Protein AF-0000000081353147 (afdb_homodimer)

Foldseek 3Di:
DDLQVVQWDQDPQGWIAGNVVRPDIGHHPPQPPPVNSLVCCVVPPVPVSDVSVDPPPPDPPDDPDDPDPPPVVVVVVLVLCCQPPPHPVLLVVLLVVLLVCLQVLHQLQVLVDPVNVVVVCVVPVSHDRDHSCCCLPPNLVVNLVVVLVVLLVVCVPAQAWEKEWEKDADPVSPWIWIWIKIWADDPLAIDIATQFTHTPSPDDLALVVVLVVVVVSCVSSVCLNRHQEYEYAPDPSPVSNCVVSVHHYAYQLLNLLQVLLVQLVVVVVLLVVLLVLLQQVLVVCVVDPVLVVVLVVLCVVVVHDRDGAQHQDVVGCVSSLVRLVSCLVCVPSVQVSCVVPVVGDDADPVSNVVSVVVNVLCVLSNVLSVQLLDSLAFLLCSLLSLVLLLVVLCPDPPSVVSSVSSSVSSVVSSVVQLVGLLNQLLVLLFLQHNCNRHDPVSLVVVLVVLCVVPVPQQDQDDQPPDDADDAPADDDDSNSVVCVVRVPLPPDDDDDRAGPSRSLSNVSSSHHGYNPDRSSVQLPDPVNCVSRVSSSVVNSHRGRHGSRPSVVVVLVVSLCSSCDPVNVPDDPVSSTSSSSSNRCDVVSDSDD/DPLQVVQWDQDPQGWIAGNVVRPDIGHHDPCPPPVNSLVCCVVPPVPVSDVSVDPPPPDPDDDDDDPDPPPVVVVVVLVLCCQPPPHPVLLVVLLVVLLVCLQVLHQLQVLVDPVNVVVVCVVPVSHDRDHSCCCLPPNLVVNLVVVLVVLLVVCVPAQAWEKEWEKDADPVSPWIWIWIKIWADDPLAIDIATQFTHTPSPDDLALVVVLVVVVVSCVSSVCLNRHQEYEYAPDPSPVSNCVVSVHHYAYQLLNLLQVLLVQLVVVVVLLVVLLVLLQQVLVVCVVDPVLVVVLVVLCVVVVHDRDGAQHQDVVGCVSSLVRLVSCVVCVPSVQVSCVVPVVGDDADPVSNVVSVVVNVLCVLSNQLSVQLLDSLAFLLCSLLSLVLLLVVLCPDPPSVVSSVSSSVSSVVSSVVQLVGLLNQLLVLLFLQHNCNRHDPVSLVVVLVVLCVVPVPQQDQDDQPPPDADDAPAPDDDSNSVVCVVRVPVPPDDDDDRAGPSRSLSNVSSSHHGYNPDRSSVQLPDPVNCVSRVSSSVVNSHRGRHGSRPSVVVVLVVSLCSSCDPVNVPDDPVSSTSSSSSNRCDVVSDSDD

InterPro domains:
  IPR008906 HAT, C-terminal dimerisation domain [PF05699] (512-585)
  IPR012337 Ribonuclease H-like superfamily [SSF53098] (156-586)
  IPR052035 Zinc finger BED domain-containing [PTHR46481] (16-585)

Nearest PDB structures (foldseek):
  4d1q-assembly1_A-2  TM=7.106E-01  e=1.825E-17  Musca domestica
  4d1q-assembly1_H-2  TM=6.945E-01  e=7.860E-18  Musca domestica
  8sjd-assembly1_D  TM=7.254E-01  e=1.607E-15  Musca domestica
  8edg-assembly1_C  TM=6.621E-01  e=1.407E-15  Musca domestica
  8sjd-assembly1_A  TM=7.201E-01  e=2.402E-14  Musca domestica

pLDDT: mean 83.35, std 17.46, range [24.81, 97.94]

Structure (mmCIF, N/CA/C/O backbone):
data_AF-0000000081353147-model_v1
#
loop_
_entity.id
_entity.type
_entity.pdbx_description
1 polymer 'HAT C-terminal dimerisation domain-containing protein'
#
loop_
_atom_site.group_PDB
_atom_site.id
_atom_site.type_symbol
_atom_site.label_atom_id
_atom_site.label_alt_id
_atom_site.label_comp_id
_atom_site.label_asym_id
_atom_site.label_entity_id
_atom_site.label_seq_id
_atom_site.pdbx_PDB_ins_code
_atom_site.Cartn_x
_atom_site.Cartn_y
_atom_site.Cartn_z
_atom_site.occupancy
_atom_site.B_iso_or_equiv
_atom_site.auth_seq_id
_atom_site.auth_comp_id
_atom_site.auth_asym_id
_atom_site.auth_atom_id
_atom_site.pdbx_PDB_model_num
ATOM 1 N N . MET A 1 1 ? 16.906 28.953 -43.969 1 53.72 1 MET A N 1
ATOM 2 C CA . MET A 1 1 ? 16.891 27.516 -44.188 1 53.72 1 MET A CA 1
ATOM 3 C C . MET A 1 1 ? 17.953 26.828 -43.344 1 53.72 1 MET A C 1
ATOM 5 O O . MET A 1 1 ? 19.125 27.188 -43.406 1 53.72 1 MET A O 1
ATOM 9 N N . GLY A 1 2 ? 17.547 26.312 -42.219 1 64.62 2 GLY A N 1
ATOM 10 C CA . GLY A 1 2 ? 18.516 25.797 -41.25 1 64.62 2 GLY A CA 1
ATOM 11 C C . GLY A 1 2 ? 19.359 24.656 -41.812 1 64.62 2 GLY A C 1
ATOM 12 O O . GLY A 1 2 ? 19.031 24.094 -42.844 1 64.62 2 GLY A O 1
ATOM 13 N N . LYS A 1 3 ? 20.625 24.453 -41.375 1 72.06 3 LYS A N 1
ATOM 14 C CA . LYS A 1 3 ? 21.609 23.5 -41.875 1 72.06 3 LYS A CA 1
ATOM 15 C C . LYS A 1 3 ? 21.016 22.109 -42 1 72.06 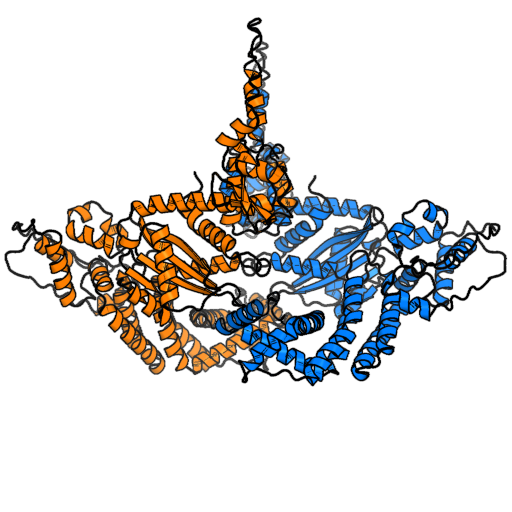3 LYS A C 1
ATOM 17 O O . LYS A 1 3 ? 21.5 21.297 -42.781 1 72.06 3 LYS A O 1
ATOM 22 N N . TYR A 1 4 ? 19.812 21.859 -41.344 1 73.56 4 TYR A N 1
ATOM 23 C CA . TYR A 1 4 ? 19.188 20.531 -41.375 1 73.56 4 TYR A CA 1
ATOM 24 C C . TYR A 1 4 ? 18.078 20.469 -42.406 1 73.56 4 TYR A C 1
ATOM 26 O O . TYR A 1 4 ? 17.594 19.391 -42.719 1 73.56 4 TYR A O 1
ATOM 34 N N . ASP A 1 5 ? 17.703 21.578 -42.969 1 73.44 5 ASP A N 1
ATOM 35 C CA . ASP A 1 5 ? 16.562 21.672 -43.875 1 73.44 5 ASP A CA 1
ATOM 36 C C . ASP A 1 5 ? 16.781 20.828 -45.125 1 73.44 5 ASP A C 1
ATOM 38 O O . ASP A 1 5 ? 15.828 20.359 -45.75 1 73.44 5 ASP A O 1
ATOM 42 N N . ILE A 1 6 ? 18.094 20.609 -45.438 1 78 6 ILE A N 1
ATOM 43 C CA . ILE A 1 6 ? 18.438 19.828 -46.625 1 78 6 ILE A CA 1
ATOM 44 C C . ILE A 1 6 ? 18.016 18.375 -46.438 1 78 6 ILE A C 1
ATOM 46 O O . ILE A 1 6 ? 17.719 17.672 -47.406 1 78 6 ILE A O 1
ATOM 50 N N . TYR A 1 7 ? 17.828 17.875 -45.25 1 77.38 7 TYR A N 1
ATOM 51 C CA . TYR A 1 7 ? 17.5 16.484 -44.938 1 77.38 7 TYR A CA 1
ATOM 52 C C . TYR A 1 7 ? 16.062 16.375 -44.438 1 77.38 7 TYR A C 1
ATOM 54 O O . TYR A 1 7 ? 15.625 15.297 -44 1 77.38 7 TYR A O 1
ATOM 62 N N . LEU A 1 8 ? 15.312 17.453 -44.531 1 78.06 8 LEU A N 1
ATOM 63 C CA . LEU A 1 8 ? 13.93 17.469 -44.062 1 78.06 8 LEU A CA 1
ATOM 64 C C . LEU A 1 8 ? 12.969 17.766 -45.219 1 78.06 8 LEU A C 1
ATOM 66 O O . LEU A 1 8 ? 13.297 18.531 -46.125 1 78.06 8 LEU A O 1
ATOM 70 N N . ILE A 1 9 ? 11.875 16.984 -45.281 1 79.19 9 ILE A N 1
ATOM 71 C CA . ILE A 1 9 ? 10.812 17.219 -46.25 1 79.19 9 ILE A CA 1
ATOM 72 C C . ILE A 1 9 ? 9.656 17.969 -45.562 1 79.19 9 ILE A C 1
ATOM 74 O O . ILE A 1 9 ? 9.219 17.609 -44.469 1 79.19 9 ILE A O 1
ATOM 78 N N . GLU A 1 10 ? 9.297 19.031 -46.062 1 75.88 10 GLU A N 1
ATOM 79 C CA . GLU A 1 10 ? 8.141 19.781 -45.594 1 75.88 10 GLU A CA 1
ATOM 80 C C . GLU A 1 10 ? 6.84 19.062 -45.906 1 75.88 10 GLU A C 1
ATOM 82 O O . GLU A 1 10 ? 6.645 18.594 -47.062 1 75.88 10 GLU A O 1
ATOM 87 N N . LEU A 1 11 ? 6.078 18.828 -44.844 1 75.62 11 LEU A N 1
ATOM 88 C CA . LEU A 1 11 ? 4.77 18.203 -45.031 1 75.62 11 LEU A CA 1
ATOM 89 C C . LEU A 1 11 ? 3.68 19.266 -45.188 1 75.62 11 LEU A C 1
ATOM 91 O O . LEU A 1 11 ? 3.838 20.391 -44.719 1 75.62 11 LEU A O 1
ATOM 95 N N . PRO A 1 12 ? 2.553 18.922 -45.844 1 75.31 12 PRO A N 1
ATOM 96 C CA . PRO A 1 12 ? 1.476 19.891 -46.062 1 75.31 12 PRO A CA 1
ATOM 97 C C . PRO A 1 12 ? 0.898 20.438 -44.75 1 75.31 12 PRO A C 1
ATOM 99 O O . PRO A 1 12 ? 0.381 21.562 -44.719 1 75.31 12 PRO A O 1
ATOM 102 N N . ASN A 1 13 ? 0.976 19.766 -43.656 1 67.75 13 ASN A N 1
ATOM 103 C CA . ASN A 1 13 ? 0.38 20.203 -42.406 1 67.75 13 ASN A CA 1
ATOM 104 C C . ASN A 1 13 ? 1.337 21.094 -41.594 1 67.75 13 ASN A C 1
ATOM 106 O O . ASN A 1 13 ? 1.078 21.406 -40.438 1 67.75 13 ASN A O 1
ATOM 110 N N . GLY A 1 14 ? 2.477 21.484 -42.125 1 70.31 14 GLY A N 1
ATOM 111 C CA . GLY A 1 14 ? 3.426 22.406 -41.531 1 70.31 14 GLY A CA 1
ATOM 112 C C . GLY A 1 14 ? 4.551 21.719 -40.781 1 70.31 14 GLY A C 1
ATOM 113 O O . GLY A 1 14 ? 5.457 22.359 -40.25 1 70.31 14 GLY A O 1
ATOM 114 N N . GLY A 1 15 ? 4.469 20.469 -40.531 1 71.25 15 GLY A N 1
ATOM 115 C CA . GLY A 1 15 ? 5.547 19.719 -39.906 1 71.25 15 GLY A CA 1
ATOM 116 C C . GLY A 1 15 ? 6.648 19.344 -40.906 1 71.25 15 GLY A C 1
ATOM 117 O O . GLY A 1 15 ? 6.57 19.656 -42.094 1 71.25 15 GLY A O 1
ATOM 118 N N . LYS A 1 16 ? 7.859 18.938 -40.375 1 77.62 16 LYS A N 1
ATOM 119 C CA . LYS A 1 16 ? 8.969 18.484 -41.188 1 77.62 16 LYS A CA 1
ATOM 120 C C . LYS A 1 16 ? 9.281 17.016 -40.938 1 77.62 16 LYS A C 1
ATOM 122 O O . LYS A 1 16 ? 9.047 16.516 -39.844 1 77.62 16 LYS A O 1
ATOM 127 N N . LYS A 1 17 ? 9.539 16.297 -41.969 1 78.88 17 LYS A N 1
ATOM 128 C CA . LYS A 1 17 ? 9.891 14.875 -41.906 1 78.88 17 LYS A CA 1
ATOM 129 C C . LYS A 1 17 ? 11.344 14.648 -42.312 1 78.88 17 LYS A C 1
ATOM 131 O O . LYS A 1 17 ? 11.844 15.297 -43.219 1 78.88 17 LYS A O 1
ATOM 136 N N . CYS A 1 18 ? 12.07 13.82 -41.531 1 73.38 18 CYS A N 1
ATOM 137 C CA . CYS A 1 18 ? 13.453 13.5 -41.844 1 73.38 18 CYS A CA 1
ATOM 138 C C . CYS A 1 18 ? 13.539 12.656 -43.125 1 73.38 18 CYS A C 1
ATOM 140 O O . CYS A 1 18 ? 12.867 11.625 -43.25 1 73.38 18 CYS A O 1
ATOM 142 N N . LYS A 1 19 ? 14.25 12.969 -44.062 1 78.62 19 LYS A N 1
ATOM 143 C CA . LYS A 1 19 ? 14.43 12.281 -45.344 1 78.62 19 LYS A CA 1
ATOM 144 C C . LYS A 1 19 ? 15.18 10.961 -45.156 1 78.62 19 LYS A C 1
ATOM 146 O O . LYS A 1 19 ? 15.039 10.039 -45.938 1 78.62 19 LYS A O 1
ATOM 151 N N . ILE A 1 20 ? 15.922 10.852 -44.031 1 76.38 20 ILE A N 1
ATOM 152 C CA . ILE A 1 20 ? 16.812 9.711 -43.844 1 76.38 20 ILE A CA 1
ATOM 153 C C . ILE A 1 20 ? 16.062 8.555 -43.219 1 76.38 20 ILE A C 1
ATOM 155 O O . ILE A 1 20 ? 16.062 7.434 -43.719 1 76.38 20 ILE A O 1
ATOM 159 N N . CYS A 1 21 ? 15.484 8.688 -42.062 1 71 21 CYS A N 1
ATOM 160 C CA . CYS A 1 21 ? 14.805 7.594 -41.375 1 71 21 CYS A CA 1
ATOM 161 C C . CYS A 1 21 ? 13.344 7.5 -41.812 1 71 21 CYS A C 1
ATOM 163 O O . CYS A 1 21 ? 12.672 6.508 -41.531 1 71 21 CYS A O 1
ATOM 165 N N . ARG A 1 22 ? 12.766 8.359 -42.688 1 71.38 22 ARG A N 1
ATOM 166 C CA . ARG A 1 22 ? 11.43 8.492 -43.25 1 71.38 22 ARG A CA 1
ATOM 167 C C . ARG A 1 22 ? 10.359 8.227 -42.188 1 71.38 22 ARG A C 1
ATOM 169 O O . ARG A 1 22 ? 9.164 8.219 -42.5 1 71.38 22 ARG A O 1
ATOM 176 N N . ASP A 1 23 ? 10.594 7.973 -40.969 1 65.25 23 ASP A N 1
ATOM 177 C CA . ASP A 1 23 ? 9.625 7.629 -39.938 1 65.25 23 ASP A CA 1
ATOM 178 C C . ASP A 1 23 ? 9.391 8.805 -39 1 65.25 23 ASP A C 1
ATOM 180 O O . ASP A 1 23 ? 8.289 8.977 -38.469 1 65.25 23 ASP A O 1
ATOM 184 N N . GLN A 1 24 ? 10.281 9.609 -38.719 1 62.31 24 GLN A N 1
ATOM 185 C CA . GLN A 1 24 ? 10.117 10.672 -37.75 1 62.31 24 GLN A CA 1
ATOM 186 C C . GLN A 1 24 ? 9.555 11.938 -38.375 1 62.31 24 GLN A C 1
ATOM 188 O O . GLN A 1 24 ? 10.125 12.453 -39.344 1 62.31 24 GLN A O 1
ATOM 193 N N . THR A 1 25 ? 8.312 12.359 -37.938 1 71.56 25 THR A N 1
ATOM 194 C CA . THR A 1 25 ? 7.684 13.609 -38.375 1 71.56 25 THR A CA 1
ATOM 195 C C . THR A 1 25 ? 7.797 14.664 -37.281 1 71.56 25 THR A C 1
ATOM 197 O O . THR A 1 25 ? 7.613 14.367 -36.094 1 71.56 25 THR A O 1
ATOM 200 N N . PHE A 1 26 ? 8.328 15.875 -37.625 1 70.31 26 PHE A N 1
ATOM 201 C CA . PHE A 1 26 ? 8.422 17.016 -36.719 1 70.31 26 PHE A CA 1
ATOM 202 C C . PHE A 1 26 ? 7.25 17.969 -36.906 1 70.31 26 PHE A C 1
ATOM 204 O O . PHE A 1 26 ? 7 18.406 -38.031 1 70.31 26 PHE A O 1
ATOM 211 N N . LYS A 1 27 ? 6.336 18.156 -35.938 1 62.38 27 LYS A N 1
ATOM 212 C CA . LYS A 1 27 ? 5.203 19.062 -36.031 1 62.38 27 LYS A CA 1
ATOM 213 C C . LYS A 1 27 ? 5.652 20.516 -35.938 1 62.38 27 LYS A C 1
ATOM 215 O O . LYS A 1 27 ? 6.656 20.812 -35.281 1 62.38 27 LYS A O 1
ATOM 220 N N . GLN A 1 28 ? 5.164 21.484 -36.469 1 55.72 28 GLN A N 1
ATOM 221 C CA . GLN A 1 28 ? 5.473 22.906 -36.594 1 55.72 28 GLN A CA 1
ATOM 222 C C . GLN A 1 28 ? 5.59 23.594 -35.25 1 55.72 28 GLN A C 1
ATOM 224 O O . GLN A 1 28 ? 6.469 24.422 -35.031 1 55.72 28 GLN A O 1
ATOM 229 N N . GLN A 1 29 ? 4.613 23.578 -34.344 1 49.69 29 GLN A N 1
ATOM 230 C CA . GLN A 1 29 ? 4.609 24.531 -33.219 1 49.69 29 GLN A CA 1
ATOM 231 C C . GLN A 1 29 ? 5.711 24.203 -32.219 1 49.69 29 GLN A C 1
ATOM 233 O O . GLN A 1 29 ? 6.34 25.094 -31.656 1 49.69 29 GLN A O 1
ATOM 238 N N . LYS A 1 30 ? 5.801 22.984 -31.688 1 48.56 30 LYS A N 1
ATOM 239 C CA . LYS A 1 30 ? 6.637 22.688 -30.531 1 48.56 30 LYS A CA 1
ATOM 240 C C . LYS A 1 30 ? 8.055 22.312 -30.953 1 48.56 30 LYS A C 1
ATOM 242 O O . LYS A 1 30 ? 9.023 22.609 -30.25 1 48.56 30 LYS A O 1
ATOM 247 N N . ASP A 1 31 ? 8.234 21.641 -32.094 1 49.66 31 ASP A N 1
ATOM 248 C CA . ASP A 1 31 ? 9.516 21.062 -32.469 1 49.66 31 ASP A CA 1
ATOM 249 C C . ASP A 1 31 ? 10.289 21.969 -33.406 1 49.66 31 ASP A C 1
ATOM 251 O O . ASP A 1 31 ? 11.227 21.531 -34.094 1 49.66 31 ASP A O 1
ATOM 255 N N . SER A 1 32 ? 9.906 23.109 -33.594 1 49.38 32 SER A N 1
ATOM 256 C CA . SER A 1 32 ? 10.5 23.969 -34.625 1 49.38 32 SER A CA 1
ATOM 257 C C . SER A 1 32 ? 11.891 24.438 -34.188 1 49.38 32 SER A C 1
ATOM 259 O O . SER A 1 32 ? 12.547 25.188 -34.906 1 49.38 32 SER A O 1
ATOM 261 N N . SER A 1 33 ? 12.219 24.281 -33.031 1 54.59 33 SER A N 1
ATOM 262 C CA . SER A 1 33 ? 13.531 24.812 -32.688 1 54.59 33 SER A CA 1
ATOM 263 C C . SER A 1 33 ? 14.641 24 -33.344 1 54.59 33 SER A C 1
ATOM 265 O O . SER A 1 33 ? 14.516 22.781 -33.5 1 54.59 33 SER A O 1
ATOM 267 N N . THR A 1 34 ? 15.609 24.547 -33.938 1 64 34 THR A N 1
ATOM 268 C CA . THR A 1 34 ? 16.797 23.969 -34.531 1 64 34 THR A CA 1
ATOM 269 C C . THR A 1 34 ? 17.422 22.922 -33.625 1 64 34 THR A C 1
ATOM 271 O O . THR A 1 34 ? 18.078 21.984 -34.094 1 64 34 THR A O 1
ATOM 274 N N . ASN A 1 35 ? 17 23.109 -32.375 1 64.25 35 ASN A N 1
ATOM 275 C CA . ASN A 1 35 ? 17.562 22.203 -31.375 1 64.25 35 ASN A CA 1
ATOM 276 C C . ASN A 1 35 ? 16.938 20.812 -31.453 1 64.25 35 ASN A C 1
ATOM 278 O O . ASN A 1 35 ? 17.625 19.812 -31.219 1 64.25 35 ASN A O 1
ATOM 282 N N . VAL A 1 36 ? 15.758 20.734 -31.938 1 69.75 36 VAL A N 1
ATOM 283 C CA . VAL A 1 36 ? 15.062 19.469 -32.062 1 69.75 36 VAL A CA 1
ATOM 284 C C . VAL A 1 36 ? 15.648 18.672 -33.25 1 69.75 36 VAL A C 1
ATOM 286 O O . VAL A 1 36 ? 15.852 17.469 -33.156 1 69.75 36 VAL A O 1
ATOM 289 N N . TYR A 1 37 ? 15.961 19.391 -34.25 1 71.25 37 TYR A N 1
ATOM 290 C CA . TYR A 1 37 ? 16.594 18.766 -35.406 1 71.25 37 TYR A CA 1
ATOM 291 C C . TYR A 1 37 ? 18 18.281 -35.062 1 71.25 37 TYR A C 1
ATOM 293 O O . TYR A 1 37 ? 18.375 17.172 -35.438 1 71.25 37 TYR A O 1
ATOM 301 N N . ARG A 1 38 ? 18.656 19.078 -34.25 1 70.75 38 ARG A N 1
ATOM 302 C CA . ARG A 1 38 ? 20.016 18.766 -33.812 1 70.75 38 ARG A CA 1
ATOM 303 C C . ARG A 1 38 ? 20.047 17.484 -33 1 70.75 38 ARG A C 1
ATOM 305 O O . ARG A 1 38 ? 20.891 16.609 -33.25 1 70.75 38 ARG A O 1
ATOM 312 N N . TYR A 1 39 ? 19.141 17.344 -32.125 1 71.19 39 TYR A N 1
ATOM 313 C CA . TYR A 1 39 ? 19.062 16.188 -31.25 1 71.19 39 TYR A CA 1
ATOM 314 C C . TYR A 1 39 ? 18.672 14.938 -32.031 1 71.19 39 TYR A C 1
ATOM 316 O O . TYR A 1 39 ? 19.266 13.867 -31.844 1 71.19 39 TYR A O 1
ATOM 324 N N . HIS A 1 40 ? 17.797 14.961 -33.031 1 73.62 40 HIS A N 1
ATOM 325 C CA . HIS A 1 40 ? 17.406 13.859 -33.906 1 73.62 40 HIS A CA 1
ATOM 326 C C . HIS A 1 40 ? 18.594 13.391 -34.75 1 73.62 40 HIS A C 1
ATOM 328 O O . HIS A 1 40 ? 18.875 12.195 -34.812 1 73.62 40 HIS A O 1
ATOM 334 N N . PHE A 1 41 ? 19.281 14.289 -35.312 1 73.75 41 PHE A N 1
ATOM 335 C CA . PHE A 1 41 ? 20.375 13.906 -36.188 1 73.75 41 PHE A CA 1
ATOM 336 C C . PHE A 1 41 ? 21.562 13.398 -35.406 1 73.75 41 PHE A C 1
ATOM 338 O O . PHE A 1 41 ? 22.25 12.461 -35.812 1 73.75 41 PHE A O 1
ATOM 345 N N . LEU A 1 42 ? 21.719 13.914 -34.125 1 72.19 42 LEU A N 1
ATOM 346 C CA . LEU A 1 42 ? 22.781 13.469 -33.219 1 72.19 42 LEU A CA 1
ATOM 347 C C . LEU A 1 42 ? 22.516 12.047 -32.75 1 72.19 42 LEU A C 1
ATOM 349 O O . LEU A 1 42 ? 23.453 11.242 -32.656 1 72.19 42 LEU A O 1
ATOM 353 N N . THR A 1 43 ? 21.234 11.695 -32.594 1 71.88 43 THR A N 1
ATOM 354 C CA . THR A 1 43 ? 20.875 10.43 -31.969 1 71.88 43 THR A CA 1
ATOM 355 C C . THR A 1 43 ? 20.562 9.367 -33 1 71.88 43 THR A C 1
ATOM 357 O O . THR A 1 43 ? 20.906 8.195 -32.844 1 71.88 43 THR A O 1
ATOM 360 N N . HIS A 1 44 ? 20 9.727 -34.219 1 74.31 44 HIS A N 1
ATOM 361 C CA . HIS A 1 44 ? 19.5 8.734 -35.156 1 74.31 44 HIS A CA 1
ATOM 362 C C . HIS A 1 44 ? 20.312 8.75 -36.438 1 74.31 44 HIS A C 1
ATOM 364 O O . HIS A 1 44 ? 20.312 7.766 -37.188 1 74.31 44 HIS A O 1
ATOM 370 N N . HIS A 1 45 ? 21.016 9.836 -36.719 1 74.12 45 HIS A N 1
ATOM 371 C CA . HIS A 1 45 ? 21.797 9.93 -37.938 1 74.12 45 HIS A CA 1
ATOM 372 C C . HIS A 1 45 ? 23.141 10.602 -37.719 1 74.12 45 HIS A C 1
ATOM 374 O O . HIS A 1 45 ? 23.406 11.664 -38.281 1 74.12 45 HIS A O 1
ATOM 380 N N . PRO A 1 46 ? 23.984 9.945 -36.844 1 73.56 46 PRO A N 1
ATOM 381 C CA . PRO A 1 46 ? 25.234 10.594 -36.438 1 73.56 46 PRO A CA 1
ATOM 382 C C . PRO A 1 46 ? 26.141 10.883 -37.625 1 73.56 46 PRO A C 1
ATOM 384 O O . PRO A 1 46 ? 26.828 11.906 -37.656 1 73.56 46 PRO A O 1
ATOM 387 N N . ASP A 1 47 ? 26.125 9.93 -38.562 1 74.12 47 ASP A N 1
ATOM 388 C CA . ASP A 1 47 ? 26.984 10.117 -39.719 1 74.12 47 ASP A CA 1
ATOM 389 C C . ASP A 1 47 ? 26.625 11.391 -40.5 1 74.12 47 ASP A C 1
ATOM 391 O O . ASP A 1 47 ? 27.516 12.148 -40.875 1 74.12 47 ASP A O 1
ATOM 395 N N . GLU A 1 48 ? 25.422 11.656 -40.719 1 75.31 48 GLU A N 1
ATOM 396 C CA . GLU A 1 48 ? 24.953 12.82 -41.469 1 75.31 48 GLU A CA 1
ATOM 397 C C . GLU A 1 48 ? 25.125 14.102 -40.625 1 75.31 48 GLU A C 1
ATOM 399 O O . GLU A 1 48 ? 25.406 15.164 -41.188 1 75.31 48 GLU A O 1
ATOM 404 N N . TYR A 1 49 ? 25.047 13.992 -39.344 1 73.19 49 TYR A N 1
ATOM 405 C CA . TYR A 1 49 ? 25.281 15.102 -38.438 1 73.19 49 TYR A CA 1
ATOM 406 C C . TYR A 1 49 ? 26.703 15.625 -38.562 1 73.19 49 TYR A C 1
ATOM 408 O O . TYR A 1 49 ? 26.938 16.844 -38.594 1 73.19 49 TYR A O 1
ATOM 416 N N . GLU A 1 50 ? 27.609 14.703 -38.625 1 71.81 50 GLU A N 1
ATOM 417 C CA . GLU A 1 50 ? 29.016 15.078 -38.781 1 71.81 50 GLU A CA 1
ATOM 418 C C . GLU A 1 50 ? 29.234 15.766 -40.125 1 71.81 50 GLU A C 1
ATOM 420 O O . GLU A 1 50 ? 30.031 16.719 -40.219 1 71.81 50 GLU A O 1
ATOM 425 N N . LYS A 1 51 ? 28.672 15.305 -41.125 1 71.31 51 LYS A N 1
ATOM 426 C CA . LYS A 1 51 ? 28.812 15.898 -42.469 1 71.31 51 LYS A CA 1
ATOM 427 C C . LYS A 1 51 ? 28.281 17.328 -42.469 1 71.31 51 LYS A C 1
ATOM 429 O O . LYS A 1 51 ? 28.844 18.188 -43.156 1 71.31 51 LYS A O 1
ATOM 434 N N . ILE A 1 52 ? 27.156 17.516 -41.844 1 67.44 52 ILE A N 1
ATOM 435 C CA . ILE A 1 52 ? 26.5 18.812 -41.844 1 67.44 52 ILE A CA 1
ATOM 436 C C . ILE A 1 52 ? 27.328 19.797 -41 1 67.44 52 ILE A C 1
ATOM 438 O O . ILE A 1 52 ? 27.5 20.953 -41.406 1 67.44 52 ILE A O 1
ATOM 442 N N . ASN A 1 53 ? 27.766 19.438 -39.844 1 60.59 53 ASN A N 1
ATOM 443 C CA . ASN A 1 53 ? 28.469 20.344 -38.938 1 60.59 53 ASN A CA 1
ATOM 444 C C . ASN A 1 53 ? 29.953 20.375 -39.25 1 60.59 53 ASN A C 1
ATOM 446 O O . ASN A 1 53 ? 30.688 21.188 -38.656 1 60.59 53 ASN A O 1
ATOM 450 N N . GLY A 1 54 ? 30.406 20.281 -40.406 1 48.81 54 GLY A N 1
ATOM 451 C CA . GLY A 1 54 ? 31.766 20.375 -40.938 1 48.81 54 GLY A CA 1
ATOM 452 C C . GLY A 1 54 ? 32.781 19.719 -40 1 48.81 54 GLY A C 1
ATOM 453 O O . GLY A 1 54 ? 32.625 19.703 -38.781 1 48.81 54 GLY A O 1
ATOM 454 N N . LYS A 1 55 ? 33.531 18.672 -40.5 1 41.25 55 LYS A N 1
ATOM 455 C CA . LYS A 1 55 ? 34.719 18.141 -39.875 1 41.25 55 LYS A CA 1
ATOM 456 C C . LYS A 1 55 ? 35.719 19.25 -39.531 1 41.25 55 LYS A C 1
ATOM 458 O O . LYS A 1 55 ? 36.281 19.875 -40.438 1 41.25 55 LYS A O 1
ATOM 463 N N . GLN A 1 56 ? 35.531 20.188 -38.688 1 33 56 GLN A N 1
ATOM 464 C CA . GLN A 1 56 ? 36.719 21 -38.5 1 33 56 GLN A CA 1
ATOM 465 C C . GLN A 1 56 ? 37.969 20.141 -38.406 1 33 56 GLN A C 1
ATOM 467 O O . GLN A 1 56 ? 38.125 19.359 -37.469 1 33 56 GLN A O 1
ATOM 472 N N . THR A 1 57 ? 38.5 19.703 -39.469 1 31.17 57 THR A N 1
ATOM 473 C CA . THR A 1 57 ? 39.812 19.094 -39.625 1 31.17 57 THR A CA 1
ATOM 474 C C . THR A 1 57 ? 40.906 20 -39.062 1 31.17 57 THR A C 1
ATOM 476 O O . THR A 1 57 ? 41.219 21.031 -39.656 1 31.17 57 THR A O 1
ATOM 479 N N . SER A 1 58 ? 40.938 20.375 -37.75 1 29.97 58 SER A N 1
ATOM 480 C CA . SER A 1 58 ? 42.156 21.047 -37.281 1 29.97 58 SER A CA 1
ATOM 481 C C . SER A 1 58 ? 43.406 20.328 -37.781 1 29.97 58 SER A C 1
ATOM 483 O O . SER A 1 58 ? 43.469 19.109 -37.719 1 29.97 58 SER A O 1
ATOM 485 N N . GLU A 1 59 ? 44.125 20.859 -38.625 1 29.06 59 GLU A N 1
ATOM 486 C CA . GLU A 1 59 ? 45.438 20.562 -39.188 1 29.06 59 GLU A CA 1
ATOM 487 C C . GLU A 1 59 ? 46.406 20.141 -38.094 1 29.06 59 GLU A C 1
ATOM 489 O O . GLU A 1 59 ? 46.438 20.734 -37 1 29.06 59 GLU A O 1
ATOM 494 N N . PRO A 1 60 ? 47.062 18.891 -38.312 1 27.38 60 PRO A N 1
ATOM 495 C CA . PRO A 1 60 ? 48.031 18.297 -37.406 1 27.38 60 PRO A CA 1
ATOM 496 C C . PRO A 1 60 ? 49.25 19.219 -37.188 1 27.38 60 PRO A C 1
ATOM 498 O O . PRO A 1 60 ? 49.938 19.562 -38.125 1 27.38 60 PRO A O 1
ATOM 501 N N . ALA A 1 61 ? 49.156 20.391 -36.5 1 26.27 61 ALA A N 1
ATOM 502 C CA . ALA A 1 61 ? 50.375 21.141 -36.25 1 26.27 61 ALA A CA 1
ATOM 503 C C . ALA A 1 61 ? 51.562 20.203 -35.969 1 26.27 61 ALA A C 1
ATOM 505 O O . ALA A 1 61 ? 51.344 19.062 -35.531 1 26.27 61 ALA A O 1
ATOM 506 N N . ASP A 1 62 ? 52.812 20.594 -36.219 1 25.53 62 ASP A N 1
ATOM 507 C CA . ASP A 1 62 ? 54.188 20.141 -36.281 1 25.53 62 ASP A CA 1
ATOM 508 C C . ASP A 1 62 ? 54.594 19.406 -35 1 25.53 62 ASP A C 1
ATOM 510 O O . ASP A 1 62 ? 54.062 19.688 -33.938 1 25.53 62 ASP A O 1
ATOM 514 N N . GLN A 1 63 ? 55.406 18.266 -35.156 1 25.97 63 GLN A N 1
ATOM 515 C CA . GLN A 1 63 ? 55.969 17.141 -34.406 1 25.97 63 GLN A CA 1
ATOM 516 C C . GLN A 1 63 ? 56.875 17.641 -33.281 1 25.97 63 GLN A C 1
ATOM 518 O O . GLN A 1 63 ? 58.125 17.531 -33.375 1 25.97 63 GLN A O 1
ATOM 523 N N . ASN A 1 64 ? 56.875 18.844 -32.75 1 25.22 64 ASN A N 1
ATOM 524 C CA . ASN A 1 64 ? 58.031 19.094 -31.906 1 25.22 64 ASN A CA 1
ATOM 525 C C . ASN A 1 64 ? 58.219 17.984 -30.875 1 25.22 64 ASN A C 1
ATOM 527 O O . ASN A 1 64 ? 57.281 17.266 -30.547 1 25.22 64 ASN A O 1
ATOM 531 N N . PRO A 1 65 ? 59.469 17.984 -29.984 1 27.19 65 PRO A N 1
ATOM 532 C CA . PRO A 1 65 ? 60.156 16.953 -29.219 1 27.19 65 PRO A CA 1
ATOM 533 C C . PRO A 1 65 ? 59.219 16.203 -28.266 1 27.19 65 PRO A C 1
ATOM 535 O O . PRO A 1 65 ? 58.156 16.688 -27.938 1 27.19 65 PRO A O 1
ATOM 538 N N . ALA A 1 66 ? 59.688 14.875 -27.859 1 26.11 66 ALA A N 1
ATOM 539 C CA . ALA A 1 66 ? 59.312 13.711 -27.062 1 26.11 66 ALA A CA 1
ATOM 540 C C . ALA A 1 66 ? 58.875 14.125 -25.656 1 26.11 66 ALA A C 1
ATOM 542 O O . ALA A 1 66 ? 59.719 14.234 -24.75 1 26.11 66 ALA A O 1
ATOM 543 N N . LYS A 1 67 ? 58.375 15.242 -25.359 1 24.81 67 LYS A N 1
ATOM 544 C CA . LYS A 1 67 ? 58.156 15.469 -23.922 1 24.81 67 LYS A CA 1
ATOM 545 C C . LYS A 1 67 ? 57.406 14.297 -23.281 1 24.81 67 LYS A C 1
ATOM 547 O O . LYS A 1 67 ? 56.469 13.758 -23.875 1 24.81 67 LYS A O 1
ATOM 552 N N . LYS A 1 68 ? 57.938 13.773 -22.016 1 27.88 68 LYS A N 1
ATOM 553 C CA . LYS A 1 68 ? 57.594 12.75 -21.031 1 27.88 68 LYS A CA 1
ATOM 554 C C . LYS A 1 68 ? 56.094 12.664 -20.828 1 27.88 68 LYS A C 1
ATOM 556 O O . LYS A 1 68 ? 55.469 13.617 -20.344 1 27.88 68 LYS A O 1
ATOM 561 N N . ALA A 1 69 ? 55.406 12.023 -21.578 1 28.31 69 ALA A N 1
ATOM 562 C CA . ALA A 1 69 ? 54 11.742 -21.359 1 28.31 69 ALA A CA 1
ATOM 563 C C . ALA A 1 69 ? 53.75 11.141 -19.984 1 28.31 69 ALA A C 1
ATOM 565 O O . ALA A 1 69 ? 54.156 10.008 -19.719 1 28.31 69 ALA A O 1
ATOM 566 N N . LYS A 1 70 ? 53.969 11.945 -18.891 1 30.59 70 LYS A N 1
ATOM 567 C CA . LYS A 1 70 ? 53.844 11.523 -17.5 1 30.59 70 LYS A CA 1
ATOM 568 C C . LYS A 1 70 ? 52.656 10.594 -17.312 1 30.59 70 LYS A C 1
ATOM 570 O O . LYS A 1 70 ? 51.531 10.969 -17.625 1 30.59 70 LYS A O 1
ATOM 575 N N . ILE A 1 71 ? 52.656 9.289 -17.266 1 31.59 71 ILE A N 1
ATOM 576 C CA . ILE A 1 71 ? 51.906 8.078 -17.016 1 31.59 71 ILE A CA 1
ATOM 577 C C . ILE A 1 71 ? 50.844 8.352 -15.93 1 31.59 71 ILE A C 1
ATOM 579 O O . ILE A 1 71 ? 49.844 7.652 -15.844 1 31.59 71 ILE A O 1
ATOM 583 N N . GLY A 1 72 ? 51.219 9.094 -14.875 1 34.81 72 GLY A N 1
ATOM 584 C CA . GLY A 1 72 ? 50.406 9.305 -13.703 1 34.81 72 GLY A CA 1
ATOM 585 C C . GLY A 1 72 ? 49.125 10.062 -14.016 1 34.81 72 GLY A C 1
ATOM 586 O O . GLY A 1 72 ? 48.188 10.07 -13.203 1 34.81 72 GLY A O 1
ATOM 587 N N . ASP A 1 73 ? 49.062 10.938 -14.977 1 39.25 73 ASP A N 1
ATOM 588 C CA . ASP A 1 73 ? 47.969 11.859 -15.32 1 39.25 73 ASP A CA 1
ATOM 589 C C . ASP A 1 73 ? 46.875 11.133 -16.078 1 39.25 73 ASP A C 1
ATOM 591 O O . ASP A 1 73 ? 45.719 11.617 -16.125 1 39.25 73 ASP A O 1
ATOM 595 N N . GLU A 1 74 ? 47.219 10.203 -16.812 1 41.81 74 GLU A N 1
ATOM 596 C CA . GLU A 1 74 ? 46.188 9.484 -17.578 1 41.81 74 GLU A CA 1
ATOM 597 C C . GLU A 1 74 ? 45.219 8.781 -16.656 1 41.81 74 GLU A C 1
ATOM 599 O O . GLU A 1 74 ? 44.031 8.68 -16.969 1 41.81 74 GLU A O 1
ATOM 604 N N . THR A 1 75 ? 45.75 8.195 -15.617 1 41.12 75 THR A N 1
ATOM 605 C CA . THR A 1 75 ? 44.875 7.539 -14.648 1 41.12 75 THR A CA 1
ATOM 606 C C . THR A 1 75 ? 43.938 8.555 -13.984 1 41.12 75 THR A C 1
ATOM 608 O O . THR A 1 75 ? 42.781 8.25 -13.719 1 41.12 75 THR A O 1
ATOM 611 N N . ILE A 1 76 ? 44.5 9.703 -13.742 1 42.91 76 ILE A N 1
ATOM 612 C CA . ILE A 1 76 ? 43.656 10.734 -13.133 1 42.91 76 ILE A CA 1
ATOM 613 C C . ILE A 1 76 ? 42.656 11.234 -14.156 1 42.91 76 ILE A C 1
ATOM 615 O O . ILE A 1 76 ? 41.469 11.43 -13.828 1 42.91 76 ILE A O 1
ATOM 619 N N . ILE A 1 77 ? 43.062 11.484 -15.352 1 45.84 77 ILE A N 1
ATOM 620 C CA . ILE A 1 77 ? 42.156 11.945 -16.406 1 45.84 77 ILE A CA 1
ATOM 621 C C . ILE A 1 77 ? 41.094 10.867 -16.703 1 45.84 77 ILE A C 1
ATOM 623 O O . ILE A 1 77 ? 39.938 11.18 -16.891 1 45.84 77 ILE A O 1
ATOM 627 N N . GLN A 1 78 ? 41.531 9.719 -16.875 1 47.94 78 GLN A N 1
ATOM 628 C CA . GLN A 1 78 ? 40.594 8.609 -17.062 1 47.94 78 GLN A CA 1
ATOM 629 C C . GLN A 1 78 ? 39.625 8.516 -15.898 1 47.94 78 GLN A C 1
ATOM 631 O O . GLN A 1 78 ? 38.438 8.219 -16.094 1 47.94 78 GLN A O 1
ATOM 636 N N . CYS A 1 79 ? 40.156 8.703 -14.727 1 48.62 79 CYS A N 1
ATOM 637 C CA . CYS A 1 79 ? 39.281 8.742 -13.539 1 48.62 79 CYS A CA 1
ATOM 638 C C . CYS A 1 79 ? 38.312 9.891 -13.625 1 48.62 79 CYS A C 1
ATOM 640 O O . CYS A 1 79 ? 37.125 9.742 -13.234 1 48.62 79 CYS A O 1
ATOM 642 N N . TRP A 1 80 ? 38.75 11.031 -14.141 1 52.41 80 TRP A N 1
ATOM 643 C CA . TRP A 1 80 ? 37.875 12.188 -14.234 1 52.41 80 TRP A CA 1
ATOM 644 C C . TRP A 1 80 ? 36.781 11.953 -15.273 1 52.41 80 TRP A C 1
ATOM 646 O O . TRP A 1 80 ? 35.656 12.406 -15.102 1 52.41 80 TRP A O 1
ATOM 656 N N . ASN A 1 81 ? 37.094 11.156 -16.25 1 61.62 81 ASN A N 1
ATOM 657 C CA . ASN A 1 81 ? 36.156 10.984 -17.344 1 61.62 81 ASN A CA 1
ATOM 658 C C . ASN A 1 81 ? 35.156 9.867 -17.062 1 61.62 81 ASN A C 1
ATOM 660 O O . ASN A 1 81 ? 34.156 9.734 -17.766 1 61.62 81 ASN A O 1
ATOM 664 N N . GLU A 1 82 ? 35.469 9.133 -16.094 1 70.38 82 GLU A N 1
ATOM 665 C CA . GLU A 1 82 ? 34.625 7.965 -15.836 1 70.38 82 GLU A CA 1
ATOM 666 C C . GLU A 1 82 ? 33.25 8.375 -15.336 1 70.38 82 GLU A C 1
ATOM 668 O O . GLU A 1 82 ? 32.281 7.676 -15.578 1 70.38 82 GLU A O 1
ATOM 673 N N . PHE A 1 83 ? 33.188 9.57 -14.852 1 76.31 83 PHE A N 1
ATOM 674 C CA . PHE A 1 83 ? 31.891 9.992 -14.289 1 76.31 83 PHE A CA 1
ATOM 675 C C . PHE A 1 83 ? 31.266 11.094 -15.133 1 76.31 83 PHE A C 1
ATOM 677 O O . PHE A 1 83 ? 30.344 11.773 -14.688 1 76.31 83 PHE A O 1
ATOM 684 N N . SER A 1 84 ? 31.859 11.164 -16.344 1 75.31 84 SER A N 1
ATOM 685 C CA . SER A 1 84 ? 31.188 12.062 -17.297 1 75.31 84 SER A CA 1
ATOM 686 C C . SER A 1 84 ? 29.828 11.516 -17.703 1 75.31 84 SER A C 1
ATOM 688 O O . SER A 1 84 ? 29.484 10.391 -17.375 1 75.31 84 SER A O 1
ATOM 690 N N . GLU A 1 85 ? 29.016 12.281 -18.359 1 76.75 85 GLU A N 1
ATOM 691 C CA . GLU A 1 85 ? 27.641 11.953 -18.703 1 76.75 85 GLU A CA 1
ATOM 692 C C . GLU A 1 85 ? 27.562 10.633 -19.469 1 76.75 85 GLU A C 1
ATOM 694 O O . GLU A 1 85 ? 26.625 9.852 -19.281 1 76.75 85 GLU A O 1
ATOM 699 N N . ASN A 1 86 ? 28.578 10.383 -20.281 1 78.5 86 ASN A N 1
ATOM 700 C CA . ASN A 1 86 ? 28.562 9.148 -21.062 1 78.5 86 ASN A CA 1
ATOM 701 C C . ASN A 1 86 ? 29.734 8.234 -20.703 1 78.5 86 ASN A C 1
ATOM 703 O O . ASN A 1 86 ? 30.125 7.375 -21.484 1 78.5 86 ASN A O 1
ATOM 707 N N . GLY A 1 87 ? 30.203 8.516 -19.516 1 83.44 87 GLY A N 1
ATOM 708 C CA . GLY A 1 87 ? 31.297 7.668 -19.062 1 83.44 87 GLY A CA 1
ATOM 709 C C . GLY A 1 87 ? 30.844 6.27 -18.672 1 83.44 87 GLY A C 1
ATOM 710 O O . GLY A 1 87 ? 29.656 6.051 -18.391 1 83.44 87 GLY A O 1
ATOM 711 N N . LEU A 1 88 ? 31.75 5.355 -18.797 1 84.75 88 LEU A N 1
ATOM 712 C CA . LEU A 1 88 ? 31.453 3.947 -18.547 1 84.75 88 LEU A CA 1
ATOM 713 C C . LEU A 1 88 ? 30.891 3.744 -17.141 1 84.75 88 LEU A C 1
ATOM 715 O O . LEU A 1 88 ? 29.922 3.012 -16.953 1 84.75 88 LEU A O 1
ATOM 719 N N . LYS A 1 89 ? 31.531 4.371 -16.203 1 87.31 89 LYS A N 1
ATOM 720 C CA . LYS A 1 89 ? 31.062 4.203 -14.828 1 87.31 89 LYS A CA 1
ATOM 721 C C . LYS A 1 89 ? 29.688 4.82 -14.625 1 87.31 89 LYS A C 1
ATOM 723 O O . LYS A 1 89 ? 28.859 4.277 -13.898 1 87.31 89 LYS A O 1
ATOM 728 N N . THR A 1 90 ? 29.484 5.914 -15.266 1 90.62 90 THR A N 1
ATOM 729 C CA . THR A 1 90 ? 28.172 6.562 -15.195 1 90.62 90 THR A CA 1
ATOM 730 C C . THR A 1 90 ? 27.094 5.656 -15.758 1 90.62 90 THR A C 1
ATOM 732 O O . THR A 1 90 ? 26.016 5.512 -15.164 1 90.62 90 THR A O 1
ATOM 735 N N . ILE A 1 91 ? 27.391 5.059 -16.844 1 91.62 91 ILE A N 1
ATOM 736 C CA . ILE A 1 91 ? 26.438 4.172 -17.5 1 91.62 91 ILE A CA 1
ATOM 737 C C . ILE A 1 91 ? 26.156 2.969 -16.609 1 91.62 91 ILE A C 1
ATOM 739 O O . ILE A 1 91 ? 25 2.555 -16.453 1 91.62 91 ILE A O 1
ATOM 743 N N . GLN A 1 92 ? 27.188 2.467 -16.016 1 93 92 GLN A N 1
ATOM 744 C CA . GLN A 1 92 ? 27.031 1.313 -15.141 1 93 92 GLN A CA 1
ATOM 745 C C . GLN A 1 92 ? 26.203 1.665 -13.914 1 93 92 GLN A C 1
ATOM 747 O O . GLN A 1 92 ? 25.375 0.862 -13.461 1 93 92 GLN A O 1
ATOM 752 N N . ILE A 1 93 ? 26.438 2.832 -13.414 1 93.56 93 ILE A N 1
ATOM 753 C CA . ILE A 1 93 ? 25.719 3.26 -12.211 1 93.56 93 ILE A CA 1
ATOM 754 C C . ILE A 1 93 ? 24.266 3.527 -12.555 1 93.56 93 ILE A C 1
ATOM 756 O O . ILE A 1 93 ? 23.359 3.119 -11.82 1 93.56 93 ILE A O 1
ATOM 760 N N . ASP A 1 94 ? 23.984 4.172 -13.68 1 95.31 94 ASP A N 1
ATOM 761 C CA . ASP A 1 94 ? 22.625 4.414 -14.109 1 95.31 94 ASP A CA 1
ATOM 762 C C . ASP A 1 94 ? 21.859 3.102 -14.281 1 95.31 94 ASP A C 1
ATOM 764 O O . ASP A 1 94 ? 20.703 2.986 -13.852 1 95.31 94 ASP A O 1
ATOM 768 N N . ARG A 1 95 ? 22.547 2.191 -14.891 1 96.12 95 ARG A N 1
ATOM 769 C CA . ARG A 1 95 ? 21.969 0.866 -15.094 1 96.12 95 ARG A CA 1
ATOM 770 C C . ARG A 1 95 ? 21.656 0.201 -13.758 1 96.12 95 ARG A C 1
ATOM 772 O O . ARG A 1 95 ? 20.578 -0.367 -13.57 1 96.12 95 ARG A O 1
ATOM 779 N N . ALA A 1 96 ? 22.578 0.267 -12.844 1 96.19 96 ALA A N 1
ATOM 780 C CA . ALA A 1 96 ? 22.422 -0.355 -11.531 1 96.19 96 ALA A CA 1
ATOM 781 C C . ALA A 1 96 ? 21.281 0.305 -10.742 1 96.19 96 ALA A C 1
ATOM 783 O O . ALA A 1 96 ? 20.547 -0.368 -10.016 1 96.19 96 ALA A O 1
ATOM 784 N N . ILE A 1 97 ? 21.141 1.613 -10.875 1 97 97 ILE A N 1
ATOM 785 C CA . ILE A 1 97 ? 20.078 2.344 -10.211 1 97 97 ILE A CA 1
ATOM 786 C C . ILE A 1 97 ? 18.719 1.883 -10.75 1 97 97 ILE A C 1
ATOM 788 O O . ILE A 1 97 ? 17.781 1.636 -9.984 1 97 97 ILE A O 1
ATOM 792 N N . MET A 1 98 ? 18.625 1.749 -12.039 1 97.56 98 MET A N 1
ATOM 793 C CA . MET A 1 98 ? 17.375 1.31 -12.641 1 97.56 98 MET A CA 1
ATOM 794 C C . MET A 1 98 ? 17.062 -0.134 -12.258 1 97.56 98 MET A C 1
ATOM 796 O O . MET A 1 98 ? 15.898 -0.49 -12.055 1 97.56 98 MET A O 1
ATOM 800 N N . GLN A 1 99 ? 18.094 -0.981 -12.156 1 97.94 99 GLN A N 1
ATOM 801 C CA . GLN A 1 99 ? 17.922 -2.35 -11.68 1 97.94 99 GLN A CA 1
ATOM 802 C C . GLN A 1 99 ? 17.391 -2.373 -10.258 1 97.94 99 GLN A C 1
ATOM 804 O O . GLN A 1 99 ? 16.531 -3.201 -9.914 1 97.94 99 GLN A O 1
ATOM 809 N N . PHE A 1 100 ? 17.938 -1.414 -9.508 1 97.19 100 PHE A N 1
ATOM 810 C CA . PHE A 1 100 ? 17.5 -1.293 -8.125 1 97.19 100 PHE A CA 1
ATOM 811 C C . PHE A 1 100 ? 16.031 -0.88 -8.055 1 97.19 100 PHE A C 1
ATOM 813 O O . PHE A 1 100 ? 15.234 -1.506 -7.355 1 97.19 100 PHE A O 1
ATOM 820 N N . ILE A 1 101 ? 15.617 0.12 -8.812 1 97.25 101 ILE A N 1
ATOM 821 C CA . ILE A 1 101 ? 14.258 0.663 -8.82 1 97.25 101 ILE A CA 1
ATOM 822 C C . ILE A 1 101 ? 13.273 -0.406 -9.281 1 97.25 101 ILE A C 1
ATOM 824 O O . ILE A 1 101 ? 12.25 -0.644 -8.641 1 97.25 101 ILE A O 1
ATOM 828 N N . SER A 1 102 ? 13.578 -1.106 -10.305 1 96.12 102 SER A N 1
ATOM 829 C CA . SER A 1 102 ? 12.703 -2.129 -10.867 1 96.12 102 SER A CA 1
ATOM 830 C C . SER A 1 102 ? 12.68 -3.373 -9.984 1 96.12 102 SER A C 1
ATOM 832 O O . SER A 1 102 ? 11.609 -3.947 -9.742 1 96.12 102 SER A O 1
ATOM 834 N N . GLY A 1 103 ? 13.844 -3.766 -9.539 1 95.62 103 GLY A N 1
ATOM 835 C CA . GLY A 1 103 ? 13.953 -4.98 -8.75 1 95.62 103 GLY A CA 1
ATOM 836 C C . GLY A 1 103 ? 13.266 -4.883 -7.406 1 95.62 103 GLY A C 1
ATOM 837 O O . GLY A 1 103 ? 12.773 -5.887 -6.879 1 95.62 103 GLY A O 1
ATOM 838 N N . CYS A 1 104 ? 13.219 -3.705 -6.832 1 94.88 104 CYS A N 1
ATOM 839 C CA . CYS A 1 104 ? 12.586 -3.502 -5.531 1 94.88 104 CYS A CA 1
ATOM 840 C C . CYS A 1 104 ? 11.188 -2.924 -5.688 1 94.88 104 CYS A C 1
ATOM 842 O O . CYS A 1 104 ? 10.547 -2.561 -4.699 1 94.88 104 CYS A O 1
ATOM 844 N N . ASN A 1 105 ? 10.75 -2.809 -6.898 1 93.31 105 ASN A N 1
ATOM 845 C CA . ASN A 1 105 ? 9.414 -2.316 -7.207 1 93.31 105 ASN A CA 1
ATOM 846 C C . ASN A 1 105 ? 9.188 -0.912 -6.652 1 93.31 105 ASN A C 1
ATOM 848 O O . ASN A 1 105 ? 8.141 -0.631 -6.066 1 93.31 105 ASN A O 1
ATOM 852 N N . LEU A 1 106 ? 10.156 -0.045 -6.762 1 94.75 106 LEU A N 1
ATOM 853 C CA . LEU A 1 106 ? 10.078 1.32 -6.258 1 94.75 106 LEU A CA 1
ATOM 854 C C . LEU A 1 106 ? 9.609 2.277 -7.348 1 94.75 106 LEU A C 1
ATOM 856 O O . LEU A 1 106 ? 9.773 2 -8.539 1 94.75 106 LEU A O 1
ATOM 860 N N . PRO A 1 107 ? 8.938 3.381 -6.922 1 93.5 107 PRO A N 1
ATOM 861 C CA . PRO A 1 107 ? 8.648 4.418 -7.914 1 93.5 107 PRO A CA 1
ATOM 862 C C . PRO A 1 107 ? 9.914 5.07 -8.469 1 93.5 107 PRO A C 1
ATOM 864 O O . PRO A 1 107 ? 10.883 5.273 -7.734 1 93.5 107 PRO A O 1
ATOM 867 N N . ILE A 1 108 ? 9.898 5.453 -9.719 1 94.06 108 ILE A N 1
ATOM 868 C CA . ILE A 1 108 ? 11.086 6.008 -10.367 1 94.06 108 ILE A CA 1
ATOM 869 C C . ILE A 1 108 ? 11.398 7.379 -9.773 1 94.06 108 ILE A C 1
ATOM 871 O O . ILE A 1 108 ? 12.555 7.812 -9.773 1 94.06 108 ILE A O 1
ATOM 875 N N . ASN A 1 109 ? 10.43 8.016 -9.203 1 93.81 109 ASN A N 1
ATOM 876 C CA . ASN A 1 109 ? 10.625 9.352 -8.648 1 93.81 109 ASN A CA 1
ATOM 877 C C . ASN A 1 109 ? 11.477 9.305 -7.387 1 93.81 109 ASN A C 1
ATOM 879 O O . ASN A 1 109 ? 11.805 10.352 -6.816 1 93.81 109 ASN A O 1
ATOM 883 N N . ILE A 1 110 ? 11.867 8.133 -6.949 1 95.06 110 ILE A N 1
ATOM 884 C CA . ILE A 1 110 ? 12.727 7.973 -5.785 1 95.06 110 ILE A CA 1
ATOM 885 C C . ILE A 1 110 ? 14.055 8.695 -6.016 1 95.06 110 ILE A C 1
ATOM 887 O O . ILE A 1 110 ? 14.695 9.148 -5.066 1 95.06 110 ILE A O 1
ATOM 891 N N . VAL A 1 111 ? 14.461 8.867 -7.293 1 96.06 111 VAL A N 1
ATOM 892 C CA . VAL A 1 111 ? 15.734 9.492 -7.637 1 96.06 111 VAL A CA 1
ATOM 893 C C . VAL A 1 111 ? 15.695 10.977 -7.285 1 96.06 111 VAL A C 1
ATOM 895 O O . VAL A 1 111 ? 16.734 11.625 -7.195 1 96.06 111 VAL A O 1
ATOM 898 N N . GLU A 1 112 ? 14.5 11.492 -7.102 1 95.38 112 GLU A N 1
ATOM 899 C CA . GLU A 1 112 ? 14.352 12.906 -6.758 1 95.38 112 GLU A CA 1
ATOM 900 C C . GLU A 1 112 ? 14.312 13.109 -5.246 1 95.38 112 GLU A C 1
ATOM 902 O O . GLU A 1 112 ? 14.398 14.234 -4.762 1 95.38 112 GLU A O 1
ATOM 907 N N . ASN A 1 113 ? 14.156 12.062 -4.516 1 95.19 113 ASN A N 1
ATOM 908 C CA . ASN A 1 113 ? 14.086 12.164 -3.064 1 95.19 113 ASN A CA 1
ATOM 909 C C . ASN A 1 113 ? 15.406 12.648 -2.473 1 95.19 113 ASN A C 1
ATOM 911 O O . ASN A 1 113 ? 16.484 12.164 -2.844 1 95.19 113 ASN A O 1
ATOM 915 N N . PRO A 1 114 ? 15.398 13.594 -1.541 1 94.56 114 PRO A N 1
ATOM 916 C CA . PRO A 1 114 ? 16.625 14.164 -0.97 1 94.56 114 PRO A CA 1
ATOM 917 C C . PRO A 1 114 ? 17.484 13.133 -0.249 1 94.56 114 PRO A C 1
ATOM 919 O O . PRO A 1 114 ? 18.703 13.219 -0.27 1 94.56 114 PRO A O 1
ATOM 922 N N . SER A 1 115 ? 16.812 12.164 0.398 1 95.62 115 SER A N 1
ATOM 923 C CA . SER A 1 115 ? 17.578 11.148 1.126 1 95.62 115 SER A CA 1
ATOM 924 C C . SER A 1 115 ? 18.328 10.227 0.17 1 95.62 115 SER A C 1
ATOM 926 O O . SER A 1 115 ? 19.422 9.773 0.478 1 95.62 115 SER A O 1
ATOM 928 N N . PHE A 1 116 ? 17.703 9.922 -0.978 1 96.5 116 PHE A N 1
ATOM 929 C CA . PHE A 1 116 ? 18.391 9.125 -1.989 1 96.5 116 PHE A CA 1
ATOM 930 C C . PHE A 1 116 ? 19.562 9.891 -2.588 1 96.5 116 PHE A C 1
ATOM 932 O O . PHE A 1 116 ? 20.656 9.344 -2.754 1 96.5 116 PHE A O 1
ATOM 939 N N . LYS A 1 117 ? 19.312 11.133 -2.898 1 95 117 LYS A N 1
ATOM 940 C CA . LYS A 1 117 ? 20.359 12 -3.436 1 95 117 LYS A CA 1
ATOM 941 C C . LYS A 1 117 ? 21.547 12.086 -2.477 1 95 117 LYS A C 1
ATOM 943 O O . LYS A 1 117 ? 22.703 12.031 -2.902 1 95 117 LYS A O 1
ATOM 948 N N . ASN A 1 118 ? 21.219 12.234 -1.193 1 94.81 118 ASN A N 1
ATOM 949 C CA . ASN A 1 118 ? 22.266 12.281 -0.178 1 94.81 118 ASN A CA 1
ATOM 950 C C . ASN A 1 118 ? 23.078 10.992 -0.154 1 94.81 118 ASN A C 1
ATOM 952 O O . ASN A 1 118 ? 24.297 11.031 -0.067 1 94.81 118 ASN A O 1
ATOM 956 N N . MET A 1 119 ? 22.422 9.852 -0.255 1 94.81 119 MET A N 1
ATOM 957 C CA . MET A 1 119 ? 23.109 8.57 -0.239 1 94.81 119 MET A CA 1
ATOM 958 C C . MET A 1 119 ? 24.047 8.445 -1.432 1 94.81 119 MET A C 1
ATOM 960 O O . MET A 1 119 ? 25.203 8.039 -1.276 1 94.81 119 MET A O 1
ATOM 964 N N . ILE A 1 120 ? 23.531 8.828 -2.58 1 93.81 120 ILE A N 1
ATOM 965 C CA . ILE A 1 120 ? 24.328 8.742 -3.801 1 93.81 120 ILE A CA 1
ATOM 966 C C . ILE A 1 120 ? 25.547 9.656 -3.684 1 93.81 120 ILE A C 1
ATOM 968 O O . ILE A 1 120 ? 26.656 9.273 -4.082 1 93.81 120 ILE A O 1
ATOM 972 N N . SER A 1 121 ? 25.375 10.828 -3.113 1 91.75 121 SER A N 1
ATOM 973 C CA . SER A 1 121 ? 26.469 11.773 -2.965 1 91.75 121 SER A CA 1
ATOM 974 C C . SER A 1 121 ? 27.531 11.242 -2.016 1 91.75 121 SER A C 1
ATOM 976 O O . SER A 1 121 ? 28.719 11.523 -2.189 1 91.75 121 SER A O 1
ATOM 978 N N . VAL A 1 122 ? 27.141 10.508 -1.04 1 90.69 122 VAL A N 1
ATOM 979 C CA . VAL A 1 122 ? 28.078 9.93 -0.082 1 90.69 122 VAL A CA 1
ATOM 980 C C . VAL A 1 122 ? 28.859 8.805 -0.747 1 90.69 122 VAL A C 1
ATOM 982 O O . VAL A 1 122 ? 30.062 8.641 -0.49 1 90.69 122 VAL A O 1
ATOM 985 N N . PHE A 1 123 ? 28.172 8.047 -1.626 1 88.75 123 PHE A N 1
ATOM 986 C CA . PHE A 1 123 ? 28.844 6.977 -2.346 1 88.75 123 PHE A CA 1
ATOM 987 C C . PHE A 1 123 ? 29.828 7.543 -3.365 1 88.75 123 PHE A C 1
ATOM 989 O O . PHE A 1 123 ? 30.953 7.051 -3.49 1 88.75 123 PHE A O 1
ATOM 996 N N . SER A 1 124 ? 29.359 8.492 -4.109 1 86.19 124 SER A N 1
ATOM 997 C CA . SER A 1 124 ? 30.188 9.07 -5.16 1 86.19 124 SER A CA 1
ATOM 998 C C . SER A 1 124 ? 29.859 10.547 -5.375 1 86.19 124 SER A C 1
ATOM 1000 O O . SER A 1 124 ? 28.891 10.875 -6.066 1 86.19 124 SER A O 1
ATOM 1002 N N . ARG A 1 125 ? 30.719 11.352 -4.984 1 83.19 125 ARG A N 1
ATOM 1003 C CA . ARG A 1 125 ? 30.531 12.797 -5.102 1 83.19 125 ARG A CA 1
ATOM 1004 C C . ARG A 1 125 ? 30.609 13.242 -6.555 1 83.19 125 ARG A C 1
ATOM 1006 O O . ARG A 1 125 ? 30 14.242 -6.941 1 83.19 125 ARG A O 1
ATOM 1013 N N . ARG A 1 126 ? 31.281 12.406 -7.305 1 84.69 126 ARG A N 1
ATOM 1014 C CA . ARG A 1 126 ? 31.531 12.797 -8.688 1 84.69 126 ARG A CA 1
ATOM 1015 C C . ARG A 1 126 ? 30.375 12.398 -9.586 1 84.69 126 ARG A C 1
ATOM 1017 O O . ARG A 1 126 ? 30.25 12.891 -10.711 1 84.69 126 ARG A O 1
ATOM 1024 N N . PHE A 1 127 ? 29.656 11.516 -9.055 1 89.62 127 PHE A N 1
ATOM 1025 C CA . PHE A 1 127 ? 28.531 11.039 -9.859 1 89.62 127 PHE A CA 1
ATOM 1026 C C . PHE A 1 127 ? 27.375 12.023 -9.805 1 89.62 127 PHE A C 1
ATOM 1028 O O . PHE A 1 127 ? 26.953 12.438 -8.719 1 89.62 127 PHE A O 1
ATOM 1035 N N . ASN A 1 128 ? 26.906 12.406 -10.969 1 89.69 128 ASN A N 1
ATOM 1036 C CA . ASN A 1 128 ? 25.734 13.281 -11.055 1 89.69 128 ASN A CA 1
ATOM 1037 C C . ASN A 1 128 ? 24.469 12.492 -11.352 1 89.69 128 ASN A C 1
ATOM 1039 O O . ASN A 1 128 ? 24.25 12.055 -12.484 1 89.69 128 ASN A O 1
ATOM 1043 N N . LEU A 1 129 ? 23.641 12.422 -10.406 1 93.06 129 LEU A N 1
ATOM 1044 C CA . LEU A 1 129 ? 22.391 11.688 -10.523 1 93.06 129 LEU A CA 1
ATOM 1045 C C . LEU A 1 129 ? 21.453 12.367 -11.516 1 93.06 129 LEU A C 1
ATOM 1047 O O . LEU A 1 129 ? 21.203 13.57 -11.422 1 93.06 129 LEU A O 1
ATOM 1051 N N . LYS A 1 130 ? 20.984 11.648 -12.453 1 93.75 130 LYS A N 1
ATOM 1052 C CA . LYS A 1 130 ? 20.109 12.18 -13.492 1 93.75 130 LYS A CA 1
ATOM 1053 C C . LYS A 1 130 ? 18.672 12.289 -13 1 93.75 130 LYS A C 1
ATOM 1055 O O . LYS A 1 130 ? 18.344 11.812 -11.914 1 93.75 130 LYS A O 1
ATOM 1060 N N . SER A 1 131 ? 17.828 12.789 -13.82 1 94.31 131 SER A N 1
ATOM 1061 C CA . SER A 1 131 ? 16.453 13.125 -13.43 1 94.31 131 SER A CA 1
ATOM 1062 C C . SER A 1 131 ? 15.539 11.922 -13.57 1 94.31 131 SER A C 1
ATOM 1064 O O . SER A 1 131 ? 15.898 10.93 -14.203 1 94.31 131 SER A O 1
ATOM 1066 N N . ARG A 1 132 ? 14.367 12.094 -13.008 1 94.69 132 ARG A N 1
ATOM 1067 C CA . ARG A 1 132 ? 13.32 11.078 -13.125 1 94.69 132 ARG A CA 1
ATOM 1068 C C . ARG A 1 132 ? 12.93 10.859 -14.578 1 94.69 132 ARG A C 1
ATOM 1070 O O . ARG A 1 132 ? 12.703 9.719 -15 1 94.69 132 ARG A O 1
ATOM 1077 N N . THR A 1 133 ? 12.891 11.883 -15.305 1 94.81 133 THR A N 1
ATOM 1078 C CA . THR A 1 133 ? 12.508 11.805 -16.719 1 94.81 133 THR A CA 1
ATOM 1079 C C . THR A 1 133 ? 13.516 10.969 -17.5 1 94.81 133 THR A C 1
ATOM 1081 O O . THR A 1 133 ? 13.133 10.164 -18.344 1 94.81 133 THR A O 1
ATOM 1084 N N . HIS A 1 134 ? 14.758 11.148 -17.219 1 95 134 HIS A N 1
ATOM 1085 C CA . HIS A 1 134 ? 15.797 10.375 -17.875 1 95 134 HIS A CA 1
ATOM 1086 C C . HIS A 1 134 ? 15.648 8.883 -17.578 1 95 134 HIS A C 1
ATOM 1088 O O . HIS A 1 134 ? 15.742 8.055 -18.5 1 95 134 HIS A O 1
ATOM 1094 N N . PHE A 1 135 ? 15.453 8.57 -16.391 1 97 135 PHE A N 1
ATOM 1095 C CA . PHE A 1 135 ? 15.32 7.164 -16 1 97 135 PHE A CA 1
ATOM 1096 C C . PHE A 1 135 ? 14.07 6.551 -16.625 1 97 135 PHE A C 1
ATOM 1098 O O . PHE A 1 135 ? 14.07 5.387 -17.016 1 97 135 PHE A O 1
ATOM 1105 N N . THR A 1 136 ? 12.969 7.312 -16.703 1 95.69 136 THR A N 1
ATOM 1106 C CA . THR A 1 136 ? 11.703 6.828 -17.234 1 95.69 136 THR A CA 1
ATOM 1107 C C . THR A 1 136 ? 11.789 6.66 -18.75 1 95.69 136 THR A C 1
ATOM 1109 O O . THR A 1 136 ? 11.352 5.641 -19.297 1 95.69 136 THR A O 1
ATOM 1112 N N . ARG A 1 137 ? 12.406 7.531 -19.406 1 95.56 137 ARG A N 1
ATOM 1113 C CA . ARG A 1 137 ? 12.336 7.578 -20.859 1 95.56 137 ARG A CA 1
ATOM 1114 C C . ARG A 1 137 ? 13.523 6.848 -21.5 1 95.56 137 ARG A C 1
ATOM 1116 O O . ARG A 1 137 ? 13.422 6.336 -22.609 1 95.56 137 ARG A O 1
ATOM 1123 N N . ASN A 1 138 ? 14.625 6.77 -20.75 1 95.5 138 ASN A N 1
ATOM 1124 C CA . ASN A 1 138 ? 15.82 6.211 -21.375 1 95.5 138 ASN A CA 1
ATOM 1125 C C . ASN A 1 138 ? 16.266 4.934 -20.672 1 95.5 138 ASN A C 1
ATOM 1127 O O . ASN A 1 138 ? 16.359 3.877 -21.297 1 95.5 138 ASN A O 1
ATOM 1131 N N . GLU A 1 139 ? 16.484 5.012 -19.422 1 96.81 139 GLU A N 1
ATOM 1132 C CA . GLU A 1 139 ? 17.109 3.893 -18.703 1 96.81 139 GLU A CA 1
ATOM 1133 C C . GLU A 1 139 ? 16.141 2.707 -18.609 1 96.81 139 GLU A C 1
ATOM 1135 O O . GLU A 1 139 ? 16.562 1.556 -18.766 1 96.81 139 GLU A O 1
ATOM 1140 N N . LEU A 1 140 ? 14.867 2.928 -18.328 1 97.25 140 LEU A N 1
ATOM 1141 C CA . LEU A 1 140 ? 13.891 1.853 -18.172 1 97.25 140 LEU A CA 1
ATOM 1142 C C . LEU A 1 140 ? 13.719 1.091 -19.484 1 97.25 140 LEU A C 1
ATOM 1144 O O . LEU A 1 140 ? 13.867 -0.133 -19.516 1 97.25 140 LEU A O 1
ATOM 1148 N N . PRO A 1 141 ? 13.445 1.809 -20.594 1 97.38 141 PRO A N 1
ATOM 1149 C CA . PRO A 1 141 ? 13.312 1.08 -21.859 1 97.38 141 PRO A CA 1
ATOM 1150 C C . PRO A 1 141 ? 14.609 0.377 -22.266 1 97.38 141 PRO A C 1
ATOM 1152 O O . PRO A 1 141 ? 14.57 -0.728 -22.812 1 97.38 141 PRO A O 1
ATOM 1155 N N . LYS A 1 142 ? 15.734 1.018 -22.031 1 97.06 142 LYS A N 1
ATOM 1156 C CA . LYS A 1 142 ? 17.031 0.427 -22.375 1 97.06 142 LYS A CA 1
ATOM 1157 C C . LYS A 1 142 ? 17.25 -0.87 -21.609 1 97.06 142 LYS A C 1
ATOM 1159 O O . LYS A 1 142 ? 17.672 -1.875 -22.172 1 97.06 142 LYS A O 1
ATOM 1164 N N . LEU A 1 143 ? 17.016 -0.811 -20.312 1 97.81 143 LEU A N 1
ATOM 1165 C CA . LEU A 1 143 ? 17.203 -1.99 -19.484 1 97.81 143 LEU A CA 1
ATOM 1166 C C . LEU A 1 143 ? 16.234 -3.098 -19.875 1 97.81 143 LEU A C 1
ATOM 1168 O O . LEU A 1 143 ? 16.594 -4.273 -19.891 1 97.81 143 LEU A O 1
ATOM 1172 N N . TYR A 1 144 ? 15.008 -2.73 -20.172 1 97.25 144 TYR A N 1
ATOM 1173 C CA . TYR A 1 144 ? 14 -3.686 -20.625 1 97.25 144 TYR A CA 1
ATOM 1174 C C . TYR A 1 144 ? 14.469 -4.402 -21.891 1 97.25 144 TYR A C 1
ATOM 1176 O O . TYR A 1 144 ? 14.391 -5.629 -21.984 1 97.25 144 TYR A O 1
ATOM 1184 N N . GLU A 1 145 ? 14.93 -3.627 -22.844 1 97.19 145 GLU A N 1
ATOM 1185 C CA . GLU A 1 145 ? 15.383 -4.199 -24.109 1 97.19 145 GLU A CA 1
ATOM 1186 C C . GLU A 1 145 ? 16.562 -5.141 -23.906 1 97.19 145 GLU A C 1
ATOM 1188 O O . GLU A 1 145 ? 16.672 -6.164 -24.578 1 97.19 145 GLU A O 1
ATOM 1193 N N . GLU A 1 146 ? 17.406 -4.758 -23.031 1 97.44 146 GLU A N 1
ATOM 1194 C CA . GLU A 1 146 ? 18.547 -5.605 -22.719 1 97.44 146 GLU A CA 1
ATOM 1195 C C . GLU A 1 146 ? 18.094 -6.973 -22.203 1 97.44 146 GLU A C 1
ATOM 1197 O O . GLU A 1 146 ? 18.547 -8.008 -22.703 1 97.44 146 GLU A O 1
ATOM 1202 N N . TYR A 1 147 ? 17.266 -6.996 -21.219 1 97.56 147 TYR A N 1
ATOM 1203 C CA . TYR A 1 147 ? 16.828 -8.25 -20.625 1 97.56 147 TYR A CA 1
ATOM 1204 C C . TYR A 1 147 ? 15.898 -9.008 -21.562 1 97.56 147 TYR A C 1
ATOM 1206 O O . TYR A 1 147 ? 15.852 -10.242 -21.531 1 97.56 147 TYR A O 1
ATOM 1214 N N . LYS A 1 148 ? 15.117 -8.266 -22.359 1 97.12 148 LYS A N 1
ATOM 1215 C CA . LYS A 1 148 ? 14.312 -8.906 -23.391 1 97.12 148 LYS A CA 1
ATOM 1216 C C . LYS A 1 148 ? 15.188 -9.703 -24.359 1 97.12 148 LYS A C 1
ATOM 1218 O O . LYS A 1 148 ? 14.898 -10.859 -24.672 1 97.12 148 LYS A O 1
ATOM 1223 N N . CYS A 1 149 ? 16.281 -9.117 -24.812 1 97.12 149 CYS A N 1
ATOM 1224 C CA . CYS A 1 149 ? 17.203 -9.789 -25.719 1 97.12 149 CYS A CA 1
ATOM 1225 C C . CYS A 1 149 ? 17.859 -10.984 -25.031 1 97.12 149 CYS A C 1
ATOM 1227 O O . CYS A 1 149 ? 18.016 -12.047 -25.656 1 97.12 149 CYS A O 1
ATOM 1229 N N . LYS A 1 150 ? 18.234 -10.781 -23.828 1 96.75 150 LYS A N 1
ATOM 1230 C CA . LYS A 1 150 ? 18.781 -11.883 -23.047 1 96.75 150 LYS A CA 1
ATOM 1231 C C . LYS A 1 150 ? 17.797 -13.039 -22.953 1 96.75 150 LYS A C 1
ATOM 1233 O O . LYS A 1 150 ? 18.188 -14.203 -23.062 1 96.75 150 LYS A O 1
ATOM 1238 N N . LEU A 1 151 ? 16.578 -12.727 -22.75 1 97.44 151 LEU A N 1
ATOM 1239 C CA . LEU A 1 151 ? 15.547 -13.75 -22.609 1 97.44 151 LEU A CA 1
ATOM 1240 C C . LEU A 1 151 ? 15.305 -14.469 -23.938 1 97.44 151 LEU A C 1
ATOM 1242 O O . LEU A 1 151 ? 15.141 -15.688 -23.969 1 97.44 151 LEU A O 1
ATOM 1246 N N . ILE A 1 152 ? 15.297 -13.719 -25.031 1 97.69 152 ILE A N 1
ATOM 1247 C CA . ILE A 1 152 ? 15.125 -14.312 -26.359 1 97.69 152 ILE A CA 1
ATOM 1248 C C . ILE A 1 152 ? 16.234 -15.328 -26.625 1 97.69 152 ILE A C 1
ATOM 1250 O O . ILE A 1 152 ? 15.977 -16.422 -27.109 1 97.69 152 ILE A O 1
ATOM 1254 N N . ARG A 1 153 ? 17.406 -14.977 -26.219 1 96.25 153 ARG A N 1
ATOM 1255 C CA . ARG A 1 153 ? 18.531 -15.875 -26.391 1 96.25 153 ARG A CA 1
ATOM 1256 C C . ARG A 1 153 ? 18.391 -17.125 -25.516 1 96.25 153 ARG A C 1
ATOM 1258 O O . ARG A 1 153 ? 18.672 -18.234 -25.953 1 96.25 153 ARG A O 1
ATOM 1265 N N . GLU A 1 154 ? 17.984 -16.906 -24.328 1 96.19 154 GLU A N 1
ATOM 1266 C CA . GLU A 1 154 ? 17.797 -18.031 -23.422 1 96.19 154 GLU A CA 1
ATOM 1267 C C . GLU A 1 154 ? 16.719 -18.984 -23.938 1 96.19 154 GLU A C 1
ATOM 1269 O O . GLU A 1 154 ? 16.906 -20.203 -23.906 1 96.19 154 GLU A O 1
ATOM 1274 N N . LEU A 1 155 ? 15.633 -18.484 -24.422 1 96.81 155 LEU A N 1
ATOM 1275 C CA . LEU A 1 155 ? 14.5 -19.297 -24.859 1 96.81 155 LEU A CA 1
ATOM 1276 C C . LEU A 1 155 ? 14.805 -19.969 -26.188 1 96.81 155 LEU A C 1
ATOM 1278 O O . LEU A 1 155 ? 14.18 -20.984 -26.531 1 96.81 155 LEU A O 1
ATOM 1282 N N . SER A 1 156 ? 15.742 -19.391 -26.922 1 95.88 156 SER A N 1
ATOM 1283 C CA . SER A 1 156 ? 16.125 -20 -28.188 1 95.88 156 SER A CA 1
ATOM 1284 C C . SER A 1 156 ? 16.766 -21.375 -27.969 1 95.88 156 SER A C 1
ATOM 1286 O O . SER A 1 156 ? 16.703 -22.234 -28.844 1 95.88 156 SER A O 1
ATOM 1288 N N . ASN A 1 157 ? 17.266 -21.594 -26.797 1 93.62 157 ASN A N 1
ATOM 1289 C CA . ASN A 1 157 ? 17.938 -22.844 -26.5 1 93.62 157 ASN A CA 1
ATOM 1290 C C . ASN A 1 157 ? 16.984 -23.859 -25.875 1 93.62 157 ASN A C 1
ATOM 1292 O O . ASN A 1 157 ? 17.391 -24.969 -25.5 1 93.62 157 ASN A O 1
ATOM 1296 N N . VAL A 1 158 ? 15.773 -23.562 -25.812 1 94.75 158 VAL A N 1
ATOM 1297 C CA . VAL A 1 158 ? 14.773 -24.453 -25.234 1 94.75 158 VAL A CA 1
ATOM 1298 C C . VAL A 1 158 ? 13.875 -25 -26.344 1 94.75 158 VAL A C 1
ATOM 1300 O O . VAL A 1 158 ? 13.312 -24.234 -27.141 1 94.75 158 VAL A O 1
ATOM 1303 N N . ASP A 1 159 ? 13.672 -26.219 -26.359 1 93.56 159 ASP A N 1
ATOM 1304 C CA . ASP A 1 159 ? 12.93 -26.844 -27.453 1 93.56 159 ASP A CA 1
ATOM 1305 C C . ASP A 1 159 ? 11.453 -26.969 -27.109 1 93.56 159 ASP A C 1
ATOM 1307 O O . ASP A 1 159 ? 10.594 -26.875 -27.984 1 93.56 159 ASP A O 1
ATOM 1311 N N . ASN A 1 160 ? 11.195 -27.281 -25.891 1 95.31 160 ASN A N 1
ATOM 1312 C CA . ASN A 1 160 ? 9.82 -27.484 -25.438 1 95.31 160 ASN A CA 1
ATOM 1313 C C . ASN A 1 160 ? 9.477 -26.594 -24.234 1 95.31 160 ASN A C 1
ATOM 1315 O O . ASN A 1 160 ? 10.258 -26.5 -23.297 1 95.31 160 ASN A O 1
ATOM 1319 N N . MET A 1 161 ? 8.359 -25.906 -24.344 1 96.69 161 MET A N 1
ATOM 1320 C CA . MET A 1 161 ? 7.969 -25.062 -23.219 1 96.69 161 MET A CA 1
ATOM 1321 C C . MET A 1 161 ? 6.453 -25.016 -23.062 1 96.69 161 MET A C 1
ATOM 1323 O O . MET A 1 161 ? 5.719 -25.281 -24.031 1 96.69 161 MET A O 1
ATOM 1327 N N . CYS A 1 162 ? 6.035 -24.797 -21.922 1 97.81 162 CYS A N 1
ATOM 1328 C CA . CYS A 1 162 ? 4.633 -24.578 -21.578 1 97.81 162 CYS A CA 1
ATOM 1329 C C . CYS A 1 162 ? 4.348 -23.109 -21.328 1 97.81 162 CYS A C 1
ATOM 1331 O O . CYS A 1 162 ? 5.176 -22.391 -20.75 1 97.81 162 CYS A O 1
ATOM 1333 N N . ILE A 1 163 ? 3.189 -22.656 -21.781 1 97.69 163 ILE A N 1
ATOM 1334 C CA . ILE A 1 163 ? 2.803 -21.266 -21.547 1 97.69 163 ILE A CA 1
ATOM 1335 C C . ILE A 1 163 ? 1.554 -21.219 -20.672 1 97.69 163 ILE A C 1
ATOM 1337 O O . ILE A 1 163 ? 0.568 -21.906 -20.938 1 97.69 163 ILE A O 1
ATOM 1341 N N . SER A 1 164 ? 1.659 -20.547 -19.656 1 96.62 164 SER A N 1
ATOM 1342 C CA . SER A 1 164 ? 0.478 -20.266 -18.844 1 96.62 164 SER A CA 1
ATOM 1343 C C . SER A 1 164 ? 0.042 -18.812 -18.984 1 96.62 164 SER A C 1
ATOM 1345 O O . SER A 1 164 ? 0.878 -17.922 -19.141 1 96.62 164 SER A O 1
ATOM 1347 N N . PHE A 1 165 ? -1.208 -18.516 -19 1 94.88 165 PHE A N 1
ATOM 1348 C CA . PHE A 1 165 ? -1.691 -17.141 -19.047 1 94.88 165 PHE A CA 1
ATOM 1349 C C . PHE A 1 165 ? -2.932 -16.969 -18.188 1 94.88 165 PHE A C 1
ATOM 1351 O O . PHE A 1 165 ? -3.711 -17.906 -18.016 1 94.88 165 PHE A O 1
ATOM 1358 N N . ASP A 1 166 ? -2.998 -15.906 -17.562 1 92.19 166 ASP A N 1
ATOM 1359 C CA . ASP A 1 166 ? -4.086 -15.555 -16.656 1 92.19 166 ASP A CA 1
ATOM 1360 C C . ASP A 1 166 ? -4.316 -14.039 -16.641 1 92.19 166 ASP A C 1
ATOM 1362 O O . ASP A 1 166 ? -3.381 -13.266 -16.844 1 92.19 166 ASP A O 1
ATOM 1366 N N . GLY A 1 167 ? -5.57 -13.672 -16.453 1 88.19 167 GLY A N 1
ATOM 1367 C CA . GLY A 1 167 ? -5.91 -12.258 -16.406 1 88.19 167 GLY A CA 1
ATOM 1368 C C . GLY A 1 167 ? -5.906 -11.695 -15 1 88.19 167 GLY A C 1
ATOM 1369 O O . GLY A 1 167 ? -6.172 -12.414 -14.031 1 88.19 167 GLY A O 1
ATOM 1370 N N . TRP A 1 168 ? -5.59 -10.383 -14.938 1 85.81 168 TRP A N 1
ATOM 1371 C CA . TRP A 1 168 ? -5.609 -9.664 -13.664 1 85.81 168 TRP A CA 1
ATOM 1372 C C . TRP A 1 168 ? -6.188 -8.266 -13.836 1 85.81 168 TRP A C 1
ATOM 1374 O O . TRP A 1 168 ? -5.926 -7.598 -14.836 1 85.81 168 TRP A O 1
ATOM 1384 N N . SER A 1 169 ? -6.977 -7.906 -12.898 1 83.19 169 SER A N 1
ATOM 1385 C CA . SER A 1 169 ? -7.508 -6.547 -12.867 1 83.19 169 SER A CA 1
ATOM 1386 C C . SER A 1 169 ? -7.312 -5.914 -11.492 1 83.19 169 SER A C 1
ATOM 1388 O O . SER A 1 169 ? -7.398 -6.598 -10.469 1 83.19 169 SER A O 1
ATOM 1390 N N . ASP A 1 170 ? -7.031 -4.645 -11.5 1 79.44 170 ASP A N 1
ATOM 1391 C CA . ASP A 1 170 ? -6.922 -3.943 -10.219 1 79.44 170 ASP A CA 1
ATOM 1392 C C . ASP A 1 170 ? -8.305 -3.631 -9.648 1 79.44 170 ASP A C 1
ATOM 1394 O O . ASP A 1 170 ? -9.32 -3.812 -10.328 1 79.44 170 ASP A O 1
ATOM 1398 N N . THR A 1 171 ? -8.438 -3.285 -8.367 1 71.44 171 THR A N 1
ATOM 1399 C CA . THR A 1 171 ? -9.695 -3.053 -7.66 1 71.44 171 THR A CA 1
ATOM 1400 C C . THR A 1 171 ? -10.539 -2.016 -8.391 1 71.44 171 THR A C 1
ATOM 1402 O O . THR A 1 171 ? -11.766 -2.133 -8.445 1 71.44 171 THR A O 1
ATOM 1405 N N . GLY A 1 172 ? -10.031 -1.032 -9.141 1 69.44 172 GLY A N 1
ATOM 1406 C CA . GLY A 1 172 ? -10.781 -0.018 -9.859 1 69.44 172 GLY A CA 1
ATOM 1407 C C . GLY A 1 172 ? -10.836 -0.268 -11.359 1 69.44 172 GLY A C 1
ATOM 1408 O O . GLY A 1 172 ? -11.352 0.557 -12.109 1 69.44 172 GLY A O 1
ATOM 1409 N N . ASN A 1 173 ? -10.445 -1.482 -11.758 1 70.56 173 ASN A N 1
ATOM 1410 C CA . ASN A 1 173 ? -10.438 -1.938 -13.141 1 70.56 173 ASN A CA 1
ATOM 1411 C C . ASN A 1 173 ? -9.797 -0.906 -14.062 1 70.56 173 ASN A C 1
ATOM 1413 O O . ASN A 1 173 ? -10.156 -0.807 -15.242 1 70.56 173 ASN A O 1
ATOM 1417 N N . LYS A 1 174 ? -9.047 -0.096 -13.445 1 76.75 174 LYS A N 1
ATOM 1418 C CA . LYS A 1 174 ? -8.305 0.848 -14.273 1 76.75 174 LYS A CA 1
ATOM 1419 C C . LYS A 1 174 ? -7.188 0.145 -15.039 1 76.75 174 LYS A C 1
ATOM 1421 O O . LYS A 1 174 ? -6.891 0.5 -16.188 1 76.75 174 LYS A O 1
ATOM 1426 N N . HIS A 1 175 ? -6.648 -0.8 -14.336 1 83.38 175 HIS A N 1
ATOM 1427 C CA . HIS A 1 175 ? -5.559 -1.579 -14.914 1 83.38 175 HIS A CA 1
ATOM 1428 C C . HIS A 1 175 ? -5.953 -3.043 -15.078 1 83.38 175 HIS A C 1
ATOM 1430 O O . HIS A 1 175 ? -6.406 -3.676 -14.125 1 83.38 175 HIS A O 1
ATOM 1436 N N . GLU A 1 176 ? -5.941 -3.518 -16.234 1 88 176 GLU A N 1
ATOM 1437 C CA . GLU A 1 176 ? -6.172 -4.926 -16.547 1 88 176 GLU A CA 1
ATOM 1438 C C . GLU A 1 176 ? -5.023 -5.5 -17.359 1 88 176 GLU A C 1
ATOM 1440 O O . GLU A 1 176 ? -4.66 -4.945 -18.406 1 88 176 GLU A O 1
ATOM 1445 N N . TYR A 1 177 ? -4.535 -6.598 -16.922 1 91.38 177 TYR A N 1
ATOM 1446 C CA . TYR A 1 177 ? -3.377 -7.164 -17.594 1 91.38 177 TYR A CA 1
ATOM 1447 C C . TYR A 1 177 ? -3.537 -8.672 -17.781 1 91.38 177 TYR A C 1
ATOM 1449 O O . TYR A 1 177 ? -4.238 -9.328 -17.016 1 91.38 177 TYR A O 1
ATOM 1457 N N . LEU A 1 178 ? -2.996 -9.117 -18.859 1 93.19 178 LEU A N 1
ATOM 1458 C CA . LEU A 1 178 ? -2.846 -10.539 -19.125 1 93.19 178 LEU A CA 1
ATOM 1459 C C . LEU A 1 178 ? -1.41 -10.992 -18.875 1 93.19 178 LEU A C 1
ATOM 1461 O O . LEU A 1 178 ? -0.485 -10.516 -19.531 1 93.19 178 LEU A O 1
ATOM 1465 N N . ALA A 1 179 ? -1.271 -11.828 -17.891 1 95.25 179 ALA A N 1
ATOM 1466 C CA . ALA A 1 179 ? 0.052 -12.375 -17.594 1 95.25 179 ALA A CA 1
ATOM 1467 C C . ALA A 1 179 ? 0.351 -13.586 -18.484 1 95.25 179 ALA A C 1
ATOM 1469 O O . ALA A 1 179 ? -0.485 -14.484 -18.625 1 95.25 179 ALA A O 1
ATOM 1470 N N . VAL A 1 180 ? 1.426 -13.562 -19.109 1 96.88 180 VAL A N 1
ATOM 1471 C CA . VAL A 1 180 ? 1.896 -14.688 -19.922 1 96.88 180 VAL A CA 1
ATOM 1472 C C . VAL A 1 180 ? 3.238 -15.18 -19.391 1 96.88 180 VAL A C 1
ATOM 1474 O O . VAL A 1 180 ? 4.215 -14.43 -19.359 1 96.88 180 VAL A O 1
ATOM 1477 N N . VAL A 1 181 ? 3.312 -16.453 -19 1 97.62 181 VAL A N 1
ATOM 1478 C CA . VAL A 1 181 ? 4.496 -17.016 -18.359 1 97.62 181 VAL A CA 1
ATOM 1479 C C . VAL A 1 181 ? 4.977 -18.234 -19.156 1 97.62 181 VAL A C 1
ATOM 1481 O O . VAL A 1 181 ? 4.18 -19.109 -19.5 1 97.62 181 VAL A O 1
ATOM 1484 N N . ALA A 1 182 ? 6.199 -18.234 -19.438 1 97.94 182 ALA A N 1
ATOM 1485 C CA . ALA A 1 182 ? 6.812 -19.391 -20.078 1 97.94 182 ALA A CA 1
ATOM 1486 C C . ALA A 1 182 ? 7.457 -20.328 -19.047 1 97.94 182 ALA A C 1
ATOM 1488 O O . ALA A 1 182 ? 8.227 -19.875 -18.203 1 97.94 182 ALA A O 1
ATOM 1489 N N . HIS A 1 183 ? 7.094 -21.562 -19.078 1 97.06 183 HIS A N 1
ATOM 1490 C CA . HIS A 1 183 ? 7.656 -22.594 -18.203 1 97.06 183 HIS A CA 1
ATOM 1491 C C . HIS A 1 183 ? 8.5 -23.578 -18.984 1 97.06 183 HIS A C 1
ATOM 1493 O O . HIS A 1 183 ? 8.078 -24.062 -20.031 1 97.06 183 HIS A O 1
ATOM 1499 N N . PHE A 1 184 ? 9.68 -23.859 -18.516 1 96 184 PHE A N 1
ATOM 1500 C CA . PHE A 1 184 ? 10.578 -24.781 -19.188 1 96 184 PHE A CA 1
ATOM 1501 C C . PHE A 1 184 ? 11.586 -25.359 -18.203 1 96 184 PHE A C 1
ATOM 1503 O O . PHE A 1 184 ? 11.594 -25 -17.031 1 96 184 PHE A O 1
ATOM 1510 N N . THR A 1 185 ? 12.289 -26.359 -18.656 1 91.88 185 THR A N 1
ATOM 1511 C CA . THR A 1 185 ? 13.312 -26.984 -17.828 1 91.88 185 THR A CA 1
ATOM 1512 C C . THR A 1 185 ? 14.695 -26.422 -18.156 1 91.88 185 THR A C 1
ATOM 1514 O O . THR A 1 185 ? 15.055 -26.297 -19.328 1 91.88 185 THR A O 1
ATOM 1517 N N . LYS A 1 186 ? 15.289 -25.906 -17.141 1 88.5 186 LYS A N 1
ATOM 1518 C CA . LYS A 1 186 ? 16.656 -25.406 -17.25 1 88.5 186 LYS A CA 1
ATOM 1519 C C . LYS A 1 186 ? 17.531 -25.984 -16.141 1 88.5 186 LYS A C 1
ATOM 1521 O O . LYS A 1 186 ? 17.156 -25.953 -14.969 1 88.5 186 LYS A O 1
ATOM 1526 N N . ASN A 1 187 ? 18.688 -26.469 -16.516 1 82.81 187 ASN A N 1
ATOM 1527 C CA . ASN A 1 187 ? 19.625 -27.047 -15.547 1 82.81 187 ASN A CA 1
ATOM 1528 C C . ASN A 1 187 ? 18.953 -28.094 -14.664 1 82.81 187 ASN A C 1
ATOM 1530 O O . ASN A 1 187 ? 19.078 -28.062 -13.438 1 82.81 187 ASN A O 1
ATOM 1534 N N . ASP A 1 188 ? 18.047 -28.875 -15.273 1 80.25 188 ASP A N 1
ATOM 1535 C CA . ASP A 1 188 ? 17.406 -30.031 -14.648 1 80.25 188 ASP A CA 1
ATOM 1536 C C . ASP A 1 188 ? 16.391 -29.578 -13.594 1 80.25 188 ASP A C 1
ATOM 1538 O O . ASP A 1 188 ? 16.141 -30.297 -12.625 1 80.25 188 ASP A O 1
ATOM 1542 N N . GLU A 1 189 ? 16 -28.406 -13.711 1 87.44 189 GLU A N 1
ATOM 1543 C CA . GLU A 1 189 ? 14.953 -27.891 -12.836 1 87.44 189 GLU A CA 1
ATOM 1544 C C . GLU A 1 189 ? 13.891 -27.125 -13.625 1 87.44 189 GLU A C 1
ATOM 1546 O O . GLU A 1 189 ? 14.195 -26.531 -14.656 1 87.44 189 GLU A O 1
ATOM 1551 N N . ASN A 1 190 ? 12.766 -27.297 -13.133 1 91.31 190 ASN A N 1
ATOM 1552 C CA . ASN A 1 190 ? 11.703 -26.5 -13.734 1 91.31 190 ASN A CA 1
ATOM 1553 C C . ASN A 1 190 ? 11.82 -25.031 -13.352 1 91.31 190 ASN A C 1
ATOM 1555 O O . ASN A 1 190 ? 12.055 -24.703 -12.188 1 91.31 190 ASN A O 1
ATOM 1559 N N . THR A 1 191 ? 11.781 -24.188 -14.328 1 94.5 191 THR A N 1
ATOM 1560 C CA . THR A 1 191 ? 11.883 -22.75 -14.109 1 94.5 191 THR A CA 1
ATOM 1561 C C . THR A 1 191 ? 10.867 -22 -14.969 1 94.5 191 THR A C 1
ATOM 1563 O O . THR A 1 191 ? 10.047 -22.625 -15.648 1 94.5 191 THR A O 1
ATOM 1566 N N . TYR A 1 192 ? 10.836 -20.734 -14.797 1 96.75 192 TYR A N 1
ATOM 1567 C CA . TYR A 1 192 ? 9.867 -19.922 -15.531 1 96.75 192 TYR A CA 1
ATOM 1568 C C . TYR A 1 192 ? 10.445 -18.547 -15.867 1 96.75 192 TYR A C 1
ATOM 1570 O O . TYR A 1 192 ? 11.492 -18.172 -15.336 1 96.75 192 TYR A O 1
ATOM 1578 N N . ARG A 1 193 ? 9.891 -17.906 -16.859 1 97.88 193 ARG A N 1
ATOM 1579 C CA . ARG A 1 193 ? 10.141 -16.516 -17.203 1 97.88 193 ARG A CA 1
ATOM 1580 C C . ARG A 1 193 ? 8.844 -15.789 -17.547 1 97.88 193 ARG A C 1
ATOM 1582 O O . ARG A 1 193 ? 7.926 -16.391 -18.125 1 97.88 193 ARG A O 1
ATOM 1589 N N . ILE A 1 194 ? 8.789 -14.57 -17.203 1 97.19 194 ILE A N 1
ATOM 1590 C CA . ILE A 1 194 ? 7.668 -13.734 -17.609 1 97.19 194 ILE A CA 1
ATOM 1591 C C . ILE A 1 194 ? 7.922 -13.195 -19.016 1 97.19 194 ILE A C 1
ATOM 1593 O O . ILE A 1 194 ? 8.891 -12.469 -19.25 1 97.19 194 ILE A O 1
ATOM 1597 N N . ILE A 1 195 ? 7.078 -13.508 -19.922 1 96.12 195 ILE A N 1
ATOM 1598 C CA . ILE A 1 195 ? 7.32 -13.055 -21.297 1 96.12 195 ILE A CA 1
ATOM 1599 C C . ILE A 1 195 ? 6.332 -11.945 -21.656 1 96.12 195 ILE A C 1
ATOM 1601 O O . ILE A 1 195 ? 6.496 -11.266 -22.672 1 96.12 195 ILE A O 1
ATOM 1605 N N . GLY A 1 196 ? 5.359 -11.797 -20.719 1 91.75 196 GLY A N 1
ATOM 1606 C CA . GLY A 1 196 ? 4.473 -10.695 -21.062 1 91.75 196 GLY A CA 1
ATOM 1607 C C . GLY A 1 196 ? 3.543 -10.305 -19.938 1 91.75 196 GLY A C 1
ATOM 1608 O O . GLY A 1 196 ? 3.023 -11.172 -19.219 1 91.75 196 GLY A O 1
ATOM 1609 N N . ALA A 1 197 ? 3.383 -9.125 -19.688 1 91.31 197 ALA A N 1
ATOM 1610 C CA . ALA A 1 197 ? 2.283 -8.477 -18.984 1 91.31 197 ALA A CA 1
ATOM 1611 C C . ALA A 1 197 ? 1.544 -7.508 -19.906 1 91.31 197 ALA A C 1
ATOM 1613 O O . ALA A 1 197 ? 1.833 -6.309 -19.922 1 91.31 197 ALA A O 1
ATOM 1614 N N . ILE A 1 198 ? 0.587 -8.031 -20.547 1 91.44 198 ILE A N 1
ATOM 1615 C CA . ILE A 1 198 ? -0.04 -7.332 -21.672 1 91.44 198 ILE A CA 1
ATOM 1616 C C . ILE A 1 198 ? -1.223 -6.508 -21.156 1 91.44 198 ILE A C 1
ATOM 1618 O O . ILE A 1 198 ? -2.086 -7.023 -20.453 1 91.44 198 ILE A O 1
ATOM 1622 N N . ASP A 1 199 ? -1.232 -5.297 -21.516 1 89.88 199 ASP A N 1
ATOM 1623 C CA . ASP A 1 199 ? -2.355 -4.426 -21.188 1 89.88 199 ASP A CA 1
ATOM 1624 C C . ASP A 1 199 ? -3.588 -4.781 -22.016 1 89.88 199 ASP A C 1
ATOM 1626 O O . ASP A 1 199 ? -3.578 -4.645 -23.234 1 89.88 199 ASP A O 1
ATOM 1630 N N . VAL A 1 200 ? -4.602 -5.223 -21.359 1 85.88 200 VAL A N 1
ATOM 1631 C CA . VAL A 1 200 ? -5.816 -5.617 -22.062 1 85.88 200 VAL A CA 1
ATOM 1632 C C . VAL A 1 200 ? -6.977 -4.719 -21.641 1 85.88 200 VAL A C 1
ATOM 1634 O O . VAL A 1 200 ? -8.141 -5.102 -21.766 1 85.88 200 VAL A O 1
ATOM 1637 N N . SER A 1 201 ? -6.707 -3.625 -21.109 1 79.94 201 SER A N 1
ATOM 1638 C CA . SER A 1 201 ? -7.723 -2.744 -20.547 1 79.94 201 SER A CA 1
ATOM 1639 C C . SER A 1 201 ? -8.539 -2.066 -21.641 1 79.94 201 SER A C 1
ATOM 1641 O O . SER A 1 201 ? -9.672 -1.638 -21.406 1 79.94 201 SER A O 1
ATOM 1643 N N . LYS A 1 202 ? -8.047 -2.008 -22.812 1 75.75 202 LYS A N 1
ATOM 1644 C CA . LYS A 1 202 ? -8.648 -1.179 -23.859 1 75.75 202 LYS A CA 1
ATOM 1645 C C . LYS A 1 202 ? -9.773 -1.925 -24.562 1 75.75 202 LYS A C 1
ATOM 1647 O O . LYS A 1 202 ? -10.711 -1.307 -25.078 1 75.75 202 LYS A O 1
ATOM 1652 N N . LYS A 1 203 ? -9.648 -3.197 -24.594 1 75.88 203 LYS A N 1
ATOM 1653 C CA . LYS A 1 203 ? -10.633 -3.969 -25.344 1 75.88 203 LYS A CA 1
ATOM 1654 C C . LYS A 1 203 ? -11.281 -5.035 -24.469 1 75.88 203 LYS A C 1
ATOM 1656 O O . LYS A 1 203 ? -10.758 -5.379 -23.406 1 75.88 203 LYS A O 1
ATOM 1661 N N . ARG A 1 204 ? -12.43 -5.414 -25 1 77.88 204 ARG A N 1
ATOM 1662 C CA . ARG A 1 204 ? -13.086 -6.539 -24.344 1 77.88 204 ARG A CA 1
ATOM 1663 C C . ARG A 1 204 ? -12.25 -7.805 -24.453 1 77.88 204 ARG A C 1
ATOM 1665 O O . ARG A 1 204 ? -11.625 -8.055 -25.484 1 77.88 204 ARG A O 1
ATOM 1672 N N . HIS A 1 205 ? -12.312 -8.516 -23.406 1 79.38 205 HIS A N 1
ATOM 1673 C CA . HIS A 1 205 ? -11.508 -9.727 -23.344 1 79.38 205 HIS A CA 1
ATOM 1674 C C . HIS A 1 205 ? -12.148 -10.859 -24.141 1 79.38 205 HIS A C 1
ATOM 1676 O O . HIS A 1 205 ? -12.445 -11.922 -23.594 1 79.38 205 HIS A O 1
ATOM 1682 N N . THR A 1 206 ? -12.211 -10.641 -25.422 1 83.25 206 THR A N 1
ATOM 1683 C CA . THR A 1 206 ? -12.75 -11.695 -26.281 1 83.25 206 THR A CA 1
ATOM 1684 C C . THR A 1 206 ? -11.703 -12.773 -26.531 1 83.25 206 THR A C 1
ATOM 1686 O O . THR A 1 206 ? -10.508 -12.539 -26.344 1 83.25 206 THR A O 1
ATOM 1689 N N . SER A 1 207 ? -12.211 -13.938 -26.891 1 91 207 SER A N 1
ATOM 1690 C CA . SER A 1 207 ? -11.32 -15.055 -27.188 1 91 207 SER A CA 1
ATOM 1691 C C . SER A 1 207 ? -10.352 -14.703 -28.312 1 91 207 SER A C 1
ATOM 1693 O O . SER A 1 207 ? -9.164 -15.055 -28.25 1 91 207 SER A O 1
ATOM 1695 N N . ASN A 1 208 ? -10.836 -14.016 -29.312 1 91.62 208 ASN A N 1
ATOM 1696 C CA . ASN A 1 208 ? -9.992 -13.633 -30.438 1 91.62 208 ASN A CA 1
ATOM 1697 C C . ASN A 1 208 ? -8.922 -12.633 -30.016 1 91.62 208 ASN A C 1
ATOM 1699 O O . ASN A 1 208 ? -7.781 -12.711 -30.484 1 91.62 208 ASN A O 1
ATOM 1703 N N . TYR A 1 209 ? -9.352 -11.766 -29.234 1 89.75 209 TYR A N 1
ATOM 1704 C CA . TYR A 1 209 ? -8.398 -10.773 -28.75 1 89.75 209 TYR A CA 1
ATOM 1705 C C . TYR A 1 209 ? -7.305 -11.422 -27.922 1 89.75 209 TYR A C 1
ATOM 1707 O O . TYR A 1 209 ? -6.125 -11.102 -28.062 1 89.75 209 TYR A O 1
ATOM 1715 N N . LEU A 1 210 ? -7.672 -12.297 -27.047 1 91.25 210 LEU A N 1
ATOM 1716 C CA . LEU A 1 210 ? -6.707 -13.023 -26.219 1 91.25 210 LEU A CA 1
ATOM 1717 C C . LEU A 1 210 ? -5.75 -13.836 -27.094 1 91.25 210 LEU A C 1
ATOM 1719 O O . LEU A 1 210 ? -4.543 -13.844 -26.844 1 91.25 210 LEU A O 1
ATOM 1723 N N . LYS A 1 211 ? -6.344 -14.484 -28.062 1 94.12 211 LYS A N 1
ATOM 1724 C CA . LYS A 1 211 ? -5.535 -15.273 -29 1 94.12 211 LYS A CA 1
ATOM 1725 C C . LYS A 1 211 ? -4.492 -14.406 -29.688 1 94.12 211 LYS A C 1
ATOM 1727 O O . LYS A 1 211 ? -3.309 -14.75 -29.719 1 94.12 211 LYS A O 1
ATOM 1732 N N . THR A 1 212 ? -4.93 -13.297 -30.188 1 94 212 THR A N 1
ATOM 1733 C CA . THR A 1 212 ? -4.035 -12.414 -30.922 1 94 212 THR A CA 1
ATOM 1734 C C . THR A 1 212 ? -2.939 -11.875 -30 1 94 212 THR A C 1
ATOM 1736 O O . THR A 1 212 ? -1.774 -11.789 -30.406 1 94 212 THR A O 1
ATOM 1739 N N . SER A 1 213 ? -3.348 -11.523 -28.828 1 92.31 213 SER A N 1
ATOM 1740 C CA . SER A 1 213 ? -2.389 -11.016 -27.859 1 92.31 213 SER A CA 1
ATOM 1741 C C . SER A 1 213 ? -1.334 -12.062 -27.516 1 92.31 213 SER A C 1
ATOM 1743 O O . SER A 1 213 ? -0.146 -11.75 -27.422 1 92.31 213 SER A O 1
ATOM 1745 N N . MET A 1 214 ? -1.735 -13.273 -27.375 1 93.56 214 MET A N 1
ATOM 1746 C CA . MET A 1 214 ? -0.828 -14.375 -27.062 1 93.56 214 MET A CA 1
ATOM 1747 C C . MET A 1 214 ? 0.112 -14.648 -28.234 1 93.56 214 MET A C 1
ATOM 1749 O O . MET A 1 214 ? 1.319 -14.812 -28.047 1 93.56 214 MET A O 1
ATOM 1753 N N . GLU A 1 215 ? -0.43 -14.664 -29.375 1 95.19 215 GLU A N 1
ATOM 1754 C CA . GLU A 1 215 ? 0.375 -14.93 -30.578 1 95.19 215 GLU A CA 1
ATOM 1755 C C . GLU A 1 215 ? 1.425 -13.844 -30.781 1 95.19 215 GLU A C 1
ATOM 1757 O O . GLU A 1 215 ? 2.559 -14.133 -31.172 1 95.19 215 GLU A O 1
ATOM 1762 N N . ASP A 1 216 ? 1.012 -12.633 -30.516 1 95.38 216 ASP A N 1
ATOM 1763 C CA . ASP A 1 216 ? 1.929 -11.508 -30.672 1 95.38 216 ASP A CA 1
ATOM 1764 C C . ASP A 1 216 ? 3.131 -11.648 -29.75 1 95.38 216 ASP A C 1
ATOM 1766 O O . ASP A 1 216 ? 4.27 -11.406 -30.156 1 95.38 216 ASP A O 1
ATOM 1770 N N . VAL A 1 217 ? 2.883 -12.016 -28.562 1 95.81 217 VAL A N 1
ATOM 1771 C CA . VAL A 1 217 ? 3.953 -12.141 -27.578 1 95.81 217 VAL A CA 1
ATOM 1772 C C . VAL A 1 217 ? 4.848 -13.328 -27.938 1 95.81 217 VAL A C 1
ATOM 1774 O O . VAL A 1 217 ? 6.074 -13.242 -27.828 1 95.81 217 VAL A O 1
ATOM 1777 N N . LEU A 1 218 ? 4.266 -14.453 -28.344 1 97.06 218 LEU A N 1
ATOM 1778 C CA . LEU A 1 218 ? 5.039 -15.633 -28.734 1 97.06 218 LEU A CA 1
ATOM 1779 C C . LEU A 1 218 ? 5.938 -15.328 -29.922 1 97.06 218 LEU A C 1
ATOM 1781 O O . LEU A 1 218 ? 7.082 -15.781 -29.969 1 97.06 218 LEU A O 1
ATOM 1785 N N . LYS A 1 219 ? 5.387 -14.539 -30.828 1 96.88 219 LYS A N 1
ATOM 1786 C CA . LYS A 1 219 ? 6.172 -14.133 -31.984 1 96.88 219 LYS A CA 1
ATOM 1787 C C . LYS A 1 219 ? 7.312 -13.203 -31.578 1 96.88 219 LYS A C 1
ATOM 1789 O O . LYS A 1 219 ? 8.43 -13.32 -32.094 1 96.88 219 LYS A O 1
ATOM 1794 N N . GLU A 1 220 ? 6.969 -12.312 -30.719 1 96.12 220 GLU A N 1
ATOM 1795 C CA . GLU A 1 220 ? 7.957 -11.352 -30.234 1 96.12 220 GLU A CA 1
ATOM 1796 C C . GLU A 1 220 ? 9.164 -12.055 -29.625 1 96.12 220 GLU A C 1
ATOM 1798 O O . GLU A 1 220 ? 10.305 -11.633 -29.828 1 96.12 220 GLU A O 1
ATOM 1803 N N . PHE A 1 221 ? 8.945 -13.109 -28.922 1 97.38 221 PHE A N 1
ATOM 1804 C CA . PHE A 1 221 ? 10.023 -13.82 -28.25 1 97.38 221 PHE A CA 1
ATOM 1805 C C . PHE A 1 221 ? 10.484 -15.016 -29.078 1 97.38 221 PHE A C 1
ATOM 1807 O O . PHE A 1 221 ? 11.32 -15.805 -28.641 1 97.38 221 PHE A O 1
ATOM 1814 N N . GLN A 1 222 ? 9.883 -15.242 -30.219 1 96.5 222 GLN A N 1
ATOM 1815 C CA . GLN A 1 222 ? 10.273 -16.25 -31.203 1 96.5 222 GLN A CA 1
ATOM 1816 C C . GLN A 1 222 ? 10.164 -17.656 -30.625 1 96.5 222 GLN A C 1
ATOM 1818 O O . GLN A 1 222 ? 11.094 -18.453 -30.734 1 96.5 222 GLN A O 1
ATOM 1823 N N . ILE A 1 223 ? 8.984 -17.922 -30.047 1 96.94 223 ILE A N 1
ATOM 1824 C CA . ILE A 1 223 ? 8.836 -19.234 -29.422 1 96.94 223 ILE A CA 1
ATOM 1825 C C . ILE A 1 223 ? 7.52 -19.875 -29.875 1 96.94 223 ILE A C 1
ATOM 1827 O O . ILE A 1 223 ? 7.012 -20.797 -29.219 1 96.94 223 ILE A O 1
ATOM 1831 N N . THR A 1 224 ? 6.945 -19.484 -30.922 1 95.19 224 THR A N 1
ATOM 1832 C CA . THR A 1 224 ? 5.637 -19.922 -31.391 1 95.19 224 THR A CA 1
ATOM 1833 C C . THR A 1 224 ? 5.633 -21.438 -31.641 1 95.19 224 THR A C 1
ATOM 1835 O O . THR A 1 224 ? 4.668 -22.125 -31.297 1 95.19 224 THR A O 1
ATOM 1838 N N . ASP A 1 225 ? 6.664 -21.922 -32.125 1 94.38 225 ASP A N 1
ATOM 1839 C CA . ASP A 1 225 ? 6.703 -23.328 -32.531 1 94.38 225 ASP A CA 1
ATOM 1840 C C . ASP A 1 225 ? 7.207 -24.203 -31.391 1 94.38 225 ASP A C 1
ATOM 1842 O O . ASP A 1 225 ? 7.305 -25.438 -31.531 1 94.38 225 ASP A O 1
ATOM 1846 N N . LYS A 1 226 ? 7.445 -23.641 -30.297 1 96.5 226 LYS A N 1
ATOM 1847 C CA . LYS A 1 226 ? 8.055 -24.391 -29.203 1 96.5 226 LYS A CA 1
ATOM 1848 C C . LYS A 1 226 ? 7.035 -24.656 -28.094 1 96.5 226 LYS A C 1
ATOM 1850 O O . LYS A 1 226 ? 7.348 -25.328 -27.109 1 96.5 226 LYS A O 1
ATOM 1855 N N . VAL A 1 227 ? 5.84 -24.203 -28.25 1 97.31 227 VAL A N 1
ATOM 1856 C CA . VAL A 1 227 ? 4.801 -24.328 -27.234 1 97.31 227 VAL A CA 1
ATOM 1857 C C . VAL A 1 227 ? 4.145 -25.703 -27.344 1 97.31 227 VAL A C 1
ATOM 1859 O O . VAL A 1 227 ? 3.555 -26.031 -28.375 1 97.31 227 VAL A O 1
ATOM 1862 N N . VAL A 1 228 ? 4.219 -26.484 -26.266 1 96.94 228 VAL A N 1
ATOM 1863 C CA . VAL A 1 228 ? 3.715 -27.859 -26.312 1 96.94 228 VAL A CA 1
ATOM 1864 C C . VAL A 1 228 ? 2.346 -27.922 -25.656 1 96.94 228 VAL A C 1
ATOM 1866 O O . VAL A 1 228 ? 1.549 -28.828 -25.953 1 96.94 228 VAL A O 1
ATOM 1869 N N . VAL A 1 229 ? 2.131 -27.031 -24.719 1 97.62 229 VAL A N 1
ATOM 1870 C CA . VAL A 1 229 ? 0.856 -27.062 -24 1 97.62 229 VAL A CA 1
ATOM 1871 C C . VAL A 1 229 ? 0.582 -25.688 -23.391 1 97.62 229 VAL A C 1
ATOM 1873 O O . VAL A 1 229 ? 1.513 -24.922 -23.109 1 97.62 229 VAL A O 1
ATOM 1876 N N . LEU A 1 230 ? -0.714 -25.344 -23.203 1 97.5 230 LEU A N 1
ATOM 1877 C CA . LEU A 1 230 ? -1.149 -24.109 -22.547 1 97.5 230 LEU A CA 1
ATOM 1878 C C . LEU A 1 230 ? -1.9 -24.422 -21.25 1 97.5 230 LEU A C 1
ATOM 1880 O O . LEU A 1 230 ? -2.666 -25.391 -21.188 1 97.5 230 LEU A O 1
ATOM 1884 N N . ILE A 1 231 ? -1.625 -23.641 -20.266 1 96.94 231 ILE A N 1
ATOM 1885 C CA . ILE A 1 231 ? -2.387 -23.719 -19.031 1 96.94 231 ILE A CA 1
ATOM 1886 C C . ILE A 1 231 ? -3.156 -22.422 -18.812 1 96.94 231 ILE A C 1
ATOM 1888 O O . ILE A 1 231 ? -2.602 -21.328 -18.969 1 96.94 231 ILE A O 1
ATOM 1892 N N . ARG A 1 232 ? -4.344 -22.5 -18.438 1 93.62 232 ARG A N 1
ATOM 1893 C CA . ARG A 1 232 ? -5.188 -21.312 -18.312 1 93.62 232 ARG A CA 1
ATOM 1894 C C . ARG A 1 232 ? -6.227 -21.5 -17.219 1 93.62 232 ARG A C 1
ATOM 1896 O O . ARG A 1 232 ? -6.352 -22.578 -16.641 1 93.62 232 ARG A O 1
ATOM 1903 N N . ASP A 1 233 ? -6.918 -20.422 -16.969 1 88.12 233 ASP A N 1
ATOM 1904 C CA . ASP A 1 233 ? -8.055 -20.531 -16.062 1 88.12 233 ASP A CA 1
ATOM 1905 C C . ASP A 1 233 ? -9.266 -21.125 -16.781 1 88.12 233 ASP A C 1
ATOM 1907 O O . ASP A 1 233 ? -9.219 -21.375 -17.984 1 88.12 233 ASP A O 1
ATOM 1911 N N . GLY A 1 234 ? -10.305 -21.438 -16.109 1 86.12 234 GLY A N 1
ATOM 1912 C CA . GLY A 1 234 ? -11.453 -22.141 -16.641 1 86.12 234 GLY A CA 1
ATOM 1913 C C . GLY A 1 234 ? -12.492 -21.219 -17.25 1 86.12 234 GLY A C 1
ATOM 1914 O O . GLY A 1 234 ? -13.633 -21.625 -17.484 1 86.12 234 GLY A O 1
ATOM 1915 N N . ALA A 1 235 ? -12.125 -19.984 -17.516 1 88.19 235 ALA A N 1
ATOM 1916 C CA . ALA A 1 235 ? -13.07 -19.047 -18.109 1 88.19 235 ALA A CA 1
ATOM 1917 C C . ALA A 1 235 ? -13.336 -19.406 -19.578 1 88.19 235 ALA A C 1
ATOM 1919 O O . ALA A 1 235 ? -12.422 -19.828 -20.297 1 88.19 235 ALA A O 1
ATOM 1920 N N . ALA A 1 236 ? -14.5 -19.156 -20.047 1 91.19 236 ALA A N 1
ATOM 1921 C CA . ALA A 1 236 ? -14.93 -19.531 -21.391 1 91.19 236 ALA A CA 1
ATOM 1922 C C . ALA A 1 236 ? -14.078 -18.844 -22.453 1 91.19 236 ALA A C 1
ATOM 1924 O O . ALA A 1 236 ? -13.703 -19.453 -23.453 1 91.19 236 ALA A O 1
ATOM 1925 N N . ASN A 1 237 ? -13.773 -17.609 -22.219 1 90.12 237 ASN A N 1
ATOM 1926 C CA . ASN A 1 237 ? -12.977 -16.859 -23.203 1 90.12 237 ASN A CA 1
ATOM 1927 C C . ASN A 1 237 ? -11.555 -17.406 -23.281 1 90.12 237 ASN A C 1
ATOM 1929 O O . ASN A 1 237 ? -10.977 -17.484 -24.375 1 90.12 237 ASN A O 1
ATOM 1933 N N . ALA A 1 238 ? -10.992 -17.812 -22.203 1 92.44 238 ALA A N 1
ATOM 1934 C CA . ALA A 1 238 ? -9.641 -18.375 -22.172 1 92.44 238 ALA A CA 1
ATOM 1935 C C . ALA A 1 238 ? -9.594 -19.734 -22.859 1 92.44 238 ALA A C 1
ATOM 1937 O O . ALA A 1 238 ? -8.656 -20.016 -23.609 1 92.44 238 ALA A O 1
ATOM 1938 N N . ILE A 1 239 ? -10.625 -20.578 -22.625 1 94.31 239 ILE A N 1
ATOM 1939 C CA . ILE A 1 239 ? -10.711 -21.891 -23.25 1 94.31 239 ILE A CA 1
ATOM 1940 C C . ILE A 1 239 ? -10.797 -21.75 -24.766 1 94.31 239 ILE A C 1
ATOM 1942 O O . ILE A 1 239 ? -10.047 -22.391 -25.5 1 94.31 239 ILE A O 1
ATOM 1946 N N . LYS A 1 240 ? -11.703 -20.859 -25.156 1 95.62 240 LYS A N 1
ATOM 1947 C CA . LYS A 1 240 ? -11.891 -20.672 -26.594 1 95.62 240 LYS A CA 1
ATOM 1948 C C . LYS A 1 240 ? -10.641 -20.078 -27.234 1 95.62 240 LYS A C 1
ATOM 1950 O O . LYS A 1 240 ? -10.312 -20.406 -28.375 1 95.62 240 LYS A O 1
ATOM 1955 N N . ALA A 1 241 ? -9.992 -19.188 -26.547 1 94.56 241 ALA A N 1
ATOM 1956 C CA . ALA A 1 241 ? -8.742 -18.625 -27.062 1 94.56 241 ALA A CA 1
ATOM 1957 C C . ALA A 1 241 ? -7.699 -19.719 -27.281 1 94.56 241 ALA A C 1
ATOM 1959 O O . ALA A 1 241 ? -7.031 -19.734 -28.328 1 94.56 241 ALA A O 1
ATOM 1960 N N . ALA A 1 242 ? -7.516 -20.641 -26.375 1 95.38 242 ALA A N 1
ATOM 1961 C CA . ALA A 1 242 ? -6.562 -21.75 -26.484 1 95.38 242 ALA A CA 1
ATOM 1962 C C . ALA A 1 242 ? -6.938 -22.688 -27.625 1 95.38 242 ALA A C 1
ATOM 1964 O O . ALA A 1 242 ? -6.066 -23.188 -28.344 1 95.38 242 ALA A O 1
ATOM 1965 N N . GLU A 1 243 ? -8.227 -22.891 -27.781 1 95.75 243 GLU A N 1
ATOM 1966 C CA . GLU A 1 243 ? -8.719 -23.734 -28.875 1 95.75 243 GLU A CA 1
ATOM 1967 C C . GLU A 1 243 ? -8.383 -23.109 -30.234 1 95.75 243 GLU A C 1
ATOM 1969 O O . GLU A 1 243 ? -7.98 -23.828 -31.156 1 95.75 243 GLU A O 1
ATOM 1974 N N . LEU A 1 244 ? -8.586 -21.859 -30.25 1 95.5 244 LEU A N 1
ATOM 1975 C CA . LEU A 1 244 ? -8.312 -21.141 -31.5 1 95.5 244 LEU A CA 1
ATOM 1976 C C . LEU A 1 244 ? -6.824 -21.188 -31.828 1 95.5 244 LEU A C 1
ATOM 1978 O O . LEU A 1 244 ? -6.449 -21.156 -33 1 95.5 244 LEU A O 1
ATOM 1982 N N . MET A 1 245 ? -6.012 -21.25 -30.875 1 94.94 245 MET A N 1
ATOM 1983 C CA . MET A 1 245 ? -4.566 -21.312 -31.094 1 94.94 245 MET A CA 1
ATOM 1984 C C . MET A 1 245 ? -4.148 -22.703 -31.547 1 94.94 245 MET A C 1
ATOM 1986 O O . MET A 1 245 ? -3.033 -22.891 -32.031 1 94.94 245 MET A O 1
ATOM 1990 N N . ASP A 1 246 ? -5.004 -23.641 -31.422 1 94 246 ASP A N 1
ATOM 1991 C CA . ASP A 1 246 ? -4.793 -25.016 -31.859 1 94 246 ASP A CA 1
ATOM 1992 C C . ASP A 1 246 ? -3.607 -25.656 -31.141 1 94 246 ASP A C 1
ATOM 1994 O O . ASP A 1 246 ? -2.727 -26.234 -31.766 1 94 246 ASP A O 1
ATOM 1998 N N . VAL A 1 247 ? -3.424 -25.406 -29.891 1 94.62 247 VAL A N 1
ATOM 1999 C CA . VAL A 1 247 ? -2.436 -25.984 -28.984 1 94.62 247 VAL A CA 1
ATOM 2000 C C . VAL A 1 247 ? -3.145 -26.734 -27.859 1 94.62 247 VAL A C 1
ATOM 2002 O O . VAL A 1 247 ? -4.176 -26.266 -27.359 1 94.62 247 VAL A O 1
ATOM 2005 N N . PRO A 1 248 ? -2.596 -27.969 -27.531 1 96.25 248 PRO A N 1
ATOM 2006 C CA . PRO A 1 248 ? -3.184 -28.625 -26.375 1 96.25 248 PRO A CA 1
ATOM 2007 C C . PRO A 1 248 ? -3.209 -27.734 -25.125 1 96.25 248 PRO A C 1
ATOM 2009 O O . PRO A 1 248 ? -2.277 -26.969 -24.906 1 96.25 248 PRO A O 1
ATOM 2012 N N . HIS A 1 249 ? -4.285 -27.766 -24.422 1 96.88 249 HIS A N 1
ATOM 2013 C CA . HIS A 1 249 ? -4.43 -26.906 -23.25 1 96.88 249 HIS A CA 1
ATOM 2014 C C . HIS A 1 249 ? -5.266 -27.594 -22.172 1 96.88 249 HIS A C 1
ATOM 2016 O O . HIS A 1 249 ? -6.012 -28.531 -22.453 1 96.88 249 HIS A O 1
ATOM 2022 N N . TYR A 1 250 ? -5.094 -27.234 -20.969 1 96.56 250 TYR A N 1
ATOM 2023 C CA . TYR A 1 250 ? -5.902 -27.734 -19.875 1 96.56 250 TYR A CA 1
ATOM 2024 C C . TYR A 1 250 ? -6.125 -26.656 -18.812 1 96.56 250 TYR A C 1
ATOM 2026 O O . TYR A 1 250 ? -5.473 -25.609 -18.844 1 96.56 250 TYR A O 1
ATOM 2034 N N . ASP A 1 251 ? -7.027 -26.891 -17.891 1 95.25 251 ASP A N 1
ATOM 2035 C CA . ASP A 1 251 ? -7.383 -25.938 -16.828 1 95.25 251 ASP A CA 1
ATOM 2036 C C . ASP A 1 251 ? -6.43 -26.062 -15.641 1 95.25 251 ASP A C 1
ATOM 2038 O O . ASP A 1 251 ? -5.984 -27.172 -15.305 1 95.25 251 ASP A O 1
ATOM 2042 N N . CYS A 1 252 ? -6.168 -24.922 -15.07 1 94.88 252 CYS A N 1
ATOM 2043 C CA . CYS A 1 252 ? -5.395 -24.906 -13.836 1 94.88 252 CYS A CA 1
ATOM 2044 C C . CYS A 1 252 ? -6.086 -25.703 -12.742 1 94.88 252 CYS A C 1
ATOM 2046 O O . CYS A 1 252 ? -7.242 -25.438 -12.406 1 94.88 252 CYS A O 1
ATOM 2048 N N . LEU A 1 253 ? -5.41 -26.641 -12.164 1 94.88 253 LEU A N 1
ATOM 2049 C CA . LEU A 1 253 ? -6 -27.516 -11.156 1 94.88 253 LEU A CA 1
ATOM 2050 C C . LEU A 1 253 ? -6.332 -26.734 -9.883 1 94.88 253 LEU A C 1
ATOM 2052 O O . LEU A 1 253 ? -7.328 -27.031 -9.219 1 94.88 253 LEU A O 1
ATOM 2056 N N . ALA A 1 254 ? -5.48 -25.797 -9.523 1 92.25 254 ALA A N 1
ATOM 2057 C CA . ALA A 1 254 ? -5.73 -25 -8.328 1 92.25 254 ALA A CA 1
ATOM 2058 C C . ALA A 1 254 ? -7.098 -24.312 -8.391 1 92.25 254 ALA A C 1
ATOM 2060 O O . ALA A 1 254 ? -7.84 -24.312 -7.41 1 92.25 254 ALA A O 1
ATOM 2061 N N . HIS A 1 255 ? -7.449 -23.781 -9.516 1 91 255 HIS A N 1
ATOM 2062 C CA . HIS A 1 255 ? -8.742 -23.141 -9.711 1 91 255 HIS A CA 1
ATOM 2063 C C . HIS A 1 255 ? -9.883 -24.141 -9.602 1 91 255 HIS A C 1
ATOM 2065 O O . HIS A 1 255 ? -10.961 -23.812 -9.094 1 91 255 HIS A O 1
ATOM 2071 N N . LYS A 1 256 ? -9.641 -25.281 -10.086 1 93.5 256 LYS A N 1
ATOM 2072 C CA . LYS A 1 256 ? -10.688 -26.297 -10.062 1 93.5 256 LYS A CA 1
ATOM 2073 C C . LYS A 1 256 ? -10.93 -26.812 -8.648 1 93.5 256 LYS A C 1
ATOM 2075 O O . LYS A 1 256 ? -12.07 -27.094 -8.266 1 93.5 256 LYS A O 1
ATOM 2080 N N . ILE A 1 257 ? -9.844 -26.984 -7.918 1 92.5 257 ILE A N 1
ATOM 2081 C CA . ILE A 1 257 ? -10 -27.344 -6.516 1 92.5 257 ILE A CA 1
ATOM 2082 C C . ILE A 1 257 ? -10.797 -26.266 -5.789 1 92.5 257 ILE A C 1
ATOM 2084 O O . ILE A 1 257 ? -11.688 -26.578 -4.992 1 92.5 257 ILE A O 1
ATOM 2088 N N . ASN A 1 258 ? -10.5 -25.016 -6.098 1 89.44 258 ASN A N 1
ATOM 2089 C CA . ASN A 1 258 ? -11.211 -23.906 -5.496 1 89.44 258 ASN A CA 1
ATOM 2090 C C . ASN A 1 258 ? -12.711 -23.969 -5.789 1 89.44 258 ASN A C 1
ATOM 2092 O O . ASN A 1 258 ? -13.531 -23.719 -4.91 1 89.44 258 ASN A O 1
ATOM 2096 N N . LEU A 1 259 ? -13.047 -24.266 -6.969 1 90.56 259 LEU A N 1
ATOM 2097 C CA . LEU A 1 259 ? -14.445 -24.375 -7.359 1 90.56 259 LEU A CA 1
ATOM 2098 C C . LEU A 1 259 ? -15.125 -25.531 -6.637 1 90.56 259 LEU A C 1
ATOM 2100 O O . LEU A 1 259 ? -16.281 -25.422 -6.234 1 90.56 259 LEU A O 1
ATOM 2104 N N . ALA A 1 260 ? -14.43 -26.625 -6.516 1 92.88 260 ALA A N 1
ATOM 2105 C CA . ALA A 1 260 ? -14.977 -27.781 -5.805 1 92.88 260 ALA A CA 1
ATOM 2106 C C . ALA A 1 260 ? -15.266 -27.438 -4.348 1 92.88 260 ALA A C 1
ATOM 2108 O O . ALA A 1 260 ? -16.328 -27.797 -3.82 1 92.88 260 ALA A O 1
ATOM 2109 N N . VAL A 1 261 ? -14.336 -26.766 -3.742 1 91.81 261 VAL A N 1
ATOM 2110 C CA . VAL A 1 261 ? -14.508 -26.375 -2.348 1 91.81 261 VAL A CA 1
ATOM 2111 C C . VAL A 1 261 ? -15.688 -25.422 -2.217 1 91.81 261 VAL A C 1
ATOM 2113 O O . VAL A 1 261 ? -16.484 -25.531 -1.28 1 91.81 261 VAL A O 1
ATOM 2116 N N . LYS A 1 262 ? -15.797 -24.484 -3.111 1 89.88 262 LYS A N 1
ATOM 2117 C CA . LYS A 1 262 ? -16.906 -23.547 -3.102 1 89.88 262 LYS A CA 1
ATOM 2118 C C . LYS A 1 262 ? -18.25 -24.266 -3.184 1 89.88 262 LYS A C 1
ATOM 2120 O O . LYS A 1 262 ? -19.188 -23.938 -2.465 1 89.88 262 LYS A O 1
ATOM 2125 N N . ASP A 1 263 ? -18.328 -25.25 -4.051 1 91.25 263 ASP A N 1
ATOM 2126 C CA . ASP A 1 263 ? -19.531 -26.062 -4.184 1 91.25 263 ASP A CA 1
ATOM 2127 C C . ASP A 1 263 ? -19.875 -26.766 -2.871 1 91.25 263 ASP A C 1
ATOM 2129 O O . ASP A 1 263 ? -21.047 -26.844 -2.486 1 91.25 263 ASP A O 1
ATOM 2133 N N . GLY A 1 264 ? -18.828 -27.312 -2.268 1 90.94 264 GLY A N 1
ATOM 2134 C CA . GLY A 1 264 ? -19.047 -27.969 -0.992 1 90.94 264 GLY A CA 1
ATOM 2135 C C . GLY A 1 264 ? -19.484 -27.031 0.107 1 90.94 264 GLY A C 1
ATOM 2136 O O . GLY A 1 264 ? -20.391 -27.359 0.889 1 90.94 264 GLY A O 1
ATOM 2137 N N . LEU A 1 265 ? -18.938 -25.844 0.137 1 88.81 265 LEU A N 1
ATOM 2138 C CA . LEU A 1 265 ? -19.25 -24.859 1.18 1 88.81 265 LEU A CA 1
ATOM 2139 C C . LEU A 1 265 ? -20.641 -24.281 0.984 1 88.81 265 LEU A C 1
ATOM 2141 O O . LEU A 1 265 ? -21.312 -23.938 1.957 1 88.81 265 LEU A O 1
ATOM 2145 N N . ASP A 1 266 ? -21.047 -24.156 -0.248 1 88.88 266 ASP A N 1
ATOM 2146 C CA . ASP A 1 266 ? -22.375 -23.625 -0.547 1 88.88 266 ASP A CA 1
ATOM 2147 C C . ASP A 1 266 ? -23.469 -24.516 0.055 1 88.88 266 ASP A C 1
ATOM 2149 O O . ASP A 1 266 ? -24.531 -24.016 0.441 1 88.88 266 ASP A O 1
ATOM 2153 N N . VAL A 1 267 ? -23.219 -25.781 0.13 1 90.44 267 VAL A N 1
ATOM 2154 C CA . VAL A 1 267 ? -24.219 -26.719 0.658 1 90.44 267 VAL A CA 1
ATOM 2155 C C . VAL A 1 267 ? -23.969 -26.922 2.152 1 90.44 267 VAL A C 1
ATOM 2157 O O . VAL A 1 267 ? -24.828 -27.469 2.852 1 90.44 267 VAL A O 1
ATOM 2160 N N . PHE A 1 268 ? -22.844 -26.516 2.615 1 89.12 268 PHE A N 1
ATOM 2161 C CA . PHE A 1 268 ? -22.516 -26.562 4.035 1 89.12 268 PHE A CA 1
ATOM 2162 C C . PHE A 1 268 ? -22.891 -25.266 4.734 1 89.12 268 PHE A C 1
ATOM 2164 O O . PHE A 1 268 ? -22.031 -24.562 5.254 1 89.12 268 PHE A O 1
ATOM 2171 N N . SER A 1 269 ? -24.078 -24.984 4.945 1 88.75 269 SER A N 1
ATOM 2172 C CA . SER A 1 269 ? -24.625 -23.719 5.434 1 88.75 269 SER A CA 1
ATOM 2173 C C . SER A 1 269 ? -24.203 -23.453 6.875 1 88.75 269 SER A C 1
ATOM 2175 O O . SER A 1 269 ? -23.953 -22.312 7.254 1 88.75 269 SER A O 1
ATOM 2177 N N . GLU A 1 270 ? -24.094 -24.5 7.602 1 89.69 270 GLU A N 1
ATOM 2178 C CA . GLU A 1 270 ? -23.734 -24.344 9 1 89.69 270 GLU A CA 1
ATOM 2179 C C . GLU A 1 270 ? -22.344 -23.719 9.141 1 89.69 270 GLU A C 1
ATOM 2181 O O . GLU A 1 270 ? -22.156 -22.781 9.938 1 89.69 270 GLU A O 1
ATOM 2186 N N . LEU A 1 271 ? -21.484 -24.234 8.375 1 90 271 LEU A N 1
ATOM 2187 C CA . LEU A 1 271 ? -20.125 -23.703 8.445 1 90 271 LEU A CA 1
ATOM 2188 C C . LEU A 1 271 ? -20.078 -22.266 7.938 1 90 271 LEU A C 1
ATOM 2190 O O . LEU A 1 271 ? -19.359 -21.438 8.5 1 90 271 LEU A O 1
ATOM 2194 N N . SER A 1 272 ? -20.797 -22 6.914 1 87.62 272 SER A N 1
ATOM 2195 C CA . SER A 1 272 ? -20.844 -20.656 6.355 1 87.62 272 SER A CA 1
ATOM 2196 C C . SER A 1 272 ? -21.375 -19.656 7.371 1 87.62 272 SER A C 1
ATOM 2198 O O . SER A 1 272 ? -20.891 -18.516 7.449 1 87.62 272 SER A O 1
ATOM 2200 N N . ASN A 1 273 ? -22.328 -20.062 8.047 1 91.38 273 ASN A N 1
ATOM 2201 C CA . ASN A 1 273 ? -22.891 -19.203 9.078 1 91.38 273 ASN A CA 1
ATOM 2202 C C . ASN A 1 273 ? -21.891 -18.922 10.195 1 91.38 273 ASN A C 1
ATOM 2204 O O . ASN A 1 273 ? -21.812 -17.797 10.703 1 91.38 273 ASN A O 1
ATOM 2208 N N . ILE A 1 274 ? -21.203 -19.953 10.531 1 93.19 274 ILE A N 1
ATOM 2209 C CA . ILE A 1 274 ? -20.219 -19.812 11.594 1 93.19 274 ILE A CA 1
ATOM 2210 C C . ILE A 1 274 ? -19.109 -18.875 11.148 1 93.19 274 ILE A C 1
ATOM 2212 O O . ILE A 1 274 ? -18.625 -18.047 11.93 1 93.19 274 ILE A O 1
ATOM 2216 N N . VAL A 1 275 ? -18.672 -19.031 9.922 1 90.88 275 VAL A N 1
ATOM 2217 C CA . VAL A 1 275 ? -17.625 -18.172 9.375 1 90.88 275 VAL A CA 1
ATOM 2218 C C . VAL A 1 275 ? -18.125 -16.719 9.359 1 90.88 275 VAL A C 1
ATOM 2220 O O . VAL A 1 275 ? -17.344 -15.797 9.617 1 90.88 275 VAL A O 1
ATOM 2223 N N . GLY A 1 276 ? -19.375 -16.547 9.078 1 90.5 276 GLY A N 1
ATOM 2224 C CA . GLY A 1 276 ? -19.984 -15.219 9.156 1 90.5 276 GLY A CA 1
ATOM 2225 C C . GLY A 1 276 ? -19.953 -14.633 10.555 1 90.5 276 GLY A C 1
ATOM 2226 O O . GLY A 1 276 ? -19.672 -13.445 10.734 1 90.5 276 GLY A O 1
ATOM 2227 N N . LYS A 1 277 ? -20.234 -15.484 11.523 1 93.19 277 LYS A N 1
ATOM 2228 C CA . LYS A 1 277 ? -20.156 -15.062 12.922 1 93.19 277 LYS A CA 1
ATOM 2229 C C . LYS A 1 277 ? -18.75 -14.641 13.305 1 93.19 277 LYS A C 1
ATOM 2231 O O . LYS A 1 277 ? -18.547 -13.602 13.938 1 93.19 277 LYS A O 1
ATOM 2236 N N . LEU A 1 278 ? -17.828 -15.469 12.883 1 93.12 278 LEU A N 1
ATOM 2237 C CA . LEU A 1 278 ? -16.422 -15.195 13.203 1 93.12 278 LEU A CA 1
ATOM 2238 C C . LEU A 1 278 ? -15.953 -13.914 12.531 1 93.12 278 LEU A C 1
ATOM 2240 O O . LEU A 1 278 ? -15.164 -13.164 13.109 1 93.12 278 LEU A O 1
ATOM 2244 N N . ARG A 1 279 ? -16.391 -13.711 11.32 1 91.25 279 ARG A N 1
ATOM 2245 C CA . ARG A 1 279 ? -16.062 -12.484 10.609 1 91.25 279 ARG A CA 1
ATOM 2246 C C . ARG A 1 279 ? -16.578 -11.258 11.359 1 91.25 279 ARG A C 1
ATOM 2248 O O . ARG A 1 279 ? -15.883 -10.25 11.469 1 91.25 279 ARG A O 1
ATOM 2255 N N . THR A 1 280 ? -17.812 -11.32 11.836 1 93.38 280 THR A N 1
ATOM 2256 C CA . THR A 1 280 ? -18.406 -10.227 12.594 1 93.38 280 THR A CA 1
ATOM 2257 C C . THR A 1 280 ? -17.625 -9.961 13.883 1 93.38 280 THR A C 1
ATOM 2259 O O . THR A 1 280 ? -17.375 -8.812 14.242 1 93.38 280 THR A O 1
ATOM 2262 N N . ILE A 1 281 ? -17.281 -11.016 14.516 1 92.94 281 ILE A N 1
ATOM 2263 C CA . ILE A 1 281 ? -16.5 -10.891 15.742 1 92.94 281 ILE A CA 1
ATOM 2264 C C . ILE A 1 281 ? -15.164 -10.219 15.445 1 92.94 281 ILE A C 1
ATOM 2266 O O . ILE A 1 281 ? -14.719 -9.344 16.188 1 92.94 281 ILE A O 1
ATOM 2270 N N . CYS A 1 282 ? -14.562 -10.719 14.383 1 90.31 282 CYS A N 1
ATOM 2271 C CA . CYS A 1 282 ? -13.289 -10.148 13.969 1 90.31 282 CYS A CA 1
ATOM 2272 C C . CYS A 1 282 ? -13.422 -8.656 13.703 1 90.31 282 CYS A C 1
ATOM 2274 O O . CYS A 1 282 ? -12.57 -7.867 14.125 1 90.31 282 CYS A O 1
ATOM 2276 N N . THR A 1 283 ? -14.461 -8.242 13.031 1 90 283 THR A N 1
ATOM 2277 C CA . THR A 1 283 ? -14.695 -6.844 12.703 1 90 283 THR A CA 1
ATOM 2278 C C . THR A 1 283 ? -14.906 -6.016 13.969 1 90 283 THR A C 1
ATOM 2280 O O . THR A 1 283 ? -14.383 -4.91 14.086 1 90 283 THR A O 1
ATOM 2283 N N . LEU A 1 284 ? -15.672 -6.516 14.914 1 90.75 284 LEU A N 1
ATOM 2284 C CA . LEU A 1 284 ? -15.953 -5.828 16.172 1 90.75 284 LEU A CA 1
ATOM 2285 C C . LEU A 1 284 ? -14.68 -5.66 17 1 90.75 284 LEU A C 1
ATOM 2287 O O . LEU A 1 284 ? -14.453 -4.609 17.594 1 90.75 284 LEU A O 1
ATOM 2291 N N . LEU A 1 285 ? -13.875 -6.68 17.016 1 88.94 285 LEU A N 1
ATOM 2292 C CA . LEU A 1 285 ? -12.609 -6.637 17.734 1 88.94 285 LEU A CA 1
ATOM 2293 C C . LEU A 1 285 ? -11.656 -5.625 17.109 1 88.94 285 LEU A C 1
ATOM 2295 O O . LEU A 1 285 ? -10.906 -4.953 17.828 1 88.94 285 LEU A O 1
ATOM 2299 N N . ASN A 1 286 ? -11.711 -5.594 15.812 1 85.94 286 ASN A N 1
ATOM 2300 C CA . ASN A 1 286 ? -10.789 -4.715 15.102 1 85.94 286 ASN A CA 1
ATOM 2301 C C . ASN A 1 286 ? -11.242 -3.258 15.172 1 85.94 286 ASN A C 1
ATOM 2303 O O . ASN A 1 286 ? -10.414 -2.346 15.156 1 85.94 286 ASN A O 1
ATOM 2307 N N . LYS A 1 287 ? -12.492 -3.008 15.25 1 84.38 287 LYS A N 1
ATOM 2308 C CA . LYS A 1 287 ? -13.039 -1.655 15.227 1 84.38 287 LYS A CA 1
ATOM 2309 C C . LYS A 1 287 ? -12.914 -0.992 16.594 1 84.38 287 LYS A C 1
ATOM 2311 O O . LYS A 1 287 ? -12.797 0.231 16.688 1 84.38 287 LYS A O 1
ATOM 2316 N N . SER A 1 288 ? -12.93 -1.777 17.625 1 83.38 288 SER A N 1
ATOM 2317 C CA . SER A 1 288 ? -12.898 -1.244 18.984 1 83.38 288 SER A CA 1
ATOM 2318 C C . SER A 1 288 ? -11.508 -1.38 19.594 1 83.38 288 SER A C 1
ATOM 2320 O O . SER A 1 288 ? -11.07 -2.488 19.906 1 83.38 288 SER A O 1
ATOM 2322 N N . SER A 1 289 ? -10.891 -0.273 19.844 1 82.25 289 SER A N 1
ATOM 2323 C CA . SER A 1 289 ? -9.586 -0.291 20.5 1 82.25 289 SER A CA 1
ATOM 2324 C C . SER A 1 289 ? -9.68 -0.885 21.906 1 82.25 289 SER A C 1
ATOM 2326 O O . SER A 1 289 ? -8.773 -1.587 22.359 1 82.25 289 SER A O 1
ATOM 2328 N N . VAL A 1 290 ? -10.766 -0.618 22.562 1 81.69 290 VAL A N 1
ATOM 2329 C CA . VAL A 1 290 ? -10.977 -1.101 23.922 1 81.69 290 VAL A CA 1
ATOM 2330 C C . VAL A 1 290 ? -11.109 -2.621 23.922 1 81.69 290 VAL A C 1
ATOM 2332 O O . VAL A 1 290 ? -10.484 -3.307 24.734 1 81.69 290 VAL A O 1
ATOM 2335 N N . ALA A 1 291 ? -11.914 -3.137 23 1 87.12 291 ALA A N 1
ATOM 2336 C CA . ALA A 1 291 ? -12.109 -4.582 22.891 1 87.12 291 ALA A CA 1
ATOM 2337 C C . ALA A 1 291 ? -10.805 -5.289 22.547 1 87.12 291 ALA A C 1
ATOM 2339 O O . ALA A 1 291 ? -10.523 -6.375 23.062 1 87.12 291 ALA A O 1
ATOM 2340 N N . ARG A 1 292 ? -10.07 -4.707 21.703 1 87.06 292 ARG A N 1
ATOM 2341 C CA . ARG A 1 292 ? -8.789 -5.285 21.312 1 87.06 292 ARG A CA 1
ATOM 2342 C C . ARG A 1 292 ? -7.832 -5.367 22.5 1 87.06 292 ARG A C 1
ATOM 2344 O O . ARG A 1 292 ? -7.148 -6.375 22.672 1 87.06 292 ARG A O 1
ATOM 2351 N N . LYS A 1 293 ? -7.758 -4.309 23.266 1 85.44 293 LYS A N 1
ATOM 2352 C CA . LYS A 1 293 ? -6.906 -4.293 24.453 1 85.44 293 LYS A CA 1
ATOM 2353 C C . LYS A 1 293 ? -7.355 -5.344 25.469 1 85.44 293 LYS A C 1
ATOM 2355 O O . LYS A 1 293 ? -6.527 -5.996 26.109 1 85.44 293 LYS A O 1
ATOM 2360 N N . GLU A 1 294 ? -8.641 -5.402 25.625 1 88.25 294 GLU A N 1
ATOM 2361 C CA . GLU A 1 294 ? -9.188 -6.438 26.5 1 88.25 294 GLU A CA 1
ATOM 2362 C C . GLU A 1 294 ? -8.758 -7.828 26.047 1 88.25 294 GLU A C 1
ATOM 2364 O O . GLU A 1 294 ? -8.383 -8.672 26.859 1 88.25 294 GLU A O 1
ATOM 2369 N N . TYR A 1 295 ? -8.859 -8.039 24.781 1 90.06 295 TYR A N 1
ATOM 2370 C CA . TYR A 1 295 ? -8.469 -9.312 24.188 1 90.06 295 TYR A CA 1
ATOM 2371 C C . TYR A 1 295 ? -7 -9.617 24.469 1 90.06 295 TYR A C 1
ATOM 2373 O O . TYR A 1 295 ? -6.652 -10.742 24.828 1 90.06 295 TYR A O 1
ATOM 2381 N N . VAL A 1 296 ? -6.152 -8.633 24.297 1 87.19 296 VAL A N 1
ATOM 2382 C CA . VAL A 1 296 ? -4.719 -8.773 24.547 1 87.19 296 VAL A CA 1
ATOM 2383 C C . VAL A 1 296 ? -4.469 -9.062 26.016 1 87.19 296 VAL A C 1
ATOM 2385 O O . VAL A 1 296 ? -3.664 -9.938 26.359 1 87.19 296 VAL A O 1
ATOM 2388 N N . ASN A 1 297 ? -5.125 -8.336 26.875 1 86.81 297 ASN A N 1
ATOM 2389 C CA . ASN A 1 297 ? -4.98 -8.523 28.312 1 86.81 297 ASN A CA 1
ATOM 2390 C C . ASN A 1 297 ? -5.375 -9.938 28.734 1 86.81 297 ASN A C 1
ATOM 2392 O O . ASN A 1 297 ? -4.742 -10.531 29.609 1 86.81 297 ASN A O 1
ATOM 2396 N N . LEU A 1 298 ? -6.41 -10.445 28.172 1 88.44 298 LEU A N 1
ATOM 2397 C CA . LEU A 1 298 ? -6.852 -11.805 28.469 1 88.44 298 LEU A CA 1
ATOM 2398 C C . LEU A 1 298 ? -5.781 -12.82 28.078 1 88.44 298 LEU A C 1
ATOM 2400 O O . LEU A 1 298 ? -5.539 -13.781 28.812 1 88.44 298 LEU A O 1
ATOM 2404 N N . SER A 1 299 ? -5.191 -12.633 26.953 1 87.06 299 SER A N 1
ATOM 2405 C CA . SER A 1 299 ? -4.141 -13.523 26.484 1 87.06 299 SER A CA 1
ATOM 2406 C C . SER A 1 299 ? -2.928 -13.484 27.406 1 87.06 299 SER A C 1
ATOM 2408 O O . SER A 1 299 ? -2.312 -14.516 27.688 1 87.06 299 SER A O 1
ATOM 2410 N N . GLU A 1 300 ? -2.645 -12.32 27.828 1 85.62 300 GLU A N 1
ATOM 2411 C CA . GLU A 1 300 ? -1.507 -12.148 28.719 1 85.62 300 GLU A CA 1
ATOM 2412 C C . GLU A 1 300 ? -1.774 -12.797 30.078 1 85.62 300 GLU A C 1
ATOM 2414 O O . GLU A 1 300 ? -0.886 -13.422 30.656 1 85.62 300 GLU A O 1
ATOM 2419 N N . LEU A 1 301 ? -2.971 -12.648 30.578 1 87.06 301 LEU A N 1
ATOM 2420 C CA . LEU A 1 301 ? -3.361 -13.25 31.844 1 87.06 301 LEU A CA 1
ATOM 2421 C C . LEU A 1 301 ? -3.268 -14.766 31.797 1 87.06 301 LEU A C 1
ATOM 2423 O O . LEU A 1 301 ? -2.891 -15.406 32.781 1 87.06 301 LEU A O 1
ATOM 2427 N N . MET A 1 302 ? -3.584 -15.328 30.672 1 89 302 MET A N 1
ATOM 2428 C CA . MET A 1 302 ? -3.58 -16.781 30.5 1 89 302 MET A CA 1
ATOM 2429 C C . MET A 1 302 ? -2.209 -17.266 30.047 1 89 302 MET A C 1
ATOM 2431 O O . MET A 1 302 ? -1.978 -18.469 29.938 1 89 302 MET A O 1
ATOM 2435 N N . ASP A 1 303 ? -1.349 -16.391 29.734 1 86.88 303 ASP A N 1
ATOM 2436 C CA . ASP A 1 303 ? 0.013 -16.688 29.297 1 86.88 303 ASP A CA 1
ATOM 2437 C C . ASP A 1 303 ? 0.015 -17.422 27.953 1 86.88 303 ASP A C 1
ATOM 2439 O O . ASP A 1 303 ? 0.647 -18.469 27.812 1 86.88 303 ASP A O 1
ATOM 2443 N N . ILE A 1 304 ? -0.854 -17.031 27.125 1 85 304 ILE A N 1
ATOM 2444 C CA . ILE A 1 304 ? -0.908 -17.562 25.766 1 85 304 ILE A CA 1
ATOM 2445 C C . ILE A 1 304 ? -0.521 -16.469 24.766 1 85 304 ILE A C 1
ATOM 2447 O O . ILE A 1 304 ? -0.699 -15.289 25.031 1 85 304 ILE A O 1
ATOM 2451 N N . PRO A 1 305 ? 0.076 -16.906 23.672 1 83.81 305 PRO A N 1
ATOM 2452 C CA . PRO A 1 305 ? 0.421 -15.906 22.656 1 83.81 305 PRO A CA 1
ATOM 2453 C C . PRO A 1 305 ? -0.797 -15.141 22.141 1 83.81 305 PRO A C 1
ATOM 2455 O O . PRO A 1 305 ? -1.881 -15.719 22.016 1 83.81 305 PRO A O 1
ATOM 2458 N N . VAL A 1 306 ? -0.545 -13.891 21.969 1 83.19 306 VAL A N 1
ATOM 2459 C CA . VAL A 1 306 ? -1.624 -13.055 21.469 1 83.19 306 VAL A CA 1
ATOM 2460 C C . VAL A 1 306 ? -1.806 -13.289 19.969 1 83.19 306 VAL A C 1
ATOM 2462 O O . VAL A 1 306 ? -0.945 -12.922 19.172 1 83.19 306 VAL A O 1
ATOM 2465 N N . LEU A 1 307 ? -2.805 -13.992 19.594 1 87.19 307 LEU A N 1
ATOM 2466 C CA . LEU A 1 307 ? -3.172 -14.242 18.203 1 87.19 307 LEU A CA 1
ATOM 2467 C C . LEU A 1 307 ? -4.582 -13.734 17.922 1 87.19 307 LEU A C 1
ATOM 2469 O O . LEU A 1 307 ? -5.5 -13.953 18.703 1 87.19 307 LEU A O 1
ATOM 2473 N N . PHE A 1 308 ? -4.707 -13.047 16.891 1 86.06 308 PHE A N 1
ATOM 2474 C CA . PHE A 1 308 ? -6.02 -12.516 16.531 1 86.06 308 PHE A CA 1
ATOM 2475 C C . PHE A 1 308 ? -6.688 -13.383 15.469 1 86.06 308 PHE A C 1
ATOM 2477 O O . PHE A 1 308 ? -6.012 -14.109 14.742 1 86.06 308 PHE A O 1
ATOM 2484 N N . LEU A 1 309 ? -7.988 -13.242 15.406 1 86.06 309 LEU A N 1
ATOM 2485 C CA . LEU A 1 309 ? -8.766 -13.938 14.383 1 86.06 309 LEU A CA 1
ATOM 2486 C C . LEU A 1 309 ? -8.414 -13.43 12.992 1 86.06 309 LEU A C 1
ATOM 2488 O O . LEU A 1 309 ? -8.109 -12.242 12.812 1 86.06 309 LEU A O 1
ATOM 2492 N N . LYS A 1 310 ? -8.398 -14.305 12.062 1 82.25 310 LYS A N 1
ATOM 2493 C CA . LYS A 1 310 ? -8.188 -13.938 10.664 1 82.25 310 LYS A CA 1
ATOM 2494 C C . LYS A 1 310 ? -9.516 -13.617 9.977 1 82.25 310 LYS A C 1
ATOM 2496 O O . LYS A 1 310 ? -10.555 -14.18 10.328 1 82.25 310 LYS A O 1
ATOM 2501 N N . LYS A 1 311 ? -9.375 -12.617 9.102 1 76.12 311 LYS A N 1
ATOM 2502 C CA . LYS A 1 311 ? -10.586 -12.234 8.375 1 76.12 311 LYS A CA 1
ATOM 2503 C C . LYS A 1 311 ? -10.734 -13.062 7.098 1 76.12 311 LYS A C 1
ATOM 2505 O O . LYS A 1 311 ? -9.75 -13.344 6.41 1 76.12 311 LYS A O 1
ATOM 2510 N N . HIS A 1 312 ? -11.961 -13.555 6.934 1 70.94 312 HIS A N 1
ATOM 2511 C CA . HIS A 1 312 ? -12.273 -14.305 5.723 1 70.94 312 HIS A CA 1
ATOM 2512 C C . HIS A 1 312 ? -12.25 -13.398 4.492 1 70.94 312 HIS A C 1
ATOM 2514 O O . HIS A 1 312 ? -12.781 -12.289 4.523 1 70.94 312 HIS A O 1
ATOM 2520 N N . ILE A 1 313 ? -11.383 -13.703 3.58 1 63.06 313 ILE A N 1
ATOM 2521 C CA . ILE A 1 313 ? -11.359 -13.023 2.289 1 63.06 313 ILE A CA 1
ATOM 2522 C C . ILE A 1 313 ? -12.133 -13.844 1.261 1 63.06 313 ILE A C 1
ATOM 2524 O O . ILE A 1 313 ? -11.797 -15 0.997 1 63.06 313 ILE A O 1
ATOM 2528 N N . GLU A 1 314 ? -13.148 -13.359 0.747 1 58.78 314 GLU A N 1
ATOM 2529 C CA . GLU A 1 314 ? -14.102 -14.078 -0.088 1 58.78 314 GLU A CA 1
ATOM 2530 C C . GLU A 1 314 ? -13.43 -14.656 -1.33 1 58.78 314 GLU A C 1
ATOM 2532 O O . GLU A 1 314 ? -13.82 -15.719 -1.819 1 58.78 314 GLU A O 1
ATOM 2537 N N . VAL A 1 315 ? -12.406 -14.008 -1.793 1 54.09 315 VAL A N 1
ATOM 2538 C CA . VAL A 1 315 ? -11.898 -14.398 -3.104 1 54.09 315 VAL A CA 1
ATOM 2539 C C . VAL A 1 315 ? -11.125 -15.711 -2.988 1 54.09 315 VAL A C 1
ATOM 2541 O O . VAL A 1 315 ? -10.945 -16.422 -3.98 1 54.09 315 VAL A O 1
ATOM 2544 N N . ARG A 1 316 ? -10.781 -16.047 -1.788 1 60.28 316 ARG A N 1
ATOM 2545 C CA . ARG A 1 316 ? -9.969 -17.25 -1.665 1 60.28 316 ARG A CA 1
ATOM 2546 C C . ARG A 1 316 ? -10.484 -18.156 -0.549 1 60.28 316 ARG A C 1
ATOM 2548 O O . ARG A 1 316 ? -10.469 -17.781 0.623 1 60.28 316 ARG A O 1
ATOM 2555 N N . TRP A 1 317 ? -10.945 -19.328 -0.954 1 67.31 317 TRP A N 1
ATOM 2556 C CA . TRP A 1 317 ? -11.5 -20.297 -0.014 1 67.31 317 TRP A CA 1
ATOM 2557 C C . TRP A 1 317 ? -10.484 -20.641 1.071 1 67.31 317 TRP A C 1
ATOM 2559 O O . TRP A 1 317 ? -10.859 -21.047 2.176 1 67.31 317 TRP A O 1
ATOM 2569 N N . ASN A 1 318 ? -9.211 -20.484 0.755 1 72.94 318 ASN A N 1
ATOM 2570 C CA . ASN A 1 318 ? -8.164 -20.828 1.718 1 72.94 318 ASN A CA 1
ATOM 2571 C C . ASN A 1 318 ? -8.273 -19.984 2.984 1 72.94 318 ASN A C 1
ATOM 2573 O O . ASN A 1 318 ? -7.809 -20.391 4.051 1 72.94 318 ASN A O 1
ATOM 2577 N N . SER A 1 319 ? -9.016 -18.984 2.793 1 80.94 319 SER A N 1
ATOM 2578 C CA . SER A 1 319 ? -9.195 -18.125 3.957 1 80.94 319 SER A CA 1
ATOM 2579 C C . SER A 1 319 ? -10.172 -18.75 4.957 1 80.94 319 SER A C 1
ATOM 2581 O O . SER A 1 319 ? -10.07 -18.516 6.16 1 80.94 319 SER A O 1
ATOM 2583 N N . VAL A 1 320 ? -11.07 -19.578 4.465 1 85.19 320 VAL A N 1
ATOM 2584 C CA . VAL A 1 320 ? -12.031 -20.219 5.359 1 85.19 320 VAL A CA 1
ATOM 2585 C C . VAL A 1 320 ? -11.305 -21.188 6.289 1 85.19 320 VAL A C 1
ATOM 2587 O O . VAL A 1 320 ? -11.539 -21.188 7.5 1 85.19 320 VAL A O 1
ATOM 2590 N N . TYR A 1 321 ? -10.469 -21.984 5.691 1 89.19 321 TYR A N 1
ATOM 2591 C CA . TYR A 1 321 ? -9.672 -22.906 6.492 1 89.19 321 TYR A CA 1
ATOM 2592 C C . TYR A 1 321 ? -8.82 -22.156 7.512 1 89.19 321 TYR A C 1
ATOM 2594 O O . TYR A 1 321 ? -8.766 -22.547 8.68 1 89.19 321 TYR A O 1
ATOM 2602 N N . ALA A 1 322 ? -8.18 -21.125 7.066 1 89.56 322 ALA A N 1
ATOM 2603 C CA . ALA A 1 322 ? -7.309 -20.359 7.941 1 89.56 322 ALA A CA 1
ATOM 2604 C C . ALA A 1 322 ? -8.094 -19.734 9.102 1 89.56 322 ALA A C 1
ATOM 2606 O O . ALA A 1 322 ? -7.605 -19.688 10.227 1 89.56 322 ALA A O 1
ATOM 2607 N N . VAL A 1 323 ? -9.25 -19.25 8.797 1 91.31 323 VAL A N 1
ATOM 2608 C CA . VAL A 1 323 ? -10.109 -18.656 9.812 1 91.31 323 VAL A CA 1
ATOM 2609 C C . VAL A 1 323 ? -10.508 -19.703 10.844 1 91.31 323 VAL A C 1
ATOM 2611 O O . VAL A 1 323 ? -10.438 -19.453 12.055 1 91.31 323 VAL A O 1
ATOM 2614 N N . CYS A 1 324 ? -10.859 -20.906 10.391 1 92.25 324 CYS A N 1
ATOM 2615 C CA . CYS A 1 324 ? -11.289 -21.969 11.281 1 92.25 324 CYS A CA 1
ATOM 2616 C C . CYS A 1 324 ? -10.125 -22.484 12.125 1 92.25 324 CYS A C 1
ATOM 2618 O O . CYS A 1 324 ? -10.266 -22.656 13.336 1 92.25 324 CYS A O 1
ATOM 2620 N N . GLU A 1 325 ? -9.062 -22.656 11.461 1 92.81 325 GLU A N 1
ATOM 2621 C CA . GLU A 1 325 ? -7.879 -23.125 12.18 1 92.81 325 GLU A CA 1
ATOM 2622 C C . GLU A 1 325 ? -7.461 -22.125 13.258 1 92.81 325 GLU A C 1
ATOM 2624 O O . GLU A 1 325 ? -7.141 -22.531 14.383 1 92.81 325 GLU A O 1
ATOM 2629 N N . ARG A 1 326 ? -7.449 -20.859 12.898 1 92.56 326 ARG A N 1
ATOM 2630 C CA . ARG A 1 326 ? -7.09 -19.812 13.859 1 92.56 326 ARG A CA 1
ATOM 2631 C C . ARG A 1 326 ? -8.109 -19.734 14.984 1 92.56 326 ARG A C 1
ATOM 2633 O O . ARG A 1 326 ? -7.75 -19.531 16.141 1 92.56 326 ARG A O 1
ATOM 2640 N N . ALA A 1 327 ? -9.352 -19.875 14.672 1 93.94 327 ALA A N 1
ATOM 2641 C CA . ALA A 1 327 ? -10.406 -19.828 15.68 1 93.94 327 ALA A CA 1
ATOM 2642 C C . ALA A 1 327 ? -10.211 -20.938 16.719 1 93.94 327 ALA A C 1
ATOM 2644 O O . ALA A 1 327 ? -10.422 -20.719 17.906 1 93.94 327 ALA A O 1
ATOM 2645 N N . LEU A 1 328 ? -9.836 -22.094 16.266 1 94.38 328 LEU A N 1
ATOM 2646 C CA . LEU A 1 328 ? -9.617 -23.219 17.172 1 94.38 328 LEU A CA 1
ATOM 2647 C C . LEU A 1 328 ? -8.398 -22.969 18.062 1 94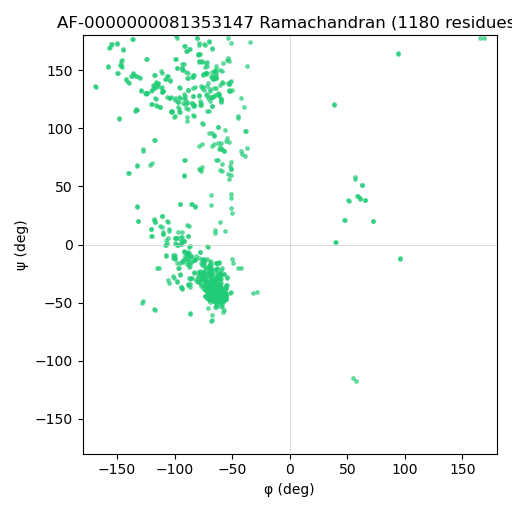.38 328 LEU A C 1
ATOM 2649 O O . LEU A 1 328 ? -8.391 -23.359 19.234 1 94.38 328 LEU A O 1
ATOM 2653 N N . LYS A 1 329 ? -7.41 -22.312 17.531 1 92.62 329 LYS A N 1
ATOM 2654 C CA . LYS A 1 329 ? -6.199 -22 18.281 1 92.62 329 LYS A CA 1
ATOM 2655 C C . LYS A 1 329 ? -6.484 -20.984 19.391 1 92.62 329 LYS A C 1
ATOM 2657 O O . LYS A 1 329 ? -5.859 -21.016 20.453 1 92.62 329 LYS A O 1
ATOM 2662 N N . VAL A 1 330 ? -7.43 -20.125 19.078 1 92.69 330 VAL A N 1
ATOM 2663 C CA . VAL A 1 330 ? -7.707 -19.078 20.047 1 92.69 330 VAL A CA 1
ATOM 2664 C C . VAL A 1 330 ? -9.078 -19.297 20.672 1 92.69 330 VAL A C 1
ATOM 2666 O O . VAL A 1 330 ? -9.75 -18.344 21.078 1 92.69 330 VAL A O 1
ATOM 2669 N N . LYS A 1 331 ? -9.57 -20.469 20.688 1 92.56 331 LYS A N 1
ATOM 2670 C CA . LYS A 1 331 ? -10.906 -20.828 21.156 1 92.56 331 LYS A CA 1
ATOM 2671 C C . LYS A 1 331 ? -11.133 -20.344 22.578 1 92.56 331 LYS A C 1
ATOM 2673 O O . LYS A 1 331 ? -12.18 -19.766 22.891 1 92.56 331 LYS A O 1
ATOM 2678 N N . THR A 1 332 ? -10.188 -20.547 23.438 1 89.81 332 THR A N 1
ATOM 2679 C CA . THR A 1 332 ? -10.328 -20.203 24.844 1 89.81 332 THR A CA 1
ATOM 2680 C C . THR A 1 332 ? -10.422 -18.688 25.016 1 89.81 332 THR A C 1
ATOM 2682 O O . THR A 1 332 ? -11.281 -18.203 25.766 1 89.81 332 THR A O 1
ATOM 2685 N N . GLN A 1 333 ? -9.57 -18 24.375 1 89.94 333 GLN A N 1
ATOM 2686 C CA . GLN A 1 333 ? -9.57 -16.547 24.453 1 89.94 333 GLN A CA 1
ATOM 2687 C C . GLN A 1 333 ? -10.875 -15.969 23.906 1 89.94 333 GLN A C 1
ATOM 2689 O O . GLN A 1 333 ? -11.43 -15.031 24.484 1 89.94 333 GLN A O 1
ATOM 2694 N N . LEU A 1 334 ? -11.289 -16.516 22.844 1 91.94 334 LEU A N 1
ATOM 2695 C CA . LEU A 1 334 ? -12.523 -16.062 22.219 1 91.94 334 LEU A CA 1
ATOM 2696 C C . LEU A 1 334 ? -13.727 -16.328 23.125 1 91.94 334 LEU A C 1
ATOM 2698 O O . LEU A 1 334 ? -14.633 -15.492 23.219 1 91.94 334 LEU A O 1
ATOM 2702 N N . ALA A 1 335 ? -13.727 -17.469 23.75 1 90.62 335 ALA A N 1
ATOM 2703 C CA . ALA A 1 335 ? -14.82 -17.812 24.656 1 90.62 335 ALA A CA 1
ATOM 2704 C C . ALA A 1 335 ? -14.906 -16.812 25.812 1 90.62 335 ALA A C 1
ATOM 2706 O O . ALA A 1 335 ? -15.992 -16.422 26.234 1 90.62 335 ALA A O 1
ATOM 2707 N N . LEU A 1 336 ? -13.797 -16.391 26.297 1 90.31 336 LEU A N 1
ATOM 2708 C CA . LEU A 1 336 ? -13.742 -15.477 27.438 1 90.31 336 LEU A CA 1
ATOM 2709 C C . LEU A 1 336 ? -14.211 -14.078 27.047 1 90.31 336 LEU A C 1
ATOM 2711 O O . LEU A 1 336 ? -14.953 -13.438 27.797 1 90.31 336 LEU A O 1
ATOM 2715 N N . ILE A 1 337 ? -13.766 -13.602 25.922 1 92.56 337 ILE A N 1
ATOM 2716 C CA . ILE A 1 337 ? -14.133 -12.25 25.531 1 92.56 337 ILE A CA 1
ATOM 2717 C C . ILE A 1 337 ? -15.625 -12.195 25.203 1 92.56 337 ILE A C 1
ATOM 2719 O O . ILE A 1 337 ? -16.281 -11.18 25.438 1 92.56 337 ILE A O 1
ATOM 2723 N N . LEU A 1 338 ? -16.172 -13.273 24.656 1 93.19 338 LEU A N 1
ATOM 2724 C CA . LEU A 1 338 ? -17.578 -13.312 24.281 1 93.19 338 LEU A CA 1
ATOM 2725 C C . LEU A 1 338 ? -18.484 -13.289 25.516 1 93.19 338 LEU A C 1
ATOM 2727 O O . LEU A 1 338 ? -19.609 -12.812 25.469 1 93.19 338 LEU A O 1
ATOM 2731 N N . VAL A 1 339 ? -17.938 -13.758 26.609 1 91.38 339 VAL A N 1
ATOM 2732 C CA . VAL A 1 339 ? -18.672 -13.688 27.875 1 91.38 339 VAL A CA 1
ATOM 2733 C C . VAL A 1 339 ? -18.828 -12.234 28.297 1 91.38 339 VAL A C 1
ATOM 2735 O O . VAL A 1 339 ? -19.891 -11.836 28.812 1 91.38 339 VAL A O 1
ATOM 2738 N N . ASN A 1 340 ? -17.797 -11.477 28.062 1 91.19 340 ASN A N 1
ATOM 2739 C CA . ASN A 1 340 ? -17.781 -10.07 28.453 1 91.19 340 ASN A CA 1
ATOM 2740 C C . ASN A 1 340 ? -18.625 -9.219 27.516 1 91.19 340 ASN A C 1
ATOM 2742 O O . ASN A 1 340 ? -18.969 -8.078 27.844 1 91.19 340 ASN A O 1
ATOM 2746 N N . HIS A 1 341 ? -18.922 -9.781 26.344 1 93.94 341 HIS A N 1
ATOM 2747 C CA . HIS A 1 341 ? -19.703 -9.047 25.359 1 93.94 341 HIS A CA 1
ATOM 2748 C C . HIS A 1 341 ? -20.906 -9.852 24.891 1 93.94 341 HIS A C 1
ATOM 2750 O O . HIS A 1 341 ? -20.922 -10.359 23.766 1 93.94 341 HIS A O 1
ATOM 2756 N N . PRO A 1 342 ? -21.953 -9.852 25.609 1 91.62 342 PRO A N 1
ATOM 2757 C CA . PRO A 1 342 ? -23.109 -10.703 25.328 1 91.62 342 PRO A CA 1
ATOM 2758 C C . PRO A 1 342 ? -23.859 -10.266 24.062 1 91.62 342 PRO A C 1
ATOM 2760 O O . PRO A 1 342 ? -24.594 -11.07 23.469 1 91.62 342 PRO A O 1
ATOM 2763 N N . LYS A 1 343 ? -23.609 -9.039 23.641 1 92.81 343 LYS A N 1
ATOM 2764 C CA . LYS A 1 343 ? -24.328 -8.539 22.469 1 92.81 343 LYS A CA 1
ATOM 2765 C C . LYS A 1 343 ? -23.656 -9 21.172 1 92.81 343 LYS A C 1
ATOM 2767 O O . LYS A 1 343 ? -24.25 -8.914 20.094 1 92.81 343 LYS A O 1
ATOM 2772 N N . TRP A 1 344 ? -22.422 -9.508 21.312 1 94.5 344 TRP A N 1
ATOM 2773 C CA . TRP A 1 344 ? -21.719 -10.031 20.156 1 94.5 344 TRP A CA 1
ATOM 2774 C C . TRP A 1 344 ? -22.25 -11.398 19.75 1 94.5 344 TRP A C 1
ATOM 2776 O O . TRP A 1 344 ? -22.922 -12.062 20.547 1 94.5 344 TRP A O 1
ATOM 2786 N N . PRO A 1 345 ? -22.047 -11.789 18.484 1 94.62 345 PRO A N 1
ATOM 2787 C CA . PRO A 1 345 ? -22.406 -13.164 18.125 1 94.62 345 PRO A CA 1
ATOM 2788 C C . PRO A 1 345 ? -21.766 -14.203 19.047 1 94.62 345 PRO A C 1
ATOM 2790 O O . PRO A 1 345 ? -20.578 -14.094 19.375 1 94.62 345 PRO A O 1
ATOM 2793 N N . GLN A 1 346 ? -22.531 -15.156 19.531 1 94.44 346 GLN A N 1
ATOM 2794 C CA . GLN A 1 346 ? -22.047 -16.156 20.469 1 94.44 346 GLN A CA 1
ATOM 2795 C C . GLN A 1 346 ? -21.688 -17.453 19.75 1 94.44 346 GLN A C 1
ATOM 2797 O O . GLN A 1 346 ? -22.234 -17.75 18.688 1 94.44 346 GLN A O 1
ATOM 2802 N N . MET A 1 347 ? -20.75 -18.172 20.328 1 94.56 347 MET A N 1
ATOM 2803 C CA . MET A 1 347 ? -20.312 -19.453 19.797 1 94.56 347 MET A CA 1
ATOM 2804 C C . MET A 1 347 ? -20.703 -20.594 20.734 1 94.56 347 MET A C 1
ATOM 2806 O O . MET A 1 347 ? -20.234 -20.641 21.891 1 94.56 347 MET A O 1
ATOM 2810 N N . THR A 1 348 ? -21.516 -21.5 20.25 1 93.5 348 THR A N 1
ATOM 2811 C CA . THR A 1 348 ? -21.969 -22.641 21.062 1 93.5 348 THR A CA 1
ATOM 2812 C C . THR A 1 348 ? -21.031 -23.828 20.875 1 93.5 348 THR A C 1
ATOM 2814 O O . THR A 1 348 ? -20.156 -23.812 20.016 1 93.5 348 THR A O 1
ATOM 2817 N N . ASP A 1 349 ? -21.188 -24.828 21.656 1 93.25 349 ASP A N 1
ATOM 2818 C CA . ASP A 1 349 ? -20.406 -26.047 21.531 1 93.25 349 ASP A CA 1
ATOM 2819 C C . ASP A 1 349 ? -20.656 -26.734 20.188 1 93.25 349 ASP A C 1
ATOM 2821 O O . ASP A 1 349 ? -19.75 -27.328 19.609 1 93.25 349 ASP A O 1
ATOM 2825 N N . GLY A 1 350 ? -21.859 -26.641 19.828 1 92.81 350 GLY A N 1
ATOM 2826 C CA . GLY A 1 350 ? -22.172 -27.141 18.5 1 92.81 350 GLY A CA 1
ATOM 2827 C C . GLY A 1 350 ? -21.438 -26.422 17.391 1 92.81 350 GLY A C 1
ATOM 2828 O O . GLY A 1 350 ? -21 -27.031 16.422 1 92.81 350 GLY A O 1
ATOM 2829 N N . ASP A 1 351 ? -21.312 -25.141 17.594 1 94.94 351 ASP A N 1
ATOM 2830 C CA . ASP A 1 351 ? -20.578 -24.344 16.625 1 94.94 351 ASP A CA 1
ATOM 2831 C C . ASP A 1 351 ? -19.109 -24.781 16.562 1 94.94 351 ASP A C 1
ATOM 2833 O O . ASP A 1 351 ? -18.562 -24.938 15.477 1 94.94 351 ASP A O 1
ATOM 2837 N N . TRP A 1 352 ? -18.547 -25 17.703 1 95.19 352 TRP A N 1
ATOM 2838 C CA . TRP A 1 352 ? -17.141 -25.375 17.766 1 95.19 352 TRP A CA 1
ATOM 2839 C C . TRP A 1 352 ? -16.938 -26.766 17.156 1 95.19 352 TRP A C 1
ATOM 2841 O O . TRP A 1 352 ? -15.906 -27.016 16.516 1 95.19 352 TRP A O 1
ATOM 2851 N N . GLU A 1 353 ? -17.828 -27.594 17.328 1 93.25 353 GLU A N 1
ATOM 2852 C CA . GLU A 1 353 ? -17.75 -28.922 16.719 1 93.25 353 GLU A CA 1
ATOM 2853 C C . GLU A 1 353 ? -17.781 -28.812 15.188 1 93.25 353 GLU A C 1
ATOM 2855 O O . GLU A 1 353 ? -17.062 -29.547 14.5 1 93.25 353 GLU A O 1
ATOM 2860 N N . THR A 1 354 ? -18.625 -27.969 14.797 1 92.81 354 THR A N 1
ATOM 2861 C CA . THR A 1 354 ? -18.703 -27.75 13.359 1 92.81 354 THR A CA 1
ATOM 2862 C C . THR A 1 354 ? -17.406 -27.188 12.82 1 92.81 354 THR A C 1
ATOM 2864 O O . THR A 1 354 ? -16.984 -27.516 11.711 1 92.81 354 THR A O 1
ATOM 2867 N N . VAL A 1 355 ? -16.781 -26.297 13.555 1 94.38 355 VAL A N 1
ATOM 2868 C CA . VAL A 1 355 ? -15.508 -25.719 13.148 1 94.38 355 VAL A CA 1
ATOM 2869 C C . VAL A 1 355 ? -14.438 -26.812 13.055 1 94.38 355 VAL A C 1
ATOM 2871 O O . VAL A 1 355 ? -13.648 -26.828 12.117 1 94.38 355 VAL A O 1
ATOM 2874 N N . VAL A 1 356 ? -14.43 -27.688 13.984 1 93.75 356 VAL A N 1
ATOM 2875 C CA . VAL A 1 356 ? -13.469 -28.781 13.984 1 93.75 356 VAL A CA 1
ATOM 2876 C C . VAL A 1 356 ? -13.695 -29.672 12.766 1 93.75 356 VAL A C 1
ATOM 2878 O O . VAL A 1 356 ? -12.75 -30.016 12.055 1 93.75 356 VAL A O 1
ATOM 2881 N N . CYS A 1 357 ? -14.914 -29.969 12.531 1 89.56 357 CYS A N 1
ATOM 2882 C CA . CYS A 1 357 ? -15.266 -30.828 11.398 1 89.56 357 CYS A CA 1
ATOM 2883 C C . CYS A 1 357 ? -14.914 -30.141 10.078 1 89.56 357 CYS A C 1
ATOM 2885 O O . CYS A 1 357 ? -14.414 -30.781 9.156 1 89.56 357 CYS A O 1
ATOM 2887 N N . GLY A 1 358 ? -15.258 -28.891 10.062 1 89.75 358 GLY A N 1
ATOM 2888 C CA . GLY A 1 358 ? -14.914 -28.125 8.867 1 89.75 358 GLY A CA 1
ATOM 2889 C C . GLY A 1 358 ? -13.422 -28.094 8.594 1 89.75 358 GLY A C 1
ATOM 2890 O O . GLY A 1 358 ? -12.992 -28.203 7.445 1 89.75 358 GLY A O 1
ATOM 2891 N N . THR A 1 359 ? -12.617 -27.938 9.594 1 91.94 359 THR A N 1
ATOM 2892 C CA . THR A 1 359 ? -11.164 -27.891 9.461 1 91.94 359 THR A CA 1
ATOM 2893 C C . THR A 1 359 ? -10.625 -29.234 8.984 1 91.94 359 THR A C 1
ATOM 2895 O O . THR A 1 359 ? -9.734 -29.297 8.133 1 91.94 359 THR A O 1
ATOM 2898 N N . GLU A 1 360 ? -11.125 -30.266 9.469 1 89 360 GLU A N 1
ATOM 2899 C CA . GLU A 1 360 ? -10.695 -31.609 9.086 1 89 360 GLU A CA 1
ATOM 2900 C C . GLU A 1 360 ? -11.07 -31.922 7.637 1 89 360 GLU A C 1
ATOM 2902 O O . GLU A 1 360 ? -10.305 -32.562 6.914 1 89 360 GLU A O 1
ATOM 2907 N N . LEU A 1 361 ? -12.188 -31.484 7.344 1 88.44 361 LEU A N 1
ATOM 2908 C CA . LEU A 1 361 ? -12.688 -31.703 5.992 1 88.44 361 LEU A CA 1
ATOM 2909 C C . LEU A 1 361 ? -11.859 -30.938 4.969 1 88.44 361 LEU A C 1
ATOM 2911 O O . LEU A 1 361 ? -11.578 -31.438 3.881 1 88.44 361 LEU A O 1
ATOM 2915 N N . LEU A 1 362 ? -11.445 -29.719 5.32 1 90.31 362 LEU A N 1
ATOM 2916 C CA . LEU A 1 362 ? -10.805 -28.828 4.359 1 90.31 362 LEU A CA 1
ATOM 2917 C C . LEU A 1 362 ? -9.297 -29.062 4.332 1 90.31 362 LEU A C 1
ATOM 2919 O O . LEU A 1 362 ? -8.625 -28.672 3.371 1 90.31 362 LEU A O 1
ATOM 2923 N N . LYS A 1 363 ? -8.711 -29.688 5.289 1 88.88 363 LYS A N 1
ATOM 2924 C CA . LYS A 1 363 ? -7.266 -29.828 5.438 1 88.88 363 LYS A CA 1
ATOM 2925 C C . LYS A 1 363 ? -6.652 -30.531 4.23 1 88.88 363 LYS A C 1
ATOM 2927 O O . LYS A 1 363 ? -5.688 -30.031 3.643 1 88.88 363 LYS A O 1
ATOM 2932 N N . PRO A 1 364 ? -7.195 -31.672 3.803 1 85.62 364 PRO A N 1
ATOM 2933 C CA . PRO A 1 364 ? -6.609 -32.344 2.641 1 85.62 364 PRO A CA 1
ATOM 2934 C C . PRO A 1 364 ? -6.648 -31.469 1.38 1 85.62 364 PRO A C 1
ATOM 2936 O O . PRO A 1 364 ? -5.746 -31.562 0.542 1 85.62 364 PRO A O 1
ATOM 2939 N N . LEU A 1 365 ? -7.695 -30.734 1.269 1 90.38 365 LEU A N 1
ATOM 2940 C CA . LEU A 1 365 ? -7.828 -29.859 0.104 1 90.38 365 LEU A CA 1
ATOM 2941 C C . LEU A 1 365 ? -6.824 -28.719 0.166 1 90.38 365 LEU A C 1
ATOM 2943 O O . LEU A 1 365 ? -6.285 -28.297 -0.863 1 90.38 365 LEU A O 1
ATOM 2947 N N . VAL A 1 366 ? -6.586 -28.172 1.326 1 90.44 366 VAL A N 1
ATOM 2948 C CA . VAL A 1 366 ? -5.59 -27.125 1.51 1 90.44 366 VAL A CA 1
ATOM 2949 C C . VAL A 1 366 ? -4.199 -27.672 1.192 1 90.44 366 VAL A C 1
ATOM 2951 O O . VAL A 1 366 ? -3.408 -27.016 0.513 1 90.44 366 VAL A O 1
ATOM 2954 N N . ASP A 1 367 ? -3.945 -28.828 1.661 1 89.5 367 ASP A N 1
ATOM 2955 C CA . ASP A 1 367 ? -2.658 -29.469 1.395 1 89.5 367 ASP A CA 1
ATOM 2956 C C . ASP A 1 367 ? -2.465 -29.703 -0.101 1 89.5 367 ASP A C 1
ATOM 2958 O O . ASP A 1 367 ? -1.371 -29.5 -0.632 1 89.5 367 ASP A O 1
ATOM 2962 N N . ALA A 1 368 ? -3.484 -30.172 -0.695 1 90.81 368 ALA A N 1
ATOM 2963 C CA . ALA A 1 368 ? -3.436 -30.406 -2.137 1 90.81 368 ALA A CA 1
ATOM 2964 C C . ALA A 1 368 ? -3.184 -29.094 -2.895 1 90.81 368 ALA A C 1
ATOM 2966 O O . ALA A 1 368 ? -2.395 -29.062 -3.842 1 90.81 368 ALA A O 1
ATOM 2967 N N . THR A 1 369 ? -3.891 -28.094 -2.5 1 90.31 369 THR A N 1
ATOM 2968 C CA . THR A 1 369 ? -3.727 -26.797 -3.141 1 90.31 369 THR A CA 1
ATOM 2969 C C . THR A 1 369 ? -2.299 -26.281 -2.973 1 90.31 369 THR A C 1
ATOM 2971 O O . THR A 1 369 ? -1.708 -25.75 -3.914 1 90.31 369 THR A O 1
ATOM 2974 N N . MET A 1 370 ? -1.742 -26.438 -1.829 1 90.25 370 MET A N 1
ATOM 2975 C CA . MET A 1 370 ? -0.371 -26 -1.568 1 90.25 370 MET A CA 1
ATOM 2976 C C . MET A 1 370 ? 0.616 -26.797 -2.426 1 90.25 370 MET A C 1
ATOM 2978 O O . MET A 1 370 ? 1.581 -26.219 -2.943 1 90.25 370 MET A O 1
ATOM 2982 N N . LEU A 1 371 ? 0.341 -28.031 -2.592 1 90.69 371 LEU A N 1
ATOM 2983 C CA . LEU A 1 371 ? 1.209 -28.875 -3.402 1 90.69 371 LEU A CA 1
ATOM 2984 C C . LEU A 1 371 ? 1.169 -28.453 -4.867 1 90.69 371 LEU A C 1
ATOM 2986 O O . LEU A 1 371 ? 2.213 -28.344 -5.512 1 90.69 371 LEU A O 1
ATOM 2990 N N . VAL A 1 372 ? 0.001 -28.25 -5.344 1 92.38 372 VAL A N 1
ATOM 2991 C CA . VAL A 1 372 ? -0.19 -27.922 -6.75 1 92.38 372 VAL A CA 1
ATOM 2992 C C . VAL A 1 372 ? 0.454 -26.562 -7.051 1 92.38 372 VAL A C 1
ATOM 2994 O O . VAL A 1 372 ? 0.95 -26.344 -8.156 1 92.38 372 VAL A O 1
ATOM 2997 N N . GLN A 1 373 ? 0.498 -25.734 -6.129 1 91.25 373 GLN A N 1
ATOM 2998 C CA . GLN A 1 373 ? 1.004 -24.391 -6.34 1 91.25 373 GLN A CA 1
ATOM 2999 C C . GLN A 1 373 ? 2.521 -24.344 -6.191 1 91.25 373 GLN A C 1
ATOM 3001 O O . GLN A 1 373 ? 3.152 -23.328 -6.535 1 91.25 373 GLN A O 1
ATOM 3006 N N . HIS A 1 374 ? 3.049 -25.391 -5.723 1 91.12 374 HIS A N 1
ATOM 3007 C CA . HIS A 1 374 ? 4.5 -25.438 -5.594 1 91.12 374 HIS A CA 1
ATOM 3008 C C . HIS A 1 374 ? 5.176 -25.422 -6.961 1 91.12 374 HIS A C 1
ATOM 3010 O O . HIS A 1 374 ? 4.711 -26.094 -7.891 1 91.12 374 HIS A O 1
ATOM 3016 N N . ARG A 1 375 ? 6.258 -24.781 -7.129 1 88.88 375 ARG A N 1
ATOM 3017 C CA . ARG A 1 375 ? 6.926 -24.547 -8.406 1 88.88 375 ARG A CA 1
ATOM 3018 C C . ARG A 1 375 ? 7.496 -25.859 -8.969 1 88.88 375 ARG A C 1
ATOM 3020 O O . ARG A 1 375 ? 7.621 -26 -10.188 1 88.88 375 ARG A O 1
ATOM 3027 N N . GLN A 1 376 ? 7.773 -26.75 -8.102 1 87.62 376 GLN A N 1
ATOM 3028 C CA . GLN A 1 376 ? 8.422 -27.984 -8.578 1 87.62 376 GLN A CA 1
ATOM 3029 C C . GLN A 1 376 ? 7.395 -29.062 -8.859 1 87.62 376 GLN A C 1
ATOM 3031 O O . GLN A 1 376 ? 7.75 -30.156 -9.305 1 87.62 376 GLN A O 1
ATOM 3036 N N . THR A 1 377 ? 6.18 -28.734 -8.656 1 91.62 377 THR A N 1
ATOM 3037 C CA . THR A 1 377 ? 5.141 -29.703 -8.984 1 91.62 377 THR A CA 1
ATOM 3038 C C . THR A 1 377 ? 4.77 -29.625 -10.461 1 91.62 377 THR A C 1
ATOM 3040 O O . THR A 1 377 ? 4.297 -28.594 -10.93 1 91.62 377 THR A O 1
ATOM 3043 N N . ASN A 1 378 ? 4.93 -30.781 -11.125 1 92.75 378 ASN A N 1
ATOM 3044 C CA . ASN A 1 378 ? 4.637 -30.859 -12.555 1 92.75 378 ASN A CA 1
ATOM 3045 C C . ASN A 1 378 ? 3.182 -31.25 -12.805 1 92.75 378 ASN A C 1
ATOM 3047 O O . ASN A 1 378 ? 2.504 -31.75 -11.898 1 92.75 378 ASN A O 1
ATOM 3051 N N . ALA A 1 379 ? 2.822 -31.047 -14.055 1 96.06 379 ALA A N 1
ATOM 3052 C CA . ALA A 1 379 ? 1.472 -31.406 -14.477 1 96.06 379 ALA A CA 1
ATOM 3053 C C . ALA A 1 379 ? 1.23 -32.906 -14.344 1 96.06 379 ALA A C 1
ATOM 3055 O O . ALA A 1 379 ? 0.083 -33.344 -14.328 1 96.06 379 ALA A O 1
ATOM 3056 N N . SER A 1 380 ? 2.271 -33.688 -14.203 1 96.38 380 SER A N 1
ATOM 3057 C CA . SER A 1 380 ? 2.17 -35.156 -14.07 1 96.38 380 SER A CA 1
ATOM 3058 C C . SER A 1 380 ? 1.417 -35.531 -12.805 1 96.38 380 SER A C 1
ATOM 3060 O O . SER A 1 380 ? 0.893 -36.656 -12.703 1 96.38 380 SER A O 1
ATOM 3062 N N . ALA A 1 381 ? 1.368 -34.625 -11.891 1 95 381 ALA A N 1
ATOM 3063 C CA . ALA A 1 381 ? 0.754 -34.906 -10.602 1 95 381 ALA A CA 1
ATOM 3064 C C . ALA A 1 381 ? -0.744 -34.625 -10.625 1 95 381 ALA A C 1
ATOM 3066 O O . ALA A 1 381 ? -1.466 -34.969 -9.688 1 95 381 ALA A O 1
ATOM 3067 N N . ILE A 1 382 ? -1.245 -34.062 -11.672 1 96.94 382 ILE A N 1
ATOM 3068 C CA . ILE A 1 382 ? -2.617 -33.594 -11.711 1 96.94 382 ILE A CA 1
ATOM 3069 C C . ILE A 1 382 ? -3.59 -34.75 -11.578 1 96.94 382 ILE A C 1
ATOM 3071 O O . ILE A 1 382 ? -4.438 -34.75 -10.68 1 96.94 382 ILE A O 1
ATOM 3075 N N . ILE A 1 383 ? -3.486 -35.781 -12.398 1 96.81 383 ILE A N 1
ATOM 3076 C CA . ILE A 1 383 ? -4.414 -36.906 -12.406 1 96.81 383 ILE A CA 1
ATOM 3077 C C . ILE A 1 383 ? -4.297 -37.688 -11.102 1 96.81 383 ILE A C 1
ATOM 3079 O O . ILE A 1 383 ? -5.297 -37.906 -10.414 1 96.81 383 ILE A O 1
ATOM 3083 N N . PRO A 1 384 ? -3.076 -38 -10.648 1 95.19 384 PRO A N 1
ATOM 3084 C CA . PRO A 1 384 ? -2.941 -38.719 -9.367 1 95.19 384 PRO A CA 1
ATOM 3085 C C . PRO A 1 384 ? -3.523 -37.906 -8.203 1 95.19 384 PRO A C 1
ATOM 3087 O O . PRO A 1 384 ? -4.211 -38.5 -7.348 1 95.19 384 PRO A O 1
ATOM 3090 N N . LEU A 1 385 ? -3.252 -36.656 -8.18 1 94.56 385 LEU A N 1
ATOM 3091 C CA . LEU A 1 385 ? -3.717 -35.844 -7.074 1 94.56 385 LEU A CA 1
ATOM 3092 C C . LEU A 1 385 ? -5.242 -35.781 -7.043 1 94.56 385 LEU A C 1
ATOM 3094 O O . LEU A 1 385 ? -5.848 -35.812 -5.973 1 94.56 385 LEU A O 1
ATOM 3098 N N . CYS A 1 386 ? -5.844 -35.594 -8.195 1 95.44 386 CYS A N 1
ATOM 3099 C CA . CYS A 1 386 ? -7.301 -35.594 -8.266 1 95.44 386 CYS A CA 1
ATOM 3100 C C . CYS A 1 386 ? -7.867 -36.906 -7.715 1 95.44 386 CYS A C 1
ATOM 3102 O O . CYS A 1 386 ? -8.828 -36.906 -6.945 1 95.44 386 CYS A O 1
ATOM 3104 N N . SER A 1 387 ? -7.277 -38 -8.078 1 93.88 387 SER A N 1
ATOM 3105 C CA . SER A 1 387 ? -7.723 -39.312 -7.617 1 93.88 387 SER A CA 1
ATOM 3106 C C . SER A 1 387 ? -7.605 -39.438 -6.102 1 93.88 387 SER A C 1
ATOM 3108 O O . SER A 1 387 ? -8.5 -39.969 -5.445 1 93.88 387 SER A O 1
ATOM 3110 N N . VAL A 1 388 ? -6.551 -38.938 -5.598 1 92 388 VAL A N 1
ATOM 3111 C CA . VAL A 1 388 ? -6.305 -39.031 -4.16 1 92 388 VAL A CA 1
ATOM 3112 C C . VAL A 1 388 ? -7.332 -38.156 -3.42 1 92 388 VAL A C 1
ATOM 3114 O O . VAL A 1 388 ? -7.887 -38.594 -2.402 1 92 388 VAL A O 1
ATOM 3117 N N . ILE A 1 389 ? -7.562 -36.938 -3.936 1 93.06 389 ILE A N 1
ATOM 3118 C CA . ILE A 1 389 ? -8.508 -36.031 -3.316 1 93.06 389 ILE A CA 1
ATOM 3119 C C . ILE A 1 389 ? -9.898 -36.656 -3.285 1 93.06 389 ILE A C 1
ATOM 3121 O O . ILE A 1 389 ? -10.578 -36.625 -2.256 1 93.06 389 ILE A O 1
ATOM 3125 N N . ILE A 1 390 ? -10.289 -37.25 -4.391 1 93.81 390 ILE A N 1
ATOM 3126 C CA . ILE A 1 390 ? -11.602 -37.875 -4.508 1 93.81 390 ILE A CA 1
ATOM 3127 C C . ILE A 1 390 ? -11.727 -39.031 -3.5 1 93.81 390 ILE A C 1
ATOM 3129 O O . ILE A 1 390 ? -12.719 -39.125 -2.785 1 93.81 390 ILE A O 1
ATOM 3133 N N . SER A 1 391 ? -10.688 -39.781 -3.398 1 91.25 391 SER A N 1
ATOM 3134 C CA . SER A 1 391 ? -10.688 -40.906 -2.477 1 91.25 391 SER A CA 1
ATOM 3135 C C . SER A 1 391 ? -10.789 -40.438 -1.028 1 91.25 391 SER A C 1
ATOM 3137 O O . SER A 1 391 ? -11.531 -41.031 -0.231 1 91.25 391 SER A O 1
ATOM 3139 N N . GLU A 1 392 ? -10.055 -39.438 -0.724 1 88.5 392 GLU A N 1
ATOM 3140 C CA . GLU A 1 392 ? -10.062 -38.906 0.633 1 88.5 392 GLU A CA 1
ATOM 3141 C C . GLU A 1 392 ? -11.422 -38.312 0.984 1 88.5 392 GLU A C 1
ATOM 3143 O O . GLU A 1 392 ? -11.914 -38.5 2.102 1 88.5 392 GLU A O 1
ATOM 3148 N N . LEU A 1 393 ? -11.984 -37.625 0.057 1 90.31 393 LEU A N 1
ATOM 3149 C CA . LEU A 1 393 ? -13.289 -37 0.28 1 90.31 393 LEU A CA 1
ATOM 3150 C C . LEU A 1 393 ? -14.367 -38.062 0.448 1 90.31 393 LEU A C 1
ATOM 3152 O O . LEU A 1 393 ? -15.242 -37.938 1.31 1 90.31 393 LEU A O 1
ATOM 3156 N N . GLU A 1 394 ? -14.273 -39.094 -0.297 1 89.38 394 GLU A N 1
ATOM 3157 C CA . GLU A 1 394 ? -15.281 -40.156 -0.256 1 89.38 394 GLU A CA 1
ATOM 3158 C C . GLU A 1 394 ? -15.125 -41 0.993 1 89.38 394 GLU A C 1
ATOM 3160 O O . GLU A 1 394 ? -16.094 -41.594 1.461 1 89.38 394 GLU A O 1
ATOM 3165 N N . SER A 1 395 ? -13.977 -41.031 1.54 1 86.12 395 SER A N 1
ATOM 3166 C CA . SER A 1 395 ? -13.719 -41.844 2.734 1 86.12 395 SER A CA 1
ATOM 3167 C C . SER A 1 395 ? -14.172 -41.094 3.994 1 86.12 395 SER A C 1
ATOM 3169 O O . SER A 1 395 ? -14.32 -41.719 5.055 1 86.12 395 SER A O 1
ATOM 3171 N N . SER A 1 396 ? -14.438 -39.875 3.809 1 83 396 SER A N 1
ATOM 3172 C CA . SER A 1 396 ? -14.828 -39.094 4.977 1 83 396 SER A CA 1
ATOM 3173 C C . SER A 1 396 ? -16.219 -39.469 5.457 1 83 396 SER A C 1
ATOM 3175 O O . SER A 1 396 ? -17.125 -39.688 4.648 1 83 396 SER A O 1
ATOM 3177 N N . LYS A 1 397 ? -16.453 -39.625 6.777 1 78.81 397 LYS A N 1
ATOM 3178 C CA . LYS A 1 397 ? -17.703 -40.094 7.371 1 78.81 397 LYS A CA 1
ATOM 3179 C C . LYS A 1 397 ? -18.578 -38.906 7.789 1 78.81 397 LYS A C 1
ATOM 3181 O O . LYS A 1 397 ? -19.797 -39.062 7.953 1 78.81 397 LYS A O 1
ATOM 3186 N N . LYS A 1 398 ? -18.047 -37.812 7.863 1 80.12 398 LYS A N 1
ATOM 3187 C CA . LYS A 1 398 ? -18.797 -36.656 8.344 1 80.12 398 LYS A CA 1
ATOM 3188 C C . LYS A 1 398 ? -19.141 -35.719 7.195 1 80.12 398 LYS A C 1
ATOM 3190 O O . LYS A 1 398 ? -18.422 -35.656 6.195 1 80.12 398 LYS A O 1
ATOM 3195 N N . TYR A 1 399 ? -20.391 -35.062 7.289 1 82.75 399 TYR A N 1
ATOM 3196 C CA . TYR A 1 399 ? -20.875 -34.031 6.355 1 82.75 399 TYR A CA 1
ATOM 3197 C C . TYR A 1 399 ? -20.891 -34.562 4.93 1 82.75 399 TYR A C 1
ATOM 3199 O O . TYR A 1 399 ? -20.312 -33.969 4.023 1 82.75 399 TYR A O 1
ATOM 3207 N N . LYS A 1 400 ? -21.531 -35.562 4.719 1 87.44 400 LYS A N 1
ATOM 3208 C CA . LYS A 1 400 ? -21.578 -36.344 3.488 1 87.44 400 LYS A CA 1
ATOM 3209 C C . LYS A 1 400 ? -22.109 -35.5 2.322 1 87.44 400 LYS A C 1
ATOM 3211 O O . LYS A 1 400 ? -21.672 -35.688 1.182 1 87.44 400 LYS A O 1
ATOM 3216 N N . THR A 1 401 ? -22.938 -34.562 2.707 1 90.38 401 THR A N 1
ATOM 3217 C CA . THR A 1 401 ? -23.5 -33.75 1.633 1 90.38 401 THR A CA 1
ATOM 3218 C C . THR A 1 401 ? -22.422 -32.844 1.036 1 90.38 401 THR A C 1
ATOM 3220 O O . THR A 1 401 ? -22.328 -32.719 -0.186 1 90.38 401 THR A O 1
ATOM 3223 N N . ALA A 1 402 ? -21.688 -32.219 1.893 1 91.25 402 ALA A N 1
ATOM 3224 C CA . ALA A 1 402 ? -20.625 -31.344 1.435 1 91.25 402 ALA A CA 1
ATOM 3225 C C . ALA A 1 402 ? -19.531 -32.125 0.724 1 91.25 402 ALA A C 1
ATOM 3227 O O . ALA A 1 402 ? -19.047 -31.719 -0.334 1 91.25 402 ALA A O 1
ATOM 3228 N N . THR A 1 403 ? -19.141 -33.25 1.251 1 92.5 403 THR A N 1
ATOM 3229 C CA . THR A 1 403 ? -18.094 -34.062 0.667 1 92.5 403 THR A CA 1
ATOM 3230 C C . THR A 1 403 ? -18.531 -34.625 -0.682 1 92.5 403 THR A C 1
ATOM 3232 O O . THR A 1 403 ? -17.719 -34.75 -1.604 1 92.5 403 THR A O 1
ATOM 3235 N N . LYS A 1 404 ? -19.75 -34.969 -0.739 1 94.38 404 LYS A N 1
ATOM 3236 C CA . LYS A 1 404 ? -20.281 -35.469 -1.998 1 94.38 404 LYS A CA 1
ATOM 3237 C C . LYS A 1 404 ? -20.266 -34.406 -3.086 1 94.38 404 LYS A C 1
ATOM 3239 O O . LYS A 1 404 ? -19.906 -34.688 -4.234 1 94.38 404 LYS A O 1
ATOM 3244 N N . ALA A 1 405 ? -20.656 -33.281 -2.676 1 94.69 405 ALA A N 1
ATOM 3245 C CA . ALA A 1 405 ? -20.656 -32.156 -3.639 1 94.69 405 ALA A CA 1
ATOM 3246 C C . ALA A 1 405 ? -19.25 -31.891 -4.148 1 94.69 405 ALA A C 1
ATOM 3248 O O . ALA A 1 405 ? -19.047 -31.688 -5.348 1 94.69 405 ALA A O 1
ATOM 3249 N N . MET A 1 406 ? -18.266 -31.906 -3.318 1 94.56 406 MET A N 1
ATOM 3250 C CA . MET A 1 406 ? -16.875 -31.656 -3.693 1 94.56 406 MET A CA 1
ATOM 3251 C C . MET A 1 406 ? -16.344 -32.812 -4.551 1 94.56 406 MET A C 1
ATOM 3253 O O . MET A 1 406 ? -15.688 -32.562 -5.57 1 94.56 406 MET A O 1
ATOM 3257 N N . SER A 1 407 ? -16.625 -34.031 -4.117 1 95.38 407 SER A N 1
ATOM 3258 C CA . SER A 1 407 ? -16.125 -35.188 -4.836 1 95.38 407 SER A CA 1
ATOM 3259 C C . SER A 1 407 ? -16.719 -35.281 -6.238 1 95.38 407 SER A C 1
ATOM 3261 O O . SER A 1 407 ? -16.031 -35.656 -7.188 1 95.38 407 SER A O 1
ATOM 3263 N N . GLU A 1 408 ? -17.969 -34.938 -6.359 1 96.44 408 GLU A N 1
ATOM 3264 C CA . GLU A 1 408 ? -18.609 -34.969 -7.668 1 96.44 408 GLU A CA 1
ATOM 3265 C C . GLU A 1 408 ? -18 -33.938 -8.617 1 96.44 408 GLU A C 1
ATOM 3267 O O . GLU A 1 408 ? -17.766 -34.25 -9.789 1 96.44 408 GLU A O 1
ATOM 3272 N N . ARG A 1 409 ? -17.781 -32.812 -8.094 1 95.75 409 ARG A N 1
ATOM 3273 C CA . ARG A 1 409 ? -17.141 -31.781 -8.906 1 95.75 409 ARG A CA 1
ATOM 3274 C C . ARG A 1 409 ? -15.734 -32.188 -9.312 1 95.75 409 ARG A C 1
ATOM 3276 O O . ARG A 1 409 ? -15.344 -32.031 -10.469 1 95.75 409 ARG A O 1
ATOM 3283 N N . MET A 1 410 ? -14.992 -32.781 -8.43 1 96.06 410 MET A N 1
ATOM 3284 C CA . MET A 1 410 ? -13.633 -33.219 -8.719 1 96.06 410 MET A CA 1
ATOM 3285 C C . MET A 1 410 ? -13.641 -34.375 -9.734 1 96.06 410 MET A C 1
ATOM 3287 O O . MET A 1 410 ? -12.734 -34.469 -10.562 1 96.06 410 MET A O 1
ATOM 3291 N N . LYS A 1 411 ? -14.641 -35.219 -9.609 1 97.31 411 LYS A N 1
ATOM 3292 C CA . LYS A 1 411 ? -14.766 -36.312 -10.555 1 97.31 411 LYS A CA 1
ATOM 3293 C C . LYS A 1 411 ? -15.016 -35.812 -11.977 1 97.31 411 LYS A C 1
ATOM 3295 O O . LYS A 1 411 ? -14.469 -36.344 -12.938 1 97.31 411 LYS A O 1
ATOM 3300 N N . GLU A 1 412 ? -15.82 -34.812 -12.016 1 96.62 412 GLU A N 1
ATOM 3301 C CA . GLU A 1 412 ? -16.078 -34.219 -13.312 1 96.62 412 GLU A CA 1
ATOM 3302 C C . GLU A 1 412 ? -14.805 -33.625 -13.922 1 96.62 412 GLU A C 1
ATOM 3304 O O . GLU A 1 412 ? -14.555 -33.781 -15.117 1 96.62 412 GLU A O 1
ATOM 3309 N N . GLU A 1 413 ? -14.055 -33 -13.125 1 95.38 413 GLU A N 1
ATOM 3310 C CA . GLU A 1 413 ? -12.805 -32.406 -13.602 1 95.38 413 GLU A CA 1
ATOM 3311 C C . GLU A 1 413 ? -11.797 -33.5 -13.977 1 95.38 413 GLU A C 1
ATOM 3313 O O . GLU A 1 413 ? -11.078 -33.375 -14.961 1 95.38 413 GLU A O 1
ATOM 3318 N N . LEU A 1 414 ? -11.695 -34.531 -13.141 1 95.94 414 LEU A N 1
ATOM 3319 C CA . LEU A 1 414 ? -10.789 -35.656 -13.406 1 95.94 414 LEU A CA 1
ATOM 3320 C C . LEU A 1 414 ? -11.094 -36.281 -14.766 1 95.94 414 LEU A C 1
ATOM 3322 O O . LEU A 1 414 ? -10.172 -36.625 -15.508 1 95.94 414 LEU A O 1
ATOM 3326 N N . GLU A 1 415 ? -12.32 -36.406 -15.062 1 96.81 415 GLU A N 1
ATOM 3327 C CA . GLU A 1 415 ? -12.727 -36.969 -16.344 1 96.81 415 GLU A CA 1
ATOM 3328 C C . GLU A 1 415 ? -12.188 -36.156 -17.516 1 96.81 415 GLU A C 1
ATOM 3330 O O . GLU A 1 415 ? -11.781 -36.719 -18.531 1 96.81 415 GLU A O 1
ATOM 3335 N N . LYS A 1 416 ? -12.211 -34.906 -17.359 1 95.62 416 LYS A N 1
ATOM 3336 C CA . LYS A 1 416 ? -11.68 -34.031 -18.391 1 95.62 416 LYS A CA 1
ATOM 3337 C C . LYS A 1 416 ? -10.164 -34.188 -18.531 1 95.62 416 LYS A C 1
ATOM 3339 O O . LYS A 1 416 ? -9.633 -34.25 -19.641 1 95.62 416 LYS A O 1
ATOM 3344 N N . TYR A 1 417 ? -9.477 -34.281 -17.438 1 97.12 417 TYR A N 1
ATOM 3345 C CA . TYR A 1 417 ? -8.023 -34.406 -17.422 1 97.12 417 TYR A CA 1
ATOM 3346 C C . TYR A 1 417 ? -7.59 -35.75 -18.016 1 97.12 417 TYR A C 1
ATOM 3348 O O . TYR A 1 417 ? -6.578 -35.812 -18.719 1 97.12 417 TYR A O 1
ATOM 3356 N N . GLU A 1 418 ? -8.328 -36.781 -17.75 1 96.69 418 GLU A N 1
ATOM 3357 C CA . GLU A 1 418 ? -7.988 -38.125 -18.188 1 96.69 418 GLU A CA 1
ATOM 3358 C C . GLU A 1 418 ? -8.125 -38.281 -19.703 1 96.69 418 GLU A C 1
ATOM 3360 O O . GLU A 1 418 ? -7.598 -39.219 -20.297 1 96.69 418 GLU A O 1
ATOM 3365 N N . LYS A 1 419 ? -8.766 -37.344 -20.281 1 96.25 419 LYS A N 1
ATOM 3366 C CA . LYS A 1 419 ? -8.961 -37.406 -21.734 1 96.25 419 LYS A CA 1
ATOM 3367 C C . LYS A 1 419 ? -7.812 -36.688 -22.453 1 96.25 419 LYS A C 1
ATOM 3369 O O . LYS A 1 419 ? -7.652 -36.875 -23.672 1 96.25 419 LYS A O 1
ATOM 3374 N N . LEU A 1 420 ? -7.031 -36.031 -21.766 1 96.62 420 LEU A N 1
ATOM 3375 C CA . LEU A 1 420 ? -5.98 -35.219 -22.391 1 96.62 420 LEU A CA 1
ATOM 3376 C C . LEU A 1 420 ? -4.695 -36.031 -22.531 1 96.62 420 LEU A C 1
ATOM 3378 O O . LEU A 1 420 ? -4.168 -36.531 -21.531 1 96.62 420 LEU A O 1
ATOM 3382 N N . GLU A 1 421 ? -4.184 -36.094 -23.688 1 96.94 421 GLU A N 1
ATOM 3383 C CA . GLU A 1 421 ? -2.973 -36.844 -24 1 96.94 421 GLU A CA 1
ATOM 3384 C C . GLU A 1 421 ? -1.782 -36.344 -23.188 1 96.94 421 GLU A C 1
ATOM 3386 O O . GLU A 1 421 ? -1.046 -37.125 -22.594 1 96.94 421 GLU A O 1
ATOM 3391 N N . TYR A 1 422 ? -1.634 -35.062 -23.203 1 97.12 422 TYR A N 1
ATOM 3392 C CA . TYR A 1 422 ? -0.478 -34.469 -22.547 1 97.12 422 TYR A CA 1
ATOM 3393 C C . TYR A 1 422 ? -0.398 -34.906 -21.078 1 97.12 422 TYR A C 1
ATOM 3395 O O . TYR A 1 422 ? 0.676 -35.25 -20.594 1 97.12 422 TYR A O 1
ATOM 3403 N N . LEU A 1 423 ? -1.461 -34.844 -20.391 1 97.94 423 LEU A N 1
ATOM 3404 C CA . LEU A 1 423 ? -1.475 -35.156 -18.969 1 97.94 423 LEU A CA 1
ATOM 3405 C C . LEU A 1 423 ? -1.242 -36.625 -18.703 1 97.94 423 LEU A C 1
ATOM 3407 O O . LEU A 1 423 ? -0.56 -37 -17.75 1 97.94 423 LEU A O 1
ATOM 3411 N N . ASN A 1 424 ? -1.804 -37.469 -19.5 1 97.75 424 ASN A N 1
ATOM 3412 C CA . ASN A 1 424 ? -1.586 -38.906 -19.344 1 97.75 424 ASN A CA 1
ATOM 3413 C C . ASN A 1 424 ? -0.134 -39.281 -19.625 1 97.75 424 ASN A C 1
ATOM 3415 O O . ASN A 1 424 ? 0.455 -40.094 -18.891 1 97.75 424 ASN A O 1
ATOM 3419 N N . PHE A 1 425 ? 0.419 -38.75 -20.703 1 97.62 425 PHE A N 1
ATOM 3420 C CA . PHE A 1 425 ? 1.819 -39 -21.016 1 97.62 425 PHE A CA 1
ATOM 3421 C C . PHE A 1 425 ? 2.729 -38.469 -19.922 1 97.62 425 PHE A C 1
ATOM 3423 O O . PHE A 1 425 ? 3.703 -39.125 -19.547 1 97.62 425 PHE A O 1
ATOM 3430 N N . SER A 1 426 ? 2.381 -37.312 -19.359 1 97.38 426 SER A N 1
ATOM 3431 C CA . SER A 1 426 ? 3.148 -36.75 -18.25 1 97.38 426 SER A CA 1
ATOM 3432 C C . SER A 1 426 ? 3.131 -37.688 -17.047 1 97.38 426 SER A C 1
ATOM 3434 O O . SER A 1 426 ? 4.164 -37.906 -16.406 1 97.38 426 SER A O 1
ATOM 3436 N N . THR A 1 427 ? 1.992 -38.188 -16.703 1 97.06 427 THR A N 1
ATOM 3437 C CA . THR A 1 427 ? 1.838 -39.062 -15.555 1 97.06 427 THR A CA 1
ATOM 3438 C C . THR A 1 427 ? 2.615 -40.375 -15.766 1 97.06 427 THR A C 1
ATOM 3440 O O . THR A 1 427 ? 3.285 -40.844 -14.852 1 97.06 427 THR A O 1
ATOM 3443 N N . LEU A 1 428 ? 2.576 -40.875 -16.984 1 96.56 428 LEU A N 1
ATOM 3444 C CA . LEU A 1 428 ? 3.252 -42.125 -17.312 1 96.56 428 LEU A CA 1
ATOM 3445 C C . LEU A 1 428 ? 4.766 -41.969 -17.188 1 96.56 428 LEU A C 1
ATOM 3447 O O . LEU A 1 428 ? 5.465 -42.938 -16.875 1 96.56 428 LEU A O 1
ATOM 3451 N N . LEU A 1 429 ? 5.215 -40.844 -17.469 1 96.44 429 LEU A N 1
ATOM 3452 C CA . LEU A 1 429 ? 6.652 -40.594 -17.5 1 96.44 429 LEU A CA 1
ATOM 3453 C C . LEU A 1 429 ? 7.168 -40.219 -16.125 1 96.44 429 LEU A C 1
ATOM 3455 O O . LEU A 1 429 ? 8.375 -40.062 -15.914 1 96.44 429 LEU A O 1
ATOM 3459 N N . ASP A 1 430 ? 6.262 -39.969 -15.195 1 95.88 430 ASP A N 1
ATOM 3460 C CA . ASP A 1 430 ? 6.621 -39.625 -13.82 1 95.88 430 ASP A CA 1
ATOM 3461 C C . ASP A 1 430 ? 7.02 -40.875 -13.039 1 95.88 430 ASP A C 1
ATOM 3463 O O . ASP A 1 430 ? 6.215 -41.781 -12.867 1 95.88 430 ASP A O 1
ATOM 3467 N N . PRO A 1 431 ? 8.25 -40.906 -12.531 1 94.38 431 PRO A N 1
ATOM 3468 C CA . PRO A 1 431 ? 8.711 -42.094 -11.82 1 94.38 431 PRO A CA 1
ATOM 3469 C C . PRO A 1 431 ? 7.914 -42.375 -10.547 1 94.38 431 PRO A C 1
ATOM 3471 O O . PRO A 1 431 ? 7.973 -43.469 -10.016 1 94.38 431 PRO A O 1
ATOM 3474 N N . ARG A 1 432 ? 7.223 -41.406 -10.133 1 89.69 432 ARG A N 1
ATOM 3475 C CA . ARG A 1 432 ? 6.441 -41.594 -8.914 1 89.69 432 ARG A CA 1
ATOM 3476 C C . ARG A 1 432 ? 5.176 -42.375 -9.188 1 89.69 432 ARG A C 1
ATOM 3478 O O . ARG A 1 432 ? 4.668 -43.062 -8.305 1 89.69 432 ARG A O 1
ATOM 3485 N N . PHE A 1 433 ? 4.723 -42.344 -10.516 1 93.19 433 PHE A N 1
ATOM 3486 C CA . PHE A 1 433 ? 3.375 -42.844 -10.758 1 93.19 433 PHE A CA 1
ATOM 3487 C C . PHE A 1 433 ? 3.375 -43.906 -11.859 1 93.19 433 PHE A C 1
ATOM 3489 O O . PHE A 1 433 ? 2.752 -44.969 -11.711 1 93.19 433 PHE A O 1
ATOM 3496 N N . LYS A 1 434 ? 4.047 -43.562 -12.984 1 93.19 434 LYS A N 1
ATOM 3497 C CA . LYS A 1 434 ? 4.098 -44.438 -14.148 1 93.19 434 LYS A CA 1
ATOM 3498 C C . LYS A 1 434 ? 2.697 -44.812 -14.609 1 93.19 434 LYS A C 1
ATOM 3500 O O . LYS A 1 434 ? 1.878 -43.938 -14.906 1 93.19 434 LYS A O 1
ATOM 3505 N N . ASN A 1 435 ? 2.289 -46.125 -14.539 1 92 435 ASN A N 1
ATOM 3506 C CA . ASN A 1 435 ? 0.998 -46.5 -15.102 1 92 435 ASN A CA 1
ATOM 3507 C C . ASN A 1 435 ? -0.036 -46.75 -14.008 1 92 435 ASN A C 1
ATOM 3509 O O . ASN A 1 435 ? -1.094 -47.312 -14.273 1 92 435 ASN A O 1
ATOM 3513 N N . LEU A 1 436 ? 0.193 -46.25 -12.836 1 89.06 436 LEU A N 1
ATOM 3514 C CA . LEU A 1 436 ? -0.679 -46.531 -11.703 1 89.06 436 LEU A CA 1
ATOM 3515 C C . LEU A 1 436 ? -1.981 -45.75 -11.812 1 89.06 436 LEU A C 1
ATOM 3517 O O . LEU A 1 436 ? -3.006 -46.156 -11.258 1 89.06 436 LEU A O 1
ATOM 3521 N N . PHE A 1 437 ? -1.926 -44.625 -12.508 1 92.31 437 PHE A N 1
ATOM 3522 C CA . PHE A 1 437 ? -3.088 -43.75 -12.531 1 92.31 437 PHE A CA 1
ATOM 3523 C C . PHE A 1 437 ? -3.588 -43.562 -13.961 1 92.31 437 PHE A C 1
ATOM 3525 O O . PHE A 1 437 ? -4.395 -42.656 -14.227 1 92.31 437 PHE A O 1
ATOM 3532 N N . VAL A 1 438 ? -3.029 -44.281 -14.836 1 93.81 438 VAL A N 1
ATOM 3533 C CA . VAL A 1 438 ? -3.363 -44.094 -16.234 1 93.81 438 VAL A CA 1
ATOM 3534 C C . VAL A 1 438 ? -4.004 -45.375 -16.797 1 93.81 438 VAL A C 1
ATOM 3536 O O . VAL A 1 438 ? -3.629 -46.5 -16.406 1 93.81 438 VAL A O 1
ATOM 3539 N N . ASN A 1 439 ? -4.902 -45.156 -17.688 1 92 439 ASN A N 1
ATOM 3540 C CA . ASN A 1 439 ? -5.547 -46.281 -18.344 1 92 439 ASN A CA 1
ATOM 3541 C C . ASN A 1 439 ? -4.602 -46.969 -19.328 1 92 439 ASN A C 1
ATOM 3543 O O . ASN A 1 439 ? -3.715 -46.312 -19.891 1 92 439 ASN A O 1
ATOM 3547 N N . LYS A 1 440 ? -4.844 -48.188 -19.609 1 91.81 440 LYS A N 1
ATOM 3548 C CA . LYS A 1 440 ? -3.994 -49.031 -20.453 1 91.81 440 LYS A CA 1
ATOM 3549 C C . LYS A 1 440 ? -3.945 -48.5 -21.891 1 91.81 440 LYS A C 1
ATOM 3551 O O . LYS A 1 440 ? -2.93 -48.625 -22.578 1 91.81 440 LYS A O 1
ATOM 3556 N N . ASP A 1 441 ? -4.984 -47.875 -22.234 1 94.56 441 ASP A N 1
ATOM 3557 C CA . ASP A 1 441 ? -5.051 -47.312 -23.594 1 94.56 441 ASP A CA 1
ATOM 3558 C C . ASP A 1 441 ? -3.947 -46.281 -23.812 1 94.56 441 ASP A C 1
ATOM 3560 O O . ASP A 1 441 ? -3.383 -46.188 -24.906 1 94.56 441 ASP A O 1
ATOM 3564 N N . TRP A 1 442 ? -3.633 -45.594 -22.844 1 95.62 442 TRP A N 1
ATOM 3565 C CA . TRP A 1 442 ? -2.627 -44.531 -22.969 1 95.62 442 TRP A CA 1
ATOM 3566 C C . TRP A 1 442 ? -1.222 -45.125 -23 1 95.62 442 TRP A C 1
ATOM 3568 O O . TRP A 1 442 ? -0.313 -44.562 -23.594 1 95.62 442 TRP A O 1
ATOM 3578 N N . GLU A 1 443 ? -0.985 -46.25 -22.359 1 94.19 443 GLU A N 1
ATOM 3579 C CA . GLU A 1 443 ? 0.278 -46.969 -22.453 1 94.19 443 GLU A CA 1
ATOM 3580 C C . GLU A 1 443 ? 0.572 -47.375 -23.906 1 94.19 443 GLU A C 1
ATOM 3582 O O . GLU A 1 443 ? 1.693 -47.219 -24.391 1 94.19 443 GLU A O 1
ATOM 3587 N N . GLU A 1 444 ? -0.472 -47.875 -24.469 1 93.88 444 GLU A N 1
ATOM 3588 C CA . GLU A 1 444 ? -0.334 -48.312 -25.859 1 93.88 444 GLU A CA 1
ATOM 3589 C C . GLU A 1 444 ? -0.056 -47.125 -26.781 1 93.88 444 GLU A C 1
ATOM 3591 O O . GLU A 1 444 ? 0.757 -47.25 -27.703 1 93.88 444 GLU A O 1
ATOM 3596 N N . LYS A 1 445 ? -0.715 -46.094 -26.469 1 95.25 445 LYS A N 1
ATOM 3597 C CA . LYS A 1 445 ? -0.52 -44.906 -27.297 1 95.25 445 LYS A CA 1
ATOM 3598 C C . LYS A 1 445 ? 0.896 -44.375 -27.141 1 95.25 445 LYS A C 1
ATOM 3600 O O . LYS A 1 445 ? 1.5 -43.906 -28.109 1 95.25 445 LYS A O 1
ATOM 3605 N N . MET A 1 446 ? 1.4 -44.312 -25.969 1 95 446 MET A N 1
ATOM 3606 C CA . MET A 1 446 ? 2.762 -43.844 -25.734 1 95 446 MET A CA 1
ATOM 3607 C C . MET A 1 446 ? 3.775 -44.75 -26.438 1 95 446 MET A C 1
ATOM 3609 O O . MET A 1 446 ? 4.742 -44.25 -27.031 1 95 446 MET A O 1
ATOM 3613 N N . LEU A 1 447 ? 3.514 -46.062 -26.344 1 92.38 447 LEU A N 1
ATOM 3614 C CA . LEU A 1 447 ? 4.391 -47 -27.031 1 92.38 447 LEU A CA 1
ATOM 3615 C C . LEU A 1 447 ? 4.391 -46.75 -28.531 1 92.38 447 LEU A C 1
ATOM 3617 O O . LEU A 1 447 ? 5.445 -46.781 -29.172 1 92.38 447 LEU A O 1
ATOM 3621 N N . ALA A 1 448 ? 3.215 -46.5 -29 1 91.69 448 ALA A N 1
ATOM 3622 C CA . ALA A 1 448 ? 3.098 -46.219 -30.422 1 91.69 448 ALA A CA 1
ATOM 3623 C C . ALA A 1 448 ? 3.873 -44.938 -30.781 1 91.69 448 ALA A C 1
ATOM 3625 O O . ALA A 1 448 ? 4.504 -44.875 -31.828 1 91.69 448 ALA A O 1
ATOM 3626 N N . GLU A 1 449 ? 3.795 -43.969 -29.891 1 90.88 449 GLU A N 1
ATOM 3627 C CA . GLU A 1 449 ? 4.512 -42.719 -30.109 1 90.88 449 GLU A CA 1
ATOM 3628 C C . GLU A 1 449 ? 6.023 -42.938 -30.031 1 90.88 449 GLU A C 1
ATOM 3630 O O . GLU A 1 449 ? 6.781 -42.281 -30.766 1 90.88 449 GLU A O 1
ATOM 3635 N N . LEU A 1 450 ? 6.52 -43.75 -29.203 1 90.56 450 LEU A N 1
ATOM 3636 C CA . LEU A 1 450 ? 7.938 -44.062 -29.047 1 90.56 450 LEU A CA 1
ATOM 3637 C C . LEU A 1 450 ? 8.477 -44.781 -30.281 1 90.56 450 LEU A C 1
ATOM 3639 O O . LEU A 1 450 ? 9.602 -44.531 -30.703 1 90.56 450 LEU A O 1
ATOM 3643 N N . ILE A 1 451 ? 7.68 -45.625 -30.797 1 86.56 451 ILE A N 1
ATOM 3644 C CA . ILE A 1 451 ? 8.07 -46.406 -31.969 1 86.56 451 ILE A CA 1
ATOM 3645 C C . ILE A 1 451 ? 8.188 -45.469 -33.188 1 86.56 451 ILE A C 1
ATOM 3647 O O . ILE A 1 451 ? 9.086 -45.625 -34 1 86.56 451 ILE A O 1
ATOM 3651 N N . LYS A 1 452 ? 7.363 -44.531 -33.188 1 83.94 452 LYS A N 1
ATOM 3652 C CA . LYS A 1 452 ? 7.379 -43.562 -34.281 1 83.94 452 LYS A CA 1
ATOM 3653 C C . LYS A 1 452 ? 8.641 -42.719 -34.25 1 83.94 452 LYS A C 1
ATOM 3655 O O . LYS A 1 452 ? 9.188 -42.344 -35.281 1 83.94 452 LYS A O 1
ATOM 3660 N N . ILE A 1 453 ? 9.055 -42.375 -33.156 1 78.06 453 ILE A N 1
ATOM 3661 C CA . ILE A 1 453 ? 10.203 -41.5 -32.969 1 78.06 453 ILE A CA 1
ATOM 3662 C C . ILE A 1 453 ? 11.492 -42.25 -33.281 1 78.06 453 ILE A C 1
ATOM 3664 O O . ILE A 1 453 ? 12.469 -41.688 -33.75 1 78.06 453 ILE A O 1
ATOM 3668 N N . SER A 1 454 ? 11.594 -43.562 -32.969 1 74.44 454 SER A N 1
ATOM 3669 C CA . SER A 1 454 ? 12.805 -44.344 -33.188 1 74.44 454 SER A CA 1
ATOM 3670 C C . SER A 1 454 ? 12.531 -45.531 -34.094 1 74.44 454 SER A C 1
ATOM 3672 O O . SER A 1 454 ? 12.531 -46.688 -33.656 1 74.44 454 SER A O 1
ATOM 3674 N N . PRO A 1 455 ? 12.25 -45.312 -35.344 1 59.66 455 PRO A N 1
ATOM 3675 C CA . PRO A 1 455 ? 11.914 -46.469 -36.219 1 59.66 455 PRO A CA 1
ATOM 3676 C C . PRO A 1 455 ? 13.047 -47.469 -36.312 1 59.66 455 PRO A C 1
ATOM 3678 O O . PRO A 1 455 ? 12.797 -48.688 -36.5 1 59.66 455 PRO A O 1
ATOM 3681 N N . GLN A 1 456 ? 14.273 -47.031 -36.344 1 56.06 456 GLN A N 1
ATOM 3682 C CA . GLN A 1 456 ? 15.375 -47.906 -36.719 1 56.06 456 GLN A CA 1
ATOM 3683 C C . GLN A 1 456 ? 15.703 -48.906 -35.625 1 56.06 456 GLN A C 1
ATOM 3685 O O . GLN A 1 456 ? 16.422 -49.906 -35.875 1 56.06 456 GLN A O 1
ATOM 3690 N N . ASP A 1 457 ? 15.438 -48.625 -34.406 1 53.62 457 ASP A N 1
ATOM 3691 C CA . ASP A 1 457 ? 16.031 -49.438 -33.344 1 53.62 457 ASP A CA 1
ATOM 3692 C C . ASP A 1 457 ? 15.211 -50.719 -33.125 1 53.62 457 ASP A C 1
ATOM 3694 O O . ASP A 1 457 ? 15.016 -51.156 -31.984 1 53.62 457 ASP A O 1
ATOM 3698 N N . GLN A 1 458 ? 14.633 -51.219 -34.125 1 48.38 458 GLN A N 1
ATOM 3699 C CA . GLN A 1 458 ? 13.883 -52.469 -34.094 1 48.38 458 GLN A CA 1
ATOM 3700 C C . GLN A 1 458 ? 14.797 -53.656 -33.781 1 48.38 458 GLN A C 1
ATOM 3702 O O . GLN A 1 458 ? 14.508 -54.812 -34.125 1 48.38 458 GLN A O 1
ATOM 3707 N N . GLN A 1 459 ? 16.031 -53.375 -33.344 1 47.59 459 GLN A N 1
ATOM 3708 C CA . GLN A 1 459 ? 16.828 -54.594 -33.156 1 47.59 459 GLN A CA 1
ATOM 3709 C C . GLN A 1 459 ? 16.406 -55.312 -31.875 1 47.59 459 GLN A C 1
ATOM 3711 O O . GLN A 1 459 ? 16.016 -54.688 -30.891 1 47.59 459 GLN A O 1
ATOM 3716 N N . ASN A 1 460 ? 16.203 -56.625 -31.844 1 45.12 460 ASN A N 1
ATOM 3717 C CA . ASN A 1 460 ? 15.789 -57.594 -30.859 1 45.12 460 ASN A CA 1
ATOM 3718 C C . ASN A 1 460 ? 16.734 -57.594 -29.656 1 45.12 460 ASN A C 1
ATOM 3720 O O . ASN A 1 460 ? 17.953 -57.688 -29.812 1 45.12 460 ASN A O 1
ATOM 3724 N N . CYS A 1 461 ? 16.672 -56.75 -28.672 1 43.44 461 CYS A N 1
ATOM 3725 C CA . CYS A 1 461 ? 17.625 -56.875 -27.562 1 43.44 461 CYS A CA 1
ATOM 3726 C C . CYS A 1 461 ? 17.156 -57.938 -26.562 1 43.44 461 CYS A C 1
ATOM 3728 O O . CYS A 1 461 ? 15.961 -58.188 -26.453 1 43.44 461 CYS A O 1
ATOM 3730 N N . GLU A 1 462 ? 18.062 -58.844 -26.062 1 40.06 462 GLU A N 1
ATOM 3731 C CA . GLU A 1 462 ? 17.953 -59.906 -25.062 1 40.06 462 GLU A CA 1
ATOM 3732 C C . GLU A 1 462 ? 17.594 -59.312 -23.688 1 40.06 462 GLU A C 1
ATOM 3734 O O . GLU A 1 462 ? 18.047 -58.219 -23.344 1 40.06 462 GLU A O 1
ATOM 3739 N N . ASP A 1 463 ? 16.625 -59.781 -22.984 1 41.16 463 ASP A N 1
ATOM 3740 C CA . ASP A 1 463 ? 15.906 -59.469 -21.75 1 41.16 463 ASP A CA 1
ATOM 3741 C C . ASP A 1 463 ? 16.828 -59.562 -20.531 1 41.16 463 ASP A C 1
ATOM 3743 O O . ASP A 1 463 ? 17.406 -60.594 -20.266 1 41.16 463 ASP A O 1
ATOM 3747 N N . ASP A 1 464 ? 17.766 -58.688 -20.234 1 36.62 464 ASP A N 1
ATOM 3748 C CA . ASP A 1 464 ? 18.406 -58.906 -18.938 1 36.62 464 ASP A CA 1
ATOM 3749 C C . ASP A 1 464 ? 17.438 -58.594 -17.781 1 36.62 464 ASP A C 1
ATOM 3751 O O . ASP A 1 464 ? 16.875 -57.5 -17.719 1 36.62 464 ASP A O 1
ATOM 3755 N N . ASP A 1 465 ? 16.75 -59.531 -17.203 1 36.25 465 ASP A N 1
ATOM 3756 C CA . ASP A 1 465 ? 15.805 -59.531 -16.094 1 36.25 465 ASP A CA 1
ATOM 3757 C C . ASP A 1 465 ? 16.453 -59 -14.812 1 36.25 465 ASP A C 1
ATOM 3759 O O . ASP A 1 465 ? 17.25 -59.719 -14.195 1 36.25 465 ASP A O 1
ATOM 3763 N N . GLY A 1 466 ? 16.906 -57.844 -14.641 1 35 466 GLY A N 1
ATOM 3764 C CA . GLY A 1 466 ? 17.406 -57.469 -13.328 1 35 466 GLY A CA 1
ATOM 3765 C C . GLY A 1 466 ? 16.328 -57.469 -12.258 1 35 466 GLY A C 1
ATOM 3766 O O . GLY A 1 466 ? 15.133 -57.531 -12.562 1 35 466 GLY A O 1
ATOM 3767 N N . PRO A 1 467 ? 16.641 -57.719 -10.953 1 36.19 467 PRO A N 1
ATOM 3768 C CA . PRO A 1 467 ? 15.742 -57.906 -9.805 1 36.19 467 PRO A CA 1
ATOM 3769 C C . PRO A 1 467 ? 14.852 -56.688 -9.555 1 36.19 467 PRO A C 1
ATOM 3771 O O . PRO A 1 467 ? 15.273 -55.531 -9.781 1 36.19 467 PRO A O 1
ATOM 3774 N N . ILE A 1 468 ? 13.547 -56.844 -9.562 1 38.12 468 ILE A N 1
ATOM 3775 C CA . ILE A 1 468 ? 12.5 -55.875 -9.242 1 38.12 468 ILE A CA 1
ATOM 3776 C C . ILE A 1 468 ? 12.586 -55.5 -7.762 1 38.12 468 ILE A C 1
ATOM 3778 O O . ILE A 1 468 ? 12.539 -56.344 -6.887 1 38.12 468 ILE A O 1
ATOM 3782 N N . GLU A 1 469 ? 13.242 -54.469 -7.336 1 36.06 469 GLU A N 1
ATOM 3783 C CA . GLU A 1 469 ? 13.258 -54.031 -5.945 1 36.06 469 GLU A CA 1
ATOM 3784 C C . GLU A 1 469 ? 11.867 -53.562 -5.492 1 36.06 469 GLU A C 1
ATOM 3786 O O . GLU A 1 469 ? 11.109 -53 -6.281 1 36.06 469 GLU A O 1
ATOM 3791 N N . GLU A 1 470 ? 11.383 -54.094 -4.387 1 39.97 470 GLU A N 1
ATOM 3792 C CA . GLU A 1 470 ? 10.141 -53.844 -3.664 1 39.97 470 GLU A CA 1
ATOM 3793 C C . GLU A 1 470 ? 9.969 -52.344 -3.377 1 39.97 470 GLU A C 1
ATOM 3795 O O . GLU A 1 470 ? 10.953 -51.625 -3.24 1 39.97 470 GLU A O 1
ATOM 3800 N N . ILE A 1 471 ? 8.75 -51.812 -3.506 1 44.47 471 ILE A N 1
ATOM 3801 C CA . ILE A 1 471 ? 8.195 -50.5 -3.283 1 44.47 471 ILE A CA 1
ATOM 3802 C C . ILE A 1 471 ? 8.484 -50.031 -1.853 1 44.47 471 ILE A C 1
ATOM 3804 O O . ILE A 1 471 ? 8.102 -50.719 -0.895 1 44.47 471 ILE A O 1
ATOM 3808 N N . ASN A 1 472 ? 9.523 -49.406 -1.542 1 41.09 472 ASN A N 1
ATOM 3809 C CA . ASN A 1 472 ? 9.719 -48.844 -0.214 1 41.09 472 ASN A CA 1
ATOM 3810 C C . ASN A 1 472 ? 8.906 -47.562 -0.031 1 41.09 472 ASN A C 1
ATOM 3812 O O . ASN A 1 472 ? 9.188 -46.531 -0.669 1 41.09 472 ASN A O 1
ATOM 3816 N N . VAL A 1 473 ? 7.688 -47.594 0.356 1 45.69 473 VAL A N 1
ATOM 3817 C CA . VAL A 1 473 ? 6.863 -46.438 0.66 1 45.69 473 VAL A CA 1
ATOM 3818 C C . VAL A 1 473 ? 7.234 -45.875 2.033 1 45.69 473 VAL A C 1
ATOM 3820 O O . VAL A 1 473 ? 6.871 -46.438 3.061 1 45.69 473 VAL A O 1
ATOM 3823 N N . THR A 1 474 ? 8.344 -45.406 2.287 1 40.78 474 THR A N 1
ATOM 3824 C CA . THR A 1 474 ? 8.719 -44.938 3.615 1 40.78 474 THR A CA 1
ATOM 3825 C C . THR A 1 474 ? 7.926 -43.656 3.98 1 40.78 474 THR A C 1
ATOM 3827 O O . THR A 1 474 ? 7.508 -43.5 5.129 1 40.78 474 THR A O 1
ATOM 3830 N N . ALA A 1 475 ? 8.172 -42.5 3.229 1 46.84 475 ALA A N 1
ATOM 3831 C CA . ALA A 1 475 ? 7.711 -41.25 3.834 1 46.84 475 ALA A CA 1
ATOM 3832 C C . ALA A 1 475 ? 6.285 -40.906 3.391 1 46.84 475 ALA A C 1
ATOM 3834 O O . ALA A 1 475 ? 5.965 -41 2.203 1 46.84 475 ALA A O 1
ATOM 3835 N N . GLU A 1 476 ? 5.344 -40.781 4.402 1 57.34 476 GLU A N 1
ATOM 3836 C CA . GLU A 1 476 ? 3.906 -40.562 4.262 1 57.34 476 GLU A CA 1
ATOM 3837 C C . GLU A 1 476 ? 3.602 -39.281 3.533 1 57.34 476 GLU A C 1
ATOM 3839 O O . GLU A 1 476 ? 4.047 -38.188 3.953 1 57.34 476 GLU A O 1
ATOM 3844 N N . ASN A 1 477 ? 3.531 -39.281 2.141 1 66.88 477 ASN A N 1
ATOM 3845 C CA . ASN A 1 477 ? 3.064 -38.094 1.431 1 66.88 477 ASN A CA 1
ATOM 3846 C C . ASN A 1 477 ? 1.592 -38.219 1.049 1 66.88 477 ASN A C 1
ATOM 3848 O O . ASN A 1 477 ? 0.929 -39.188 1.409 1 66.88 477 ASN A O 1
ATOM 3852 N N . ILE A 1 478 ? 1.09 -37.281 0.494 1 71.12 478 ILE A N 1
ATOM 3853 C CA . ILE A 1 478 ? -0.335 -37.156 0.216 1 71.12 478 ILE A CA 1
ATOM 3854 C C . ILE A 1 478 ? -0.814 -38.312 -0.644 1 71.12 478 ILE A C 1
ATOM 3856 O O . ILE A 1 478 ? -1.965 -38.75 -0.535 1 71.12 478 ILE A O 1
ATOM 3860 N N . PHE A 1 479 ? 0.145 -39 -1.364 1 74.62 479 PHE A N 1
ATOM 3861 C CA . PHE A 1 479 ? -0.232 -40.031 -2.318 1 74.62 479 PHE A CA 1
ATOM 3862 C C . PHE A 1 479 ? -0.145 -41.406 -1.679 1 74.62 479 PHE A C 1
ATOM 3864 O O . PHE A 1 479 ? -0.723 -42.375 -2.188 1 74.62 479 PHE A O 1
ATOM 3871 N N . SER A 1 480 ? 0.649 -41.5 -0.561 1 75.31 480 SER A N 1
ATOM 3872 C CA . SER A 1 480 ? 1.02 -42.781 0.032 1 75.31 480 SER A CA 1
ATOM 3873 C C . SER A 1 480 ? -0.214 -43.594 0.434 1 75.31 480 SER A C 1
ATOM 3875 O O . SER A 1 480 ? -0.303 -44.781 0.151 1 75.31 480 SER A O 1
ATOM 3877 N N . LYS A 1 481 ? -1.077 -42.875 1.051 1 70.25 481 LYS A N 1
ATOM 3878 C CA . LYS A 1 481 ? -2.271 -43.594 1.533 1 70.25 481 LYS A CA 1
ATOM 3879 C C . LYS A 1 481 ? -3.064 -44.188 0.376 1 70.25 481 LYS A C 1
ATOM 3881 O O . LYS A 1 481 ? -3.516 -45.312 0.454 1 70.25 481 LYS A O 1
ATOM 3886 N N . TYR A 1 482 ? -3.148 -43.5 -0.611 1 72.88 482 TYR A N 1
ATOM 3887 C CA . TYR A 1 482 ? -3.912 -43.938 -1.774 1 72.88 482 TYR A CA 1
ATOM 3888 C C . TYR A 1 482 ? -3.232 -45.125 -2.457 1 72.88 482 TYR A C 1
ATOM 3890 O O . TYR A 1 482 ? -3.893 -46.094 -2.834 1 72.88 482 TYR A O 1
ATOM 3898 N N . MET A 1 483 ? -1.985 -45.031 -2.574 1 74.44 483 MET A N 1
ATOM 3899 C CA . MET A 1 483 ? -1.23 -46.062 -3.291 1 74.44 483 MET A CA 1
ATOM 3900 C C . MET A 1 483 ? -1.232 -47.375 -2.521 1 74.44 483 MET A C 1
ATOM 3902 O O . MET A 1 483 ? -1.288 -48.438 -3.121 1 74.44 483 MET A O 1
ATOM 3906 N N . LYS A 1 484 ? -1.183 -47.25 -1.2 1 69.62 484 LYS A N 1
ATOM 3907 C CA . LYS A 1 484 ? -1.243 -48.469 -0.367 1 69.62 484 LYS A CA 1
ATOM 3908 C C . LYS A 1 484 ? -2.584 -49.188 -0.524 1 69.62 484 LYS A C 1
ATOM 3910 O O . LYS A 1 484 ? -2.639 -50.406 -0.543 1 69.62 484 LYS A O 1
ATOM 3915 N N . SER A 1 485 ? -3.518 -48.375 -0.67 1 67.19 485 SER A N 1
ATOM 3916 C CA . SER A 1 485 ? -4.855 -48.969 -0.747 1 67.19 485 SER A CA 1
ATOM 3917 C C . SER A 1 485 ? -5.133 -49.531 -2.133 1 67.19 485 SER A C 1
ATOM 3919 O O . SER A 1 485 ? -5.949 -50.438 -2.279 1 67.19 485 SER A O 1
ATOM 3921 N N . ASN A 1 486 ? -4.402 -48.969 -3.098 1 61.09 486 ASN A N 1
ATOM 3922 C CA . ASN A 1 486 ? -4.719 -49.406 -4.461 1 61.09 486 ASN A CA 1
ATOM 3923 C C . ASN A 1 486 ? -3.602 -50.25 -5.062 1 61.09 486 ASN A C 1
ATOM 3925 O O . ASN A 1 486 ? -3.377 -50.219 -6.273 1 61.09 486 ASN A O 1
ATOM 3929 N N . GLN A 1 487 ? -2.631 -50.688 -4.395 1 56.12 487 GLN A N 1
ATOM 3930 C CA . GLN A 1 487 ? -1.508 -51.5 -4.867 1 56.12 487 GLN A CA 1
ATOM 3931 C C . GLN A 1 487 ? -1.992 -52.719 -5.645 1 56.12 487 GLN A C 1
ATOM 3933 O O . GLN A 1 487 ? -2.227 -53.781 -5.059 1 56.12 487 GLN A O 1
ATOM 3938 N N . LYS A 1 488 ? -2.986 -52.562 -6.434 1 47.94 488 LYS A N 1
ATOM 3939 C CA . LYS A 1 488 ? -3.16 -53.75 -7.285 1 47.94 488 LYS A CA 1
ATOM 3940 C C . LYS A 1 488 ? -2.01 -53.875 -8.281 1 47.94 488 LYS A C 1
ATOM 3942 O O . LYS A 1 488 ? -2.076 -53.344 -9.391 1 47.94 488 LYS A O 1
ATOM 3947 N N . ILE A 1 489 ? -0.82 -53.531 -8.047 1 43.56 489 ILE A N 1
ATOM 3948 C CA . ILE A 1 489 ? 0.092 -53.469 -9.18 1 43.56 489 ILE A CA 1
ATOM 3949 C C . ILE A 1 489 ? 0.126 -54.812 -9.898 1 43.56 489 ILE A C 1
ATOM 3951 O O . ILE A 1 489 ? 0.54 -55.812 -9.328 1 43.56 489 ILE A O 1
ATOM 3955 N N . ALA A 1 490 ? -0.59 -54.906 -10.922 1 42.03 490 ALA A N 1
ATOM 3956 C CA . ALA A 1 490 ? -0.689 -56 -11.891 1 42.03 490 ALA A CA 1
ATOM 3957 C C . ALA A 1 490 ? 0.651 -56.25 -12.578 1 42.03 490 ALA A C 1
ATOM 3959 O O . ALA A 1 490 ? 1.223 -55.344 -13.18 1 42.03 490 ALA A O 1
ATOM 3960 N N . LYS A 1 491 ? 1.545 -56.969 -12.055 1 43.16 491 LYS A N 1
ATOM 3961 C CA . LYS A 1 491 ? 2.717 -57.469 -12.758 1 43.16 491 LYS A CA 1
ATOM 3962 C C . LYS A 1 491 ? 2.309 -58.281 -13.984 1 43.16 491 LYS A C 1
ATOM 3964 O O . LYS A 1 491 ? 1.787 -59.406 -13.852 1 43.16 491 LYS A O 1
ATOM 3969 N N . ARG A 1 492 ? 1.963 -57.531 -15.141 1 42.12 492 ARG A N 1
ATOM 3970 C CA . ARG A 1 492 ? 1.677 -58.375 -16.312 1 42.12 492 ARG A CA 1
ATOM 3971 C C . ARG A 1 492 ? 2.963 -58.781 -17.031 1 42.12 492 ARG A C 1
ATOM 3973 O O . ARG A 1 492 ? 3.807 -57.906 -17.328 1 42.12 492 ARG A O 1
ATOM 3980 N N . LYS A 1 493 ? 3.377 -60 -17.016 1 41.38 493 LYS A N 1
ATOM 3981 C CA . LYS A 1 493 ? 4.438 -60.656 -17.766 1 41.38 493 LYS A CA 1
ATOM 3982 C C . LYS A 1 493 ? 4.105 -60.688 -19.25 1 41.38 493 LYS A C 1
ATOM 3984 O O . LYS A 1 493 ? 3.061 -61.219 -19.641 1 41.38 493 LYS A O 1
ATOM 3989 N N . GLN A 1 494 ? 4.398 -59.688 -20.062 1 42.28 494 GLN A N 1
ATOM 3990 C CA . GLN A 1 494 ? 4.152 -59.906 -21.5 1 42.28 494 GLN A CA 1
ATOM 3991 C C . GLN A 1 494 ? 5.242 -60.781 -22.109 1 42.28 494 GLN A C 1
ATOM 3993 O O . GLN A 1 494 ? 6.434 -60.531 -21.891 1 42.28 494 GLN A O 1
ATOM 3998 N N . GLU A 1 495 ? 4.973 -61.844 -22.672 1 40.5 495 GLU A N 1
ATOM 3999 C CA . GLU A 1 495 ? 5.641 -62.875 -23.453 1 40.5 495 GLU A CA 1
ATOM 4000 C C . GLU A 1 495 ? 5.605 -62.562 -24.938 1 40.5 495 GLU A C 1
ATOM 4002 O O . GLU A 1 495 ? 4.609 -62.062 -25.453 1 40.5 495 GLU A O 1
ATOM 4007 N N . GLY A 1 496 ? 6.836 -62.188 -25.625 1 46 496 GLY A N 1
ATOM 4008 C CA . GLY A 1 496 ? 7.121 -62.25 -27.047 1 46 496 GLY A CA 1
ATOM 4009 C C . GLY A 1 496 ? 8.352 -61.469 -27.453 1 46 496 GLY A C 1
ATOM 4010 O O . GLY A 1 496 ? 9.031 -60.875 -26.609 1 46 496 GLY A O 1
ATOM 4011 N N . SER A 1 497 ? 8.758 -61.5 -28.797 1 49.53 497 SER A N 1
ATOM 4012 C CA . SER A 1 497 ? 9.867 -60.812 -29.438 1 49.53 497 SER A CA 1
ATOM 4013 C C . SER A 1 497 ? 9.695 -59.281 -29.359 1 49.53 497 SER A C 1
ATOM 4015 O O . SER A 1 497 ? 8.664 -58.75 -29.797 1 49.53 497 SER A O 1
ATOM 4017 N N . GLN A 1 498 ? 10.367 -58.562 -28.453 1 64.12 498 GLN A N 1
ATOM 4018 C CA . GLN A 1 498 ? 10.102 -57.125 -28.172 1 64.12 498 GLN A CA 1
ATOM 4019 C C . GLN A 1 498 ? 11.195 -56.25 -28.781 1 64.12 498 GLN A C 1
ATOM 4021 O O . GLN A 1 498 ? 12.359 -56.656 -28.844 1 64.12 498 GLN A O 1
ATOM 4026 N N . THR A 1 499 ? 10.859 -55.188 -29.641 1 76.88 499 THR A N 1
ATOM 4027 C CA . THR A 1 499 ? 11.781 -54.156 -30.109 1 76.88 499 THR A CA 1
ATOM 4028 C C . THR A 1 499 ? 12.477 -53.469 -28.938 1 76.88 499 THR A C 1
ATOM 4030 O O . THR A 1 499 ? 12.102 -53.688 -27.781 1 76.88 499 THR A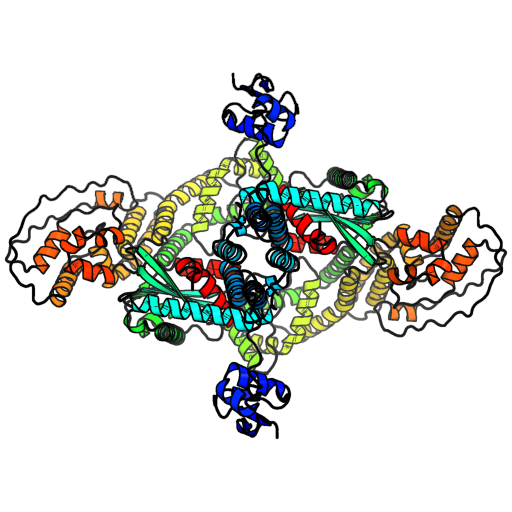 O 1
ATOM 4033 N N . VAL A 1 500 ? 13.57 -52.875 -29.25 1 81 500 VAL A N 1
ATOM 4034 C CA . VAL A 1 500 ? 14.375 -52.188 -28.25 1 81 500 VAL A CA 1
ATOM 4035 C C . VAL A 1 500 ? 13.492 -51.219 -27.453 1 81 500 VAL A C 1
ATOM 4037 O O . VAL A 1 500 ? 13.594 -51.156 -26.234 1 81 500 VAL A O 1
ATOM 4040 N N . VAL A 1 501 ? 12.633 -50.562 -28.172 1 88.12 501 VAL A N 1
ATOM 4041 C CA . VAL A 1 501 ? 11.75 -49.562 -27.562 1 88.12 501 VAL A CA 1
ATOM 4042 C C . VAL A 1 501 ? 10.742 -50.281 -26.656 1 88.12 501 VAL A C 1
ATOM 4044 O O . VAL A 1 501 ? 10.43 -49.781 -25.562 1 88.12 501 VAL A O 1
ATOM 4047 N N . GLN A 1 502 ? 10.258 -51.344 -27.109 1 88.5 502 GLN A N 1
ATOM 4048 C CA . GLN A 1 502 ? 9.305 -52.125 -26.312 1 88.5 502 GLN A CA 1
ATOM 4049 C C . GLN A 1 502 ? 9.953 -52.656 -25.047 1 88.5 502 GLN A C 1
ATOM 4051 O O . GLN A 1 502 ? 9.328 -52.688 -23.984 1 88.5 502 GLN A O 1
ATOM 4056 N N . THR A 1 503 ? 11.172 -53.062 -25.203 1 88.56 503 THR A N 1
ATOM 4057 C CA . THR A 1 503 ? 11.906 -53.562 -24.062 1 88.56 503 THR A CA 1
ATOM 4058 C C . THR A 1 503 ? 12.172 -52.469 -23.047 1 88.56 503 THR A C 1
ATOM 4060 O O . THR A 1 503 ? 12.031 -52.688 -21.828 1 88.56 503 THR A O 1
ATOM 4063 N N . GLU A 1 504 ? 12.523 -51.312 -23.578 1 92.31 504 GLU A N 1
ATOM 4064 C CA . GLU A 1 504 ? 12.742 -50.156 -22.719 1 92.31 504 GLU A CA 1
ATOM 4065 C C . GLU A 1 504 ? 11.477 -49.812 -21.953 1 92.31 504 GLU A C 1
ATOM 4067 O O . GLU A 1 504 ? 11.523 -49.562 -20.734 1 92.31 504 GLU A O 1
ATOM 4072 N N . PHE A 1 505 ? 10.43 -49.719 -22.672 1 93.38 505 PHE A N 1
ATOM 4073 C CA . PHE A 1 505 ? 9.148 -49.344 -22.078 1 93.38 505 PHE A CA 1
ATOM 4074 C C . PHE A 1 505 ? 8.703 -50.375 -21.047 1 93.38 505 PHE A C 1
ATOM 4076 O O . PHE A 1 505 ? 8.203 -50 -19.984 1 93.38 505 PHE A O 1
ATOM 4083 N N . LYS A 1 506 ? 8.859 -51.594 -21.344 1 90.5 506 LYS A N 1
ATOM 4084 C CA . LYS A 1 506 ? 8.516 -52.656 -20.406 1 90.5 506 LYS A CA 1
ATOM 4085 C C . LYS A 1 506 ? 9.383 -52.594 -19.141 1 90.5 506 LYS A C 1
ATOM 4087 O O . LYS A 1 506 ? 8.883 -52.719 -18.031 1 90.5 506 LYS A O 1
ATOM 4092 N N . LYS A 1 507 ? 10.578 -52.375 -19.391 1 91.56 507 LYS A N 1
ATOM 4093 C CA . LYS A 1 507 ? 11.492 -52.219 -18.266 1 91.56 507 LYS A CA 1
ATOM 4094 C C . LYS A 1 507 ? 11.062 -51.062 -17.359 1 91.56 507 LYS A C 1
ATOM 4096 O O . LYS A 1 507 ? 11.102 -51.156 -16.141 1 91.56 507 LYS A O 1
ATOM 4101 N N . TRP A 1 508 ? 10.664 -50 -18 1 94.31 508 TRP A N 1
ATOM 4102 C CA . TRP A 1 508 ? 10.211 -48.781 -17.297 1 94.31 508 TRP A CA 1
ATOM 4103 C C . TRP A 1 508 ? 9 -49.094 -16.422 1 94.31 508 TRP A C 1
ATOM 4105 O O . TRP A 1 508 ? 8.969 -48.719 -15.242 1 94.31 508 TRP A O 1
ATOM 4115 N N . LEU A 1 509 ? 8.07 -49.75 -16.953 1 91.75 509 LEU A N 1
ATOM 4116 C CA . LEU A 1 509 ? 6.828 -50.031 -16.25 1 91.75 509 LEU A CA 1
ATOM 4117 C C . LEU A 1 509 ? 7.051 -51.062 -15.148 1 91.75 509 LEU A C 1
ATOM 4119 O O . LEU A 1 509 ? 6.344 -51.031 -14.141 1 91.75 509 LEU A O 1
ATOM 4123 N N . ASP A 1 510 ? 8.094 -51.875 -15.359 1 88.88 510 ASP A N 1
ATOM 4124 C CA . ASP A 1 510 ? 8.359 -52.938 -14.406 1 88.88 510 ASP A CA 1
ATOM 4125 C C . ASP A 1 510 ? 9.148 -52.438 -13.203 1 88.88 510 ASP A C 1
ATOM 4127 O O . ASP A 1 510 ? 9.086 -53.031 -12.117 1 88.88 510 ASP A O 1
ATOM 4131 N N . GLU A 1 511 ? 9.812 -51.406 -13.461 1 88.81 511 GLU A N 1
ATOM 4132 C CA . GLU A 1 511 ? 10.578 -50.844 -12.359 1 88.81 511 GLU A CA 1
ATOM 4133 C C . GLU A 1 511 ? 9.656 -50.281 -11.281 1 88.81 511 GLU A C 1
ATOM 4135 O O . GLU A 1 511 ? 8.617 -49.688 -11.586 1 88.81 511 GLU A O 1
ATOM 4140 N N . ALA A 1 512 ? 10.047 -50.406 -10.109 1 84.62 512 ALA A N 1
ATOM 4141 C CA . ALA A 1 512 ? 9.242 -50 -8.969 1 84.62 512 ALA A CA 1
ATOM 4142 C C . ALA A 1 512 ? 9.086 -48.469 -8.93 1 84.62 512 ALA A C 1
ATOM 4144 O O . ALA A 1 512 ? 10 -47.75 -9.305 1 84.62 512 ALA A O 1
ATOM 4145 N N . VAL A 1 513 ? 7.992 -48.094 -8.438 1 86.31 513 VAL A N 1
ATOM 4146 C CA . VAL A 1 513 ? 7.703 -46.688 -8.305 1 86.31 513 VAL A CA 1
ATOM 4147 C C . VAL A 1 513 ? 8.227 -46.156 -6.961 1 86.31 513 VAL A C 1
ATOM 4149 O O . VAL A 1 513 ? 8.297 -46.938 -5.988 1 86.31 513 VAL A O 1
ATOM 4152 N N . ASP A 1 514 ? 8.641 -44.906 -6.926 1 84.19 514 ASP A N 1
ATOM 4153 C CA . ASP A 1 514 ? 9.07 -44.219 -5.711 1 84.19 514 ASP A CA 1
ATOM 4154 C C . ASP A 1 514 ? 8.43 -42.812 -5.602 1 84.19 514 ASP A C 1
ATOM 4156 O O . ASP A 1 514 ? 8.797 -41.906 -6.336 1 84.19 514 ASP A O 1
ATOM 4160 N N . ILE A 1 515 ? 7.652 -42.688 -4.598 1 84 515 ILE A N 1
ATOM 4161 C CA . ILE A 1 515 ? 6.812 -41.5 -4.465 1 84 515 ILE A CA 1
ATOM 4162 C C . ILE A 1 515 ? 7.664 -40.312 -4.016 1 84 515 ILE A C 1
ATOM 4164 O O . ILE A 1 515 ? 7.246 -39.156 -4.145 1 84 515 ILE A O 1
ATOM 4168 N N . ASN A 1 516 ? 8.836 -40.469 -3.6 1 82.94 516 ASN A N 1
ATOM 4169 C CA . ASN A 1 516 ? 9.68 -39.406 -3.047 1 82.94 516 ASN A CA 1
ATOM 4170 C C . ASN A 1 516 ? 10.656 -38.875 -4.086 1 82.94 516 ASN A C 1
ATOM 4172 O O . ASN A 1 516 ? 11.398 -37.938 -3.812 1 82.94 516 ASN A O 1
ATOM 4176 N N . LEU A 1 517 ? 10.555 -39.438 -5.262 1 86.62 517 LEU A N 1
ATOM 4177 C CA . LEU A 1 517 ? 11.484 -39 -6.301 1 86.62 517 LEU A CA 1
ATOM 4178 C C . LEU A 1 517 ? 10.977 -37.75 -6.988 1 86.62 517 LEU A C 1
ATOM 4180 O O . LEU A 1 517 ? 9.773 -37.531 -7.125 1 86.62 517 LEU A O 1
ATOM 4184 N N . SER A 1 518 ? 11.914 -36.969 -7.34 1 88.31 518 SER A N 1
ATOM 4185 C CA . SER A 1 518 ? 11.609 -35.812 -8.203 1 88.31 518 SER A CA 1
ATOM 4186 C C . SER A 1 518 ? 11.719 -36.219 -9.68 1 88.31 518 SER A C 1
ATOM 4188 O O . SER A 1 518 ? 12.758 -36.688 -10.125 1 88.31 518 SER A O 1
ATOM 4190 N N . PRO A 1 519 ? 10.594 -36 -10.367 1 92.31 519 PRO A N 1
ATOM 4191 C CA . PRO A 1 519 ? 10.648 -36.406 -11.781 1 92.31 519 PRO A CA 1
ATOM 4192 C C . PRO A 1 519 ? 11.758 -35.688 -12.547 1 92.31 519 PRO A C 1
ATOM 4194 O O . PRO A 1 519 ? 12.469 -36.312 -13.336 1 92.31 519 PRO A O 1
ATOM 4197 N N . THR A 1 520 ? 11.93 -34.406 -12.305 1 89.25 520 THR A N 1
ATOM 4198 C CA . THR A 1 520 ? 12.938 -33.625 -13.016 1 89.25 520 THR A CA 1
ATOM 4199 C C . THR A 1 520 ? 14.344 -34.125 -12.656 1 89.25 520 THR A C 1
ATOM 4201 O O . THR A 1 520 ? 15.203 -34.25 -13.531 1 89.25 520 THR A O 1
ATOM 4204 N N . ASN A 1 521 ? 14.57 -34.438 -11.43 1 88.88 521 ASN A N 1
ATOM 4205 C CA . ASN A 1 521 ? 15.867 -34.938 -11 1 88.88 521 ASN A CA 1
ATOM 4206 C C . ASN A 1 521 ? 16.141 -36.312 -11.555 1 88.88 521 ASN A C 1
ATOM 4208 O O . ASN A 1 521 ? 17.281 -36.656 -11.906 1 88.88 521 ASN A O 1
ATOM 4212 N N . PHE A 1 522 ? 15.125 -37.125 -11.57 1 93.56 522 PHE A N 1
ATOM 4213 C CA . PHE A 1 522 ? 15.258 -38.5 -12.078 1 93.56 522 PHE A CA 1
ATOM 4214 C C . PHE A 1 522 ? 15.75 -38.469 -13.516 1 93.56 522 PHE A C 1
ATOM 4216 O O . PHE A 1 522 ? 16.719 -39.156 -13.852 1 93.56 522 PHE A O 1
ATOM 4223 N N . TRP A 1 523 ? 15.195 -37.719 -14.32 1 94.12 523 TRP A N 1
ATOM 4224 C CA . TRP A 1 523 ? 15.484 -37.719 -15.75 1 94.12 523 TRP A CA 1
ATOM 4225 C C . TRP A 1 523 ? 16.766 -36.969 -16.047 1 94.12 523 TRP A C 1
ATOM 4227 O O . TRP A 1 523 ? 17.266 -37 -17.172 1 94.12 523 TRP A O 1
ATOM 4237 N N . ALA A 1 524 ? 17.281 -36.25 -15.055 1 90.5 524 ALA A N 1
ATOM 4238 C CA . ALA A 1 524 ? 18.531 -35.5 -15.234 1 90.5 524 ALA A CA 1
ATOM 4239 C C . ALA A 1 524 ? 19.734 -36.406 -14.961 1 90.5 524 ALA A C 1
ATOM 4241 O O . ALA A 1 524 ? 20.859 -36.062 -15.359 1 90.5 524 ALA A O 1
ATOM 4242 N N . GLN A 1 525 ? 19.516 -37.469 -14.375 1 92.44 525 GLN A N 1
ATOM 4243 C CA . GLN A 1 525 ? 20.609 -38.375 -14.016 1 92.44 525 GLN A CA 1
ATOM 4244 C C . GLN A 1 525 ? 21.109 -39.125 -15.234 1 92.44 525 GLN A C 1
ATOM 4246 O O . GLN A 1 525 ? 20.312 -39.719 -15.984 1 92.44 525 GLN A O 1
ATOM 4251 N N . GLU A 1 526 ? 22.375 -39.219 -15.383 1 92.12 526 GLU A N 1
ATOM 4252 C CA . GLU A 1 526 ? 23 -39.844 -16.547 1 92.12 526 GLU A CA 1
ATOM 4253 C C . GLU A 1 526 ? 22.656 -41.344 -16.641 1 92.12 526 GLU A C 1
ATOM 4255 O O . GLU A 1 526 ? 22.438 -41.844 -17.734 1 92.12 526 GLU A O 1
ATOM 4260 N N . ASN A 1 527 ? 22.625 -41.938 -15.555 1 92.94 527 ASN A N 1
ATOM 4261 C CA . ASN A 1 527 ? 22.312 -43.344 -15.531 1 92.94 527 ASN A CA 1
ATOM 4262 C C . ASN A 1 527 ? 20.906 -43.625 -16.062 1 92.94 527 ASN A C 1
ATOM 4264 O O . ASN A 1 527 ? 20.688 -44.625 -16.781 1 92.94 527 ASN A O 1
ATOM 4268 N N . ASN A 1 528 ? 20 -42.812 -15.695 1 92.81 528 ASN A N 1
ATOM 4269 C CA . ASN A 1 528 ? 18.625 -43 -16.141 1 92.81 528 ASN A CA 1
ATOM 4270 C C . ASN A 1 528 ? 18.469 -42.625 -17.625 1 92.81 528 ASN A C 1
ATOM 4272 O O . ASN A 1 528 ? 17.688 -43.25 -18.328 1 92.81 528 ASN A O 1
ATOM 4276 N N . ILE A 1 529 ? 19.219 -41.719 -18.047 1 92.44 529 ILE A N 1
ATOM 4277 C CA . ILE A 1 529 ? 19.203 -41.312 -19.453 1 92.44 529 ILE A CA 1
ATOM 4278 C C . ILE A 1 529 ? 19.719 -42.469 -20.312 1 92.44 529 ILE A C 1
ATOM 4280 O O . ILE A 1 529 ? 19.172 -42.75 -21.391 1 92.44 529 ILE A O 1
ATOM 4284 N N . LYS A 1 530 ? 20.719 -43.125 -19.828 1 92.5 530 LYS A N 1
ATOM 4285 C CA . LYS A 1 530 ? 21.297 -44.25 -20.547 1 92.5 530 LYS A CA 1
ATOM 4286 C C . LYS A 1 530 ? 20.359 -45.469 -20.547 1 92.5 530 LYS A C 1
ATOM 4288 O O . LYS A 1 530 ? 20.25 -46.188 -21.531 1 92.5 530 LYS A O 1
ATOM 4293 N N . SER A 1 531 ? 19.672 -45.562 -19.453 1 92.75 531 SER A N 1
ATOM 4294 C CA . SER A 1 531 ? 18.781 -46.719 -19.297 1 92.75 531 SER A CA 1
ATOM 4295 C C . SER A 1 531 ? 17.5 -46.562 -20.094 1 92.75 531 SER A C 1
ATOM 4297 O O . SER A 1 531 ? 16.922 -47.531 -20.578 1 92.75 531 SER A O 1
ATOM 4299 N N . PHE A 1 532 ? 17.062 -45.281 -20.172 1 94.31 532 PHE A N 1
ATOM 4300 C CA . PHE A 1 532 ? 15.789 -45.031 -20.844 1 94.31 532 PHE A CA 1
ATOM 4301 C C . PHE A 1 532 ? 15.93 -43.875 -21.812 1 94.31 532 PHE A C 1
ATOM 4303 O O . PHE A 1 532 ? 15.25 -42.844 -21.672 1 94.31 532 PHE A O 1
ATOM 4310 N N . PRO A 1 533 ? 16.656 -44 -22.859 1 92.06 533 PRO A N 1
ATOM 4311 C CA . PRO A 1 533 ? 16.969 -42.875 -23.75 1 92.06 533 PRO A CA 1
ATOM 4312 C C . PRO A 1 533 ? 15.734 -42.344 -24.484 1 92.06 533 PRO A C 1
ATOM 4314 O O . PRO A 1 533 ? 15.586 -41.156 -24.656 1 92.06 533 PRO A O 1
ATOM 4317 N N . HIS A 1 534 ? 14.875 -43.25 -24.938 1 91.75 534 HIS A N 1
ATOM 4318 C CA . HIS A 1 534 ? 13.703 -42.844 -25.703 1 91.75 534 HIS A CA 1
ATOM 4319 C C . HIS A 1 534 ? 12.664 -42.156 -24.797 1 91.75 534 HIS A C 1
ATOM 4321 O O . HIS A 1 534 ? 12.047 -41.188 -25.172 1 91.75 534 HIS A O 1
ATOM 4327 N N . LEU A 1 535 ? 12.492 -42.688 -23.641 1 94.81 535 LEU A N 1
ATOM 4328 C CA . LEU A 1 535 ? 11.562 -42.125 -22.688 1 94.81 535 LEU A CA 1
ATOM 4329 C C . LEU A 1 535 ? 12.07 -40.75 -22.188 1 94.81 535 LEU A C 1
ATOM 4331 O O . LEU A 1 535 ? 11.281 -39.875 -21.906 1 94.81 535 LEU A O 1
ATOM 4335 N N . HIS A 1 536 ? 13.375 -40.656 -22.109 1 92.69 536 HIS A N 1
ATOM 4336 C CA . HIS A 1 536 ? 13.977 -39.406 -21.703 1 92.69 536 HIS A CA 1
ATOM 4337 C C . HIS A 1 536 ? 13.656 -38.281 -22.703 1 92.69 536 HIS A C 1
ATOM 4339 O O . HIS A 1 536 ? 13.367 -37.156 -22.312 1 92.69 536 HIS A O 1
ATOM 4345 N N . GLN A 1 537 ? 13.711 -38.625 -23.891 1 89.69 537 GLN A N 1
ATOM 4346 C CA . GLN A 1 537 ? 13.391 -37.656 -24.922 1 89.69 537 GLN A CA 1
ATOM 4347 C C . GLN A 1 537 ? 11.953 -37.156 -24.797 1 89.69 537 GLN A C 1
ATOM 4349 O O . GLN A 1 537 ? 11.688 -35.969 -24.922 1 89.69 537 GLN A O 1
ATOM 4354 N N . LEU A 1 538 ? 11.055 -38.062 -24.516 1 92.69 538 LEU A N 1
ATOM 4355 C CA . LEU A 1 538 ? 9.656 -37.688 -24.344 1 92.69 538 LEU A CA 1
ATOM 4356 C C . LEU A 1 538 ? 9.453 -36.875 -23.078 1 92.69 538 LEU A C 1
ATOM 4358 O O . LEU A 1 538 ? 8.586 -36 -23.031 1 92.69 538 LEU A O 1
ATOM 4362 N N . SER A 1 539 ? 10.227 -37.219 -22.047 1 93.44 539 SER A N 1
ATOM 4363 C CA . SER A 1 539 ? 10.07 -36.531 -20.75 1 93.44 539 SER A CA 1
ATOM 4364 C C . SER A 1 539 ? 10.344 -35.062 -20.859 1 93.44 539 SER A C 1
ATOM 4366 O O . SER A 1 539 ? 9.75 -34.25 -20.125 1 93.44 539 SER A O 1
ATOM 4368 N N . GLN A 1 540 ? 11.148 -34.594 -21.75 1 90.94 540 GLN A N 1
ATOM 4369 C CA . GLN A 1 540 ? 11.469 -33.188 -21.938 1 90.94 540 GLN A CA 1
ATOM 4370 C C . GLN A 1 540 ? 10.258 -32.406 -22.422 1 90.94 540 GLN A C 1
ATOM 4372 O O . GLN A 1 540 ? 10.086 -31.25 -22.078 1 90.94 540 GLN A O 1
ATOM 4377 N N . LYS A 1 541 ? 9.461 -33.094 -23.094 1 93.38 541 LYS A N 1
ATOM 4378 C CA . LYS A 1 541 ? 8.273 -32.469 -23.672 1 93.38 541 LYS A CA 1
ATOM 4379 C C . LYS A 1 541 ? 7.109 -32.5 -22.688 1 93.38 541 LYS A C 1
ATOM 4381 O O . LYS A 1 541 ? 6.355 -31.531 -22.578 1 93.38 541 LYS A O 1
ATOM 4386 N N . TYR A 1 542 ? 7.039 -33.531 -21.938 1 96.25 542 TYR A N 1
ATOM 4387 C CA . TYR A 1 542 ? 5.789 -33.75 -21.219 1 96.25 542 TYR A CA 1
ATOM 4388 C C . TYR A 1 542 ? 5.945 -33.469 -19.734 1 96.25 542 TYR A C 1
ATOM 4390 O O . TYR A 1 542 ? 4.988 -33.594 -18.969 1 96.25 542 TYR A O 1
ATOM 4398 N N . LEU A 1 543 ? 7.133 -33 -19.266 1 95.19 543 LEU A N 1
ATOM 4399 C CA . LEU A 1 543 ? 7.312 -32.719 -17.844 1 95.19 543 LEU A CA 1
ATOM 4400 C C . LEU A 1 543 ? 7.684 -31.266 -17.609 1 95.19 543 LEU A C 1
ATOM 4402 O O . LEU A 1 543 ? 8.031 -30.875 -16.5 1 95.19 543 LEU A O 1
ATOM 4406 N N . CYS A 1 544 ? 7.547 -30.406 -18.578 1 94.19 544 CYS A N 1
ATOM 4407 C CA . CYS A 1 544 ? 7.969 -29.016 -18.453 1 94.19 544 CYS A CA 1
ATOM 4408 C C . CYS A 1 544 ? 6.82 -28.141 -17.953 1 94.19 544 CYS A C 1
ATOM 4410 O O . CYS A 1 544 ? 7.016 -26.969 -17.641 1 94.19 544 CYS A O 1
ATOM 4412 N N . SER A 1 545 ? 5.594 -28.641 -17.812 1 95.75 545 SER A N 1
ATOM 4413 C CA . SER A 1 545 ? 4.422 -27.859 -17.438 1 95.75 545 SER A CA 1
ATOM 4414 C C . SER A 1 545 ? 4.16 -27.953 -15.938 1 95.75 545 SER A C 1
ATOM 4416 O O . SER A 1 545 ? 4.25 -29.047 -15.352 1 95.75 545 SER A O 1
ATOM 4418 N N . PRO A 1 546 ? 3.877 -26.797 -15.336 1 95.56 546 PRO A N 1
ATOM 4419 C CA . PRO A 1 546 ? 3.41 -26.844 -13.945 1 95.56 546 PRO A CA 1
ATOM 4420 C C . PRO A 1 546 ? 1.971 -27.344 -13.828 1 95.56 546 PRO A C 1
ATOM 4422 O O . PRO A 1 546 ? 1.299 -27.562 -14.844 1 95.56 546 PRO A O 1
ATOM 4425 N N . ALA A 1 547 ? 1.602 -27.562 -12.609 1 94 547 ALA A N 1
ATOM 4426 C CA . ALA A 1 547 ? 0.264 -28.094 -12.367 1 94 547 ALA A CA 1
ATOM 4427 C C . ALA A 1 547 ? -0.756 -26.969 -12.219 1 94 547 ALA A C 1
ATOM 4429 O O . ALA A 1 547 ? -1.963 -27.219 -12.164 1 94 547 ALA A O 1
ATOM 4430 N N . SER A 1 548 ? -0.25 -25.734 -12.172 1 94.19 548 SER A N 1
ATOM 4431 C CA . SER A 1 548 ? -1.156 -24.609 -11.922 1 94.19 548 SER A CA 1
ATOM 4432 C C . SER A 1 548 ? -0.598 -23.312 -12.492 1 94.19 548 SER A C 1
ATOM 4434 O O . SER A 1 548 ? 0.528 -23.281 -12.992 1 94.19 548 SER A O 1
ATOM 4436 N N . THR A 1 549 ? -1.449 -22.25 -12.453 1 93.88 549 THR A N 1
ATOM 4437 C CA . THR A 1 549 ? -1.052 -20.922 -12.891 1 93.88 549 THR A CA 1
ATOM 4438 C C . THR A 1 549 ? -0.597 -20.078 -11.711 1 93.88 549 THR A C 1
ATOM 4440 O O . THR A 1 549 ? -0.858 -18.875 -11.664 1 93.88 549 THR A O 1
ATOM 4443 N N . ALA A 1 550 ? 0.041 -20.656 -10.711 1 92.69 550 ALA A N 1
ATOM 4444 C CA . ALA A 1 550 ? 0.444 -19.984 -9.477 1 92.69 550 ALA A CA 1
ATOM 4445 C C . ALA A 1 550 ? 1.411 -18.844 -9.758 1 92.69 550 ALA A C 1
ATOM 4447 O O . ALA A 1 550 ? 1.396 -17.828 -9.062 1 92.69 550 ALA A O 1
ATOM 4448 N N . GLU A 1 551 ? 2.264 -19 -10.781 1 93.38 551 GLU A N 1
ATOM 4449 C CA . GLU A 1 551 ? 3.236 -17.953 -11.094 1 93.38 551 GLU A CA 1
ATOM 4450 C C . GLU A 1 551 ? 2.543 -16.672 -11.547 1 93.38 551 GLU A C 1
ATOM 4452 O O . GLU A 1 551 ? 3.025 -15.57 -11.273 1 93.38 551 GLU A O 1
ATOM 4457 N N . SER A 1 552 ? 1.443 -16.812 -12.242 1 92.12 552 SER A N 1
ATOM 4458 C CA . SER A 1 552 ? 0.659 -15.633 -12.617 1 92.12 552 SER A CA 1
ATOM 4459 C C . SER A 1 552 ? 0.095 -14.93 -11.391 1 92.12 552 SER A C 1
ATOM 4461 O O . SER A 1 552 ? 0.08 -13.703 -11.32 1 92.12 552 SER A O 1
ATOM 4463 N N . GLU A 1 553 ? -0.368 -15.695 -10.469 1 86.88 553 GLU A N 1
ATOM 4464 C CA . GLU A 1 553 ? -0.89 -15.125 -9.227 1 86.88 553 GLU A CA 1
ATOM 4465 C C . GLU A 1 553 ? 0.199 -14.383 -8.461 1 86.88 553 GLU A C 1
ATOM 4467 O O . GLU A 1 553 ? -0.059 -13.328 -7.867 1 86.88 553 GLU A O 1
ATOM 4472 N N . ARG A 1 554 ? 1.345 -15.016 -8.469 1 90.88 554 ARG A N 1
ATOM 4473 C CA . ARG A 1 554 ? 2.475 -14.367 -7.809 1 90.88 554 ARG A CA 1
ATOM 4474 C C . ARG A 1 554 ? 2.85 -13.07 -8.516 1 90.88 554 ARG A C 1
ATOM 4476 O O . ARG A 1 554 ? 3.23 -12.094 -7.867 1 90.88 554 ARG A O 1
ATOM 4483 N N . LEU A 1 555 ? 2.766 -13.125 -9.789 1 92.88 555 LEU A N 1
ATOM 4484 C CA . LEU A 1 555 ? 3.008 -11.93 -10.586 1 92.88 555 LEU A CA 1
ATOM 4485 C C . LEU A 1 555 ? 2.023 -10.82 -10.227 1 92.88 555 LEU A C 1
ATOM 4487 O O . LEU A 1 555 ? 2.41 -9.656 -10.102 1 92.88 555 LEU A O 1
ATOM 4491 N N . PHE A 1 556 ? 0.828 -11.156 -10.031 1 88.06 556 PHE A N 1
ATOM 4492 C CA . PHE A 1 556 ? -0.212 -10.18 -9.734 1 88.06 556 PHE A CA 1
ATOM 4493 C C . PHE A 1 556 ? -0.026 -9.602 -8.336 1 88.06 556 PHE A C 1
ATOM 4495 O O . PHE A 1 556 ? -0.333 -8.438 -8.086 1 88.06 556 PHE A O 1
ATOM 4502 N N . SER A 1 557 ? 0.43 -10.445 -7.461 1 87.5 557 SER A N 1
ATOM 4503 C CA . SER A 1 557 ? 0.779 -9.938 -6.137 1 87.5 557 SER A CA 1
ATOM 4504 C C . SER A 1 557 ? 1.842 -8.844 -6.223 1 87.5 557 SER A C 1
ATOM 4506 O O . SER A 1 557 ? 1.773 -7.848 -5.504 1 87.5 557 SER A O 1
ATOM 4508 N N . THR A 1 558 ? 2.768 -9.055 -7.09 1 90.06 558 THR A N 1
ATOM 4509 C CA . THR A 1 558 ? 3.803 -8.055 -7.328 1 90.06 558 THR A CA 1
ATOM 4510 C C . THR A 1 558 ? 3.213 -6.812 -7.996 1 90.06 558 THR A C 1
ATOM 4512 O O . THR A 1 558 ? 3.615 -5.688 -7.695 1 90.06 558 THR A O 1
ATOM 4515 N N . ALA A 1 559 ? 2.359 -7.07 -8.922 1 90.12 559 ALA A N 1
ATOM 4516 C CA . ALA A 1 559 ? 1.702 -5.969 -9.625 1 90.12 559 ALA A CA 1
ATOM 4517 C C . ALA A 1 559 ? 0.999 -5.035 -8.641 1 90.12 559 ALA A C 1
ATOM 4519 O O . ALA A 1 559 ? 1.026 -3.814 -8.812 1 90.12 559 ALA A O 1
ATOM 4520 N N . ARG A 1 560 ? 0.451 -5.605 -7.648 1 85.94 560 ARG A N 1
ATOM 4521 C CA . ARG A 1 560 ? -0.26 -4.828 -6.641 1 85.94 560 ARG A CA 1
ATOM 4522 C C . ARG A 1 560 ? 0.7 -3.945 -5.852 1 85.94 560 ARG A C 1
ATOM 4524 O O . ARG A 1 560 ? 0.33 -2.855 -5.414 1 85.94 560 ARG A O 1
ATOM 4531 N N . LEU A 1 561 ? 1.879 -4.391 -5.715 1 84.69 561 LEU A N 1
ATOM 4532 C CA . LEU A 1 561 ? 2.895 -3.609 -5.016 1 84.69 561 LEU A CA 1
ATOM 4533 C C . LEU A 1 561 ? 3.363 -2.438 -5.867 1 84.69 561 LEU A C 1
ATOM 4535 O O . LEU A 1 561 ? 3.645 -1.355 -5.344 1 84.69 561 LEU A O 1
ATOM 4539 N N . ILE A 1 562 ? 3.461 -2.725 -7.109 1 87.44 562 ILE A N 1
ATOM 4540 C CA . ILE A 1 562 ? 3.916 -1.695 -8.039 1 87.44 562 ILE A CA 1
ATOM 4541 C C . ILE A 1 562 ? 2.824 -0.644 -8.219 1 87.44 562 ILE A C 1
ATOM 4543 O O . ILE A 1 562 ? 3.094 0.558 -8.148 1 87.44 562 ILE A O 1
ATOM 4547 N N . LEU A 1 563 ? 1.627 -1.165 -8.422 1 86.88 563 LEU A N 1
ATOM 4548 C CA . LEU A 1 563 ? 0.491 -0.271 -8.617 1 86.88 563 LEU A CA 1
ATOM 4549 C C . LEU A 1 563 ? -0.205 0.021 -7.293 1 86.88 563 LEU A C 1
ATOM 4551 O O . LEU A 1 563 ? -1.395 -0.265 -7.133 1 86.88 563 LEU A O 1
ATOM 4555 N N . SER A 1 564 ? 0.548 0.563 -6.414 1 81.5 564 SER A N 1
ATOM 4556 C CA . SER A 1 564 ? -0.005 0.94 -5.121 1 81.5 564 SER A CA 1
ATOM 4557 C C . SER A 1 564 ? -0.962 2.121 -5.25 1 81.5 564 SER A C 1
ATOM 4559 O O . SER A 1 564 ? -1.079 2.717 -6.324 1 81.5 564 SER A O 1
ATOM 4561 N N . ASP A 1 565 ? -1.587 2.467 -4.199 1 75.38 565 ASP A N 1
ATOM 4562 C CA . ASP A 1 565 ? -2.598 3.521 -4.203 1 75.38 565 ASP A CA 1
ATOM 4563 C C . ASP A 1 565 ? -2 4.852 -4.656 1 75.38 565 ASP A C 1
ATOM 4565 O O . ASP A 1 565 ? -2.688 5.672 -5.266 1 75.38 565 ASP A O 1
ATOM 4569 N N . ASN A 1 566 ? -0.744 4.996 -4.418 1 74.69 566 ASN A N 1
ATOM 4570 C CA . ASN A 1 566 ? -0.102 6.258 -4.766 1 74.69 566 ASN A CA 1
ATOM 4571 C C . ASN A 1 566 ? 0.533 6.199 -6.152 1 74.69 566 ASN A C 1
ATOM 4573 O O . ASN A 1 566 ? 1.139 7.176 -6.602 1 74.69 566 ASN A O 1
ATOM 4577 N N . ARG A 1 567 ? 0.358 5.09 -6.824 1 79.44 567 ARG A N 1
ATOM 4578 C CA . ARG A 1 567 ? 1.008 4.93 -8.117 1 79.44 567 ARG A CA 1
ATOM 4579 C C . ARG A 1 567 ? 0.026 4.414 -9.164 1 79.44 567 ARG A C 1
ATOM 4581 O O . ARG A 1 567 ? 0.401 3.637 -10.047 1 79.44 567 ARG A O 1
ATOM 4588 N N . LYS A 1 568 ? -1.137 4.797 -9.023 1 74.31 568 LYS A N 1
ATOM 4589 C CA . LYS A 1 568 ? -2.174 4.285 -9.914 1 74.31 568 LYS A CA 1
ATOM 4590 C C . LYS A 1 568 ? -2.125 4.98 -11.273 1 74.31 568 LYS A C 1
ATOM 4592 O O . LYS A 1 568 ? -2.74 4.52 -12.234 1 74.31 568 LYS A O 1
ATOM 4597 N N . ASN A 1 569 ? -1.249 6.012 -11.383 1 78 569 ASN A N 1
ATOM 4598 C CA . ASN A 1 569 ? -1.192 6.75 -12.641 1 78 569 ASN A CA 1
ATOM 4599 C C . ASN A 1 569 ? -0.046 6.266 -13.523 1 78 569 ASN A C 1
ATOM 4601 O O . ASN A 1 569 ? 0.214 6.84 -14.578 1 78 569 ASN A O 1
ATOM 4605 N N . LEU A 1 570 ? 0.619 5.25 -13.117 1 84.81 570 LEU A N 1
ATOM 4606 C CA . LEU A 1 570 ? 1.688 4.668 -13.922 1 84.81 570 LEU A CA 1
ATOM 4607 C C . LEU A 1 570 ? 1.151 4.152 -15.25 1 84.81 570 LEU A C 1
ATOM 4609 O O . LEU A 1 570 ? 0.17 3.408 -15.281 1 84.81 570 LEU A O 1
ATOM 4613 N N . GLY A 1 571 ? 1.78 4.578 -16.312 1 88.38 571 GLY A N 1
ATOM 4614 C CA . GLY A 1 571 ? 1.351 4.152 -17.625 1 88.38 571 GLY A CA 1
ATOM 4615 C C . GLY A 1 571 ? 1.5 2.658 -17.844 1 88.38 571 GLY A C 1
ATOM 4616 O O . GLY A 1 571 ? 2.438 2.039 -17.344 1 88.38 571 GLY A O 1
ATOM 4617 N N . PRO A 1 572 ? 0.579 2.127 -18.672 1 89.19 572 PRO A N 1
ATOM 4618 C CA . PRO A 1 572 ? 0.59 0.679 -18.891 1 89.19 572 PRO A CA 1
ATOM 4619 C C . PRO A 1 572 ? 1.903 0.183 -19.484 1 89.19 572 PRO A C 1
ATOM 4621 O O . PRO A 1 572 ? 2.387 -0.892 -19.125 1 89.19 572 PRO A O 1
ATOM 4624 N N . ALA A 1 573 ? 2.498 0.93 -20.406 1 92.12 573 ALA A N 1
ATOM 4625 C CA . ALA A 1 573 ? 3.75 0.518 -21.031 1 92.12 573 ALA A CA 1
ATOM 4626 C C . ALA A 1 573 ? 4.879 0.444 -20.016 1 92.12 573 ALA A C 1
ATOM 4628 O O . ALA A 1 573 ? 5.656 -0.515 -20 1 92.12 573 ALA A O 1
ATOM 4629 N N . ASN A 1 574 ? 4.977 1.486 -19.234 1 93.44 574 ASN A N 1
ATOM 4630 C CA . ASN A 1 574 ? 6.004 1.518 -18.203 1 93.44 574 ASN A CA 1
ATOM 4631 C C . ASN A 1 574 ? 5.773 0.436 -17.156 1 93.44 574 ASN A C 1
ATOM 4633 O O . ASN A 1 574 ? 6.73 -0.166 -16.656 1 93.44 574 ASN A O 1
ATOM 4637 N N . PHE A 1 575 ? 4.539 0.233 -16.859 1 93.5 575 PHE A N 1
ATOM 4638 C CA . PHE A 1 575 ? 4.215 -0.816 -15.898 1 93.5 575 PHE A CA 1
ATOM 4639 C C . PHE A 1 575 ? 4.684 -2.176 -16.406 1 93.5 575 PHE A C 1
ATOM 4641 O O . PHE A 1 575 ? 5.316 -2.934 -15.664 1 93.5 575 PHE A O 1
ATOM 4648 N N . SER A 1 576 ? 4.348 -2.5 -17.641 1 94.69 576 SER A N 1
ATOM 4649 C CA . SER A 1 576 ? 4.715 -3.781 -18.234 1 94.69 576 SER A CA 1
ATOM 4650 C C . SER A 1 576 ? 6.227 -3.986 -18.219 1 94.69 576 SER A C 1
ATOM 4652 O O . SER A 1 576 ? 6.703 -5.082 -17.922 1 94.69 576 SER A O 1
ATOM 4654 N N . LYS A 1 577 ? 6.965 -2.91 -18.516 1 95.94 577 LYS A N 1
ATOM 4655 C CA . LYS A 1 577 ? 8.422 -2.996 -18.484 1 95.94 577 LYS A CA 1
ATOM 4656 C C . LYS A 1 577 ? 8.93 -3.234 -17.062 1 95.94 577 LYS A C 1
ATOM 4658 O O . LYS A 1 577 ? 9.82 -4.051 -16.844 1 95.94 577 LYS A O 1
ATOM 4663 N N . HIS A 1 578 ? 8.312 -2.545 -16.156 1 95 578 HIS A N 1
ATOM 4664 C CA . HIS A 1 578 ? 8.727 -2.637 -14.758 1 95 578 HIS A CA 1
ATOM 4665 C C . HIS A 1 578 ? 8.484 -4.039 -14.203 1 95 578 HIS A C 1
ATOM 4667 O O . HIS A 1 578 ? 9.359 -4.602 -13.531 1 95 578 HIS A O 1
ATOM 4673 N N . ILE A 1 579 ? 7.34 -4.582 -14.43 1 95.44 579 ILE A N 1
ATOM 4674 C CA . ILE A 1 579 ? 6.988 -5.879 -13.852 1 95.44 579 ILE A CA 1
ATOM 4675 C C . ILE A 1 579 ? 7.809 -6.977 -14.523 1 95.44 579 ILE A C 1
ATOM 4677 O O . ILE A 1 579 ? 8.195 -7.957 -13.883 1 95.44 579 ILE A O 1
ATOM 4681 N N . PHE A 1 580 ? 8.062 -6.848 -15.883 1 96.94 580 PHE A N 1
ATOM 4682 C CA . PHE A 1 580 ? 8.93 -7.758 -16.609 1 96.94 580 PHE A CA 1
ATOM 4683 C C . PHE A 1 580 ? 10.32 -7.809 -15.977 1 96.94 580 PHE A C 1
ATOM 4685 O O . PHE A 1 580 ? 10.852 -8.891 -15.727 1 96.94 580 PHE A O 1
ATOM 4692 N N . LEU A 1 581 ? 10.859 -6.668 -15.695 1 97 581 LEU A N 1
ATOM 4693 C CA . LEU A 1 581 ? 12.188 -6.574 -15.109 1 97 581 LEU A CA 1
ATOM 4694 C C . LEU A 1 581 ? 12.188 -7.086 -13.672 1 97 581 LEU A C 1
ATOM 4696 O O . LEU A 1 581 ? 13.094 -7.816 -13.266 1 97 581 LEU A O 1
ATOM 4700 N N . SER A 1 582 ? 11.203 -6.703 -12.922 1 96.12 582 SER A N 1
ATOM 4701 C CA . SER A 1 582 ? 11.094 -7.074 -11.516 1 96.12 582 SER A CA 1
ATOM 4702 C C . SER A 1 582 ? 11.125 -8.586 -11.344 1 96.12 582 SER A C 1
ATOM 4704 O O . SER A 1 582 ? 11.75 -9.094 -10.406 1 96.12 582 SER A O 1
ATOM 4706 N N . LYS A 1 583 ? 10.531 -9.305 -12.219 1 96.31 583 LYS A N 1
ATOM 4707 C CA . LYS A 1 583 ? 10.383 -10.742 -12.055 1 96.31 583 LYS A CA 1
ATOM 4708 C C . LYS A 1 583 ? 11.523 -11.5 -12.734 1 96.31 583 LYS A C 1
ATOM 4710 O O . LYS A 1 583 ? 12.016 -12.5 -12.211 1 96.31 583 LYS A O 1
ATOM 4715 N N . ASN A 1 584 ? 11.992 -11.047 -13.891 1 97.06 584 ASN A N 1
ATOM 4716 C CA . ASN A 1 584 ? 12.969 -11.789 -14.672 1 97.06 584 ASN A CA 1
ATOM 4717 C C . ASN A 1 584 ? 14.398 -11.484 -14.234 1 97.06 584 ASN A C 1
ATOM 4719 O O . ASN A 1 584 ? 15.273 -12.344 -14.312 1 97.06 584 ASN A O 1
ATOM 4723 N N . MET A 1 585 ? 14.656 -10.312 -13.734 1 95.62 585 MET A N 1
ATOM 4724 C CA . MET A 1 585 ? 16.016 -9.883 -13.422 1 95.62 585 MET A CA 1
ATOM 4725 C C . MET A 1 585 ? 16.641 -10.773 -12.359 1 95.62 585 MET A C 1
ATOM 4727 O O . MET A 1 585 ? 17.766 -11.258 -12.531 1 95.62 585 MET A O 1
ATOM 4731 N N . PRO A 1 586 ? 15.961 -11.039 -11.289 1 92.44 586 PRO A N 1
ATOM 4732 C CA . PRO A 1 586 ? 16.562 -11.914 -10.273 1 92.44 586 PRO A CA 1
ATOM 4733 C C . PRO A 1 586 ? 16.812 -13.328 -10.789 1 92.44 586 PRO A C 1
ATOM 4735 O O . PRO A 1 586 ? 17.719 -14.016 -10.305 1 92.44 586 PRO A O 1
ATOM 4738 N N . LEU A 1 587 ? 16.062 -13.766 -11.742 1 93.31 587 LEU A N 1
ATOM 4739 C CA . LEU A 1 587 ? 16.188 -15.109 -12.297 1 93.31 587 LEU A CA 1
ATOM 4740 C C . LEU A 1 587 ? 17.328 -15.18 -13.305 1 93.31 587 LEU A C 1
ATOM 4742 O O . LEU A 1 587 ? 17.984 -16.203 -13.43 1 93.31 587 LEU A O 1
ATOM 4746 N N . MET A 1 588 ? 17.562 -14.078 -13.992 1 94.56 588 MET A N 1
ATOM 4747 C CA . MET A 1 588 ? 18.516 -14.078 -15.102 1 94.56 588 MET A CA 1
ATOM 4748 C C . MET A 1 588 ? 19.844 -13.492 -14.672 1 94.56 588 MET A C 1
ATOM 4750 O O . MET A 1 588 ? 20.844 -13.602 -15.391 1 94.56 588 MET A O 1
ATOM 4754 N N . GLY A 1 589 ? 19.875 -12.914 -13.547 1 92.38 589 GLY A N 1
ATOM 4755 C CA . GLY A 1 589 ? 21.125 -12.328 -13.062 1 92.38 589 GLY A CA 1
ATOM 4756 C C . GLY A 1 589 ? 21.266 -10.859 -13.398 1 92.38 589 GLY A C 1
ATOM 4757 O O . GLY A 1 589 ? 20.531 -10.336 -14.25 1 92.38 589 GLY A O 1
ATOM 4758 N N . PHE A 1 590 ? 22.188 -10.133 -12.742 1 92.81 590 PHE A N 1
ATOM 4759 C CA . PHE A 1 590 ? 22.312 -8.688 -12.867 1 92.81 590 PHE A CA 1
ATOM 4760 C C . PHE A 1 590 ? 23.438 -8.32 -13.836 1 92.81 590 PHE A C 1
ATOM 4762 O O . PHE A 1 590 ? 23.562 -7.16 -14.234 1 92.81 590 PHE A O 1
ATOM 4769 N N . ALA A 1 591 ? 24.219 -9.281 -14.172 1 83.12 591 ALA A N 1
ATOM 4770 C CA . ALA A 1 591 ? 25.359 -9.016 -15.039 1 83.12 591 ALA A CA 1
ATOM 4771 C C . ALA A 1 591 ? 24.922 -8.82 -16.484 1 83.12 591 ALA A C 1
ATOM 4773 O O . ALA A 1 591 ? 23.875 -9.328 -16.906 1 83.12 591 ALA A O 1
ATOM 4774 N N . ASN A 1 592 ? 25.688 -7.898 -17.219 1 71.12 592 ASN A N 1
ATOM 4775 C CA . ASN A 1 592 ? 25.375 -7.672 -18.625 1 71.12 592 ASN A CA 1
ATOM 4776 C C . ASN A 1 592 ? 25.781 -8.867 -19.5 1 71.12 592 ASN A C 1
ATOM 4778 O O . ASN A 1 592 ? 26.781 -9.531 -19.219 1 71.12 592 ASN A O 1
ATOM 4782 N N . MET B 1 1 ? 37.094 -20.172 36 1 53.31 1 MET B N 1
ATOM 4783 C CA . MET B 1 1 ? 36.625 -18.797 36.219 1 53.31 1 MET B CA 1
ATOM 4784 C C . MET B 1 1 ? 37.156 -17.875 35.125 1 53.31 1 MET B C 1
ATOM 4786 O O . MET B 1 1 ? 38.344 -17.828 34.844 1 53.31 1 MET B O 1
ATOM 4790 N N . GLY B 1 2 ? 36.281 -17.625 34.156 1 64.5 2 GLY B N 1
ATOM 4791 C CA . GLY B 1 2 ? 36.719 -16.891 32.969 1 64.5 2 GLY B CA 1
ATOM 4792 C C . GLY B 1 2 ? 37.281 -15.516 33.281 1 64.5 2 GLY B C 1
ATOM 4793 O O . GLY B 1 2 ? 37.062 -14.992 34.375 1 64.5 2 GLY B O 1
ATOM 4794 N N . LYS B 1 3 ? 38.25 -14.953 32.5 1 72.12 3 LYS B N 1
ATOM 4795 C CA . LYS B 1 3 ? 38.969 -13.703 32.719 1 72.12 3 LYS B CA 1
ATOM 4796 C C . LYS B 1 3 ? 38.031 -12.555 33 1 72.12 3 LYS B C 1
ATOM 4798 O O . LYS B 1 3 ? 38.406 -11.57 33.656 1 72.12 3 LYS B O 1
ATOM 4803 N N . TYR B 1 4 ? 36.656 -12.75 32.75 1 73.62 4 TYR B N 1
ATOM 4804 C CA . TYR B 1 4 ? 35.688 -11.688 32.969 1 73.62 4 TYR B CA 1
ATOM 4805 C C . TYR B 1 4 ? 34.938 -11.891 34.281 1 73.62 4 TYR B C 1
ATOM 4807 O O . TYR B 1 4 ? 34.219 -10.992 34.75 1 73.62 4 TYR B O 1
ATOM 4815 N N . ASP B 1 5 ? 35.094 -13.016 34.938 1 73.12 5 ASP B N 1
ATOM 4816 C CA . ASP B 1 5 ? 34.344 -13.391 36.125 1 73.12 5 ASP B CA 1
ATOM 4817 C C . ASP B 1 5 ? 34.625 -12.43 37.281 1 73.12 5 ASP B C 1
ATOM 4819 O O . ASP B 1 5 ? 33.781 -12.234 38.125 1 73.12 5 ASP B O 1
ATOM 4823 N N . ILE B 1 6 ? 35.812 -11.781 37.219 1 77.88 6 ILE B N 1
ATOM 4824 C CA . ILE B 1 6 ? 36.219 -10.852 38.25 1 77.88 6 ILE B CA 1
ATOM 4825 C C . ILE B 1 6 ? 35.312 -9.617 38.219 1 77.88 6 ILE B C 1
ATOM 4827 O O . ILE B 1 6 ? 35.062 -8.977 39.25 1 77.88 6 ILE B O 1
ATOM 4831 N N . TYR B 1 7 ? 34.688 -9.281 37.125 1 77.31 7 TYR B N 1
ATOM 4832 C CA . TYR B 1 7 ? 33.844 -8.102 36.938 1 77.31 7 TYR B CA 1
ATOM 4833 C C . TYR B 1 7 ? 32.375 -8.477 36.906 1 77.31 7 TYR B C 1
ATOM 4835 O O . TYR B 1 7 ? 31.516 -7.629 36.625 1 77.31 7 TYR B O 1
ATOM 4843 N N . LEU B 1 8 ? 32.031 -9.727 37.156 1 77.94 8 LEU B N 1
ATOM 4844 C CA . LEU B 1 8 ? 30.672 -10.203 37.094 1 77.94 8 LEU B CA 1
ATOM 4845 C C . LEU B 1 8 ? 30.203 -10.695 38.469 1 77.94 8 LEU B C 1
ATOM 4847 O O . LEU B 1 8 ? 31 -11.266 39.219 1 77.94 8 LEU B O 1
ATOM 4851 N N . ILE B 1 9 ? 28.984 -10.297 38.844 1 79.12 9 ILE B N 1
ATOM 4852 C CA . ILE B 1 9 ? 28.359 -10.781 40.094 1 79.12 9 ILE B CA 1
ATOM 4853 C C . ILE B 1 9 ? 27.375 -11.898 39.75 1 79.12 9 ILE B C 1
ATOM 4855 O O . ILE B 1 9 ? 26.547 -11.758 38.844 1 79.12 9 ILE B O 1
ATOM 4859 N N . GLU B 1 10 ? 27.5 -12.953 40.312 1 75.94 10 GLU B N 1
ATOM 4860 C CA . GLU B 1 10 ? 26.547 -14.055 40.156 1 75.94 10 GLU B CA 1
ATOM 4861 C C . GLU B 1 10 ? 25.234 -13.742 40.844 1 75.94 10 GLU B C 1
ATOM 4863 O O . GLU B 1 10 ? 25.219 -13.289 42 1 75.94 10 GLU B O 1
ATOM 4868 N N . LEU B 1 11 ? 24.172 -13.852 40.062 1 75.62 11 LEU B N 1
ATOM 4869 C CA . LEU B 1 11 ? 22.844 -13.656 40.594 1 75.62 11 LEU B CA 1
ATOM 4870 C C . LEU B 1 11 ? 22.219 -14.984 41.031 1 75.62 11 LEU B C 1
ATOM 4872 O O . LEU B 1 11 ? 22.594 -16.031 40.5 1 75.62 11 LEU B O 1
ATOM 4876 N N . PRO B 1 12 ? 21.266 -14.961 41.969 1 75.31 12 PRO B N 1
ATOM 4877 C CA . PRO B 1 12 ? 20.656 -16.188 42.469 1 75.31 12 PRO B CA 1
ATOM 4878 C C . PRO B 1 12 ? 19.953 -17 41.375 1 75.31 12 PRO B C 1
ATOM 4880 O O . PRO B 1 12 ? 19.844 -18.219 41.5 1 75.31 12 PRO B O 1
ATOM 4883 N N . ASN B 1 13 ? 19.516 -16.438 40.312 1 68 13 ASN B N 1
ATOM 4884 C CA . ASN B 1 13 ? 18.781 -17.141 39.281 1 68 13 ASN B CA 1
ATOM 4885 C C . ASN B 1 13 ? 19.719 -17.734 38.25 1 68 13 ASN B C 1
ATOM 4887 O O . ASN B 1 13 ? 19.266 -18.219 37.188 1 68 13 ASN B O 1
ATOM 4891 N N . GLY B 1 14 ? 21.031 -17.719 38.406 1 70.25 14 GLY B N 1
ATOM 4892 C CA . GLY B 1 14 ? 22.031 -18.344 37.531 1 70.25 14 GLY B CA 1
ATOM 4893 C C . GLY B 1 14 ? 22.609 -17.391 36.531 1 70.25 14 GLY B C 1
ATOM 4894 O O . GLY B 1 14 ? 23.5 -17.766 35.75 1 70.25 14 GLY B O 1
ATOM 4895 N N . GLY B 1 15 ? 22.078 -16.281 36.344 1 71.31 15 GLY B N 1
ATOM 4896 C CA . GLY B 1 15 ? 22.641 -15.273 35.438 1 71.31 15 GLY B CA 1
ATOM 4897 C C . GLY B 1 15 ? 23.781 -14.492 36.062 1 71.31 15 GLY B C 1
ATOM 4898 O O . GLY B 1 15 ? 24.125 -14.711 37.25 1 71.31 15 GLY B O 1
ATOM 4899 N N . LYS B 1 16 ? 24.609 -13.781 35.25 1 77.31 16 LYS B N 1
ATOM 4900 C CA . LYS B 1 16 ? 25.688 -12.938 35.75 1 77.31 16 LYS B CA 1
ATOM 4901 C C . LYS B 1 16 ? 25.438 -11.469 35.438 1 77.31 16 LYS B C 1
ATOM 4903 O O . LYS B 1 16 ? 24.766 -11.148 34.438 1 77.31 16 LYS B O 1
ATOM 4908 N N . LYS B 1 17 ? 25.719 -10.625 36.344 1 78.81 17 LYS B N 1
ATOM 4909 C CA . LYS B 1 17 ? 25.578 -9.18 36.219 1 78.81 17 LYS B CA 1
ATOM 4910 C C . LYS B 1 17 ? 26.938 -8.484 36.188 1 78.81 17 LYS B C 1
ATOM 4912 O O . LYS B 1 17 ? 27.844 -8.867 36.938 1 78.81 17 LYS B O 1
ATOM 4917 N N . CYS B 1 18 ? 27.125 -7.516 35.281 1 73.62 18 CYS B N 1
ATOM 4918 C CA . CYS B 1 18 ? 28.359 -6.758 35.188 1 73.62 18 CYS B CA 1
ATOM 4919 C C . CYS B 1 18 ? 28.516 -5.84 36.406 1 73.62 18 CYS B C 1
ATOM 4921 O O . CYS B 1 18 ? 27.609 -5.07 36.719 1 73.62 18 CYS B O 1
ATOM 4923 N N . LYS B 1 19 ? 29.531 -5.844 37.094 1 78.62 19 LYS B N 1
ATOM 4924 C CA . LYS B 1 19 ? 29.828 -5.039 38.281 1 78.62 19 LYS B CA 1
ATOM 4925 C C . LYS B 1 19 ? 30.031 -3.572 37.906 1 78.62 19 LYS B C 1
ATOM 4927 O O . LYS B 1 19 ? 29.828 -2.682 38.719 1 78.62 19 LYS B O 1
ATOM 4932 N N . ILE B 1 20 ? 30.375 -3.322 36.625 1 76.38 20 ILE B N 1
ATOM 4933 C CA . ILE B 1 20 ? 30.766 -1.979 36.219 1 76.38 20 ILE B CA 1
ATOM 4934 C C . ILE B 1 20 ? 29.531 -1.165 35.844 1 76.38 20 ILE B C 1
ATOM 4936 O O . ILE B 1 20 ? 29.328 -0.068 36.375 1 76.38 20 ILE B O 1
ATOM 4940 N N . CYS B 1 21 ? 28.75 -1.566 34.875 1 71.44 21 CYS B N 1
ATOM 4941 C CA . CYS B 1 21 ? 27.594 -0.787 34.438 1 71.44 21 CYS B CA 1
ATOM 4942 C C . CYS B 1 21 ? 26.359 -1.121 35.281 1 71.44 21 CYS B C 1
ATOM 4944 O O . CYS B 1 21 ? 25.359 -0.4 35.219 1 71.44 21 CYS B O 1
ATOM 4946 N N . ARG B 1 22 ? 26.328 -2.01 36.25 1 71.25 22 ARG B N 1
ATOM 4947 C CA . ARG B 1 22 ? 25.312 -2.508 37.156 1 71.25 22 ARG B CA 1
ATOM 4948 C C . ARG B 1 22 ? 23.969 -2.672 36.469 1 71.25 22 ARG B C 1
ATOM 4950 O O . ARG B 1 22 ? 22.969 -3.018 37.094 1 71.25 22 ARG B O 1
ATOM 4957 N N . ASP B 1 23 ? 23.797 -2.443 35.25 1 65.19 23 ASP B N 1
ATOM 4958 C CA . ASP B 1 23 ? 22.516 -2.492 34.531 1 65.19 23 ASP B CA 1
ATOM 4959 C C . ASP B 1 23 ? 22.422 -3.746 33.656 1 65.19 23 ASP B C 1
ATOM 4961 O O . ASP B 1 23 ? 21.344 -4.293 33.469 1 65.19 23 ASP B O 1
ATOM 4965 N N . GLN B 1 24 ? 23.406 -4.254 33.156 1 62.09 24 GLN B N 1
ATOM 4966 C CA . GLN B 1 24 ? 23.328 -5.383 32.25 1 62.09 24 GLN B CA 1
ATOM 4967 C C . GLN B 1 24 ? 23.406 -6.711 33 1 62.09 24 GLN B C 1
ATOM 4969 O O . GLN B 1 24 ? 24.344 -6.957 33.75 1 62.09 24 GLN B O 1
ATOM 4974 N N . THR B 1 25 ? 22.281 -7.547 32.906 1 71.12 25 THR B N 1
ATOM 4975 C CA . THR B 1 25 ? 22.234 -8.891 33.469 1 71.12 25 THR B CA 1
ATOM 4976 C C . THR B 1 25 ? 22.375 -9.945 32.375 1 71.12 25 THR B C 1
ATOM 4978 O O . THR B 1 25 ? 21.781 -9.82 31.312 1 71.12 25 THR B O 1
ATOM 4981 N N . PHE B 1 26 ? 23.344 -10.867 32.531 1 69.94 26 PHE B N 1
ATOM 4982 C CA . PHE B 1 26 ? 23.547 -11.977 31.625 1 69.94 26 PHE B CA 1
ATOM 4983 C C . PHE B 1 26 ? 22.859 -13.234 32.125 1 69.94 26 PHE B C 1
ATOM 4985 O O . PHE B 1 26 ? 23.078 -13.656 33.281 1 69.94 26 PHE B O 1
ATOM 4992 N N . LYS B 1 27 ? 21.844 -13.766 31.469 1 62.81 27 LYS B N 1
ATOM 4993 C CA . LYS B 1 27 ? 21.125 -14.977 31.859 1 62.81 27 LYS B CA 1
ATOM 4994 C C . LYS B 1 27 ? 21.969 -16.219 31.594 1 62.81 27 LYS B C 1
ATOM 4996 O O . LYS B 1 27 ? 22.812 -16.219 30.703 1 62.81 27 LYS B O 1
ATOM 5001 N N . GLN B 1 28 ? 21.969 -17.281 32.25 1 56.03 28 GLN B N 1
ATOM 5002 C CA . GLN B 1 28 ? 22.75 -18.516 32.312 1 56.03 28 GLN B CA 1
ATOM 5003 C C . GLN B 1 28 ? 22.734 -19.219 30.938 1 56.03 28 GLN B C 1
ATOM 5005 O O . GLN B 1 28 ? 23.766 -19.75 30.5 1 56.03 28 GLN B O 1
ATOM 5010 N N . GLN B 1 29 ? 21.625 -19.594 30.344 1 49.78 29 GLN B N 1
ATOM 5011 C CA . GLN B 1 29 ? 21.656 -20.594 29.281 1 49.78 29 GLN B CA 1
ATOM 5012 C C . GLN B 1 29 ? 22.359 -20.078 28.031 1 49.78 29 GLN B C 1
ATOM 5014 O O . GLN B 1 29 ? 23.094 -20.812 27.375 1 49.78 29 GLN B O 1
ATOM 5019 N N . LYS B 1 30 ? 21.891 -19.016 27.391 1 49.78 30 LYS B N 1
ATOM 5020 C CA . LYS B 1 30 ? 22.312 -18.656 26.047 1 49.78 30 LYS B CA 1
ATOM 5021 C C . LYS B 1 30 ? 23.578 -17.781 26.078 1 49.78 30 LYS B C 1
ATOM 5023 O O . LYS B 1 30 ? 24.406 -17.859 25.172 1 49.78 30 LYS B O 1
ATOM 5028 N N . ASP B 1 31 ? 23.703 -16.969 27.047 1 48.66 31 ASP B N 1
ATOM 5029 C CA . ASP B 1 31 ? 24.75 -15.953 27.062 1 48.66 31 ASP B CA 1
ATOM 5030 C C . ASP B 1 31 ? 26 -16.453 27.797 1 48.66 31 ASP B C 1
ATOM 5032 O O . ASP B 1 31 ? 26.844 -15.664 28.203 1 48.66 31 ASP B O 1
ATOM 5036 N N . SER B 1 32 ? 26.047 -17.641 28.078 1 49.41 32 SER B N 1
ATOM 5037 C CA . SER B 1 32 ? 27.141 -18.172 28.891 1 49.41 32 SER B CA 1
ATOM 5038 C C . SER B 1 32 ? 28.438 -18.203 28.078 1 49.41 32 SER B C 1
ATOM 5040 O O . SER B 1 32 ? 29.469 -18.688 28.578 1 49.41 32 SER B O 1
ATOM 5042 N N . SER B 1 33 ? 28.328 -18.031 26.844 1 54.75 33 SER B N 1
ATOM 5043 C CA . SER B 1 33 ? 29.609 -18.141 26.141 1 54.75 33 SER B CA 1
ATOM 5044 C C . SER B 1 33 ? 30.531 -16.969 26.469 1 54.75 33 SER B C 1
ATOM 5046 O O . SER B 1 33 ? 30.062 -15.844 26.672 1 54.75 33 SER B O 1
ATOM 5048 N N . THR B 1 34 ? 31.75 -17.141 26.797 1 64.12 34 THR B N 1
ATOM 5049 C CA . THR B 1 34 ? 32.812 -16.188 27.062 1 64.12 34 THR B CA 1
ATOM 5050 C C . THR B 1 34 ? 32.781 -15.07 26.031 1 64.12 34 THR B C 1
ATOM 5052 O O . THR B 1 34 ? 33.219 -13.945 26.312 1 64.12 34 THR B O 1
ATOM 5055 N N . ASN B 1 35 ? 32.094 -15.477 24.922 1 64.69 35 ASN B N 1
ATOM 5056 C CA . ASN B 1 35 ? 32.062 -14.523 23.812 1 64.69 35 ASN B CA 1
ATOM 5057 C C . ASN B 1 35 ? 31.062 -13.398 24.094 1 64.69 35 ASN B C 1
ATOM 5059 O O . ASN B 1 35 ? 31.281 -12.258 23.688 1 64.69 35 ASN B O 1
ATOM 5063 N N . VAL B 1 36 ? 30.078 -13.656 24.875 1 69.94 36 VAL B N 1
ATOM 5064 C CA . VAL B 1 36 ? 29.078 -12.656 25.234 1 69.94 36 VAL B CA 1
ATOM 5065 C C . VAL B 1 36 ? 29.672 -11.648 26.203 1 69.94 36 VAL B C 1
ATOM 5067 O O . VAL B 1 36 ? 29.438 -10.438 26.078 1 69.94 36 VAL B O 1
ATOM 5070 N N . TYR B 1 37 ? 30.469 -12.125 27.109 1 71.25 37 TYR B N 1
ATOM 5071 C CA . TYR B 1 37 ? 31.156 -11.25 28.047 1 71.25 37 TYR B CA 1
ATOM 5072 C C . TYR B 1 37 ? 32.188 -10.383 27.328 1 71.25 37 TYR B C 1
ATOM 5074 O O . TYR B 1 37 ? 32.281 -9.18 27.578 1 71.25 37 TYR B O 1
ATOM 5082 N N . ARG B 1 38 ? 32.844 -10.977 26.359 1 70.69 38 ARG B N 1
ATOM 5083 C CA . ARG B 1 38 ? 33.844 -10.297 25.547 1 70.69 38 ARG B CA 1
ATOM 5084 C C . ARG B 1 38 ? 33.219 -9.133 24.766 1 70.69 38 ARG B C 1
ATOM 5086 O O . ARG B 1 38 ? 33.75 -8.023 24.781 1 70.69 38 ARG B O 1
ATOM 5093 N N . TYR B 1 39 ? 32.125 -9.359 24.172 1 71.5 39 TYR B N 1
ATOM 5094 C CA . TYR B 1 39 ? 31.422 -8.344 23.375 1 71.5 39 TYR B CA 1
ATOM 5095 C C . TYR B 1 39 ? 30.891 -7.227 24.266 1 71.5 39 TYR B C 1
ATOM 5097 O O . TYR B 1 39 ? 31.031 -6.043 23.938 1 71.5 39 TYR B O 1
ATOM 5105 N N . HIS B 1 40 ? 30.375 -7.469 25.469 1 73.44 40 HIS B N 1
ATOM 5106 C CA . HIS B 1 40 ? 29.906 -6.48 26.438 1 73.44 40 HIS B CA 1
ATOM 5107 C C . HIS B 1 40 ? 31.062 -5.605 26.922 1 73.44 40 HIS B C 1
ATOM 5109 O O . HIS B 1 40 ? 30.953 -4.375 26.938 1 73.44 40 HIS B O 1
ATOM 5115 N N . PHE B 1 41 ? 32.125 -6.188 27.266 1 73.62 41 PHE B N 1
ATOM 5116 C CA . PHE B 1 41 ? 33.25 -5.418 27.812 1 73.62 41 PHE B CA 1
ATOM 5117 C C . PHE B 1 41 ? 33.938 -4.625 26.719 1 73.62 41 PHE B C 1
ATOM 5119 O O . PHE B 1 41 ? 34.375 -3.486 26.938 1 73.62 41 PHE B O 1
ATOM 5126 N N . LEU B 1 42 ? 33.906 -5.168 25.453 1 72.31 42 LEU B N 1
ATOM 5127 C CA . LEU B 1 42 ? 34.469 -4.484 24.297 1 72.31 42 LEU B CA 1
ATOM 5128 C C . LEU B 1 42 ? 33.656 -3.248 23.938 1 72.31 42 LEU B C 1
ATOM 5130 O O . LEU B 1 42 ? 34.219 -2.199 23.609 1 72.31 42 LEU B O 1
ATOM 5134 N N . THR B 1 43 ? 32.312 -3.33 24.156 1 72 43 THR B N 1
ATOM 5135 C CA . THR B 1 43 ? 31.422 -2.289 23.672 1 72 43 THR B CA 1
ATOM 5136 C C . THR B 1 43 ? 31.094 -1.3 24.781 1 72 43 THR B C 1
ATOM 5138 O O . THR B 1 43 ? 30.984 -0.096 24.547 1 72 43 THR B O 1
ATOM 5141 N N . HIS B 1 44 ? 31.016 -1.733 26.078 1 74.25 44 HIS B N 1
ATOM 5142 C CA . HIS B 1 44 ? 30.516 -0.88 27.156 1 74.25 44 HIS B CA 1
ATOM 5143 C C . HIS B 1 44 ? 31.609 -0.547 28.156 1 74.25 44 HIS B C 1
ATOM 5145 O O . HIS B 1 44 ? 31.5 0.438 28.891 1 74.25 44 HIS B O 1
ATOM 5151 N N . HIS B 1 45 ? 32.688 -1.336 28.203 1 73.81 45 HIS B N 1
ATOM 5152 C CA . HIS B 1 45 ? 33.75 -1.102 29.172 1 73.81 45 HIS B CA 1
ATOM 5153 C C . HIS B 1 45 ? 35.125 -1.34 28.547 1 73.81 45 HIS B C 1
ATOM 5155 O O . HIS B 1 45 ? 35.844 -2.225 28.984 1 73.81 45 HIS B O 1
ATOM 5161 N N . PRO B 1 46 ? 35.438 -0.508 27.469 1 73.69 46 PRO B N 1
ATOM 5162 C CA . PRO B 1 46 ? 36.656 -0.762 26.719 1 73.69 46 PRO B CA 1
ATOM 5163 C C . PRO B 1 46 ? 37.906 -0.67 27.578 1 73.69 46 PRO B C 1
ATOM 5165 O O . PRO B 1 46 ? 38.875 -1.427 27.391 1 73.69 46 PRO B O 1
ATOM 5168 N N . ASP B 1 47 ? 37.875 0.281 28.516 1 73.94 47 ASP B N 1
ATOM 5169 C CA . ASP B 1 47 ? 39.031 0.453 29.391 1 73.94 47 ASP B CA 1
ATOM 5170 C C . ASP B 1 47 ? 39.312 -0.814 30.188 1 73.94 47 ASP B C 1
ATOM 5172 O O . ASP B 1 47 ? 40.469 -1.237 30.312 1 73.94 47 ASP B O 1
ATOM 5176 N N . GLU B 1 48 ? 38.344 -1.418 30.734 1 75.31 48 GLU B N 1
ATOM 5177 C CA . GLU B 1 48 ? 38.5 -2.617 31.562 1 75.31 48 GLU B CA 1
ATOM 5178 C C . GLU B 1 48 ? 38.812 -3.836 30.703 1 75.31 48 GLU B C 1
ATOM 5180 O O . GLU B 1 48 ? 39.594 -4.715 31.125 1 75.31 48 GLU B O 1
ATOM 5185 N N . TYR B 1 49 ? 38.375 -3.857 29.484 1 73.31 49 TYR B N 1
ATOM 5186 C CA . TYR B 1 49 ? 38.688 -4.91 28.516 1 73.31 49 TYR B CA 1
ATOM 5187 C C . TYR B 1 49 ? 40.188 -4.961 28.219 1 73.31 49 TYR B C 1
ATOM 5189 O O . TYR B 1 49 ? 40.781 -6.043 28.156 1 73.31 49 TYR B O 1
ATOM 5197 N N . GLU B 1 50 ? 40.75 -3.791 28.047 1 71.88 50 GLU B N 1
ATOM 5198 C CA . GLU B 1 50 ? 42.188 -3.707 27.797 1 71.88 50 GLU B CA 1
ATOM 5199 C C . GLU B 1 50 ? 42.969 -4.203 29 1 71.88 50 GLU B C 1
ATOM 5201 O O . GLU B 1 50 ? 44 -4.855 28.844 1 71.88 50 GLU B O 1
ATOM 5206 N N . LYS B 1 51 ? 42.562 -3.889 30.156 1 71.38 51 LYS B N 1
ATOM 5207 C CA . LYS B 1 51 ? 43.25 -4.316 31.375 1 71.38 51 LYS B CA 1
ATOM 5208 C C . LYS B 1 51 ? 43.219 -5.836 31.516 1 71.38 51 LYS B C 1
ATOM 5210 O O . LYS B 1 51 ? 44.188 -6.438 31.984 1 71.38 51 LYS B O 1
ATOM 5215 N N . ILE B 1 52 ? 42.094 -6.414 31.234 1 67.38 52 ILE B N 1
ATOM 5216 C CA . ILE B 1 52 ? 41.906 -7.852 31.375 1 67.38 52 ILE B CA 1
ATOM 5217 C C . ILE B 1 52 ? 42.719 -8.594 30.328 1 67.38 52 ILE B C 1
ATOM 5219 O O . ILE B 1 52 ? 43.344 -9.625 30.625 1 67.38 52 ILE B O 1
ATOM 5223 N N . ASN B 1 53 ? 42.656 -8.242 29.109 1 60.62 53 ASN B N 1
ATOM 5224 C CA . ASN B 1 53 ? 43.312 -8.969 28.031 1 60.62 53 ASN B CA 1
ATOM 5225 C C . ASN B 1 53 ? 44.781 -8.539 27.859 1 60.62 53 ASN B C 1
ATOM 5227 O O . ASN B 1 53 ? 45.531 -9.148 27.094 1 60.62 53 ASN B O 1
ATOM 5231 N N . GLY B 1 54 ? 45.469 -8.227 28.891 1 48.88 54 GLY B N 1
ATOM 5232 C CA . GLY B 1 54 ? 46.875 -7.875 28.969 1 48.88 54 GLY B CA 1
ATOM 5233 C C . GLY B 1 54 ? 47.344 -7.027 27.812 1 48.88 54 GLY B C 1
ATOM 5234 O O . GLY B 1 54 ? 46.844 -7.152 26.703 1 48.88 54 GLY B O 1
ATOM 5235 N N . LYS B 1 55 ? 47.875 -5.801 28.094 1 40.84 55 LYS B N 1
ATOM 5236 C CA . LYS B 1 55 ? 48.625 -5.016 27.125 1 40.84 55 LYS B CA 1
ATOM 5237 C C . LYS B 1 55 ? 49.719 -5.852 26.484 1 40.84 55 LYS B C 1
ATOM 5239 O O . LYS B 1 55 ? 50.688 -6.215 27.141 1 40.84 55 LYS B O 1
ATOM 5244 N N . GLN B 1 56 ? 49.531 -6.883 25.734 1 32.91 56 GLN B N 1
ATOM 5245 C CA . GLN B 1 56 ? 50.781 -7.383 25.172 1 32.91 56 GLN B CA 1
ATOM 5246 C C . GLN B 1 56 ? 51.688 -6.23 24.719 1 32.91 56 GLN B C 1
ATOM 5248 O O . GLN B 1 56 ? 51.312 -5.496 23.781 1 32.91 56 GLN B O 1
ATOM 5253 N N . THR B 1 57 ? 52.344 -5.578 25.578 1 30.27 57 THR B N 1
ATOM 5254 C CA . THR B 1 57 ? 53.438 -4.656 25.328 1 30.27 57 THR B CA 1
ATOM 5255 C C . THR B 1 57 ? 54.5 -5.305 24.438 1 30.27 57 THR B C 1
ATOM 5257 O O . THR B 1 57 ? 55.219 -6.199 24.875 1 30.27 57 THR B O 1
ATOM 5260 N N . SER B 1 58 ? 54.219 -5.758 23.188 1 29.45 58 SER B N 1
ATOM 5261 C CA . SER B 1 58 ? 55.375 -6.129 22.375 1 29.45 58 SER B CA 1
ATOM 5262 C C . SER B 1 58 ? 56.469 -5.09 22.484 1 29.45 58 SER B C 1
ATOM 5264 O O . SER B 1 58 ? 56.219 -3.887 22.469 1 29.45 58 SER B O 1
ATOM 5266 N N . GLU B 1 59 ? 57.5 -5.383 23.109 1 29.34 59 GLU B N 1
ATOM 5267 C CA . GLU B 1 59 ? 58.781 -4.723 23.25 1 29.34 59 GLU B CA 1
ATOM 5268 C C . GLU B 1 59 ? 59.25 -4.113 21.922 1 29.34 59 GLU B C 1
ATOM 5270 O O . GLU B 1 59 ? 59.156 -4.754 20.875 1 29.34 59 GLU B O 1
ATOM 5275 N N . PRO B 1 60 ? 59.406 -2.713 21.969 1 28.03 60 PRO B N 1
ATOM 5276 C CA . PRO B 1 60 ? 59.906 -1.943 20.828 1 28.03 60 PRO B CA 1
ATOM 5277 C C . PRO B 1 60 ? 61.219 -2.461 20.281 1 28.03 60 PRO B C 1
ATOM 5279 O O . PRO B 1 60 ? 62.25 -2.42 21 1 28.03 60 PRO B O 1
ATOM 5282 N N . ALA B 1 61 ? 61.375 -3.711 19.875 1 25.02 61 ALA B N 1
ATOM 5283 C CA . ALA B 1 61 ? 62.688 -4.113 19.375 1 25.02 61 ALA B CA 1
ATOM 5284 C C . ALA B 1 61 ? 63.375 -2.967 18.641 1 25.02 61 ALA B C 1
ATOM 5286 O O . ALA B 1 61 ? 62.719 -2.031 18.188 1 25.02 61 ALA B O 1
ATOM 5287 N N . ASP B 1 62 ? 64.688 -3.164 18.219 1 26.03 62 ASP B N 1
ATOM 5288 C CA . ASP B 1 62 ? 65.875 -2.469 17.797 1 26.03 62 ASP B CA 1
ATOM 5289 C C . ASP B 1 62 ? 65.625 -1.646 16.531 1 26.03 62 ASP B C 1
ATOM 5291 O O . ASP B 1 62 ? 64.812 -2.031 15.688 1 26.03 62 ASP B O 1
ATOM 5295 N N . GLN B 1 63 ? 66.188 -0.351 16.516 1 25.7 63 GLN B N 1
ATOM 5296 C CA . GLN B 1 63 ? 66.25 0.874 15.734 1 25.7 63 GLN B CA 1
ATOM 5297 C C . GLN B 1 63 ? 66.75 0.607 14.32 1 25.7 63 GLN B C 1
ATOM 5299 O O . GLN B 1 63 ? 67.812 1.033 13.961 1 25.7 63 GLN B O 1
ATOM 5304 N N . ASN B 1 64 ? 66.875 -0.623 13.805 1 24.86 64 ASN B N 1
ATOM 5305 C CA . ASN B 1 64 ? 67.75 -0.583 12.617 1 24.86 64 ASN B CA 1
ATOM 5306 C C . ASN B 1 64 ? 67.25 0.464 11.617 1 24.86 64 ASN B C 1
ATOM 5308 O O . ASN B 1 64 ? 66.125 0.863 11.641 1 24.86 64 ASN B O 1
ATOM 5312 N N . PRO B 1 65 ? 68.062 0.688 10.359 1 27.22 65 PRO B N 1
ATOM 5313 C CA . PRO B 1 65 ? 68.25 1.82 9.445 1 27.22 65 PRO B CA 1
ATOM 5314 C C . PRO B 1 65 ? 66.938 2.289 8.852 1 27.22 65 PRO B C 1
ATOM 5316 O O . PRO B 1 65 ? 65.938 1.541 8.844 1 27.22 65 PRO B O 1
ATOM 5319 N N . ALA B 1 66 ? 66.875 3.631 8.391 1 25.95 66 ALA B N 1
ATOM 5320 C CA . ALA B 1 66 ? 66 4.629 7.805 1 25.95 66 ALA B CA 1
ATOM 5321 C C . ALA B 1 66 ? 65.312 4.066 6.586 1 25.95 66 ALA B C 1
ATOM 5323 O O . ALA B 1 66 ? 65.812 4.105 5.473 1 25.95 66 ALA B O 1
ATOM 5324 N N . LYS B 1 67 ? 65 2.842 6.445 1 25.09 67 LYS B N 1
ATOM 5325 C CA . LYS B 1 67 ? 64.438 2.527 5.133 1 25.09 67 LYS B CA 1
ATOM 5326 C C . LYS B 1 67 ? 63.281 3.463 4.781 1 25.09 67 LYS B C 1
ATOM 5328 O O . LYS B 1 67 ? 62.438 3.766 5.633 1 25.09 67 LYS B O 1
ATOM 5333 N N . LYS B 1 68 ? 63.25 4.074 3.504 1 27.67 68 LYS B N 1
ATOM 5334 C CA . LYS B 1 68 ? 62.406 4.949 2.705 1 27.67 68 LYS B CA 1
ATOM 5335 C C . LYS B 1 68 ? 60.938 4.613 2.912 1 27.67 68 LYS B C 1
ATOM 5337 O O . LYS B 1 68 ? 60.469 3.537 2.523 1 27.67 68 LYS B O 1
ATOM 5342 N N . ALA B 1 69 ? 60.375 4.949 3.918 1 28.36 69 ALA B N 1
ATOM 5343 C CA . ALA B 1 69 ? 58.906 4.781 4.09 1 28.36 69 ALA B CA 1
ATOM 5344 C C . ALA B 1 69 ? 58.156 5.359 2.904 1 28.36 69 ALA B C 1
ATOM 5346 O O . ALA B 1 69 ? 58.156 6.574 2.689 1 28.36 69 ALA B O 1
ATOM 5347 N N . LYS B 1 70 ? 58.219 4.691 1.674 1 31.14 70 LYS B N 1
ATOM 5348 C CA . LYS B 1 70 ? 57.562 5.094 0.442 1 31.14 70 LYS B CA 1
ATOM 5349 C C . LYS B 1 70 ? 56.156 5.68 0.735 1 31.14 70 LYS B C 1
ATOM 5351 O O . LYS B 1 70 ? 55.344 5.027 1.359 1 31.14 70 LYS B O 1
ATOM 5356 N N . ILE B 1 71 ? 55.875 6.93 0.831 1 32.34 71 ILE B N 1
ATOM 5357 C CA . ILE B 1 71 ? 54.781 7.883 0.9 1 32.34 71 ILE B CA 1
ATOM 5358 C C . ILE B 1 71 ? 53.562 7.328 0.154 1 32.34 71 ILE B C 1
ATOM 5360 O O . ILE B 1 71 ? 52.438 7.75 0.391 1 32.34 71 ILE B O 1
ATOM 5364 N N . GLY B 1 72 ? 53.781 6.688 -1.008 1 35.56 72 GLY B N 1
ATOM 5365 C CA . GLY B 1 72 ? 52.719 6.219 -1.896 1 35.56 72 GLY B CA 1
ATOM 5366 C C . GLY B 1 72 ? 51.844 5.172 -1.264 1 35.56 72 GLY B C 1
ATOM 5367 O O . GLY B 1 72 ? 50.75 4.883 -1.772 1 35.56 72 GLY B O 1
ATOM 5368 N N . ASP B 1 73 ? 52.281 4.355 -0.335 1 39.53 73 ASP B N 1
ATOM 5369 C CA . ASP B 1 73 ? 51.625 3.201 0.277 1 39.53 73 ASP B CA 1
ATOM 5370 C C . ASP B 1 73 ? 50.625 3.639 1.346 1 39.53 73 ASP B C 1
ATOM 5372 O O . ASP B 1 73 ? 49.719 2.887 1.695 1 39.53 73 ASP B O 1
ATOM 5376 N N . GLU B 1 74 ? 50.906 4.672 1.981 1 42.25 74 GLU B N 1
ATOM 5377 C CA . GLU B 1 74 ? 50 5.125 3.029 1 42.25 74 GLU B CA 1
ATOM 5378 C C . GLU B 1 74 ? 48.625 5.496 2.453 1 42.25 74 GLU B C 1
ATOM 5380 O O . GLU B 1 74 ? 47.594 5.258 3.084 1 42.25 74 GLU B O 1
ATOM 5385 N N . THR B 1 75 ? 48.656 6.168 1.339 1 41.41 75 THR B N 1
ATOM 5386 C CA . THR B 1 75 ? 47.406 6.523 0.684 1 41.41 75 THR B CA 1
ATOM 5387 C C . THR B 1 75 ? 46.656 5.273 0.263 1 41.41 75 THR B C 1
ATOM 5389 O O . THR B 1 75 ? 45.406 5.227 0.364 1 41.41 75 THR B O 1
ATOM 5392 N N . ILE B 1 76 ? 47.406 4.328 -0.191 1 43.06 76 ILE B N 1
ATOM 5393 C CA . ILE B 1 76 ? 46.75 3.082 -0.571 1 43.06 76 ILE B CA 1
ATOM 5394 C C . ILE B 1 76 ? 46.25 2.355 0.679 1 43.06 76 ILE B C 1
ATOM 5396 O O . ILE B 1 76 ? 45.156 1.825 0.699 1 43.06 76 ILE B O 1
ATOM 5400 N N . ILE B 1 77 ? 47.031 2.316 1.695 1 46.09 77 ILE B N 1
ATOM 5401 C CA . ILE B 1 77 ? 46.656 1.666 2.943 1 46.09 77 ILE B CA 1
ATOM 5402 C C . ILE B 1 77 ? 45.469 2.414 3.572 1 46.09 77 ILE B C 1
ATOM 5404 O O . ILE B 1 77 ? 44.531 1.797 4.082 1 46.09 77 ILE B O 1
ATOM 5408 N N . GLN B 1 78 ? 45.594 3.643 3.666 1 48.31 78 GLN B N 1
ATOM 5409 C CA . GLN B 1 78 ? 44.469 4.449 4.16 1 48.31 78 GLN B CA 1
ATOM 5410 C C . GLN B 1 78 ? 43.219 4.207 3.336 1 48.31 78 GLN B C 1
ATOM 5412 O O . GLN B 1 78 ? 42.125 4.145 3.885 1 48.31 78 GLN B O 1
ATOM 5417 N N . CYS B 1 79 ? 43.438 4.152 2.051 1 49.16 79 CYS B N 1
ATOM 5418 C CA . CYS B 1 79 ? 42.312 3.824 1.163 1 49.16 79 CYS B CA 1
ATOM 5419 C C . CYS B 1 79 ? 41.75 2.439 1.476 1 49.16 79 CYS B C 1
ATOM 5421 O O . CYS B 1 79 ? 40.531 2.23 1.438 1 49.16 79 CYS B O 1
ATOM 5423 N N . TRP B 1 80 ? 42.656 1.517 1.783 1 52.47 80 TRP B N 1
ATOM 5424 C CA . TRP B 1 80 ? 42.219 0.156 2.07 1 52.47 80 TRP B CA 1
ATOM 5425 C C . TRP B 1 80 ? 41.469 0.098 3.393 1 52.47 80 TRP B C 1
ATOM 5427 O O . TRP B 1 80 ? 40.5 -0.674 3.535 1 52.47 80 TRP B O 1
ATOM 5437 N N . ASN B 1 81 ? 41.812 1.005 4.277 1 61.91 81 ASN B N 1
ATOM 5438 C CA . ASN B 1 81 ? 41.219 0.932 5.613 1 61.91 81 ASN B CA 1
ATOM 5439 C C . ASN B 1 81 ? 39.906 1.692 5.688 1 61.91 81 ASN B C 1
ATOM 5441 O O . ASN B 1 81 ? 39.156 1.55 6.66 1 61.91 81 ASN B O 1
ATOM 5445 N N . GLU B 1 82 ? 39.688 2.453 4.711 1 70.5 82 GLU B N 1
ATOM 5446 C CA . GLU B 1 82 ? 38.5 3.307 4.762 1 70.5 82 GLU B CA 1
ATOM 5447 C C . GLU B 1 82 ? 37.219 2.48 4.676 1 70.5 82 GLU B C 1
ATOM 5449 O O . GLU B 1 82 ? 36.188 2.863 5.227 1 70.5 82 GLU B O 1
ATOM 5454 N N . PHE B 1 83 ? 37.344 1.307 4.16 1 76.25 83 PHE B N 1
ATOM 5455 C CA . PHE B 1 83 ? 36.156 0.496 3.971 1 76.25 83 PHE B CA 1
ATOM 5456 C C . PHE B 1 83 ? 36.156 -0.7 4.918 1 76.25 83 PHE B C 1
ATOM 5458 O O . PHE B 1 83 ? 35.406 -1.646 4.73 1 76.25 83 PHE B O 1
ATOM 5465 N N . SER B 1 84 ? 37.062 -0.543 5.898 1 75.5 84 SER B N 1
ATOM 5466 C CA . SER B 1 84 ? 37 -1.552 6.953 1 75.5 84 SER B CA 1
ATOM 5467 C C . SER B 1 84 ? 35.719 -1.427 7.77 1 75.5 84 SER B C 1
ATOM 5469 O O . SER B 1 84 ? 34.969 -0.467 7.602 1 75.5 84 SER B O 1
ATOM 5471 N N . GLU B 1 85 ? 35.406 -2.375 8.586 1 76.62 85 GLU B N 1
ATOM 5472 C CA . GLU B 1 85 ? 34.156 -2.463 9.336 1 76.62 85 GLU B CA 1
ATOM 5473 C C . GLU B 1 85 ? 33.906 -1.196 10.148 1 76.62 85 GLU B C 1
ATOM 5475 O O . GLU B 1 85 ? 32.781 -0.747 10.273 1 76.62 85 GLU B O 1
ATOM 5480 N N . ASN B 1 86 ? 34.969 -0.618 10.641 1 78.69 86 ASN B N 1
ATOM 5481 C CA . ASN B 1 86 ? 34.812 0.582 11.461 1 78.69 86 ASN B CA 1
ATOM 5482 C C . ASN B 1 86 ? 35.5 1.788 10.82 1 78.69 86 ASN B C 1
ATOM 5484 O O . ASN B 1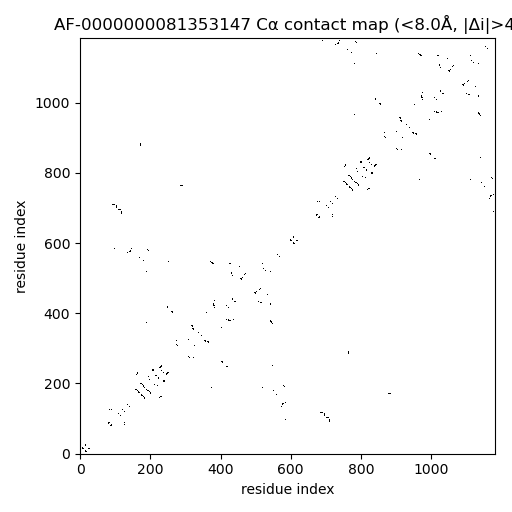 86 ? 35.812 2.76 11.508 1 78.69 86 ASN B O 1
ATOM 5488 N N . GLY B 1 87 ? 35.688 1.624 9.531 1 83.56 87 GLY B N 1
ATOM 5489 C CA . GLY B 1 87 ? 36.281 2.738 8.82 1 83.56 87 GLY B CA 1
ATOM 5490 C C . GLY B 1 87 ? 35.344 3.922 8.656 1 83.56 87 GLY B C 1
ATOM 5491 O O . GLY B 1 87 ? 34.125 3.77 8.734 1 83.56 87 GLY B O 1
ATOM 5492 N N . LEU B 1 88 ? 35.938 5.074 8.539 1 84.94 88 LEU B N 1
ATOM 5493 C CA . LEU B 1 88 ? 35.188 6.312 8.461 1 84.94 88 LEU B CA 1
ATOM 5494 C C . LEU B 1 88 ? 34.219 6.281 7.285 1 84.94 88 LEU B C 1
ATOM 5496 O O . LEU B 1 88 ? 33.062 6.68 7.422 1 84.94 88 LEU B O 1
ATOM 5500 N N . LYS B 1 89 ? 34.688 5.828 6.184 1 87.31 89 LYS B N 1
ATOM 5501 C CA . LYS B 1 89 ? 33.844 5.793 5.008 1 87.31 89 LYS B CA 1
ATOM 5502 C C . LYS B 1 89 ? 32.688 4.785 5.191 1 87.31 89 LYS B C 1
ATOM 5504 O O . LYS B 1 89 ? 31.578 5.02 4.754 1 87.31 89 LYS B O 1
ATOM 5509 N N . THR B 1 90 ? 33.031 3.717 5.801 1 90.69 90 THR B N 1
ATOM 5510 C CA . THR B 1 90 ? 32.031 2.705 6.086 1 90.69 90 THR B CA 1
ATOM 5511 C C . THR B 1 90 ? 30.922 3.271 6.984 1 90.69 90 THR B C 1
ATOM 5513 O O . THR B 1 90 ? 29.734 3.059 6.73 1 90.69 90 THR B O 1
ATOM 5516 N N . ILE B 1 91 ? 31.344 3.982 7.961 1 91.75 91 ILE B N 1
ATOM 5517 C CA . ILE B 1 91 ? 30.391 4.57 8.906 1 91.75 91 ILE B CA 1
ATOM 5518 C C . ILE B 1 91 ? 29.516 5.598 8.188 1 91.75 91 ILE B C 1
ATOM 5520 O O . ILE B 1 91 ? 28.312 5.641 8.398 1 91.75 91 ILE B O 1
ATOM 5524 N N . GLN B 1 92 ? 30.141 6.348 7.352 1 92.94 92 GLN B N 1
ATOM 5525 C CA . GLN B 1 92 ? 29.406 7.363 6.602 1 92.94 92 GLN B CA 1
ATOM 5526 C C . GLN B 1 92 ? 28.391 6.727 5.656 1 92.94 92 GLN B C 1
ATOM 5528 O O . GLN B 1 92 ? 27.266 7.227 5.504 1 92.94 92 GLN B O 1
ATOM 5533 N N . ILE B 1 93 ? 28.812 5.66 5.062 1 93.62 93 ILE B N 1
ATOM 5534 C CA . ILE B 1 93 ? 27.938 4.988 4.105 1 93.62 93 ILE B CA 1
ATOM 5535 C C . ILE B 1 93 ? 26.781 4.312 4.844 1 93.62 93 ILE B C 1
ATOM 5537 O O . ILE B 1 93 ? 25.641 4.398 4.418 1 93.62 93 ILE B O 1
ATOM 5541 N N . ASP B 1 94 ? 27.047 3.668 5.965 1 95.38 94 ASP B N 1
ATOM 5542 C CA . ASP B 1 94 ? 26 3.047 6.766 1 95.38 94 ASP B CA 1
ATOM 5543 C C . ASP B 1 94 ? 24.969 4.078 7.207 1 95.38 94 ASP B C 1
ATOM 5545 O O . ASP B 1 94 ? 23.766 3.822 7.137 1 95.38 94 ASP B O 1
ATOM 5549 N N . ARG B 1 95 ? 25.5 5.188 7.633 1 96.12 95 ARG B N 1
ATOM 5550 C CA . ARG B 1 95 ? 24.625 6.285 8.047 1 96.12 95 ARG B CA 1
ATOM 5551 C C . ARG B 1 95 ? 23.766 6.766 6.891 1 96.12 95 ARG B C 1
ATOM 5553 O O . ARG B 1 95 ? 22.562 6.977 7.059 1 96.12 95 ARG B O 1
ATOM 5560 N N . ALA B 1 96 ? 24.359 6.934 5.75 1 96.12 96 ALA B N 1
ATOM 5561 C CA . ALA B 1 96 ? 23.641 7.418 4.57 1 96.12 96 ALA B CA 1
ATOM 5562 C C . ALA B 1 96 ? 22.594 6.414 4.121 1 96.12 96 ALA B C 1
ATOM 5564 O O . ALA B 1 96 ? 21.516 6.805 3.668 1 96.12 96 ALA B O 1
ATOM 5565 N N . ILE B 1 97 ? 22.891 5.133 4.223 1 97 97 ILE B N 1
ATOM 5566 C CA . ILE B 1 97 ? 21.938 4.086 3.865 1 97 97 ILE B CA 1
ATOM 5567 C C . ILE B 1 97 ? 20.734 4.145 4.801 1 97 97 ILE B C 1
ATOM 5569 O O . ILE B 1 97 ? 19.578 4.066 4.352 1 97 97 ILE B O 1
ATOM 5573 N N . MET B 1 98 ? 20.984 4.305 6.066 1 97.5 98 MET B N 1
ATOM 5574 C CA . MET B 1 98 ? 19.875 4.375 7.023 1 97.5 98 MET B CA 1
ATOM 5575 C C . MET B 1 98 ? 19.047 5.641 6.816 1 97.5 98 MET B C 1
ATOM 5577 O O . MET B 1 98 ? 17.828 5.625 6.969 1 97.5 98 MET B O 1
ATOM 5581 N N . GLN B 1 99 ? 19.703 6.754 6.457 1 97.94 99 GLN B N 1
ATOM 5582 C CA . GLN B 1 99 ? 19 7.984 6.117 1 97.94 99 GLN B CA 1
ATOM 5583 C C . GLN B 1 99 ? 18.094 7.781 4.91 1 97.94 99 GLN B C 1
ATOM 5585 O O . GLN B 1 99 ? 16.969 8.305 4.871 1 97.94 99 GLN B O 1
ATOM 5590 N N . PHE B 1 100 ? 18.672 6.996 3.988 1 97.19 100 PHE B N 1
ATOM 5591 C CA . PHE B 1 100 ? 17.906 6.684 2.789 1 97.19 100 PHE B CA 1
ATOM 5592 C C . PHE B 1 100 ? 16.672 5.852 3.137 1 97.19 100 PHE B C 1
ATOM 5594 O O . PHE B 1 100 ? 15.555 6.176 2.727 1 97.19 100 PHE B O 1
ATOM 5601 N N . ILE B 1 101 ? 16.812 4.805 3.936 1 97.25 101 ILE B N 1
ATOM 5602 C CA . ILE B 1 101 ? 15.75 3.885 4.309 1 97.25 101 ILE B CA 1
ATOM 5603 C C . ILE B 1 101 ? 14.672 4.633 5.09 1 97.25 101 ILE B C 1
ATOM 5605 O O . ILE B 1 101 ? 13.484 4.523 4.781 1 97.25 101 ILE B O 1
ATOM 5609 N N . SER B 1 102 ? 15.031 5.441 6.012 1 96.12 102 SER B N 1
ATOM 5610 C CA . SER B 1 102 ? 14.094 6.18 6.844 1 96.12 102 SER B CA 1
ATOM 5611 C C . SER B 1 102 ? 13.438 7.316 6.062 1 96.12 102 SER B C 1
ATOM 5613 O O . SER B 1 102 ? 12.227 7.535 6.168 1 96.12 102 SER B O 1
ATOM 5615 N N . GLY B 1 103 ? 14.25 8.016 5.316 1 95.62 103 GLY B N 1
ATOM 5616 C CA . GLY B 1 103 ? 13.758 9.172 4.582 1 95.62 103 GLY B CA 1
ATOM 5617 C C . GLY B 1 103 ? 12.766 8.805 3.492 1 95.62 103 GLY B C 1
ATOM 5618 O O . GLY B 1 103 ? 11.875 9.594 3.176 1 95.62 103 GLY B O 1
ATOM 5619 N N . CYS B 1 104 ? 12.922 7.648 2.912 1 94.88 104 CYS B N 1
ATOM 5620 C CA . CYS B 1 104 ? 12.031 7.207 1.842 1 94.88 104 CYS B CA 1
ATOM 5621 C C . CYS B 1 104 ? 10.977 6.242 2.371 1 94.88 104 CYS B C 1
ATOM 5623 O O . CYS B 1 104 ? 10.219 5.66 1.595 1 94.88 104 CYS B O 1
ATOM 5625 N N . ASN B 1 105 ? 10.969 6.059 3.65 1 93.31 105 ASN B N 1
ATOM 5626 C CA . ASN B 1 105 ? 9.984 5.207 4.312 1 93.31 105 ASN B CA 1
ATOM 5627 C C . ASN B 1 105 ? 10.039 3.775 3.783 1 93.31 105 ASN B C 1
ATOM 5629 O O . ASN B 1 105 ? 9 3.172 3.508 1 93.31 105 ASN B O 1
ATOM 5633 N N . LEU B 1 106 ? 11.211 3.244 3.576 1 94.75 106 LEU B N 1
ATOM 5634 C CA . LEU B 1 106 ? 11.398 1.896 3.051 1 94.75 106 LEU B CA 1
ATOM 5635 C C . LEU B 1 106 ? 11.562 0.891 4.188 1 94.75 106 LEU B C 1
ATOM 5637 O O . LEU B 1 106 ? 11.977 1.256 5.289 1 94.75 106 LEU B O 1
ATOM 5641 N N . PRO B 1 107 ? 11.164 -0.387 3.92 1 93.44 107 PRO B N 1
ATOM 5642 C CA . PRO B 1 107 ? 11.492 -1.421 4.902 1 93.44 107 PRO B CA 1
ATOM 5643 C C . PRO B 1 107 ? 13 -1.642 5.039 1 93.44 107 PRO B C 1
ATOM 5645 O O . PRO B 1 107 ? 13.727 -1.578 4.043 1 93.44 107 PRO B O 1
ATOM 5648 N N . ILE B 1 108 ? 13.477 -1.945 6.223 1 94.12 108 ILE B N 1
ATOM 5649 C CA . ILE B 1 108 ? 14.906 -2.094 6.473 1 94.12 108 ILE B CA 1
ATOM 5650 C C . ILE B 1 108 ? 15.43 -3.332 5.75 1 94.12 108 ILE B C 1
ATOM 5652 O O . ILE B 1 108 ? 16.609 -3.4 5.395 1 94.12 108 ILE B O 1
ATOM 5656 N N . ASN B 1 109 ? 14.555 -4.25 5.457 1 93.81 109 ASN B N 1
ATOM 5657 C CA . ASN B 1 109 ? 14.977 -5.488 4.809 1 93.81 109 ASN B CA 1
ATOM 5658 C C . ASN B 1 109 ? 15.367 -5.254 3.354 1 93.81 109 ASN B C 1
ATOM 5660 O O . ASN B 1 109 ? 15.805 -6.176 2.668 1 93.81 109 ASN B O 1
ATOM 5664 N N . ILE B 1 110 ? 15.25 -4.039 2.881 1 95.19 110 ILE B N 1
ATOM 5665 C CA . ILE B 1 110 ? 15.641 -3.686 1.521 1 95.19 110 ILE B CA 1
ATOM 5666 C C . ILE B 1 110 ? 17.125 -3.969 1.322 1 95.19 110 ILE B C 1
ATOM 5668 O O . ILE B 1 110 ? 17.578 -4.246 0.205 1 95.19 110 ILE B O 1
ATOM 5672 N N . VAL B 1 111 ? 17.938 -3.945 2.416 1 96.12 111 VAL B N 1
ATOM 5673 C CA . VAL B 1 111 ? 19.375 -4.141 2.34 1 96.12 111 VAL B CA 1
ATOM 5674 C C . VAL B 1 111 ? 19.688 -5.582 1.945 1 96.12 111 VAL B C 1
ATOM 5676 O O . VAL B 1 111 ? 20.797 -5.895 1.521 1 96.12 111 VAL B O 1
ATOM 5679 N N . GLU B 1 112 ? 18.703 -6.449 2.096 1 95.38 112 GLU B N 1
ATOM 5680 C CA . GLU B 1 112 ? 18.891 -7.852 1.744 1 95.38 112 GLU B CA 1
ATOM 5681 C C . GLU B 1 112 ? 18.484 -8.117 0.299 1 95.38 112 GLU B C 1
ATOM 5683 O O . GLU B 1 112 ? 18.75 -9.195 -0.242 1 95.38 112 GLU B O 1
ATOM 5688 N N . ASN B 1 113 ? 17.812 -7.215 -0.297 1 95.25 113 ASN B N 1
ATOM 5689 C CA . ASN B 1 113 ? 17.359 -7.395 -1.671 1 95.25 113 ASN B CA 1
ATOM 5690 C C . ASN B 1 113 ? 18.531 -7.492 -2.643 1 95.25 113 ASN B C 1
ATOM 5692 O O . ASN B 1 113 ? 19.469 -6.691 -2.578 1 95.25 113 ASN B O 1
ATOM 5696 N N . PRO B 1 114 ? 18.531 -8.438 -3.57 1 94.69 114 PRO B N 1
ATOM 5697 C CA . PRO B 1 114 ? 19.641 -8.641 -4.496 1 94.69 114 PRO B CA 1
ATOM 5698 C C . PRO B 1 114 ? 19.906 -7.43 -5.387 1 94.69 114 PRO B C 1
ATOM 5700 O O . PRO B 1 114 ? 21.047 -7.145 -5.727 1 94.69 114 PRO B O 1
ATOM 5703 N N . SER B 1 115 ? 18.828 -6.738 -5.766 1 95.69 115 SER B N 1
ATOM 5704 C CA . SER B 1 115 ? 19 -5.578 -6.633 1 95.69 115 SER B CA 1
ATOM 5705 C C . SER B 1 115 ? 19.688 -4.434 -5.898 1 95.69 115 SER B C 1
ATOM 5707 O O . SER B 1 115 ? 20.469 -3.684 -6.492 1 95.69 115 SER B O 1
ATOM 5709 N N . PHE B 1 116 ? 19.359 -4.273 -4.617 1 96.5 116 PHE B N 1
ATOM 5710 C CA . PHE B 1 116 ? 20.047 -3.264 -3.814 1 96.5 116 PHE B CA 1
ATOM 5711 C C . PHE B 1 116 ? 21.516 -3.625 -3.615 1 96.5 116 PHE B C 1
ATOM 5713 O O . PHE B 1 116 ? 22.391 -2.77 -3.75 1 96.5 116 PHE B O 1
ATOM 5720 N N . LYS B 1 117 ? 21.75 -4.859 -3.299 1 95 117 LYS B N 1
ATOM 5721 C CA . LYS B 1 117 ? 23.109 -5.348 -3.131 1 95 117 LYS B CA 1
ATOM 5722 C C . LYS B 1 117 ? 23.938 -5.125 -4.395 1 95 117 LYS B C 1
ATOM 5724 O O . LYS B 1 117 ? 25.094 -4.711 -4.324 1 95 117 LYS B O 1
ATOM 5729 N N . ASN B 1 118 ? 23.312 -5.418 -5.523 1 94.81 118 ASN B N 1
ATOM 5730 C CA . ASN B 1 118 ? 23.984 -5.199 -6.801 1 94.81 118 ASN B CA 1
ATOM 5731 C C . ASN B 1 118 ? 24.328 -3.729 -7.004 1 94.81 118 ASN B C 1
ATOM 5733 O O . ASN B 1 118 ? 25.438 -3.406 -7.449 1 94.81 118 ASN B O 1
ATOM 5737 N N . MET B 1 119 ? 23.422 -2.84 -6.664 1 94.88 119 MET B N 1
ATOM 5738 C CA . MET B 1 119 ? 23.656 -1.41 -6.824 1 94.88 119 MET B CA 1
ATOM 5739 C C . MET B 1 119 ? 24.828 -0.956 -5.953 1 94.88 119 MET B C 1
ATOM 5741 O O . MET B 1 119 ? 25.719 -0.24 -6.418 1 94.88 119 MET B O 1
ATOM 5745 N N . ILE B 1 120 ? 24.797 -1.43 -4.723 1 93.88 120 ILE B N 1
ATOM 5746 C CA . ILE B 1 120 ? 25.859 -1.058 -3.787 1 93.88 120 ILE B CA 1
ATOM 5747 C C . ILE B 1 120 ? 27.203 -1.566 -4.297 1 93.88 120 ILE B C 1
ATOM 5749 O O . ILE B 1 120 ? 28.219 -0.858 -4.223 1 93.88 120 ILE B O 1
ATOM 5753 N N . SER B 1 121 ? 27.234 -2.756 -4.844 1 91.88 121 SER B N 1
ATOM 5754 C CA . SER B 1 121 ? 28.469 -3.342 -5.352 1 91.88 121 SER B CA 1
ATOM 5755 C C . SER B 1 121 ? 29 -2.557 -6.543 1 91.88 121 SER B C 1
ATOM 5757 O O . SER B 1 121 ? 30.219 -2.465 -6.734 1 91.88 121 SER B O 1
ATOM 5759 N N . VAL B 1 122 ? 28.141 -2.016 -7.324 1 90.81 122 VAL B N 1
ATOM 5760 C CA . VAL B 1 122 ? 28.531 -1.229 -8.484 1 90.81 122 VAL B CA 1
ATOM 5761 C C . VAL B 1 122 ? 29.109 0.11 -8.031 1 90.81 122 VAL B C 1
ATOM 5763 O O . VAL B 1 122 ? 30.078 0.612 -8.617 1 90.81 122 VAL B O 1
ATOM 5766 N N . PHE B 1 123 ? 28.516 0.654 -6.953 1 88.88 123 PHE B N 1
ATOM 5767 C CA . PHE B 1 123 ? 29.031 1.911 -6.414 1 88.88 123 PHE B CA 1
ATOM 5768 C C . PHE B 1 123 ? 30.391 1.71 -5.754 1 88.88 123 PHE B C 1
ATOM 5770 O O . PHE B 1 123 ? 31.297 2.518 -5.941 1 88.88 123 PHE B O 1
ATOM 5777 N N . SER B 1 124 ? 30.453 0.693 -4.953 1 86.25 124 SER B N 1
ATOM 5778 C CA . SER B 1 124 ? 31.688 0.437 -4.219 1 86.25 124 SER B CA 1
ATOM 5779 C C . SER B 1 124 ? 31.891 -1.057 -3.982 1 86.25 124 SER B C 1
ATOM 5781 O O . SER B 1 124 ? 31.297 -1.63 -3.062 1 86.25 124 SER B O 1
ATOM 5783 N N . ARG B 1 125 ? 32.781 -1.589 -4.641 1 83.19 125 ARG B N 1
ATOM 5784 C CA . ARG B 1 125 ? 33.062 -3.016 -4.535 1 83.19 125 ARG B CA 1
ATOM 5785 C C . ARG B 1 125 ? 33.719 -3.346 -3.189 1 83.19 125 ARG B C 1
ATOM 5787 O O . ARG B 1 125 ? 33.562 -4.461 -2.686 1 83.19 125 ARG B O 1
ATOM 5794 N N . ARG B 1 126 ? 34.281 -2.312 -2.629 1 84.62 126 ARG B N 1
ATOM 5795 C CA . ARG B 1 126 ? 35.031 -2.543 -1.398 1 84.62 126 ARG B CA 1
ATOM 5796 C C . ARG B 1 126 ? 34.125 -2.467 -0.179 1 84.62 126 ARG B C 1
ATOM 5798 O O . ARG B 1 126 ? 34.5 -2.912 0.909 1 84.62 126 ARG B O 1
ATOM 5805 N N . PHE B 1 127 ? 33.062 -1.865 -0.442 1 89.69 127 PHE B N 1
ATOM 5806 C CA . PHE B 1 127 ? 32.125 -1.709 0.674 1 89.69 127 PHE B CA 1
ATOM 5807 C C . PHE B 1 127 ? 31.359 -2.994 0.914 1 89.69 127 PHE B C 1
ATOM 5809 O O . PHE B 1 127 ? 30.781 -3.562 -0.018 1 89.69 127 PHE B O 1
ATOM 5816 N N . ASN B 1 128 ? 31.359 -3.441 2.148 1 89.56 128 ASN B N 1
ATOM 5817 C CA . ASN B 1 128 ? 30.594 -4.621 2.527 1 89.56 128 ASN B CA 1
ATOM 5818 C C . ASN B 1 128 ? 29.281 -4.238 3.215 1 89.56 128 ASN B C 1
ATOM 5820 O O . ASN B 1 128 ? 29.281 -3.824 4.375 1 89.56 128 ASN B O 1
ATOM 5824 N N . LEU B 1 129 ? 28.25 -4.465 2.553 1 93.12 129 LEU B N 1
ATOM 5825 C CA . LEU B 1 129 ? 26.922 -4.129 3.068 1 93.12 129 LEU B CA 1
ATOM 5826 C C . LEU B 1 129 ? 26.562 -5.012 4.262 1 93.12 129 LEU B C 1
ATOM 5828 O O . LEU B 1 129 ? 26.672 -6.234 4.188 1 93.12 129 LEU B O 1
ATOM 5832 N N . LYS B 1 130 ? 26.203 -4.422 5.316 1 93.75 130 LYS B N 1
ATOM 5833 C CA . LYS B 1 130 ? 25.875 -5.141 6.543 1 93.75 130 LYS B CA 1
ATOM 5834 C C . LYS B 1 130 ? 24.453 -5.699 6.488 1 93.75 130 LYS B C 1
ATOM 5836 O O . LYS B 1 130 ? 23.703 -5.398 5.562 1 93.75 130 LYS B O 1
ATOM 5841 N N . SER B 1 131 ? 24.062 -6.387 7.5 1 94.31 131 SER B N 1
ATOM 5842 C CA . SER B 1 131 ? 22.812 -7.129 7.508 1 94.31 131 SER B CA 1
ATOM 5843 C C . SER B 1 131 ? 21.656 -6.246 7.965 1 94.31 131 SER B C 1
ATOM 5845 O O . SER B 1 131 ? 21.859 -5.164 8.508 1 94.31 131 SER B O 1
ATOM 5847 N N . ARG B 1 132 ? 20.484 -6.793 7.75 1 94.75 132 ARG B N 1
ATOM 5848 C CA . ARG B 1 132 ? 19.266 -6.133 8.211 1 94.75 132 ARG B CA 1
ATOM 5849 C C . ARG B 1 132 ? 19.266 -5.965 9.727 1 94.75 132 ARG B C 1
ATOM 5851 O O . ARG B 1 132 ? 18.844 -4.93 10.242 1 94.75 132 ARG B O 1
ATOM 5858 N N . THR B 1 133 ? 19.734 -6.906 10.391 1 94.81 133 THR B N 1
ATOM 5859 C CA . THR B 1 133 ? 19.781 -6.883 11.852 1 94.81 133 THR B CA 1
ATOM 5860 C C . THR B 1 133 ? 20.672 -5.75 12.344 1 94.81 133 THR B C 1
ATOM 5862 O O . THR B 1 133 ? 20.328 -5.059 13.305 1 94.81 133 THR B O 1
ATOM 5865 N N . HIS B 1 134 ? 21.781 -5.57 11.719 1 95.06 134 HIS B N 1
ATOM 5866 C CA . HIS B 1 134 ? 22.688 -4.488 12.078 1 95.06 134 HIS B CA 1
ATOM 5867 C C . HIS B 1 134 ? 22.016 -3.129 11.906 1 95.06 134 HIS B C 1
ATOM 5869 O O . HIS B 1 134 ? 22.125 -2.266 12.781 1 95.06 134 HIS B O 1
ATOM 5875 N N . PHE B 1 135 ? 21.391 -2.945 10.836 1 97 135 PHE B N 1
ATOM 5876 C CA . PHE B 1 135 ? 20.734 -1.665 10.578 1 97 135 PHE B CA 1
ATOM 5877 C C . PHE B 1 135 ? 19.594 -1.433 11.555 1 97 135 PHE B C 1
ATOM 5879 O O . PHE B 1 135 ? 19.359 -0.302 11.984 1 97 135 PHE B O 1
ATOM 5886 N N . THR B 1 136 ? 18.844 -2.482 11.922 1 95.75 136 THR B N 1
ATOM 5887 C CA . THR B 1 136 ? 17.703 -2.377 12.828 1 95.75 136 THR B CA 1
ATOM 5888 C C . THR B 1 136 ? 18.172 -2.121 14.258 1 95.75 136 THR B C 1
ATOM 5890 O O . THR B 1 136 ? 17.625 -1.256 14.945 1 95.75 136 THR B O 1
ATOM 5893 N N . ARG B 1 137 ? 19.188 -2.729 14.664 1 95.62 137 ARG B N 1
ATOM 5894 C CA . ARG B 1 137 ? 19.578 -2.727 16.078 1 95.62 137 ARG B CA 1
ATOM 5895 C C . ARG B 1 137 ? 20.609 -1.646 16.359 1 95.62 137 ARG B C 1
ATOM 5897 O O . ARG B 1 137 ? 20.688 -1.143 17.484 1 95.62 137 ARG B O 1
ATOM 5904 N N . ASN B 1 138 ? 21.359 -1.279 15.336 1 95.56 138 ASN B N 1
ATOM 5905 C CA . ASN B 1 138 ? 22.469 -0.361 15.602 1 95.56 138 ASN B CA 1
ATOM 5906 C C . ASN B 1 138 ? 22.281 0.959 14.859 1 95.56 138 ASN B C 1
ATOM 5908 O O . ASN B 1 138 ? 22.234 2.023 15.477 1 95.56 138 ASN B O 1
ATOM 5912 N N . GLU B 1 139 ? 22.141 0.888 13.594 1 96.88 139 GLU B N 1
ATOM 5913 C CA . GLU B 1 139 ? 22.172 2.104 12.789 1 96.88 139 GLU B CA 1
ATOM 5914 C C . GLU B 1 139 ? 20.922 2.947 13.031 1 96.88 139 GLU B C 1
ATOM 5916 O O . GLU B 1 139 ? 21 4.176 13.086 1 96.88 139 GLU B O 1
ATOM 5921 N N . LEU B 1 140 ? 19.734 2.334 13.117 1 97.31 140 LEU B N 1
ATOM 5922 C CA . LEU B 1 140 ? 18.484 3.062 13.305 1 97.31 140 LEU B CA 1
ATOM 5923 C C . LEU B 1 140 ? 18.484 3.797 14.641 1 97.31 140 LEU B C 1
ATOM 5925 O O . LEU B 1 140 ? 18.266 5.008 14.695 1 97.31 140 LEU B O 1
ATOM 5929 N N . PRO B 1 141 ? 18.766 3.09 15.742 1 97.38 141 PRO B N 1
ATOM 5930 C CA . PRO B 1 141 ? 18.797 3.805 17.031 1 97.38 141 PRO B CA 1
ATOM 5931 C C . PRO B 1 141 ? 19.891 4.879 17.078 1 97.38 141 PRO B C 1
ATOM 5933 O O . PRO B 1 141 ? 19.672 5.945 17.656 1 97.38 141 PRO B O 1
ATOM 5936 N N . LYS B 1 142 ? 21.031 4.594 16.5 1 97.12 142 LYS B N 1
ATOM 5937 C CA . LYS B 1 142 ? 22.141 5.559 16.469 1 97.12 142 LYS B CA 1
ATOM 5938 C C . LYS B 1 142 ? 21.734 6.828 15.727 1 97.12 142 LYS B C 1
ATOM 5940 O O . LYS B 1 142 ? 21.984 7.938 16.203 1 97.12 142 LYS B O 1
ATOM 5945 N N . LEU B 1 143 ? 21.156 6.641 14.562 1 97.81 143 LEU B N 1
ATOM 5946 C CA . LEU B 1 143 ? 20.719 7.777 13.766 1 97.81 143 LEU B CA 1
ATOM 5947 C C . LEU B 1 143 ? 19.625 8.562 14.484 1 97.81 143 LEU B C 1
ATOM 5949 O O . LEU B 1 143 ? 19.609 9.797 14.438 1 97.81 143 LEU B O 1
ATOM 5953 N N . TYR B 1 144 ? 18.719 7.859 15.094 1 97.31 144 TYR B N 1
ATOM 5954 C CA . TYR B 1 144 ? 17.656 8.492 15.867 1 97.31 144 TYR B CA 1
ATOM 5955 C C . TYR B 1 144 ? 18.234 9.375 16.969 1 97.31 144 TYR B C 1
ATOM 5957 O O . TYR B 1 144 ? 17.812 10.523 17.141 1 97.31 144 TYR B O 1
ATOM 5965 N N . GLU B 1 145 ? 19.156 8.812 17.703 1 97.25 145 GLU B N 1
ATOM 5966 C CA . GLU B 1 145 ? 19.75 9.555 18.812 1 97.25 145 GLU B CA 1
ATOM 5967 C C . GLU B 1 145 ? 20.484 10.789 18.312 1 97.25 145 GLU B C 1
ATOM 5969 O O . GLU B 1 145 ? 20.484 11.828 18.984 1 97.25 145 GLU B O 1
ATOM 5974 N N . GLU B 1 146 ? 21.109 10.641 17.234 1 97.5 146 GLU B N 1
ATOM 5975 C CA . GLU B 1 146 ? 21.797 11.773 16.641 1 97.5 146 GLU B CA 1
ATOM 5976 C C . GLU B 1 146 ? 20.828 12.922 16.344 1 97.5 146 GLU B C 1
ATOM 5978 O O . GLU B 1 146 ? 21.078 14.062 16.734 1 97.5 146 GLU B O 1
ATOM 5983 N N . TYR B 1 147 ? 19.797 12.641 15.641 1 97.56 147 TYR B N 1
ATOM 5984 C CA . TYR B 1 147 ? 18.844 13.688 15.25 1 97.56 147 TYR B CA 1
ATOM 5985 C C . TYR B 1 147 ? 18.047 14.172 16.453 1 97.56 147 TYR B C 1
ATOM 5987 O O . TYR B 1 147 ? 17.625 15.328 16.5 1 97.56 147 TYR B O 1
ATOM 5995 N N . LYS B 1 148 ? 17.797 13.266 17.406 1 97.12 148 LYS B N 1
ATOM 5996 C CA . LYS B 1 148 ? 17.172 13.695 18.656 1 97.12 148 LYS B CA 1
ATOM 5997 C C . LYS B 1 148 ? 18.016 14.75 19.359 1 97.12 148 LYS B C 1
ATOM 5999 O O . LYS B 1 148 ? 17.5 15.781 19.781 1 97.12 148 LYS B O 1
ATOM 6004 N N . CYS B 1 149 ? 19.297 14.539 19.438 1 97.19 149 CYS B N 1
ATOM 6005 C CA . CYS B 1 149 ? 20.203 15.5 20.062 1 97.19 149 CYS B CA 1
ATOM 6006 C C . CYS B 1 149 ? 20.25 16.812 19.281 1 97.19 149 CYS B C 1
ATOM 6008 O O . CYS B 1 149 ? 20.25 17.891 19.875 1 97.19 149 CYS B O 1
ATOM 6010 N N . LYS B 1 150 ? 20.281 16.672 18.016 1 96.75 150 LYS B N 1
ATOM 6011 C CA . LYS B 1 150 ? 20.234 17.859 17.156 1 96.75 150 LYS B CA 1
ATOM 6012 C C . LYS B 1 150 ? 18.969 18.656 17.422 1 96.75 150 LYS B C 1
ATOM 6014 O O . LYS B 1 150 ? 19 19.891 17.453 1 96.75 150 LYS B O 1
ATOM 6019 N N . LEU B 1 151 ? 17.891 17.984 17.562 1 97.44 151 LEU B N 1
ATOM 6020 C CA . LEU B 1 151 ? 16.609 18.641 17.781 1 97.44 151 LEU B CA 1
ATOM 6021 C C . LEU B 1 151 ? 16.562 19.312 19.141 1 97.44 151 LEU B C 1
ATOM 6023 O O . LEU B 1 151 ? 16.062 20.422 19.281 1 97.44 151 LEU B O 1
ATOM 6027 N N . ILE B 1 152 ? 17.094 18.656 20.156 1 97.69 152 ILE B N 1
ATOM 6028 C CA . ILE B 1 152 ? 17.156 19.219 21.5 1 97.69 152 ILE B CA 1
ATOM 6029 C C . ILE B 1 152 ? 17.938 20.531 21.484 1 97.69 152 ILE B C 1
ATOM 6031 O O . ILE B 1 152 ? 17.531 21.516 22.078 1 97.69 152 ILE B O 1
ATOM 6035 N N . ARG B 1 153 ? 19 20.531 20.75 1 96.25 153 ARG B N 1
ATOM 6036 C CA . ARG B 1 153 ? 19.812 21.734 20.625 1 96.25 153 ARG B CA 1
ATOM 6037 C C . ARG B 1 153 ? 19.047 22.828 19.891 1 96.25 153 ARG B C 1
ATOM 6039 O O . ARG B 1 153 ? 19.109 24 20.281 1 96.25 153 ARG B O 1
ATOM 6046 N N . GLU B 1 154 ? 18.391 22.453 18.859 1 96.19 154 GLU B N 1
ATOM 6047 C CA . GLU B 1 154 ? 17.625 23.422 18.094 1 96.19 154 GLU B CA 1
ATOM 6048 C C . GLU B 1 154 ? 16.516 24.047 18.938 1 96.19 154 GLU B C 1
ATOM 6050 O O . GLU B 1 154 ? 16.312 25.266 18.922 1 96.19 154 GLU B O 1
ATOM 6055 N N . LEU B 1 155 ? 15.82 23.266 19.703 1 96.88 155 LEU B N 1
ATOM 6056 C CA . LEU B 1 155 ? 14.68 23.719 20.484 1 96.88 155 LEU B CA 1
ATOM 6057 C C . LEU B 1 155 ? 15.141 24.531 21.703 1 96.88 155 LEU B C 1
ATOM 6059 O O . LEU B 1 155 ? 14.367 25.312 22.25 1 96.88 155 LEU B O 1
ATOM 6063 N N . SER B 1 156 ? 16.375 24.281 22.109 1 95.94 156 SER B N 1
ATOM 6064 C CA . SER B 1 156 ? 16.906 25.031 23.234 1 95.94 156 SER B CA 1
ATOM 6065 C C . SER B 1 156 ? 17.016 26.516 22.906 1 95.94 156 SER B C 1
ATOM 6067 O O . SER B 1 156 ? 16.953 27.359 23.797 1 95.94 156 SER B O 1
ATOM 6069 N N . ASN B 1 157 ? 17.047 26.828 21.641 1 93.69 157 ASN B N 1
ATOM 6070 C CA . ASN B 1 157 ? 17.203 28.219 21.203 1 93.69 157 ASN B CA 1
ATOM 6071 C C . ASN B 1 157 ? 15.844 28.859 20.938 1 93.69 157 ASN B C 1
ATOM 6073 O O . ASN B 1 157 ? 15.781 30.016 20.5 1 93.69 157 ASN B O 1
ATOM 6077 N N . VAL B 1 158 ? 14.82 28.219 21.219 1 94.88 158 VAL B N 1
ATOM 6078 C CA . VAL B 1 158 ? 13.477 28.734 21.016 1 94.88 158 VAL B CA 1
ATOM 6079 C C . VAL B 1 158 ? 12.82 29.031 22.359 1 94.88 158 VAL B C 1
ATOM 6081 O O . VAL B 1 158 ? 12.773 28.172 23.234 1 94.88 158 VAL B O 1
ATOM 6084 N N . ASP B 1 159 ? 12.266 30.141 22.469 1 93.62 159 ASP B N 1
ATOM 6085 C CA . ASP B 1 159 ? 11.727 30.562 23.766 1 93.62 159 ASP B CA 1
ATOM 6086 C C . ASP B 1 159 ? 10.242 30.234 23.875 1 93.62 159 ASP B C 1
ATOM 6088 O O . ASP B 1 159 ? 9.742 29.922 24.953 1 93.62 159 ASP B O 1
ATOM 6092 N N . ASN B 1 160 ? 9.562 30.375 22.797 1 95.44 160 ASN B N 1
ATOM 6093 C CA . ASN B 1 160 ? 8.125 30.141 22.766 1 95.44 160 ASN B CA 1
ATOM 6094 C C . ASN B 1 160 ? 7.734 29.141 21.688 1 95.44 160 ASN B C 1
ATOM 6096 O O . ASN B 1 160 ? 8.188 29.25 20.547 1 95.44 160 ASN B O 1
ATOM 6100 N N . MET B 1 161 ? 6.949 28.156 22.078 1 96.75 161 MET B N 1
ATOM 6101 C CA . MET B 1 161 ? 6.527 27.188 21.078 1 96.75 161 MET B CA 1
ATOM 6102 C C . MET B 1 161 ? 5.113 26.688 21.375 1 96.75 161 MET B C 1
ATOM 6104 O O . MET B 1 161 ? 4.648 26.75 22.516 1 96.75 161 MET B O 1
ATOM 6108 N N . CYS B 1 162 ? 4.473 26.297 20.391 1 97.81 162 CYS B N 1
ATOM 6109 C CA . CYS B 1 162 ? 3.162 25.656 20.453 1 97.81 162 CYS B CA 1
ATOM 6110 C C . CYS B 1 162 ? 3.27 24.156 20.234 1 97.81 162 CYS B C 1
ATOM 6112 O O . CYS B 1 162 ? 4.07 23.703 19.406 1 97.81 162 CYS B O 1
ATOM 6114 N N . ILE B 1 163 ? 2.477 23.406 20.969 1 97.75 163 ILE B N 1
ATOM 6115 C CA . ILE B 1 163 ? 2.473 21.953 20.797 1 97.75 163 ILE B CA 1
ATOM 6116 C C . ILE B 1 163 ? 1.097 21.5 20.312 1 97.75 163 ILE B C 1
ATOM 6118 O O . ILE B 1 163 ? 0.074 21.875 20.891 1 97.75 163 ILE B O 1
ATOM 6122 N N . SER B 1 164 ? 1.104 20.828 19.297 1 96.69 164 SER B N 1
ATOM 6123 C CA . SER B 1 164 ? -0.123 20.172 18.844 1 96.69 164 SER B CA 1
ATOM 6124 C C . SER B 1 164 ? -0.042 18.656 19.047 1 96.69 164 SER B C 1
ATOM 6126 O O . SER B 1 164 ? 1.031 18.078 18.906 1 96.69 164 SER B O 1
ATOM 6128 N N . PHE B 1 165 ? -1.082 18.016 19.406 1 94.94 165 PHE B N 1
ATOM 6129 C CA . PHE B 1 165 ? -1.095 16.562 19.531 1 94.94 165 PHE B CA 1
ATOM 6130 C C . PHE B 1 165 ? -2.422 15.992 19.062 1 94.94 165 PHE B C 1
ATOM 6132 O O . PHE B 1 165 ? -3.461 16.641 19.156 1 94.94 165 PHE B O 1
ATOM 6139 N N . ASP B 1 166 ? -2.344 14.93 18.453 1 92.44 166 ASP B N 1
ATOM 6140 C CA . ASP B 1 166 ? -3.49 14.227 17.875 1 92.44 166 ASP B CA 1
ATOM 6141 C C . ASP B 1 166 ? -3.254 12.719 17.859 1 92.44 166 ASP B C 1
ATOM 6143 O O . ASP B 1 166 ? -2.113 12.266 17.734 1 92.44 166 ASP B O 1
ATOM 6147 N N . GLY B 1 167 ? -4.34 11.984 18.016 1 88.38 167 GLY B N 1
ATOM 6148 C CA . GLY B 1 167 ? -4.242 10.531 18 1 88.38 167 GLY B CA 1
ATOM 6149 C C . GLY B 1 167 ? -4.477 9.938 16.641 1 88.38 167 GLY B C 1
ATOM 6150 O O . GLY B 1 167 ? -5.223 10.492 15.828 1 88.38 167 GLY B O 1
ATOM 6151 N N . TRP B 1 168 ? -3.812 8.766 16.422 1 86 168 TRP B N 1
ATOM 6152 C CA . TRP B 1 168 ? -3.984 8.031 15.18 1 86 168 TRP B CA 1
ATOM 6153 C C . TRP B 1 168 ? -4.039 6.527 15.445 1 86 168 TRP B C 1
ATOM 6155 O O . TRP B 1 168 ? -3.309 6.012 16.297 1 86 168 TRP B O 1
ATOM 6165 N N . SER B 1 169 ? -4.902 5.91 14.75 1 83.38 169 SER B N 1
ATOM 6166 C CA . SER B 1 169 ? -4.988 4.453 14.805 1 83.38 169 SER B CA 1
ATOM 6167 C C . SER B 1 169 ? -5.02 3.844 13.414 1 83.38 169 SER B C 1
ATOM 6169 O O . SER B 1 169 ? -5.594 4.426 12.484 1 83.38 169 SER B O 1
ATOM 6171 N N . ASP B 1 170 ? -4.395 2.709 13.289 1 79.75 170 ASP B N 1
ATOM 6172 C CA . ASP B 1 170 ? -4.461 2.012 12.008 1 79.75 170 ASP B CA 1
ATOM 6173 C C . ASP B 1 170 ? -5.789 1.279 11.852 1 79.75 170 ASP B C 1
ATOM 6175 O O . ASP B 1 170 ? -6.57 1.186 12.797 1 79.75 170 ASP B O 1
ATOM 6179 N N . THR B 1 171 ? -6.188 0.855 10.641 1 71.69 171 THR B N 1
ATOM 6180 C CA . THR B 1 171 ? -7.465 0.23 10.32 1 71.69 171 THR B CA 1
ATOM 6181 C C . THR B 1 171 ? -7.715 -0.979 11.211 1 71.69 171 THR B C 1
ATOM 6183 O O . THR B 1 171 ? -8.852 -1.233 11.617 1 71.69 171 THR B O 1
ATOM 6186 N N . GLY B 1 172 ? -6.746 -1.728 11.75 1 69.88 172 GLY B N 1
ATOM 6187 C CA . GLY B 1 172 ? -6.914 -2.887 12.609 1 69.88 172 GLY B CA 1
ATOM 6188 C C . GLY B 1 172 ? -6.605 -2.598 14.062 1 69.88 172 GLY B C 1
ATOM 6189 O O . GLY B 1 172 ? -6.613 -3.504 14.898 1 69.88 172 GLY B O 1
ATOM 6190 N N . ASN B 1 173 ? -6.477 -1.317 14.375 1 70.94 173 ASN B N 1
ATOM 6191 C CA . ASN B 1 173 ? -6.207 -0.817 15.719 1 70.94 173 ASN B CA 1
ATOM 6192 C C . ASN B 1 173 ? -5.055 -1.57 16.375 1 70.94 173 ASN B C 1
ATOM 6194 O O . ASN B 1 173 ? -5.027 -1.727 17.594 1 70.94 173 ASN B O 1
ATOM 6198 N N . LYS B 1 174 ? -4.32 -2.145 15.531 1 77 174 LYS B N 1
ATOM 6199 C CA . LYS B 1 174 ? -3.125 -2.783 16.062 1 77 174 LYS B CA 1
ATOM 6200 C C . LYS B 1 174 ? -2.098 -1.746 16.516 1 77 174 LYS B C 1
ATOM 6202 O O . LYS B 1 174 ? -1.397 -1.944 17.5 1 77 174 LYS B O 1
ATOM 6207 N N . HIS B 1 175 ? -2.082 -0.713 15.719 1 83.56 175 HIS B N 1
ATOM 6208 C CA . HIS B 1 175 ? -1.155 0.38 15.992 1 83.56 175 HIS B CA 1
ATOM 6209 C C . HIS B 1 175 ? -1.903 1.667 16.328 1 83.56 175 HIS B C 1
ATOM 6211 O O . HIS B 1 175 ? -2.773 2.098 15.562 1 83.56 175 HIS B O 1
ATOM 6217 N N . GLU B 1 176 ? -1.705 2.168 17.453 1 88.31 176 GLU B N 1
ATOM 6218 C CA . GLU B 1 176 ? -2.244 3.457 17.875 1 88.31 176 GLU B CA 1
ATOM 6219 C C . GLU B 1 176 ? -1.137 4.387 18.359 1 88.31 176 GLU B C 1
ATOM 6221 O O . GLU B 1 176 ? -0.337 4.012 19.219 1 88.31 176 GLU B O 1
ATOM 6226 N N . TYR B 1 177 ? -1.153 5.566 17.844 1 91.38 177 TYR B N 1
ATOM 6227 C CA . TYR B 1 177 ? -0.073 6.48 18.188 1 91.38 177 TYR B CA 1
ATOM 6228 C C . TYR B 1 177 ? -0.614 7.875 18.484 1 91.38 177 TYR B C 1
ATOM 6230 O O . TYR B 1 177 ? -1.673 8.258 17.984 1 91.38 177 TYR B O 1
ATOM 6238 N N . LEU B 1 178 ? 0.06 8.516 19.359 1 93.31 178 LEU B N 1
ATOM 6239 C CA . LEU B 1 178 ? -0.152 9.93 19.641 1 93.31 178 LEU B CA 1
ATOM 6240 C C . LEU B 1 178 ? 0.945 10.781 19 1 93.31 178 LEU B C 1
ATOM 6242 O O . LEU B 1 178 ? 2.121 10.633 19.344 1 93.31 178 LEU B O 1
ATOM 6246 N N . ALA B 1 179 ? 0.53 11.57 18.062 1 95.25 179 ALA B N 1
ATOM 6247 C CA . ALA B 1 179 ? 1.482 12.477 17.422 1 95.25 179 ALA B CA 1
ATOM 6248 C C . ALA B 1 179 ? 1.65 13.758 18.234 1 95.25 179 ALA B C 1
ATOM 6250 O O . ALA B 1 179 ? 0.665 14.367 18.656 1 95.25 179 ALA B O 1
ATOM 6251 N N . VAL B 1 180 ? 2.822 14.094 18.531 1 96.88 180 VAL B N 1
ATOM 6252 C CA . VAL B 1 180 ? 3.148 15.336 19.219 1 96.88 180 VAL B CA 1
ATOM 6253 C C . VAL B 1 180 ? 4.066 16.188 18.344 1 96.88 180 VAL B C 1
ATOM 6255 O O . VAL B 1 180 ? 5.168 15.758 17.984 1 96.88 180 VAL B O 1
ATOM 6258 N N . VAL B 1 181 ? 3.645 17.406 18 1 97.62 181 VAL B N 1
ATOM 6259 C CA . VAL B 1 181 ? 4.363 18.266 17.078 1 97.62 181 VAL B CA 1
ATOM 6260 C C . VAL B 1 181 ? 4.664 19.609 17.734 1 97.62 181 VAL B C 1
ATOM 6262 O O . VAL B 1 181 ? 3.779 20.219 18.344 1 97.62 181 VAL B O 1
ATOM 6265 N N . ALA B 1 182 ? 5.852 20 17.656 1 97.94 182 ALA B N 1
ATOM 6266 C CA . ALA B 1 182 ? 6.25 21.312 18.156 1 97.94 182 ALA B CA 1
ATOM 6267 C C . ALA B 1 182 ? 6.262 22.328 17.016 1 97.94 182 ALA B C 1
ATOM 6269 O O . ALA B 1 182 ? 6.848 22.094 15.969 1 97.94 182 ALA B O 1
ATOM 6270 N N . HIS B 1 183 ? 5.574 23.406 17.203 1 97.12 183 HIS B N 1
ATOM 6271 C CA . HIS B 1 183 ? 5.523 24.516 16.25 1 97.12 183 HIS B CA 1
ATOM 6272 C C . HIS B 1 183 ? 6.23 25.75 16.812 1 97.12 183 HIS B C 1
ATOM 6274 O O . HIS B 1 183 ? 6.008 26.125 17.953 1 97.12 183 HIS B O 1
ATOM 6280 N N . PHE B 1 184 ? 7.078 26.328 16.047 1 96.06 184 PHE B N 1
ATOM 6281 C CA . PHE B 1 184 ? 7.809 27.516 16.469 1 96.06 184 PHE B CA 1
ATOM 6282 C C . PHE B 1 184 ? 8.273 28.328 15.258 1 96.06 184 PHE B C 1
ATOM 6284 O O . PHE B 1 184 ? 8.047 27.938 14.109 1 96.06 184 PHE B O 1
ATOM 6291 N N . THR B 1 185 ? 8.75 29.5 15.531 1 91.94 185 THR B N 1
ATOM 6292 C CA . THR B 1 185 ? 9.25 30.375 14.469 1 91.94 185 THR B CA 1
ATOM 6293 C C . THR B 1 185 ? 10.773 30.25 14.352 1 91.94 185 THR B C 1
ATOM 6295 O O . THR B 1 185 ? 11.477 30.297 15.359 1 91.94 185 THR B O 1
ATOM 6298 N N . LYS B 1 186 ? 11.164 29.891 13.188 1 88.69 186 LYS B N 1
ATOM 6299 C CA . LYS B 1 186 ? 12.586 29.844 12.859 1 88.69 186 LYS B CA 1
ATOM 6300 C C . LYS B 1 186 ? 12.883 30.594 11.57 1 88.69 186 LYS B C 1
ATOM 6302 O O . LYS B 1 186 ? 12.203 30.406 10.562 1 88.69 186 LYS B O 1
ATOM 6307 N N . ASN B 1 187 ? 13.906 31.422 11.609 1 82.94 187 ASN B N 1
ATOM 6308 C CA . ASN B 1 187 ? 14.297 32.219 10.438 1 82.94 187 ASN B CA 1
ATOM 6309 C C . ASN B 1 187 ? 13.109 32.969 9.852 1 82.94 187 ASN B C 1
ATOM 6311 O O . ASN B 1 187 ? 12.875 32.906 8.641 1 82.94 187 ASN B O 1
ATOM 6315 N N . ASP B 1 188 ? 12.227 33.469 10.719 1 80.5 188 ASP B N 1
ATOM 6316 C CA . ASP B 1 188 ? 11.117 34.344 10.367 1 80.5 188 ASP B CA 1
ATOM 6317 C C . ASP B 1 188 ? 10.023 33.594 9.641 1 80.5 188 ASP B C 1
ATOM 6319 O O . ASP B 1 188 ? 9.281 34.156 8.828 1 80.5 188 ASP B O 1
ATOM 6323 N N . GLU B 1 189 ? 10.047 32.344 9.805 1 87.56 189 GLU B N 1
ATOM 6324 C CA . GLU B 1 189 ? 8.992 31.516 9.258 1 87.56 189 GLU B CA 1
ATOM 6325 C C . GLU B 1 189 ? 8.484 30.5 10.281 1 87.56 189 GLU B C 1
ATOM 6327 O O . GLU B 1 189 ? 9.242 30.062 11.148 1 87.56 189 GLU B O 1
ATOM 6332 N N . ASN B 1 190 ? 7.273 30.297 10.156 1 91.38 190 ASN B N 1
ATOM 6333 C CA . ASN B 1 190 ? 6.727 29.25 11.008 1 91.38 190 ASN B CA 1
ATOM 6334 C C . ASN B 1 190 ? 7.16 27.859 10.539 1 91.38 190 ASN B C 1
ATOM 6336 O O . ASN B 1 190 ? 7.141 27.578 9.344 1 91.38 190 ASN B O 1
ATOM 6340 N N . THR B 1 191 ? 7.668 27.109 11.445 1 94.5 191 THR B N 1
ATOM 6341 C CA . THR B 1 191 ? 8.125 25.75 11.141 1 94.5 191 THR B CA 1
ATOM 6342 C C . THR B 1 191 ? 7.672 24.781 12.227 1 94.5 191 THR B C 1
ATOM 6344 O O . THR B 1 191 ? 6.945 25.156 13.148 1 94.5 191 THR B O 1
ATOM 6347 N N . TYR B 1 192 ? 7.98 23.547 12 1 96.81 192 TYR B N 1
ATOM 6348 C CA . TYR B 1 192 ? 7.559 22.516 12.945 1 96.81 192 TYR B CA 1
ATOM 6349 C C . TYR B 1 192 ? 8.594 21.406 13.039 1 96.81 192 TYR B C 1
ATOM 6351 O O . TYR B 1 192 ? 9.508 21.328 12.211 1 96.81 192 TYR B O 1
ATOM 6359 N N . ARG B 1 193 ? 8.562 20.672 14.117 1 97.88 193 ARG B N 1
ATOM 6360 C CA . ARG B 1 193 ? 9.312 19.438 14.305 1 97.88 193 ARG B CA 1
ATOM 6361 C C . ARG B 1 193 ? 8.445 18.375 14.977 1 97.88 193 ARG B C 1
ATOM 6363 O O . ARG B 1 193 ? 7.602 18.688 15.82 1 97.88 193 ARG B O 1
ATOM 6370 N N . ILE B 1 194 ? 8.664 17.156 14.594 1 97.19 194 ILE B N 1
ATOM 6371 C CA . ILE B 1 194 ? 8.016 16.047 15.281 1 97.19 194 ILE B CA 1
ATOM 6372 C C . ILE B 1 194 ? 8.812 15.672 16.531 1 97.19 194 ILE B C 1
ATOM 6374 O O . ILE B 1 194 ? 9.977 15.289 16.438 1 97.19 194 ILE B O 1
ATOM 6378 N N . ILE B 1 195 ? 8.211 15.766 17.656 1 96.12 195 ILE B N 1
ATOM 6379 C CA . ILE B 1 195 ? 8.961 15.469 18.875 1 96.12 195 ILE B CA 1
ATOM 6380 C C . ILE B 1 195 ? 8.492 14.133 19.453 1 96.12 195 ILE B C 1
ATOM 6382 O O . ILE B 1 195 ? 9.141 13.586 20.344 1 96.12 195 ILE B O 1
ATOM 6386 N N . GLY B 1 196 ? 7.398 13.656 18.844 1 91.69 196 GLY B N 1
ATOM 6387 C CA . GLY B 1 196 ? 7.023 12.359 19.375 1 91.69 196 GLY B CA 1
ATOM 6388 C C . GLY B 1 196 ? 5.965 11.656 18.547 1 91.69 196 GLY B C 1
ATOM 6389 O O . GLY B 1 196 ? 5.023 12.289 18.062 1 91.69 196 GLY B O 1
ATOM 6390 N N . ALA B 1 197 ? 6.094 10.477 18.312 1 91.31 197 ALA B N 1
ATOM 6391 C CA . ALA B 1 197 ? 5.082 9.484 17.938 1 91.31 197 ALA B CA 1
ATOM 6392 C C . ALA B 1 197 ? 4.973 8.383 18.984 1 91.31 197 ALA B C 1
ATOM 6394 O O . ALA B 1 197 ? 5.594 7.328 18.844 1 91.31 197 ALA B O 1
ATOM 6395 N N . ILE B 1 198 ? 4.133 8.625 19.906 1 91.5 198 ILE B N 1
ATOM 6396 C CA . ILE B 1 198 ? 4.102 7.82 21.109 1 91.5 198 ILE B CA 1
ATOM 6397 C C . ILE B 1 198 ? 3.127 6.656 20.938 1 91.5 198 ILE B C 1
ATOM 6399 O O . ILE B 1 198 ? 1.978 6.859 20.531 1 91.5 198 ILE B O 1
ATOM 6403 N N . ASP B 1 199 ? 3.582 5.508 21.203 1 89.88 199 ASP B N 1
ATOM 6404 C CA . ASP B 1 199 ? 2.725 4.328 21.188 1 89.88 199 ASP B CA 1
ATOM 6405 C C . ASP B 1 199 ? 1.739 4.336 22.344 1 89.88 199 ASP B C 1
ATOM 6407 O O . ASP B 1 199 ? 2.145 4.258 23.516 1 89.88 199 ASP B O 1
ATOM 6411 N N . VAL B 1 200 ? 0.51 4.422 22.047 1 86.12 200 VAL B N 1
ATOM 6412 C CA . VAL B 1 200 ? -0.511 4.469 23.078 1 86.12 200 VAL B CA 1
ATOM 6413 C C . VAL B 1 200 ? -1.421 3.248 22.969 1 86.12 200 VAL B C 1
ATOM 6415 O O . VAL B 1 200 ? -2.559 3.268 23.453 1 86.12 200 VAL B O 1
ATOM 6418 N N . SER B 1 201 ? -1.001 2.258 22.344 1 80.25 201 SER B N 1
ATOM 6419 C CA . SER B 1 201 ? -1.827 1.091 22.047 1 80.25 201 SER B CA 1
ATOM 6420 C C . SER B 1 201 ? -2.047 0.246 23.297 1 80.25 201 SER B C 1
ATOM 6422 O O . SER B 1 201 ? -3.012 -0.516 23.375 1 80.25 201 SER B O 1
ATOM 6424 N N . LYS B 1 202 ? -1.238 0.402 24.281 1 75.94 202 LYS B N 1
ATOM 6425 C CA . LYS B 1 202 ? -1.237 -0.522 25.406 1 75.94 202 LYS B CA 1
ATOM 6426 C C . LYS B 1 202 ? -2.279 -0.119 26.453 1 75.94 202 LYS B C 1
ATOM 6428 O O . LYS B 1 202 ? -2.789 -0.966 27.188 1 75.94 202 LYS B O 1
ATOM 6433 N N . LYS B 1 203 ? -2.533 1.14 26.516 1 76.25 203 LYS B N 1
ATOM 6434 C CA . LYS B 1 203 ? -3.445 1.61 27.547 1 76.25 203 LYS B CA 1
ATOM 6435 C C . LYS B 1 203 ? -4.609 2.393 26.953 1 76.25 203 LYS B C 1
ATOM 6437 O O . LYS B 1 203 ? -4.539 2.83 25.797 1 76.25 203 LYS B O 1
ATOM 6442 N N . ARG B 1 204 ? -5.613 2.432 27.812 1 78.19 204 ARG B N 1
ATOM 6443 C CA . ARG B 1 204 ? -6.738 3.275 27.422 1 78.19 204 ARG B CA 1
ATOM 6444 C C . ARG B 1 204 ? -6.324 4.738 27.344 1 78.19 204 ARG B C 1
ATOM 6446 O O . ARG B 1 204 ? -5.531 5.211 28.156 1 78.19 204 ARG B O 1
ATOM 6453 N N . HIS B 1 205 ? -6.906 5.352 26.391 1 79.62 205 HIS B N 1
ATOM 6454 C CA . HIS B 1 205 ? -6.551 6.746 26.156 1 79.62 205 HIS B CA 1
ATOM 6455 C C . HIS B 1 205 ? -7.242 7.668 27.156 1 79.62 205 HIS B C 1
ATOM 6457 O O . HIS B 1 205 ? -7.98 8.578 26.766 1 79.62 205 HIS B O 1
ATOM 6463 N N . THR B 1 206 ? -6.871 7.504 28.375 1 83.56 206 THR B N 1
ATOM 6464 C CA . THR B 1 206 ? -7.422 8.383 29.406 1 83.56 206 THR B CA 1
ATOM 6465 C C . THR B 1 206 ? -6.719 9.734 29.406 1 83.56 206 THR B C 1
ATOM 6467 O O . THR B 1 206 ? -5.613 9.859 28.859 1 83.56 206 THR B O 1
ATOM 6470 N N . SER B 1 207 ? -7.426 10.695 29.938 1 91.31 207 SER B N 1
ATOM 6471 C CA . SER B 1 207 ? -6.859 12.039 30 1 91.31 207 SER B CA 1
ATOM 6472 C C . SER B 1 207 ? -5.547 12.047 30.781 1 91.31 207 SER B C 1
ATOM 6474 O O . SER B 1 207 ? -4.598 12.727 30.391 1 91.31 207 SER B O 1
ATOM 6476 N N . ASN B 1 208 ? -5.5 11.305 31.844 1 91.75 208 ASN B N 1
ATOM 6477 C CA . ASN B 1 208 ? -4.289 11.242 32.656 1 91.75 208 ASN B CA 1
ATOM 6478 C C . ASN B 1 208 ? -3.135 10.594 31.906 1 91.75 208 ASN B C 1
ATOM 6480 O O . ASN B 1 208 ? -1.987 11.023 32.031 1 91.75 208 ASN B O 1
ATOM 6484 N N . TYR B 1 209 ? -3.494 9.602 31.234 1 89.94 209 TYR B N 1
ATOM 6485 C CA . TYR B 1 209 ? -2.469 8.914 30.453 1 89.94 209 TYR B CA 1
ATOM 6486 C C . TYR B 1 209 ? -1.914 9.828 29.375 1 89.94 209 TYR B C 1
ATOM 6488 O O . TYR B 1 209 ? -0.701 9.875 29.156 1 89.94 209 TYR B O 1
ATOM 6496 N N . LEU B 1 210 ? -2.756 10.516 28.688 1 91.44 210 LEU B N 1
ATOM 6497 C CA . LEU B 1 210 ? -2.334 11.453 27.656 1 91.44 210 LEU B CA 1
ATOM 6498 C C . LEU B 1 210 ? -1.457 12.555 28.25 1 91.44 210 LEU B C 1
ATOM 6500 O O . LEU B 1 210 ? -0.43 12.914 27.672 1 91.44 210 LEU B O 1
ATOM 6504 N N . LYS B 1 211 ? -1.913 13.039 29.375 1 94.25 211 LYS B N 1
ATOM 6505 C CA . LYS B 1 211 ? -1.144 14.07 30.062 1 94.25 211 LYS B CA 1
ATOM 6506 C C . LYS B 1 211 ? 0.268 13.586 30.391 1 94.25 211 LYS B C 1
ATOM 6508 O O . LYS B 1 211 ? 1.248 14.266 30.078 1 94.25 211 LYS B O 1
ATOM 6513 N N . THR B 1 212 ? 0.348 12.422 30.938 1 94.12 212 THR B N 1
ATOM 6514 C CA . THR B 1 212 ? 1.641 11.883 31.344 1 94.12 212 THR B CA 1
ATOM 6515 C C . THR B 1 212 ? 2.531 11.656 30.125 1 94.12 212 THR B C 1
ATOM 6517 O O . THR B 1 212 ? 3.73 11.945 30.156 1 94.12 212 THR B O 1
ATOM 6520 N N . SER B 1 213 ? 1.927 11.141 29.109 1 92.44 213 SER B N 1
ATOM 6521 C CA . SER B 1 213 ? 2.666 10.898 27.859 1 92.44 213 SER B CA 1
ATOM 6522 C C . SER B 1 213 ? 3.213 12.203 27.297 1 92.44 213 SER B C 1
ATOM 6524 O O . SER B 1 213 ? 4.355 12.258 26.828 1 92.44 213 SER B O 1
ATOM 6526 N N . MET B 1 214 ? 2.439 13.234 27.328 1 93.56 214 MET B N 1
ATOM 6527 C CA . MET B 1 214 ? 2.844 14.539 26.812 1 93.56 214 MET B CA 1
ATOM 6528 C C . MET B 1 214 ? 3.957 15.133 27.672 1 93.56 214 MET B C 1
ATOM 6530 O O . MET B 1 214 ? 4.949 15.641 27.156 1 93.56 214 MET B O 1
ATOM 6534 N N . GLU B 1 215 ? 3.797 15.031 28.938 1 95.25 215 GLU B N 1
ATOM 6535 C CA . GLU B 1 215 ? 4.793 15.578 29.859 1 95.25 215 GLU B CA 1
ATOM 6536 C C . GLU B 1 215 ? 6.133 14.867 29.703 1 95.25 215 GLU B C 1
ATOM 6538 O O . GLU B 1 215 ? 7.191 15.5 29.75 1 95.25 215 GLU B O 1
ATOM 6543 N N . ASP B 1 216 ? 6.043 13.586 29.516 1 95.38 216 ASP B N 1
ATOM 6544 C CA . ASP B 1 216 ? 7.262 12.797 29.344 1 95.38 216 ASP B CA 1
ATOM 6545 C C . ASP B 1 216 ? 8.039 13.242 28.109 1 95.38 216 ASP B C 1
ATOM 6547 O O . ASP B 1 216 ? 9.266 13.375 28.156 1 95.38 216 ASP B O 1
ATOM 6551 N N . VAL B 1 217 ? 7.359 13.469 27.078 1 95.81 217 VAL B N 1
ATOM 6552 C CA . VAL B 1 217 ? 8.008 13.867 25.828 1 95.81 217 VAL B CA 1
ATOM 6553 C C . VAL B 1 217 ? 8.57 15.281 25.969 1 95.81 217 VAL B C 1
ATOM 6555 O O . VAL B 1 217 ? 9.68 15.562 25.5 1 95.81 217 VAL B O 1
ATOM 6558 N N . LEU B 1 218 ? 7.816 16.203 26.578 1 97.06 218 LEU B N 1
ATOM 6559 C CA . LEU B 1 218 ? 8.273 17.562 26.766 1 97.06 218 LEU B CA 1
ATOM 6560 C C . LEU B 1 218 ? 9.531 17.609 27.625 1 97.06 218 LEU B C 1
ATOM 6562 O O . LEU B 1 218 ? 10.453 18.375 27.359 1 97.06 218 LEU B O 1
ATOM 6566 N N . LYS B 1 219 ? 9.539 16.719 28.625 1 96.88 219 LYS B N 1
ATOM 6567 C CA . LYS B 1 219 ? 10.711 16.625 29.484 1 96.88 219 LYS B CA 1
ATOM 6568 C C . LYS B 1 219 ? 11.906 16.062 28.719 1 96.88 219 LYS B C 1
ATOM 6570 O O . LYS B 1 219 ? 13.039 16.531 28.891 1 96.88 219 LYS B O 1
ATOM 6575 N N . GLU B 1 220 ? 11.617 15.07 27.953 1 96.12 220 GLU B N 1
ATOM 6576 C CA . GLU B 1 220 ? 12.664 14.43 27.172 1 96.12 220 GLU B CA 1
ATOM 6577 C C . GLU B 1 220 ? 13.367 15.438 26.266 1 96.12 220 GLU B C 1
ATOM 6579 O O . GLU B 1 220 ? 14.586 15.383 26.109 1 96.12 220 GLU B O 1
ATOM 6584 N N . PHE B 1 221 ? 12.648 16.344 25.688 1 97.31 221 PHE B N 1
ATOM 6585 C CA . PHE B 1 221 ? 13.211 17.312 24.766 1 97.31 221 PHE B CA 1
ATOM 6586 C C . PHE B 1 221 ? 13.516 18.625 25.484 1 97.31 221 PHE B C 1
ATOM 6588 O O . PHE B 1 221 ? 13.914 19.609 24.859 1 97.31 221 PHE B O 1
ATOM 6595 N N . GLN B 1 222 ? 13.234 18.719 26.766 1 96.56 222 GLN B N 1
ATOM 6596 C CA . GLN B 1 222 ? 13.57 19.828 27.641 1 96.56 222 GLN B CA 1
ATOM 6597 C C . GLN B 1 222 ? 12.883 21.109 27.188 1 96.56 222 GLN B C 1
ATOM 6599 O O . GLN B 1 222 ? 13.523 22.156 27.062 1 96.56 222 GLN B O 1
ATOM 6604 N N . ILE B 1 223 ? 11.562 21 26.984 1 97 223 ILE B N 1
ATOM 6605 C CA . ILE B 1 223 ? 10.852 22.172 26.5 1 97 223 ILE B CA 1
ATOM 6606 C C . ILE B 1 223 ? 9.594 22.406 27.328 1 97 223 ILE B C 1
ATOM 6608 O O . ILE B 1 223 ? 8.672 23.094 26.906 1 97 223 ILE B O 1
ATOM 6612 N N . THR B 1 224 ? 9.484 21.906 28.484 1 95.25 224 THR B N 1
ATOM 6613 C CA . THR B 1 224 ? 8.305 21.969 29.344 1 95.25 224 THR B CA 1
ATOM 6614 C C . THR B 1 224 ? 7.926 23.406 29.641 1 95.25 224 THR B C 1
ATOM 6616 O O . THR B 1 224 ? 6.742 23.766 29.625 1 95.25 224 THR B O 1
ATOM 6619 N N . ASP B 1 225 ? 8.867 24.203 29.828 1 94.38 225 ASP B N 1
ATOM 6620 C CA . ASP B 1 225 ? 8.609 25.578 30.266 1 94.38 225 ASP B CA 1
ATOM 6621 C C . ASP B 1 225 ? 8.469 26.516 29.062 1 94.38 225 ASP B C 1
ATOM 6623 O O . ASP B 1 225 ? 8.234 27.703 29.234 1 94.38 225 ASP B O 1
ATOM 6627 N N . LYS B 1 226 ? 8.539 25.984 27.922 1 96.5 226 LYS B N 1
ATOM 6628 C CA . LYS B 1 226 ? 8.547 26.828 26.734 1 96.5 226 LYS B CA 1
ATOM 6629 C C . LYS B 1 226 ? 7.223 26.734 25.984 1 96.5 226 LYS B C 1
ATOM 6631 O O . LYS B 1 226 ? 7.016 27.438 24.984 1 96.5 226 LYS B O 1
ATOM 6636 N N . VAL B 1 227 ? 6.316 25.953 26.453 1 97.31 227 VAL B N 1
ATOM 6637 C CA . VAL B 1 227 ? 5.039 25.719 25.797 1 97.31 227 VAL B CA 1
ATOM 6638 C C . VAL B 1 227 ? 4.062 26.844 26.156 1 97.31 227 VAL B C 1
ATOM 6640 O O . VAL B 1 227 ? 3.734 27.031 27.328 1 97.31 227 VAL B O 1
ATOM 6643 N N . VAL B 1 228 ? 3.576 27.562 25.141 1 97 228 VAL B N 1
ATOM 6644 C CA . VAL B 1 228 ? 2.721 28.719 25.406 1 97 228 VAL B CA 1
ATOM 6645 C C . VAL B 1 228 ? 1.26 28.344 25.172 1 97 228 VAL B C 1
ATOM 6647 O O . VAL B 1 228 ? 0.354 28.969 25.719 1 97 228 VAL B O 1
ATOM 6650 N N . VAL B 1 229 ? 1.066 27.375 24.297 1 97.62 229 VAL B N 1
ATOM 6651 C CA . VAL B 1 229 ? -0.305 26.984 23.984 1 97.62 229 VAL B CA 1
ATOM 6652 C C . VAL B 1 229 ? -0.322 25.562 23.422 1 97.62 229 VAL B C 1
ATOM 6654 O O . VAL B 1 229 ? 0.669 25.109 22.844 1 97.62 229 VAL B O 1
ATOM 6657 N N . LEU B 1 230 ? -1.454 24.844 23.594 1 97.56 230 LEU B N 1
ATOM 6658 C CA . LEU B 1 230 ? -1.673 23.516 23.031 1 97.56 230 LEU B CA 1
ATOM 6659 C C . LEU B 1 230 ? -2.824 23.531 22.031 1 97.56 230 LEU B C 1
ATOM 6661 O O . LEU B 1 230 ? -3.826 24.219 22.25 1 97.56 230 LEU B O 1
ATOM 6665 N N . ILE B 1 231 ? -2.623 22.828 20.984 1 97.06 231 ILE B N 1
ATOM 6666 C CA . ILE B 1 231 ? -3.699 22.625 20.016 1 97.06 231 ILE B CA 1
ATOM 6667 C C . ILE B 1 231 ? -4.074 21.141 19.969 1 97.06 231 ILE B C 1
ATOM 6669 O O . ILE B 1 231 ? -3.201 20.266 19.906 1 97.06 231 ILE B O 1
ATOM 6673 N N . ARG B 1 232 ? -5.289 20.844 19.953 1 93.69 232 ARG B N 1
ATOM 6674 C CA . ARG B 1 232 ? -5.742 19.453 20.031 1 93.69 232 ARG B CA 1
ATOM 6675 C C . ARG B 1 232 ? -7.062 19.266 19.297 1 93.69 232 ARG B C 1
ATOM 6677 O O . ARG B 1 232 ? -7.664 20.234 18.828 1 93.69 232 ARG B O 1
ATOM 6684 N N . ASP B 1 233 ? -7.445 18.016 19.203 1 88.12 233 ASP B N 1
ATOM 6685 C CA . ASP B 1 233 ? -8.781 17.75 18.672 1 88.12 233 ASP B CA 1
ATOM 6686 C C . ASP B 1 233 ? -9.844 17.984 19.734 1 88.12 233 ASP B C 1
ATOM 6688 O O . ASP B 1 233 ? -9.523 18.281 20.891 1 88.12 233 ASP B O 1
ATOM 6692 N N . GLY B 1 234 ? -11.078 17.922 19.422 1 86.25 234 GLY B N 1
ATOM 6693 C CA . GLY B 1 234 ? -12.172 18.281 20.312 1 86.25 234 GLY B CA 1
ATOM 6694 C C . GLY B 1 234 ? -12.656 17.109 21.141 1 86.25 234 GLY B C 1
ATOM 6695 O O . GLY B 1 234 ? -13.75 17.156 21.719 1 86.25 234 GLY B O 1
ATOM 6696 N N . ALA B 1 235 ? -11.875 16.078 21.234 1 88.25 235 ALA B N 1
ATOM 6697 C CA . ALA B 1 235 ? -12.273 14.922 22.031 1 88.25 235 ALA B CA 1
ATOM 6698 C C . ALA B 1 235 ? -12.188 15.234 23.531 1 88.25 235 ALA B C 1
ATOM 6700 O O . ALA B 1 235 ? -11.281 15.945 23.969 1 88.25 235 ALA B O 1
ATOM 6701 N N . ALA B 1 236 ? -13.039 14.672 24.297 1 91.31 236 ALA B N 1
ATOM 6702 C CA . ALA B 1 236 ? -13.148 14.961 25.719 1 91.31 236 ALA B CA 1
ATOM 6703 C C . ALA B 1 236 ? -11.859 14.609 26.453 1 91.31 236 ALA B C 1
ATOM 6705 O O . ALA B 1 236 ? -11.414 15.352 27.344 1 91.31 236 ALA B O 1
ATOM 6706 N N . ASN B 1 237 ? -11.273 13.523 26.094 1 90.12 237 ASN B N 1
ATOM 6707 C CA . ASN B 1 237 ? -10.047 13.102 2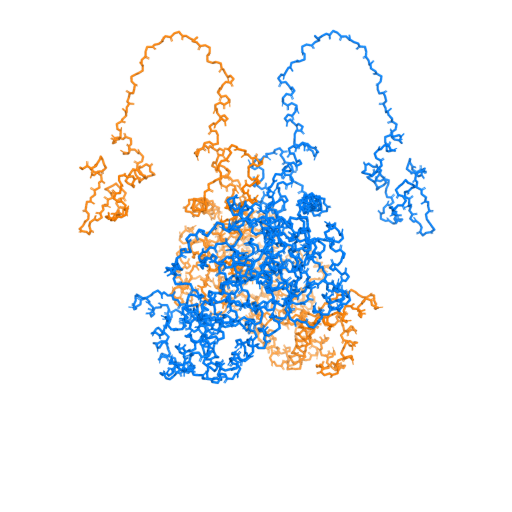6.766 1 90.12 237 ASN B CA 1
ATOM 6708 C C . ASN B 1 237 ? -8.891 14.047 26.453 1 90.12 237 ASN B C 1
ATOM 6710 O O . ASN B 1 237 ? -8.078 14.336 27.328 1 90.12 237 ASN B O 1
ATOM 6714 N N . ALA B 1 238 ? -8.82 14.547 25.281 1 92.56 238 ALA B N 1
ATOM 6715 C CA . ALA B 1 238 ? -7.77 15.484 24.891 1 92.56 238 ALA B CA 1
ATOM 6716 C C . ALA B 1 238 ? -7.934 16.828 25.594 1 92.56 238 ALA B C 1
ATOM 6718 O O . ALA B 1 238 ? -6.953 17.422 26.047 1 92.56 238 ALA B O 1
ATOM 6719 N N . ILE B 1 239 ? -9.195 17.312 25.703 1 94.38 239 ILE B N 1
ATOM 6720 C CA . ILE B 1 239 ? -9.492 18.562 26.375 1 94.38 239 ILE B CA 1
ATOM 6721 C C . ILE B 1 239 ? -9.086 18.469 27.844 1 94.38 239 ILE B C 1
ATOM 6723 O O . ILE B 1 239 ? -8.391 19.344 28.359 1 94.38 239 ILE B O 1
ATOM 6727 N N . LYS B 1 240 ? -9.523 17.375 28.438 1 95.75 240 LYS B N 1
ATOM 6728 C CA . LYS B 1 240 ? -9.219 17.188 29.859 1 95.75 240 LYS B CA 1
ATOM 6729 C C . LYS B 1 240 ? -7.719 17.047 30.094 1 95.75 240 LYS B C 1
ATOM 6731 O O . LYS B 1 240 ? -7.191 17.5 31.109 1 95.75 240 LYS B O 1
ATOM 6736 N N . ALA B 1 241 ? -7.066 16.375 29.203 1 94.69 241 ALA B N 1
ATOM 6737 C CA . ALA B 1 241 ? -5.617 16.234 29.312 1 94.69 241 ALA B CA 1
ATOM 6738 C C . ALA B 1 241 ? -4.926 17.594 29.281 1 94.69 241 ALA B C 1
ATOM 6740 O O . ALA B 1 241 ? -4.02 17.859 30.078 1 94.69 241 ALA B O 1
ATOM 6741 N N . ALA B 1 242 ? -5.301 18.484 28.391 1 95.5 242 ALA B N 1
ATOM 6742 C CA . ALA B 1 242 ? -4.73 19.828 28.266 1 95.5 242 ALA B CA 1
ATOM 6743 C C . ALA B 1 242 ? -5.023 20.656 29.516 1 95.5 242 ALA B C 1
ATOM 6745 O O . ALA B 1 242 ? -4.18 21.438 29.969 1 95.5 242 ALA B O 1
ATOM 6746 N N . GLU B 1 243 ? -6.211 20.469 30.047 1 95.88 243 GLU B N 1
ATOM 6747 C CA . GLU B 1 243 ? -6.59 21.172 31.281 1 95.88 243 GLU B CA 1
ATOM 6748 C C . GLU B 1 243 ? -5.711 20.75 32.438 1 95.88 243 GLU B C 1
ATOM 6750 O O . GLU B 1 243 ? -5.289 21.594 33.25 1 95.88 243 GLU B O 1
ATOM 6755 N N . LEU B 1 244 ? -5.516 19.5 32.469 1 95.56 244 LEU B N 1
ATOM 6756 C CA . LEU B 1 244 ? -4.695 18.953 33.531 1 95.56 244 LEU B CA 1
ATOM 6757 C C . LEU B 1 244 ? -3.258 19.453 33.438 1 95.56 244 LEU B C 1
ATOM 6759 O O . LEU B 1 244 ? -2.566 19.594 34.438 1 95.56 244 LEU B O 1
ATOM 6763 N N . MET B 1 245 ? -2.803 19.703 32.281 1 95 245 MET B N 1
ATOM 6764 C CA . MET B 1 245 ? -1.451 20.203 32.062 1 95 245 MET B CA 1
ATOM 6765 C C . MET B 1 245 ? -1.356 21.688 32.469 1 95 245 MET B C 1
ATOM 6767 O O . MET B 1 245 ? -0.258 22.219 32.594 1 95 245 MET B O 1
ATOM 6771 N N . ASP B 1 246 ? -2.447 22.312 32.625 1 94.12 246 ASP B N 1
ATOM 6772 C CA . ASP B 1 246 ? -2.541 23.719 33.031 1 94.12 246 ASP B CA 1
ATOM 6773 C C . ASP B 1 246 ? -1.868 24.625 32.031 1 94.12 246 ASP B C 1
ATOM 6775 O O . ASP B 1 246 ? -1.063 25.484 32.406 1 94.12 246 ASP B O 1
ATOM 6779 N N . VAL B 1 247 ? -1.995 24.391 30.781 1 94.69 247 VAL B N 1
ATOM 6780 C CA . VAL B 1 247 ? -1.536 25.203 29.656 1 94.69 247 VAL B CA 1
ATOM 6781 C C . VAL B 1 247 ? -2.732 25.641 28.812 1 94.69 247 VAL B C 1
ATOM 6783 O O . VAL B 1 247 ? -3.676 24.875 28.609 1 94.69 247 VAL B O 1
ATOM 6786 N N . PRO B 1 248 ? -2.689 26.969 28.406 1 96.31 248 PRO B N 1
ATOM 6787 C CA . PRO B 1 248 ? -3.762 27.391 27.5 1 96.31 248 PRO B CA 1
ATOM 6788 C C . PRO B 1 248 ? -3.877 26.469 26.281 1 96.31 248 PRO B C 1
ATOM 6790 O O . PRO B 1 248 ? -2.863 26.016 25.75 1 96.31 248 PRO B O 1
ATOM 6793 N N . HIS B 1 249 ? -5.078 26.141 25.906 1 97 249 HIS B N 1
ATOM 6794 C CA . HIS B 1 249 ? -5.293 25.234 24.781 1 97 249 HIS B CA 1
ATOM 6795 C C . HIS B 1 249 ? -6.566 25.578 24.031 1 97 249 HIS B C 1
ATOM 6797 O O . HIS B 1 249 ? -7.441 26.266 24.562 1 97 249 HIS B O 1
ATOM 6803 N N . TYR B 1 250 ? -6.648 25.25 22.828 1 96.62 250 TYR B N 1
ATOM 6804 C CA . TYR B 1 250 ? -7.859 25.438 22.031 1 96.62 250 TYR B CA 1
ATOM 6805 C C . TYR B 1 250 ? -8.047 24.297 21.031 1 96.62 250 TYR B C 1
ATOM 6807 O O . TYR B 1 250 ? -7.133 23.484 20.828 1 96.62 250 TYR B O 1
ATOM 6815 N N . ASP B 1 251 ? -9.211 24.188 20.422 1 95.31 251 ASP B N 1
ATOM 6816 C CA . ASP B 1 251 ? -9.555 23.141 19.469 1 95.31 251 ASP B CA 1
ATOM 6817 C C . ASP B 1 251 ? -9.07 23.5 18.062 1 95.31 251 ASP B C 1
ATOM 6819 O O . ASP B 1 251 ? -9.086 24.672 17.672 1 95.31 251 ASP B O 1
ATOM 6823 N N . CYS B 1 252 ? -8.664 22.453 17.391 1 95 252 CYS B N 1
ATOM 6824 C CA . CYS B 1 252 ? -8.312 22.609 15.984 1 95 252 CYS B CA 1
ATOM 6825 C C . CYS B 1 252 ? -9.5 23.125 15.172 1 95 252 CYS B C 1
ATOM 6827 O O . CYS B 1 252 ? -10.562 22.5 15.18 1 95 252 CYS B O 1
ATOM 6829 N N . LEU B 1 253 ? -9.328 24.203 14.469 1 95 253 LEU B N 1
ATOM 6830 C CA . LEU B 1 253 ? -10.414 24.812 13.719 1 95 253 LEU B CA 1
ATOM 6831 C C . LEU B 1 253 ? -10.852 23.922 12.562 1 95 253 LEU B C 1
ATOM 6833 O O . LEU B 1 253 ? -12.039 23.859 12.227 1 95 253 LEU B O 1
ATOM 6837 N N . ALA B 1 254 ? -9.898 23.25 11.922 1 92.31 254 ALA B N 1
ATOM 6838 C CA . ALA B 1 254 ? -10.234 22.359 10.812 1 92.31 254 ALA B CA 1
ATOM 6839 C C . ALA B 1 254 ? -11.25 21.312 11.242 1 92.31 254 ALA B C 1
ATOM 6841 O O . ALA B 1 254 ? -12.203 21.031 10.516 1 92.31 254 ALA B O 1
ATOM 6842 N N . HIS B 1 255 ? -11.086 20.75 12.398 1 91.06 255 HIS B N 1
ATOM 6843 C CA . HIS B 1 255 ? -12.008 19.75 12.93 1 91.06 255 HIS B CA 1
ATOM 6844 C C . HIS B 1 255 ? -13.383 20.375 13.203 1 91.06 255 HIS B C 1
ATOM 6846 O O . HIS B 1 255 ? -14.406 19.719 13.016 1 91.06 255 HIS B O 1
ATOM 6852 N N . LYS B 1 256 ? -13.367 21.547 13.656 1 93.62 256 LYS B N 1
ATOM 6853 C CA . LYS B 1 256 ? -14.625 22.203 13.984 1 93.62 256 LYS B CA 1
ATOM 6854 C C . LYS B 1 256 ? -15.414 22.562 12.719 1 93.62 256 LYS B C 1
ATOM 6856 O O . LYS B 1 256 ? -16.641 22.453 12.703 1 93.62 256 LYS B O 1
ATOM 6861 N N . ILE B 1 257 ? -14.688 23 11.711 1 92.69 257 ILE B N 1
ATOM 6862 C CA . ILE B 1 257 ? -15.344 23.25 10.43 1 92.69 257 ILE B CA 1
ATOM 6863 C C . ILE B 1 257 ? -15.961 21.938 9.922 1 92.69 257 ILE B C 1
ATOM 6865 O O . ILE B 1 257 ? -17.094 21.938 9.422 1 92.69 257 ILE B O 1
ATOM 6869 N N . ASN B 1 258 ? -15.219 20.859 10.07 1 89.56 258 ASN B N 1
ATOM 6870 C CA . ASN B 1 258 ? -15.711 19.547 9.648 1 89.56 258 ASN B CA 1
ATOM 6871 C C . ASN B 1 258 ? -17 19.188 10.359 1 89.56 258 ASN B C 1
ATOM 6873 O O . ASN B 1 258 ? -17.922 18.641 9.75 1 89.56 258 ASN B O 1
ATOM 6877 N N . LEU B 1 259 ? -17.062 19.422 11.602 1 90.69 259 LEU B N 1
ATOM 6878 C CA . LEU B 1 259 ? -18.25 19.109 12.383 1 90.69 259 LEU B CA 1
ATOM 6879 C C . LEU B 1 259 ? -19.422 19.984 11.945 1 90.69 259 LEU B C 1
ATOM 6881 O O . LEU B 1 259 ? -20.562 19.516 11.883 1 90.69 259 LEU B O 1
ATOM 6885 N N . ALA B 1 260 ? -19.156 21.219 11.68 1 93 260 ALA B N 1
ATOM 6886 C CA . ALA B 1 260 ? -20.203 22.125 11.219 1 93 260 ALA B CA 1
ATOM 6887 C C . ALA B 1 260 ? -20.781 21.656 9.891 1 93 260 ALA B C 1
ATOM 6889 O O . ALA B 1 260 ? -22 21.656 9.703 1 93 260 ALA B O 1
ATOM 6890 N N . VAL B 1 261 ? -19.922 21.266 9.008 1 91.81 261 VAL B N 1
ATOM 6891 C CA . VAL B 1 261 ? -20.359 20.781 7.703 1 91.81 261 VAL B CA 1
ATOM 6892 C C . VAL B 1 261 ? -21.188 19.516 7.875 1 91.81 261 VAL B C 1
ATOM 6894 O O . VAL B 1 261 ? -22.203 19.328 7.215 1 91.81 261 VAL B O 1
ATOM 6897 N N . LYS B 1 262 ? -20.75 18.625 8.719 1 89.94 262 LYS B N 1
ATOM 6898 C CA . LYS B 1 262 ? -21.484 17.391 8.992 1 89.94 262 LYS B CA 1
ATOM 6899 C C . LYS B 1 262 ? -22.891 17.688 9.492 1 89.94 262 LYS B C 1
ATOM 6901 O O . LYS B 1 262 ? -23.859 17.047 9.062 1 89.94 262 LYS B O 1
ATOM 6906 N N . ASP B 1 263 ? -23 18.641 10.383 1 91.31 263 ASP B N 1
ATOM 6907 C CA . ASP B 1 263 ? -24.312 19.047 10.898 1 91.31 263 ASP B CA 1
ATOM 6908 C C . ASP B 1 263 ? -25.203 19.562 9.773 1 91.31 263 ASP B C 1
ATOM 6910 O O . ASP B 1 263 ? -26.406 19.266 9.75 1 91.31 263 ASP B O 1
ATOM 6914 N N . GLY B 1 264 ? -24.594 20.375 8.922 1 91.06 264 GLY B N 1
ATOM 6915 C CA . GLY B 1 264 ? -25.344 20.875 7.789 1 91.06 264 GLY B CA 1
ATOM 6916 C C . GLY B 1 264 ? -25.797 19.797 6.824 1 91.06 264 GLY B C 1
ATOM 6917 O O . GLY B 1 264 ? -26.922 19.812 6.348 1 91.06 264 GLY B O 1
ATOM 6918 N N . LEU B 1 265 ? -24.938 18.828 6.586 1 88.81 265 LEU B N 1
ATOM 6919 C CA . LEU B 1 265 ? -25.234 17.766 5.633 1 88.81 265 LEU B CA 1
ATOM 6920 C C . LEU B 1 265 ? -26.266 16.797 6.195 1 88.81 265 LEU B C 1
ATOM 6922 O O . LEU B 1 265 ? -27.062 16.234 5.445 1 88.81 265 LEU B O 1
ATOM 6926 N N . ASP B 1 266 ? -26.234 16.609 7.484 1 88.88 266 ASP B N 1
ATOM 6927 C CA . ASP B 1 266 ? -27.203 15.727 8.133 1 88.88 266 ASP B CA 1
ATOM 6928 C C . ASP B 1 266 ? -28.625 16.203 7.91 1 88.88 266 ASP B C 1
ATOM 6930 O O . ASP B 1 266 ? -29.562 15.406 7.824 1 88.88 266 ASP B O 1
ATOM 6934 N N . VAL B 1 267 ? -28.812 17.5 7.824 1 90.44 267 VAL B N 1
ATOM 6935 C CA . VAL B 1 267 ? -30.141 18.062 7.652 1 90.44 267 VAL B CA 1
ATOM 6936 C C . VAL B 1 267 ? -30.438 18.266 6.168 1 90.44 267 VAL B C 1
ATOM 6938 O O . VAL B 1 267 ? -31.578 18.469 5.773 1 90.44 267 VAL B O 1
ATOM 6941 N N . PHE B 1 268 ? -29.391 18.203 5.379 1 89.06 268 PHE B N 1
ATOM 6942 C CA . PHE B 1 268 ? -29.531 18.297 3.932 1 89.06 268 PHE B CA 1
ATOM 6943 C C . PHE B 1 268 ? -29.703 16.922 3.314 1 89.06 268 PHE B C 1
ATOM 6945 O O . PHE B 1 268 ? -28.859 16.469 2.531 1 89.06 268 PHE B O 1
ATOM 6952 N N . SER B 1 269 ? -30.75 16.281 3.434 1 88.75 269 SER B N 1
ATOM 6953 C CA . SER B 1 269 ? -31.016 14.898 3.066 1 88.75 269 SER B CA 1
ATOM 6954 C C . SER B 1 269 ? -30.969 14.703 1.555 1 88.75 269 SER B C 1
ATOM 6956 O O . SER B 1 269 ? -30.516 13.664 1.069 1 88.75 269 SER B O 1
ATOM 6958 N N . GLU B 1 270 ? -31.391 15.688 0.871 1 89.75 270 GLU B N 1
ATOM 6959 C CA . GLU B 1 270 ? -31.422 15.586 -0.585 1 89.75 270 GLU B CA 1
ATOM 6960 C C . GLU B 1 270 ? -30.016 15.391 -1.146 1 89.75 270 GLU B C 1
ATOM 6962 O O . GLU B 1 270 ? -29.797 14.531 -2.002 1 89.75 270 GLU B O 1
ATOM 6967 N N . LEU B 1 271 ? -29.172 16.188 -0.63 1 90.06 271 LEU B N 1
ATOM 6968 C CA . LEU B 1 271 ? -27.797 16.094 -1.11 1 90.06 271 LEU B CA 1
ATOM 6969 C C . LEU B 1 271 ? -27.172 14.75 -0.709 1 90.06 271 LEU B C 1
ATOM 6971 O O . LEU B 1 271 ? -26.438 14.141 -1.493 1 90.06 271 LEU B O 1
ATOM 6975 N N . SER B 1 272 ? -27.453 14.328 0.469 1 87.69 272 SER B N 1
ATOM 6976 C CA . SER B 1 272 ? -26.922 13.055 0.951 1 87.69 272 SER B CA 1
ATOM 6977 C C . SER B 1 272 ? -27.406 11.898 0.089 1 87.69 272 SER B C 1
ATOM 6979 O O . SER B 1 272 ? -26.656 10.953 -0.173 1 87.69 272 SER B O 1
ATOM 6981 N N . ASN B 1 273 ? -28.594 11.969 -0.259 1 91.38 273 ASN B N 1
ATOM 6982 C CA . ASN B 1 273 ? -29.156 10.938 -1.12 1 91.38 273 ASN B CA 1
ATOM 6983 C C . ASN B 1 273 ? -28.484 10.922 -2.49 1 91.38 273 ASN B C 1
ATOM 6985 O O . ASN B 1 273 ? -28.234 9.852 -3.045 1 91.38 273 ASN B O 1
ATOM 6989 N N . ILE B 1 274 ? -28.266 12.094 -2.963 1 93.25 274 ILE B N 1
ATOM 6990 C CA . ILE B 1 274 ? -27.641 12.203 -4.273 1 93.25 274 ILE B CA 1
ATOM 6991 C C . ILE B 1 274 ? -26.203 11.664 -4.211 1 93.25 274 ILE B C 1
ATOM 6993 O O . ILE B 1 274 ? -25.75 10.977 -5.129 1 93.25 274 ILE B O 1
ATOM 6997 N N . VAL B 1 275 ? -25.5 11.992 -3.164 1 90.88 275 VAL B N 1
ATOM 6998 C CA . VAL B 1 275 ? -24.141 11.5 -2.982 1 90.88 275 VAL B CA 1
ATOM 6999 C C . VAL B 1 275 ? -24.156 9.977 -2.889 1 90.88 275 VAL B C 1
ATOM 7001 O O . VAL B 1 275 ? -23.25 9.312 -3.404 1 90.88 275 VAL B O 1
ATOM 7004 N N . GLY B 1 276 ? -25.172 9.453 -2.26 1 90.44 276 GLY B N 1
ATOM 7005 C CA . GLY B 1 276 ? -25.344 8.008 -2.223 1 90.44 276 GLY B CA 1
ATOM 7006 C C . GLY B 1 276 ? -25.547 7.398 -3.596 1 90.44 276 GLY B C 1
ATOM 7007 O O . GLY B 1 276 ? -25 6.34 -3.896 1 90.44 276 GLY B O 1
ATOM 7008 N N . LYS B 1 277 ? -26.344 8.078 -4.395 1 93.25 277 LYS B N 1
ATOM 7009 C CA . LYS B 1 277 ? -26.562 7.637 -5.77 1 93.25 277 LYS B CA 1
ATOM 7010 C C . LYS B 1 277 ? -25.25 7.637 -6.562 1 93.25 277 LYS B C 1
ATOM 7012 O O . LYS B 1 277 ? -24.953 6.672 -7.27 1 93.25 277 LYS B O 1
ATOM 7017 N N . LEU B 1 278 ? -24.531 8.719 -6.395 1 93.19 278 LEU B N 1
ATOM 7018 C CA . LEU B 1 278 ? -23.266 8.859 -7.117 1 93.19 278 LEU B CA 1
ATOM 7019 C C . LEU B 1 278 ? -22.266 7.805 -6.672 1 93.19 278 LEU B C 1
ATOM 7021 O O . LEU B 1 278 ? -21.5 7.297 -7.488 1 93.19 278 LEU B O 1
ATOM 7025 N N . ARG B 1 279 ? -22.266 7.539 -5.395 1 91.19 279 ARG B N 1
ATOM 7026 C CA . ARG B 1 279 ? -21.375 6.496 -4.863 1 91.19 279 ARG B CA 1
ATOM 7027 C C . ARG B 1 279 ? -21.703 5.141 -5.484 1 91.19 279 ARG B C 1
ATOM 7029 O O . ARG B 1 279 ? -20.812 4.383 -5.844 1 91.19 279 ARG B O 1
ATOM 7036 N N . THR B 1 280 ? -22.984 4.812 -5.586 1 93.38 280 THR B N 1
ATOM 7037 C CA . THR B 1 280 ? -23.438 3.559 -6.188 1 93.38 280 THR B CA 1
ATOM 7038 C C . THR B 1 280 ? -23.016 3.484 -7.652 1 93.38 280 THR B C 1
ATOM 7040 O O . THR B 1 280 ? -22.547 2.443 -8.117 1 93.38 280 THR B O 1
ATOM 7043 N N . ILE B 1 281 ? -23.188 4.559 -8.312 1 93 281 ILE B N 1
ATOM 7044 C CA . ILE B 1 281 ? -22.812 4.613 -9.719 1 93 281 ILE B CA 1
ATOM 7045 C C . ILE B 1 281 ? -21.312 4.383 -9.852 1 93 281 ILE B C 1
ATOM 7047 O O . ILE B 1 281 ? -20.859 3.645 -10.734 1 93 281 ILE B O 1
ATOM 7051 N N . CYS B 1 282 ? -20.594 5.082 -8.992 1 90.44 282 CYS B N 1
ATOM 7052 C CA . CYS B 1 282 ? -19.141 4.938 -8.992 1 90.44 282 CYS B CA 1
ATOM 7053 C C . CYS B 1 282 ? -18.734 3.482 -8.766 1 90.44 282 CYS B C 1
ATOM 7055 O O . CYS B 1 282 ? -17.859 2.961 -9.453 1 90.44 282 CYS B O 1
ATOM 7057 N N . THR B 1 283 ? -19.375 2.818 -7.844 1 90.12 283 THR B N 1
ATOM 7058 C CA . THR B 1 283 ? -19.078 1.425 -7.523 1 90.12 283 THR B CA 1
ATOM 7059 C C . THR B 1 283 ? -19.391 0.52 -8.711 1 90.12 283 THR B C 1
ATOM 7061 O O . THR B 1 283 ? -18.625 -0.385 -9.031 1 90.12 283 THR B O 1
ATOM 7064 N N . LEU B 1 284 ? -20.516 0.722 -9.359 1 90.81 284 LEU B N 1
ATOM 7065 C CA . LEU B 1 284 ? -20.938 -0.074 -10.516 1 90.81 284 LEU B CA 1
ATOM 7066 C C . LEU B 1 284 ? -19.953 0.107 -11.672 1 90.81 284 LEU B C 1
ATOM 7068 O O . LEU B 1 284 ? -19.625 -0.859 -12.359 1 90.81 284 LEU B O 1
ATOM 7072 N N . LEU B 1 285 ? -19.531 1.31 -11.883 1 88.94 285 LEU B N 1
ATOM 7073 C CA . LEU B 1 285 ? -18.578 1.61 -12.953 1 88.94 285 LEU B CA 1
ATOM 7074 C C . LEU B 1 285 ? -17.234 0.955 -12.672 1 88.94 285 LEU B C 1
ATOM 7076 O O . LEU B 1 285 ? -16.562 0.501 -13.602 1 88.94 285 LEU B O 1
ATOM 7080 N N . ASN B 1 286 ? -16.891 0.969 -11.422 1 86 286 ASN B N 1
ATOM 7081 C CA . ASN B 1 286 ? -15.578 0.439 -11.055 1 86 286 ASN B CA 1
ATOM 7082 C C . ASN B 1 286 ? -15.578 -1.087 -11.047 1 86 286 ASN B C 1
ATOM 7084 O O . ASN B 1 286 ? -14.547 -1.712 -11.305 1 86 286 ASN B O 1
ATOM 7088 N N . LYS B 1 287 ? -16.672 -1.697 -10.758 1 84.25 287 LYS B N 1
ATOM 7089 C CA . LYS B 1 287 ? -16.75 -3.15 -10.641 1 84.25 287 LYS B CA 1
ATOM 7090 C C . LYS B 1 287 ? -16.844 -3.809 -12.016 1 84.25 287 LYS B C 1
ATOM 7092 O O . LYS B 1 287 ? -16.406 -4.949 -12.188 1 84.25 287 LYS B O 1
ATOM 7097 N N . SER B 1 288 ? -17.375 -3.113 -12.961 1 83.25 288 SER B N 1
ATOM 7098 C CA . SER B 1 288 ? -17.578 -3.676 -14.297 1 83.25 288 SER B CA 1
ATOM 7099 C C . SER B 1 288 ? -16.531 -3.16 -15.281 1 83.25 288 SER B C 1
ATOM 7101 O O . SER B 1 288 ? -16.547 -1.98 -15.641 1 83.25 288 SER B O 1
ATOM 7103 N N . SER B 1 289 ? -15.719 -4.035 -15.766 1 82.12 289 SER B N 1
ATOM 7104 C CA . SER B 1 289 ? -14.727 -3.66 -16.766 1 82.12 289 SER B CA 1
ATOM 7105 C C . SER B 1 289 ? -15.398 -3.188 -18.047 1 82.12 289 SER B C 1
ATOM 7107 O O . SER B 1 289 ? -14.914 -2.268 -18.719 1 82.12 289 SER B O 1
ATOM 7109 N N . VAL B 1 290 ? -16.484 -3.789 -18.375 1 81.75 290 VAL B N 1
ATOM 7110 C CA . VAL B 1 290 ? -17.234 -3.455 -19.578 1 81.75 290 VAL B CA 1
ATOM 7111 C C . VAL B 1 290 ? -17.797 -2.043 -19.469 1 81.75 290 VAL B C 1
ATOM 7113 O O . VAL B 1 290 ? -17.672 -1.24 -20.406 1 81.75 290 VAL B O 1
ATOM 7116 N N . ALA B 1 291 ? -18.422 -1.766 -18.328 1 87.12 291 ALA B N 1
ATOM 7117 C CA . ALA B 1 291 ? -19 -0.443 -18.109 1 87.12 291 ALA B CA 1
ATOM 7118 C C . ALA B 1 291 ? -17.922 0.638 -18.125 1 87.12 291 ALA B C 1
ATOM 7120 O O . ALA B 1 291 ? -18.141 1.732 -18.656 1 87.12 291 ALA B O 1
ATOM 7121 N N . ARG B 1 292 ? -16.844 0.339 -17.562 1 87 292 ARG B N 1
ATOM 7122 C CA . ARG B 1 292 ? -15.734 1.292 -17.531 1 87 292 ARG B CA 1
ATOM 7123 C C . ARG B 1 292 ? -15.227 1.6 -18.938 1 87 292 ARG B C 1
ATOM 7125 O O . ARG B 1 292 ? -14.961 2.756 -19.266 1 87 292 ARG B O 1
ATOM 7132 N N . LYS B 1 293 ? -15.062 0.586 -19.75 1 85.25 293 LYS B N 1
ATOM 7133 C CA . LYS B 1 293 ? -14.633 0.773 -21.125 1 85.25 293 LYS B CA 1
ATOM 7134 C C . LYS B 1 293 ? -15.648 1.593 -21.922 1 85.25 293 LYS B C 1
ATOM 7136 O O . LYS B 1 293 ? -15.273 2.432 -22.75 1 85.25 293 LYS B O 1
ATOM 7141 N N . GLU B 1 294 ? -16.875 1.252 -21.703 1 88.25 294 GLU B N 1
ATOM 7142 C CA . GLU B 1 294 ? -17.938 2.037 -22.328 1 88.25 294 GLU B CA 1
ATOM 7143 C C . GLU B 1 294 ? -17.828 3.512 -21.953 1 88.25 294 GLU B C 1
ATOM 7145 O O . GLU B 1 294 ? -17.969 4.387 -22.812 1 88.25 294 GLU B O 1
ATOM 7150 N N . TYR B 1 295 ? -17.625 3.758 -20.719 1 90.19 295 TYR B N 1
ATOM 7151 C CA . TYR B 1 295 ? -17.484 5.113 -20.203 1 90.19 295 TYR B CA 1
ATOM 7152 C C . TYR B 1 295 ? -16.312 5.828 -20.891 1 90.19 295 TYR B C 1
ATOM 7154 O O . TYR B 1 295 ? -16.438 6.988 -21.281 1 90.19 295 TYR B O 1
ATOM 7162 N N . VAL B 1 296 ? -15.195 5.137 -21.016 1 87.12 296 VAL B N 1
ATOM 7163 C CA . VAL B 1 296 ? -14.008 5.695 -21.656 1 87.12 296 VAL B CA 1
ATOM 7164 C C . VAL B 1 296 ? -14.289 5.973 -23.125 1 87.12 296 VAL B C 1
ATOM 7166 O O . VAL B 1 296 ? -13.922 7.027 -23.656 1 87.12 296 VAL B O 1
ATOM 7169 N N . ASN B 1 297 ? -14.906 5.043 -23.797 1 86.75 297 ASN B N 1
ATOM 7170 C CA . ASN B 1 297 ? -15.242 5.199 -25.203 1 86.75 297 ASN B CA 1
ATOM 7171 C C . ASN B 1 297 ? -16.156 6.41 -25.422 1 86.75 297 ASN B C 1
ATOM 7173 O O . ASN B 1 297 ? -16 7.113 -26.422 1 86.75 297 ASN B O 1
ATOM 7177 N N . LEU B 1 298 ? -17.078 6.613 -24.562 1 88.31 298 LEU B N 1
ATOM 7178 C CA . LEU B 1 298 ? -17.969 7.766 -24.656 1 88.31 298 LEU B CA 1
ATOM 7179 C C . LEU B 1 298 ? -17.188 9.07 -24.547 1 88.31 298 LEU B C 1
ATOM 7181 O O . LEU B 1 298 ? -17.469 10.023 -25.266 1 88.31 298 LEU B O 1
ATOM 7185 N N . SER B 1 299 ? -16.266 9.102 -23.641 1 86.94 299 SER B N 1
ATOM 7186 C CA . SER B 1 299 ? -15.445 10.297 -23.469 1 86.94 299 SER B CA 1
ATOM 7187 C C . SER B 1 299 ? -14.594 10.57 -24.703 1 86.94 299 SER B C 1
ATOM 7189 O O . SER B 1 299 ? -14.422 11.727 -25.094 1 86.94 299 SER B O 1
ATOM 7191 N N . GLU B 1 300 ? -14.102 9.547 -25.234 1 85.38 300 GLU B N 1
ATOM 7192 C CA . GLU B 1 300 ? -13.281 9.688 -26.422 1 85.38 300 GLU B CA 1
ATOM 7193 C C . GLU B 1 300 ? -14.109 10.156 -27.625 1 85.38 300 GLU B C 1
ATOM 7195 O O . GLU B 1 300 ? -13.656 10.992 -28.406 1 85.38 300 GLU B O 1
ATOM 7200 N N . LEU B 1 301 ? -15.289 9.625 -27.75 1 86.88 301 LEU B N 1
ATOM 7201 C CA . LEU B 1 301 ? -16.188 10.023 -28.812 1 86.88 301 LEU B CA 1
ATOM 7202 C C . LEU B 1 301 ? -16.547 11.5 -28.719 1 86.88 301 LEU B C 1
ATOM 7204 O O . LEU B 1 301 ? -16.688 12.18 -29.734 1 86.88 301 LEU B O 1
ATOM 7208 N N . MET B 1 302 ? -16.688 11.992 -27.531 1 88.88 302 MET B N 1
ATOM 7209 C CA . MET B 1 302 ? -17.062 13.383 -27.297 1 88.88 302 MET B CA 1
ATOM 7210 C C . MET B 1 302 ? -15.828 14.273 -27.234 1 88.88 302 MET B C 1
ATOM 7212 O O . MET B 1 302 ? -15.945 15.492 -27.141 1 88.88 302 MET B O 1
ATOM 7216 N N . ASP B 1 303 ? -14.703 13.711 -27.219 1 86.75 303 ASP B N 1
ATOM 7217 C CA . ASP B 1 303 ? -13.422 14.414 -27.172 1 86.75 303 ASP B CA 1
ATOM 7218 C C . ASP B 1 303 ? -13.258 15.172 -25.859 1 86.75 303 ASP B C 1
ATOM 7220 O O . ASP B 1 303 ? -12.953 16.375 -25.859 1 86.75 303 ASP B O 1
ATOM 7224 N N . ILE B 1 304 ? -13.695 14.594 -24.828 1 84.75 304 ILE B N 1
ATOM 7225 C CA . ILE B 1 304 ? -13.516 15.141 -23.5 1 84.75 304 ILE B CA 1
ATOM 7226 C C . ILE B 1 304 ? -12.547 14.266 -22.703 1 84.75 304 ILE B C 1
ATOM 7228 O O . ILE B 1 304 ? -12.43 13.062 -22.969 1 84.75 304 ILE B O 1
ATOM 7232 N N . PRO B 1 305 ? -11.805 14.898 -21.828 1 83.44 305 PRO B N 1
ATOM 7233 C CA . PRO B 1 305 ? -10.898 14.102 -21 1 83.44 305 PRO B CA 1
ATOM 7234 C C . PRO B 1 305 ? -11.625 13.031 -20.188 1 83.44 305 PRO B C 1
ATOM 7236 O O . PRO B 1 305 ? -12.742 13.266 -19.719 1 83.44 305 PRO B O 1
ATOM 7239 N N . VAL B 1 306 ? -10.977 11.938 -20.172 1 82.94 306 VAL B N 1
ATOM 7240 C CA . VAL B 1 306 ? -11.562 10.828 -19.406 1 82.94 306 VAL B CA 1
ATOM 7241 C C . VAL B 1 306 ? -11.359 11.062 -17.906 1 82.94 306 VAL B C 1
ATOM 7243 O O . VAL B 1 306 ? -10.234 11.008 -17.422 1 82.94 306 VAL B O 1
ATOM 7246 N N . LEU B 1 307 ? -12.383 11.469 -17.234 1 87 307 LEU B N 1
ATOM 7247 C CA . LEU B 1 307 ? -12.383 11.656 -15.789 1 87 307 LEU B CA 1
ATOM 7248 C C . LEU B 1 307 ? -13.43 10.766 -15.125 1 87 307 LEU B C 1
ATOM 7250 O O . LEU B 1 307 ? -14.562 10.664 -15.617 1 87 307 LEU B O 1
ATOM 7254 N N . PHE B 1 308 ? -13.047 10.125 -14.133 1 86.12 308 PHE B N 1
ATOM 7255 C CA . PHE B 1 308 ? -13.984 9.242 -13.438 1 86.12 308 PHE B CA 1
ATOM 7256 C C . PHE B 1 308 ? -14.539 9.914 -12.188 1 86.12 308 PHE B C 1
ATOM 7258 O O . PHE B 1 308 ? -13.93 10.844 -11.656 1 86.12 308 PHE B O 1
ATOM 7265 N N . LEU B 1 309 ? -15.664 9.398 -11.75 1 85.81 309 LEU B N 1
ATOM 7266 C CA . LEU B 1 309 ? -16.281 9.875 -10.516 1 85.81 309 LEU B CA 1
ATOM 7267 C C . LEU B 1 309 ? -15.398 9.562 -9.312 1 85.81 309 LEU B C 1
ATOM 7269 O O . LEU B 1 309 ? -14.727 8.531 -9.289 1 85.81 309 LEU B O 1
ATOM 7273 N N . LYS B 1 310 ? -15.383 10.438 -8.398 1 81.62 310 LYS B N 1
ATOM 7274 C CA . LYS B 1 310 ? -14.68 10.211 -7.145 1 81.62 310 LYS B CA 1
ATOM 7275 C C . LYS B 1 310 ? -15.586 9.531 -6.121 1 81.62 310 LYS B C 1
ATOM 7277 O O . LYS B 1 310 ? -16.797 9.75 -6.121 1 81.62 310 LYS B O 1
ATOM 7282 N N . LYS B 1 311 ? -14.898 8.656 -5.375 1 75.81 311 LYS B N 1
ATOM 7283 C CA . LYS B 1 311 ? -15.672 7.969 -4.348 1 75.81 311 LYS B CA 1
ATOM 7284 C C . LYS B 1 311 ? -15.688 8.766 -3.047 1 75.81 311 LYS B C 1
ATOM 7286 O O . LYS B 1 311 ? -14.672 9.359 -2.662 1 75.81 311 LYS B O 1
ATOM 7291 N N . HIS B 1 312 ? -16.891 8.875 -2.521 1 70.75 312 HIS B N 1
ATOM 7292 C CA . HIS B 1 312 ? -17.062 9.555 -1.239 1 70.75 312 HIS B CA 1
ATOM 7293 C C . HIS B 1 312 ? -16.422 8.758 -0.109 1 70.75 312 HIS B C 1
ATOM 7295 O O . HIS B 1 312 ? -16.578 7.535 -0.039 1 70.75 312 HIS B O 1
ATOM 7301 N N . ILE B 1 313 ? -15.469 9.352 0.543 1 63.09 313 ILE B N 1
ATOM 7302 C CA . ILE B 1 313 ? -14.883 8.758 1.742 1 63.09 313 ILE B CA 1
ATOM 7303 C C . ILE B 1 313 ? -15.539 9.359 2.984 1 63.09 313 ILE B C 1
ATOM 7305 O O . ILE B 1 313 ? -15.492 10.578 3.188 1 63.09 313 ILE B O 1
ATOM 7309 N N . GLU B 1 314 ? -16.156 8.633 3.744 1 58.72 314 GLU B N 1
ATOM 7310 C CA . GLU B 1 314 ? -17 9.078 4.848 1 58.72 314 GLU B CA 1
ATOM 7311 C C . GLU B 1 314 ? -16.203 9.883 5.871 1 58.72 314 GLU B C 1
ATOM 7313 O O . GLU B 1 314 ? -16.734 10.797 6.496 1 58.72 314 GLU B O 1
ATOM 7318 N N . VAL B 1 315 ? -14.961 9.578 5.992 1 54.31 315 VAL B N 1
ATOM 7319 C CA . VAL B 1 315 ? -14.242 10.156 7.121 1 54.31 315 VAL B CA 1
ATOM 7320 C C . VAL B 1 315 ? -13.961 11.633 6.852 1 54.31 315 VAL B C 1
ATOM 7322 O O . VAL B 1 315 ? -13.734 12.414 7.781 1 54.31 315 VAL B O 1
ATOM 7325 N N . ARG B 1 316 ? -14.07 12 5.613 1 60.41 316 ARG B N 1
ATOM 7326 C CA . ARG B 1 316 ? -13.727 13.383 5.312 1 60.41 316 ARG B CA 1
ATOM 7327 C C . ARG B 1 316 ? -14.789 14.039 4.438 1 60.41 316 ARG B C 1
ATOM 7329 O O . ARG B 1 316 ? -15.008 13.617 3.303 1 60.41 316 ARG B O 1
ATOM 7336 N N . TRP B 1 317 ? -15.43 15.039 5.016 1 67.88 317 TRP B N 1
ATOM 7337 C CA . TRP B 1 317 ? -16.484 15.758 4.324 1 67.88 317 TRP B CA 1
ATOM 7338 C C . TRP B 1 317 ? -15.984 16.344 3.01 1 67.88 317 TRP B C 1
ATOM 7340 O O . TRP B 1 317 ? -16.766 16.578 2.082 1 67.88 317 TRP B O 1
ATOM 7350 N N . ASN B 1 318 ? -14.688 16.594 2.93 1 73.31 318 ASN B N 1
ATOM 7351 C CA . ASN B 1 318 ? -14.125 17.188 1.725 1 73.31 318 ASN B CA 1
ATOM 7352 C C . ASN B 1 318 ? -14.328 16.297 0.504 1 73.31 318 ASN B C 1
ATOM 7354 O O . ASN B 1 318 ? -14.344 16.781 -0.629 1 73.31 318 ASN B O 1
ATOM 7358 N N . SER B 1 319 ? -14.648 15.141 0.857 1 81.12 319 SER B N 1
ATOM 7359 C CA . SER B 1 319 ? -14.891 14.211 -0.244 1 81.12 319 SER B CA 1
ATOM 7360 C C . SER B 1 319 ? -16.25 14.469 -0.888 1 81.12 319 SER B C 1
ATOM 7362 O O . SER B 1 319 ? -16.438 14.219 -2.082 1 81.12 319 SER B O 1
ATOM 7364 N N . VAL B 1 320 ? -17.172 15.008 -0.119 1 85.31 320 VAL B N 1
ATOM 7365 C CA . VAL B 1 320 ? -18.5 15.297 -0.664 1 85.31 320 VAL B CA 1
ATOM 7366 C C . VAL B 1 320 ? -18.391 16.391 -1.721 1 85.31 320 VAL B C 1
ATOM 7368 O O . VAL B 1 320 ? -18.969 16.281 -2.807 1 85.31 320 VAL B O 1
ATOM 7371 N N . TYR B 1 321 ? -17.688 17.438 -1.354 1 89.31 321 TYR B N 1
ATOM 7372 C CA . TYR B 1 321 ? -17.484 18.516 -2.307 1 89.31 321 TYR B CA 1
ATOM 7373 C C . TYR B 1 321 ? -16.781 18.016 -3.561 1 89.31 321 TYR B C 1
ATOM 7375 O O . TYR B 1 321 ? -17.188 18.344 -4.68 1 89.31 321 TYR B O 1
ATOM 7383 N N . ALA B 1 322 ? -15.766 17.234 -3.371 1 89.56 322 ALA B N 1
ATOM 7384 C CA . ALA B 1 322 ? -14.992 16.719 -4.496 1 89.56 322 ALA B CA 1
ATOM 7385 C C . ALA B 1 322 ? -15.859 15.852 -5.402 1 89.56 322 ALA B C 1
ATOM 7387 O O . ALA B 1 322 ? -15.727 15.898 -6.629 1 89.56 322 ALA B O 1
ATOM 7388 N N . VAL B 1 323 ? -16.672 15.047 -4.809 1 91.25 323 VAL B N 1
ATOM 7389 C CA . VAL B 1 323 ? -17.578 14.172 -5.559 1 91.25 323 VAL B CA 1
ATOM 7390 C C . VAL B 1 323 ? -18.547 15.016 -6.383 1 91.25 323 VAL B C 1
ATOM 7392 O O . VAL B 1 323 ? -18.75 14.742 -7.566 1 91.25 323 VAL B O 1
ATOM 7395 N N . CYS B 1 324 ? -19.094 16.062 -5.785 1 92.25 324 CYS B N 1
ATOM 7396 C CA . CYS B 1 324 ? -20.062 16.922 -6.465 1 92.25 324 CYS B CA 1
ATOM 7397 C C . CYS B 1 324 ? -19.391 17.703 -7.59 1 92.25 324 CYS B C 1
ATOM 7399 O O . CYS B 1 324 ? -19.922 17.797 -8.695 1 92.25 324 CYS B O 1
ATOM 7401 N N . GLU B 1 325 ? -18.297 18.234 -7.25 1 92.81 325 GLU B N 1
ATOM 7402 C CA . GLU B 1 325 ? -17.562 19 -8.25 1 92.81 325 GLU B CA 1
ATOM 7403 C C . GLU B 1 325 ? -17.203 18.125 -9.453 1 92.81 325 GLU B C 1
ATOM 7405 O O . GLU B 1 325 ? -17.344 18.547 -10.602 1 92.81 325 GLU B O 1
ATOM 7410 N N . ARG B 1 326 ? -16.703 16.938 -9.18 1 92.5 326 ARG B N 1
ATOM 7411 C CA . ARG B 1 326 ? -16.344 16 -10.242 1 92.5 326 ARG B CA 1
ATOM 7412 C C . ARG B 1 326 ? -17.578 15.57 -11.031 1 92.5 326 ARG B C 1
ATOM 7414 O O . ARG B 1 326 ? -17.531 15.438 -12.25 1 92.5 326 ARG B O 1
ATOM 7421 N N . ALA B 1 327 ? -18.641 15.344 -10.359 1 93.94 327 ALA B N 1
ATOM 7422 C CA . ALA B 1 327 ? -19.891 14.953 -11.016 1 93.94 327 ALA B CA 1
ATOM 7423 C C . ALA B 1 327 ? -20.344 16.016 -12.016 1 93.94 327 ALA B C 1
ATOM 7425 O O . ALA B 1 327 ? -20.812 15.68 -13.109 1 93.94 327 ALA B O 1
ATOM 7426 N N . LEU B 1 328 ? -20.219 17.25 -11.648 1 94.38 328 LEU B N 1
ATOM 7427 C CA . LEU B 1 328 ? -20.609 18.344 -12.531 1 94.38 328 LEU B CA 1
ATOM 7428 C C . LEU B 1 328 ? -19.688 18.422 -13.742 1 94.38 328 LEU B C 1
ATOM 7430 O O . LEU B 1 328 ? -20.141 18.75 -14.844 1 94.38 328 LEU B O 1
ATOM 7434 N N . LYS B 1 329 ? -18.438 18.109 -13.539 1 92.5 329 LYS B N 1
ATOM 7435 C CA . LYS B 1 329 ? -17.453 18.141 -14.633 1 92.5 329 LYS B CA 1
ATOM 7436 C C . LYS B 1 329 ? -17.734 17.047 -15.648 1 92.5 329 LYS B C 1
ATOM 7438 O O . LYS B 1 329 ? -17.484 17.203 -16.844 1 92.5 329 LYS B O 1
ATOM 7443 N N . VAL B 1 330 ? -18.25 15.945 -15.109 1 92.69 330 VAL B N 1
ATOM 7444 C CA . VAL B 1 330 ? -18.469 14.82 -16 1 92.69 330 VAL B CA 1
ATOM 7445 C C . VAL B 1 330 ? -19.969 14.594 -16.188 1 92.69 330 VAL B C 1
ATOM 7447 O O . VAL B 1 330 ? -20.406 13.469 -16.438 1 92.69 330 VAL B O 1
ATOM 7450 N N . LYS B 1 331 ? -20.75 15.578 -16.016 1 92.56 331 LYS B N 1
ATOM 7451 C CA . LYS B 1 331 ? -22.219 15.492 -16.062 1 92.56 331 LYS B CA 1
ATOM 7452 C C . LYS B 1 331 ? -22.688 14.906 -17.391 1 92.56 331 LYS B C 1
ATOM 7454 O O . LYS B 1 331 ? -23.562 14.023 -17.406 1 92.56 331 LYS B O 1
ATOM 7459 N N . THR B 1 332 ? -22.141 15.336 -18.453 1 89.81 332 THR B N 1
ATOM 7460 C CA . THR B 1 332 ? -22.578 14.906 -19.781 1 89.81 332 THR B CA 1
ATOM 7461 C C . THR B 1 332 ? -22.266 13.422 -19.984 1 89.81 332 THR B C 1
ATOM 7463 O O . THR B 1 332 ? -23.125 12.672 -20.469 1 89.81 332 THR B O 1
ATOM 7466 N N . GLN B 1 333 ? -21.094 13.047 -19.656 1 89.88 333 GLN B N 1
ATOM 7467 C CA . GLN B 1 333 ? -20.688 11.648 -19.797 1 89.88 333 GLN B CA 1
ATOM 7468 C C . GLN B 1 333 ? -21.547 10.742 -18.922 1 89.88 333 GLN B C 1
ATOM 7470 O O . GLN B 1 333 ? -21.938 9.648 -19.359 1 89.88 333 GLN B O 1
ATOM 7475 N N . LEU B 1 334 ? -21.797 11.195 -17.766 1 91.88 334 LEU B N 1
ATOM 7476 C CA . LEU B 1 334 ? -22.609 10.43 -16.828 1 91.88 334 LEU B CA 1
ATOM 7477 C C . LEU B 1 334 ? -24.031 10.281 -17.328 1 91.88 334 LEU B C 1
ATOM 7479 O O . LEU B 1 334 ? -24.641 9.219 -17.203 1 91.88 334 LEU B O 1
ATOM 7483 N N . ALA B 1 335 ? -24.562 11.344 -17.891 1 90.5 335 ALA B N 1
ATOM 7484 C CA . ALA B 1 335 ? -25.906 11.305 -18.438 1 90.5 335 ALA B CA 1
ATOM 7485 C C . ALA B 1 335 ? -26.031 10.281 -19.562 1 90.5 335 ALA B C 1
ATOM 7487 O O . ALA B 1 335 ? -27.031 9.562 -19.656 1 90.5 335 ALA B O 1
ATOM 7488 N N . LEU B 1 336 ? -25.031 10.172 -20.359 1 90.25 336 LEU B N 1
ATOM 7489 C CA . LEU B 1 336 ? -25.047 9.273 -21.5 1 90.25 336 LEU B CA 1
ATOM 7490 C C . LEU B 1 336 ? -24.938 7.816 -21.047 1 90.25 336 LEU B C 1
ATOM 7492 O O . LEU B 1 336 ? -25.656 6.949 -21.578 1 90.25 336 LEU B O 1
ATOM 7496 N N . ILE B 1 337 ? -24.078 7.543 -20.141 1 92.31 337 ILE B N 1
ATOM 7497 C CA . ILE B 1 337 ? -23.891 6.16 -19.703 1 92.31 337 ILE B CA 1
ATOM 7498 C C . ILE B 1 337 ? -25.141 5.68 -18.969 1 92.31 337 ILE B C 1
ATOM 7500 O O . ILE B 1 337 ? -25.5 4.504 -19.047 1 92.31 337 ILE B O 1
ATOM 7504 N N . LEU B 1 338 ? -25.781 6.574 -18.234 1 93.25 338 LEU B N 1
ATOM 7505 C CA . LEU B 1 338 ? -26.969 6.207 -17.469 1 93.25 338 LEU B CA 1
ATOM 7506 C C . LEU B 1 338 ? -28.141 5.863 -18.391 1 93.25 338 LEU B C 1
ATOM 7508 O O . LEU B 1 338 ? -29 5.066 -18.031 1 93.25 338 LEU B O 1
ATOM 7512 N N . VAL B 1 339 ? -28.094 6.414 -19.562 1 91.25 339 VAL B N 1
ATOM 7513 C CA . VAL B 1 339 ? -29.109 6.074 -20.562 1 91.25 339 VAL B CA 1
ATOM 7514 C C . VAL B 1 339 ? -28.938 4.617 -21 1 91.25 339 VAL B C 1
ATOM 7516 O O . VAL B 1 339 ? -29.922 3.904 -21.188 1 91.25 339 VAL B O 1
ATOM 7519 N N . ASN B 1 340 ? -27.719 4.219 -21.094 1 91.25 340 ASN B N 1
ATOM 7520 C CA . ASN B 1 340 ? -27.406 2.865 -21.547 1 91.25 340 ASN B CA 1
ATOM 7521 C C . ASN B 1 340 ? -27.641 1.844 -20.438 1 91.25 340 ASN B C 1
ATOM 7523 O O . ASN B 1 340 ? -27.703 0.642 -20.688 1 91.25 340 ASN B O 1
ATOM 7527 N N . HIS B 1 341 ? -27.75 2.348 -19.203 1 93.94 341 HIS B N 1
ATOM 7528 C CA . HIS B 1 341 ? -27.938 1.465 -18.062 1 93.94 341 HIS B CA 1
ATOM 7529 C C . HIS B 1 341 ? -29.141 1.895 -17.234 1 93.94 341 HIS B C 1
ATOM 7531 O O . HIS B 1 341 ? -29 2.43 -16.141 1 93.94 341 HIS B O 1
ATOM 7537 N N . PRO B 1 342 ? -30.297 1.562 -17.609 1 91.69 342 PRO B N 1
ATOM 7538 C CA . PRO B 1 342 ? -31.531 2.041 -16.969 1 91.69 342 PRO B CA 1
ATOM 7539 C C . PRO B 1 342 ? -31.719 1.461 -15.57 1 91.69 342 PRO B C 1
ATOM 7541 O O . PRO B 1 342 ? -32.469 2.033 -14.758 1 91.69 342 PRO B O 1
ATOM 7544 N N . LYS B 1 343 ? -31 0.385 -15.289 1 92.88 343 LYS B N 1
ATOM 7545 C CA . LYS B 1 343 ? -31.172 -0.255 -13.984 1 92.88 343 LYS B CA 1
ATOM 7546 C C . LYS B 1 343 ? -30.328 0.439 -12.922 1 92.88 343 LYS B C 1
ATOM 7548 O O . LYS B 1 343 ? -30.531 0.223 -11.719 1 92.88 343 LYS B O 1
ATOM 7553 N N . TRP B 1 344 ? -29.391 1.286 -13.383 1 94.5 344 TRP B N 1
ATOM 7554 C CA . TRP B 1 344 ? -28.562 2.045 -12.453 1 94.5 344 TRP B CA 1
ATOM 7555 C C . TRP B 1 344 ? -29.359 3.207 -11.852 1 94.5 344 TRP B C 1
ATOM 7557 O O . TRP B 1 344 ? -30.391 3.605 -12.383 1 94.5 344 TRP B O 1
ATOM 7567 N N . PRO B 1 345 ? -28.922 3.705 -10.68 1 94.62 345 PRO B N 1
ATOM 7568 C CA . PRO B 1 345 ? -29.547 4.926 -10.18 1 94.62 345 PRO B CA 1
ATOM 7569 C C . PRO B 1 345 ? -29.547 6.062 -11.203 1 94.62 345 PRO B C 1
ATOM 7571 O O . PRO B 1 345 ? -28.531 6.297 -11.859 1 94.62 345 PRO B O 1
ATOM 7574 N N . GLN B 1 346 ? -30.656 6.711 -11.398 1 94.44 346 GLN B N 1
ATOM 7575 C CA . GLN B 1 346 ? -30.781 7.773 -12.391 1 94.44 346 GLN B CA 1
ATOM 7576 C C . GLN B 1 346 ? -30.625 9.148 -11.75 1 94.44 346 GLN B C 1
ATOM 7578 O O . GLN B 1 346 ? -30.922 9.32 -10.562 1 94.44 346 GLN B O 1
ATOM 7583 N N . MET B 1 347 ? -30.156 10.078 -12.539 1 94.56 347 MET B N 1
ATOM 7584 C CA . MET B 1 347 ? -29.984 11.461 -12.109 1 94.56 347 MET B CA 1
ATOM 7585 C C . MET B 1 347 ? -30.953 12.383 -12.844 1 94.56 347 MET B C 1
ATOM 7587 O O . MET B 1 347 ? -30.891 12.508 -14.07 1 94.56 347 MET B O 1
ATOM 7591 N N . THR B 1 348 ? -31.828 13.031 -12.102 1 93.44 348 THR B N 1
ATOM 7592 C CA . THR B 1 348 ? -32.812 13.945 -12.688 1 93.44 348 THR B CA 1
ATOM 7593 C C . THR B 1 348 ? -32.25 15.367 -12.742 1 93.44 348 THR B C 1
ATOM 7595 O O . THR B 1 348 ? -31.203 15.656 -12.172 1 93.44 348 THR B O 1
ATOM 7598 N N . ASP B 1 349 ? -32.938 16.234 -13.398 1 93.25 349 ASP B N 1
ATOM 7599 C CA . ASP B 1 349 ? -32.531 17.641 -13.453 1 93.25 349 ASP B CA 1
ATOM 7600 C C . ASP B 1 349 ? -32.594 18.281 -12.062 1 93.25 349 ASP B C 1
ATOM 7602 O O . ASP B 1 349 ? -31.766 19.141 -11.75 1 93.25 349 ASP B O 1
ATOM 7606 N N . GLY B 1 350 ? -33.531 17.844 -11.367 1 92.81 350 GLY B N 1
ATOM 7607 C CA . GLY B 1 350 ? -33.594 18.297 -9.984 1 92.81 350 GLY B CA 1
ATOM 7608 C C . GLY B 1 350 ? -32.375 17.875 -9.164 1 92.81 350 GLY B C 1
ATOM 7609 O O . GLY B 1 350 ? -31.891 18.641 -8.328 1 92.81 350 GLY B O 1
ATOM 7610 N N . ASP B 1 351 ? -31.953 16.672 -9.453 1 94.94 351 ASP B N 1
ATOM 7611 C CA . ASP B 1 351 ? -30.766 16.188 -8.781 1 94.94 351 ASP B CA 1
ATOM 7612 C C . ASP B 1 351 ? -29.547 17.031 -9.117 1 94.94 351 ASP B C 1
ATOM 7614 O O . ASP B 1 351 ? -28.766 17.406 -8.227 1 94.94 351 ASP B O 1
ATOM 7618 N N . TRP B 1 352 ? -29.422 17.359 -10.359 1 95.19 352 TRP B N 1
ATOM 7619 C CA . TRP B 1 352 ? -28.281 18.141 -10.812 1 95.19 352 TRP B CA 1
ATOM 7620 C C . TRP B 1 352 ? -28.312 19.547 -10.234 1 95.19 352 TRP B C 1
ATOM 7622 O O . TRP B 1 352 ? -27.281 20.125 -9.906 1 95.19 352 TRP B O 1
ATOM 7632 N N . GLU B 1 353 ? -29.422 20.078 -10.109 1 93.25 353 GLU B N 1
ATOM 7633 C CA . GLU B 1 353 ? -29.562 21.391 -9.484 1 93.25 353 GLU B CA 1
ATOM 7634 C C . GLU B 1 353 ? -29.125 21.359 -8.023 1 93.25 353 GLU B C 1
ATOM 7636 O O . GLU B 1 353 ? -28.5 22.297 -7.535 1 93.25 353 GLU B O 1
ATOM 7641 N N . THR B 1 354 ? -29.531 20.312 -7.438 1 93 354 THR B N 1
ATOM 7642 C CA . THR B 1 354 ? -29.141 20.141 -6.043 1 93 354 THR B CA 1
ATOM 7643 C C . THR B 1 354 ? -27.625 20.016 -5.93 1 93 354 THR B C 1
ATOM 7645 O O . THR B 1 354 ? -27.016 20.516 -4.977 1 93 354 THR B O 1
ATOM 7648 N N . VAL B 1 355 ? -27 19.312 -6.855 1 94.38 355 VAL B N 1
ATOM 7649 C CA . VAL B 1 355 ? -25.547 19.156 -6.859 1 94.38 355 VAL B CA 1
ATOM 7650 C C . VAL B 1 355 ? -24.875 20.516 -7.027 1 94.38 355 VAL B C 1
ATOM 7652 O O . VAL B 1 355 ? -23.891 20.812 -6.352 1 94.38 355 VAL B O 1
ATOM 7655 N N . VAL B 1 356 ? -25.406 21.328 -7.883 1 93.69 356 VAL B N 1
ATOM 7656 C CA . VAL B 1 356 ? -24.859 22.656 -8.109 1 93.69 356 VAL B CA 1
ATOM 7657 C C . VAL B 1 356 ? -24.984 23.5 -6.84 1 93.69 356 VAL B C 1
ATOM 7659 O O . VAL B 1 356 ? -24.016 24.141 -6.418 1 93.69 356 VAL B O 1
ATOM 7662 N N . CYS B 1 357 ? -26.109 23.422 -6.254 1 89.69 357 CYS B N 1
ATOM 7663 C CA . CYS B 1 357 ? -26.359 24.172 -5.031 1 89.69 357 CYS B CA 1
ATOM 7664 C C . CYS B 1 357 ? -25.453 23.688 -3.9 1 89.69 357 CYS B C 1
ATOM 7666 O O . CYS B 1 357 ? -24.922 24.5 -3.137 1 89.69 357 CYS B O 1
ATOM 7668 N N . GLY B 1 358 ? -25.391 22.391 -3.844 1 89.81 358 GLY B N 1
ATOM 7669 C CA . GLY B 1 358 ? -24.5 21.828 -2.832 1 89.81 358 GLY B CA 1
ATOM 7670 C C . GLY B 1 358 ? -23.062 22.25 -3.004 1 89.81 358 GLY B C 1
ATOM 7671 O O . GLY B 1 358 ? -22.375 22.547 -2.023 1 89.81 358 GLY B O 1
ATOM 7672 N N . THR B 1 359 ? -22.562 22.297 -4.195 1 92 359 THR B N 1
ATOM 7673 C CA . THR B 1 359 ? -21.188 22.703 -4.488 1 92 359 THR B CA 1
ATOM 7674 C C . THR B 1 359 ? -20.953 24.156 -4.129 1 92 359 THR B C 1
ATOM 7676 O O . THR B 1 359 ? -19.922 24.516 -3.568 1 92 359 THR B O 1
ATOM 7679 N N . GLU B 1 360 ? -21.859 24.984 -4.406 1 89 360 GLU B N 1
ATOM 7680 C CA . GLU B 1 360 ? -21.766 26.406 -4.102 1 89 360 GLU B CA 1
ATOM 7681 C C . GLU B 1 360 ? -21.781 26.656 -2.594 1 89 360 GLU B C 1
ATOM 7683 O O . GLU B 1 360 ? -21.062 27.516 -2.096 1 89 360 GLU B O 1
ATOM 7688 N N . LEU B 1 361 ? -22.578 25.906 -1.999 1 88.5 361 LEU B N 1
ATOM 7689 C CA . LEU B 1 361 ? -22.719 26.047 -0.552 1 88.5 361 LEU B CA 1
ATOM 7690 C C . LEU B 1 361 ? -21.438 25.594 0.153 1 88.5 361 LEU B C 1
ATOM 7692 O O . LEU B 1 361 ? -21.016 26.203 1.137 1 88.5 361 LEU B O 1
ATOM 7696 N N . LEU B 1 362 ? -20.797 24.547 -0.365 1 90.44 362 LEU B N 1
ATOM 7697 C CA . LEU B 1 362 ? -19.672 23.922 0.328 1 90.44 362 LEU B CA 1
ATOM 7698 C C . LEU B 1 362 ? -18.359 24.594 -0.069 1 90.44 362 LEU B C 1
ATOM 7700 O O . LEU B 1 362 ? -17.344 24.469 0.638 1 90.44 362 LEU B O 1
ATOM 7704 N N . LYS B 1 363 ? -18.281 25.328 -1.12 1 88.94 363 LYS B N 1
ATOM 7705 C CA . LYS B 1 363 ? -17.047 25.891 -1.674 1 88.94 363 LYS B CA 1
ATOM 7706 C C . LYS B 1 363 ? -16.344 26.781 -0.661 1 88.94 363 LYS B C 1
ATOM 7708 O O . LYS B 1 363 ? -15.156 26.625 -0.401 1 88.94 363 LYS B O 1
ATOM 7713 N N . PRO B 1 364 ? -17.047 27.734 -0.049 1 85.75 364 PRO B N 1
ATOM 7714 C CA . PRO B 1 364 ? -16.375 28.594 0.926 1 85.75 364 PRO B CA 1
ATOM 7715 C C . PRO B 1 364 ? -15.797 27.812 2.102 1 85.75 364 PRO B C 1
ATOM 7717 O O . PRO B 1 364 ? -14.758 28.203 2.646 1 85.75 364 PRO B O 1
ATOM 7720 N N . LEU B 1 365 ? -16.5 26.812 2.479 1 90.62 365 LEU B N 1
ATOM 7721 C CA . LEU B 1 365 ? -16.031 25.984 3.59 1 90.62 365 LEU B CA 1
ATOM 7722 C C . LEU B 1 365 ? -14.797 25.188 3.188 1 90.62 365 LEU B C 1
ATOM 7724 O O . LEU B 1 365 ? -13.883 25 3.996 1 90.62 365 LEU B O 1
ATOM 7728 N N . VAL B 1 366 ? -14.758 24.688 1.985 1 90.44 366 VAL B N 1
ATOM 7729 C CA . VAL B 1 366 ? -13.586 23.984 1.473 1 90.44 366 VAL B CA 1
ATOM 7730 C C . VAL B 1 366 ? -12.391 24.922 1.4 1 90.44 366 VAL B C 1
ATOM 7732 O O . VAL B 1 366 ? -11.281 24.562 1.788 1 90.44 366 VAL B O 1
ATOM 7735 N N . ASP B 1 367 ? -12.633 26.094 0.93 1 89.62 367 ASP B N 1
ATOM 7736 C CA . ASP B 1 367 ? -11.578 27.094 0.843 1 89.62 367 ASP B CA 1
ATOM 7737 C C . ASP B 1 367 ? -11.039 27.453 2.229 1 89.62 367 ASP B C 1
ATOM 7739 O O . ASP B 1 367 ? -9.828 27.609 2.412 1 89.62 367 ASP B O 1
ATOM 7743 N N . ALA B 1 368 ? -11.938 27.609 3.115 1 90.94 368 ALA B N 1
ATOM 7744 C CA . ALA B 1 368 ? -11.547 27.922 4.488 1 90.94 368 ALA B CA 1
ATOM 7745 C C . ALA B 1 368 ? -10.711 26.781 5.082 1 90.94 368 ALA B C 1
ATOM 7747 O O . ALA B 1 368 ? -9.711 27.031 5.762 1 90.94 368 ALA B O 1
ATOM 7748 N N . THR B 1 369 ? -11.164 25.609 4.859 1 90.44 369 THR B N 1
ATOM 7749 C CA . THR B 1 369 ? -10.438 24.438 5.367 1 90.44 369 THR B CA 1
A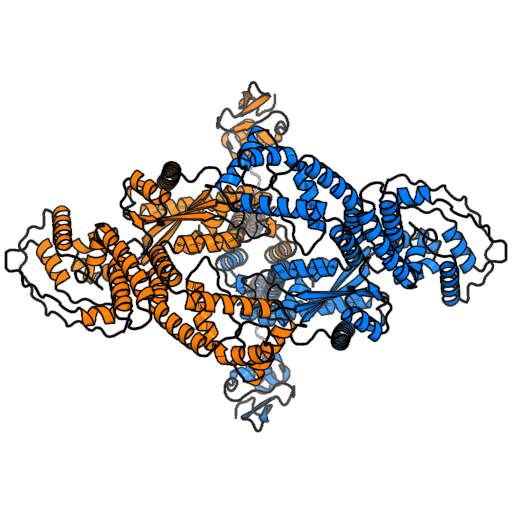TOM 7750 C C . THR B 1 369 ? -9.039 24.375 4.77 1 90.44 369 THR B C 1
ATOM 7752 O O . THR B 1 369 ? -8.07 24.094 5.477 1 90.44 369 THR B O 1
ATOM 7755 N N . MET B 1 370 ? -8.914 24.625 3.523 1 90.31 370 MET B N 1
ATOM 7756 C CA . MET B 1 370 ? -7.613 24.625 2.859 1 90.31 370 MET B CA 1
ATOM 7757 C C . MET B 1 370 ? -6.703 25.703 3.426 1 90.31 370 MET B C 1
ATOM 7759 O O . MET B 1 370 ? -5.508 25.484 3.613 1 90.31 370 MET B O 1
ATOM 7763 N N . LEU B 1 371 ? -7.277 26.812 3.719 1 90.62 371 LEU B N 1
ATOM 7764 C CA . LEU B 1 371 ? -6.508 27.906 4.281 1 90.62 371 LEU B CA 1
ATOM 7765 C C . LEU B 1 371 ? -5.992 27.562 5.672 1 90.62 371 LEU B C 1
ATOM 7767 O O . LEU B 1 371 ? -4.824 27.797 5.984 1 90.62 371 LEU B O 1
ATOM 7771 N N . VAL B 1 372 ? -6.855 27.047 6.461 1 92.38 372 VAL B N 1
ATOM 7772 C CA . VAL B 1 372 ? -6.52 26.734 7.848 1 92.38 372 VAL B CA 1
ATOM 7773 C C . VAL B 1 372 ? -5.445 25.656 7.887 1 92.38 372 VAL B C 1
ATOM 7775 O O . VAL B 1 372 ? -4.605 25.641 8.789 1 92.38 372 VAL B O 1
ATOM 7778 N N . GLN B 1 373 ? -5.418 24.844 6.957 1 91.25 373 GLN B N 1
ATOM 7779 C CA . GLN B 1 373 ? -4.492 23.719 6.945 1 91.25 373 GLN B CA 1
ATOM 7780 C C . GLN B 1 373 ? -3.141 24.109 6.359 1 91.25 373 GLN B C 1
ATOM 7782 O O . GLN B 1 373 ? -2.17 23.359 6.449 1 91.25 373 GLN B O 1
ATOM 7787 N N . HIS B 1 374 ? -3.123 25.266 5.805 1 91.19 374 HIS B N 1
ATOM 7788 C CA . HIS B 1 374 ? -1.855 25.734 5.258 1 91.19 374 HIS B CA 1
ATOM 7789 C C . HIS B 1 374 ? -0.838 25.984 6.367 1 91.19 374 HIS B C 1
ATOM 7791 O O . HIS B 1 374 ? -1.186 26.516 7.426 1 91.19 374 HIS B O 1
ATOM 7797 N N . ARG B 1 375 ? 0.388 25.703 6.184 1 88.94 375 ARG B N 1
ATOM 7798 C CA . ARG B 1 375 ? 1.438 25.734 7.199 1 88.94 375 ARG B CA 1
ATOM 7799 C C . ARG B 1 375 ? 1.729 27.172 7.637 1 88.94 375 ARG B C 1
ATOM 7801 O O . ARG B 1 375 ? 2.148 27.406 8.773 1 88.94 375 ARG B O 1
ATOM 7808 N N . GLN B 1 376 ? 1.456 28.078 6.781 1 87.88 376 GLN B N 1
ATOM 7809 C CA . GLN B 1 376 ? 1.815 29.453 7.098 1 87.88 376 GLN B CA 1
ATOM 7810 C C . GLN B 1 376 ? 0.638 30.203 7.719 1 87.88 376 GLN B C 1
ATOM 7812 O O . GLN B 1 376 ? 0.76 31.375 8.078 1 87.88 376 GLN B O 1
ATOM 7817 N N . THR B 1 377 ? -0.43 29.5 7.859 1 91.81 377 THR B N 1
ATOM 7818 C CA . THR B 1 377 ? -1.572 30.141 8.516 1 91.81 377 THR B CA 1
ATOM 7819 C C . THR B 1 377 ? -1.461 30.016 10.031 1 91.81 377 THR B C 1
ATOM 7821 O O . THR B 1 377 ? -1.462 28.906 10.57 1 91.81 377 THR B O 1
ATOM 7824 N N . ASN B 1 378 ? -1.445 31.188 10.672 1 92.94 378 ASN B N 1
ATOM 7825 C CA . ASN B 1 378 ? -1.326 31.234 12.125 1 92.94 378 ASN B CA 1
ATOM 7826 C C . ASN B 1 378 ? -2.693 31.188 12.805 1 92.94 378 ASN B C 1
ATOM 7828 O O . ASN B 1 378 ? -3.719 31.422 12.156 1 92.94 378 ASN B O 1
ATOM 7832 N N . ALA B 1 379 ? -2.598 30.938 14.086 1 96.12 379 ALA B N 1
ATOM 7833 C CA . ALA B 1 379 ? -3.811 30.891 14.898 1 96.12 379 ALA B CA 1
ATOM 7834 C C . ALA B 1 379 ? -4.52 32.25 14.914 1 96.12 379 ALA B C 1
ATOM 7836 O O . ALA B 1 379 ? -5.707 32.312 15.242 1 96.12 379 ALA B O 1
ATOM 7837 N N . SER B 1 380 ? -3.857 33.312 14.516 1 96.44 380 SER B N 1
ATOM 7838 C CA . SER B 1 380 ? -4.426 34.656 14.484 1 96.44 380 SER B CA 1
ATOM 7839 C C . SER B 1 380 ? -5.59 34.75 13.508 1 96.44 380 SER B C 1
ATOM 7841 O O . SER B 1 380 ? -6.43 35.625 13.609 1 96.44 380 SER B O 1
ATOM 7843 N N . ALA B 1 381 ? -5.621 33.812 12.609 1 95.06 381 ALA B N 1
ATOM 7844 C CA . ALA B 1 381 ? -6.641 33.844 11.562 1 95.06 381 ALA B CA 1
ATOM 7845 C C . ALA B 1 381 ? -7.91 33.125 12.008 1 95.06 381 ALA B C 1
ATOM 7847 O O . ALA B 1 381 ? -8.945 33.219 11.344 1 95.06 381 ALA B O 1
ATOM 7848 N N . ILE B 1 382 ? -7.898 32.5 13.125 1 96.94 382 ILE B N 1
ATOM 7849 C CA . ILE B 1 382 ? -8.984 31.625 13.539 1 96.94 382 ILE B CA 1
ATOM 7850 C C . ILE B 1 382 ? -10.266 32.438 13.742 1 96.94 382 ILE B C 1
ATOM 7852 O O . ILE B 1 382 ? -11.297 32.156 13.133 1 96.94 382 ILE B O 1
ATOM 7856 N N . ILE B 1 383 ? -10.227 33.469 14.547 1 96.81 383 ILE B N 1
ATOM 7857 C CA . ILE B 1 383 ? -11.398 34.281 14.875 1 96.81 383 ILE B CA 1
ATOM 7858 C C . ILE B 1 383 ? -11.906 35 13.625 1 96.81 383 ILE B C 1
ATOM 7860 O O . ILE B 1 383 ? -13.086 34.875 13.281 1 96.81 383 ILE B O 1
ATOM 7864 N N . PRO B 1 384 ? -11.031 35.656 12.859 1 95.19 384 PRO B N 1
ATOM 7865 C CA . PRO B 1 384 ? -11.492 36.312 11.625 1 95.19 384 PRO B CA 1
ATOM 7866 C C . PRO B 1 384 ? -12.125 35.312 10.641 1 95.19 384 PRO B C 1
ATOM 7868 O O . PRO B 1 384 ? -13.164 35.625 10.047 1 95.19 384 PRO B O 1
ATOM 7871 N N . LEU B 1 385 ? -11.508 34.219 10.484 1 94.62 385 LEU B N 1
ATOM 7872 C CA . LEU B 1 385 ? -12.008 33.219 9.523 1 94.62 385 LEU B CA 1
ATOM 7873 C C . LEU B 1 385 ? -13.383 32.719 9.938 1 94.62 385 LEU B C 1
ATOM 7875 O O . LEU B 1 385 ? -14.258 32.531 9.086 1 94.62 385 LEU B O 1
ATOM 7879 N N . CYS B 1 386 ? -13.539 32.406 11.203 1 95.44 386 CYS B N 1
ATOM 7880 C CA . CYS B 1 386 ? -14.844 32 11.695 1 95.44 386 CYS B CA 1
ATOM 7881 C C . CYS B 1 386 ? -15.914 33.031 11.391 1 95.44 386 CYS B C 1
ATOM 7883 O O . CYS B 1 386 ? -17 32.688 10.938 1 95.44 386 CYS B O 1
ATOM 7885 N N . SER B 1 387 ? -15.594 34.25 11.617 1 93.81 387 SER B N 1
ATOM 7886 C CA . SER B 1 387 ? -16.516 35.344 11.367 1 93.81 387 SER B CA 1
ATOM 7887 C C . SER B 1 387 ? -16.891 35.438 9.891 1 93.81 387 SER B C 1
ATOM 7889 O O . SER B 1 387 ? -18.062 35.656 9.547 1 93.81 387 SER B O 1
ATOM 7891 N N . VAL B 1 388 ? -15.938 35.281 9.078 1 92 388 VAL B N 1
ATOM 7892 C CA . VAL B 1 388 ? -16.141 35.344 7.641 1 92 388 VAL B CA 1
ATOM 7893 C C . VAL B 1 388 ? -17.047 34.188 7.195 1 92 388 VAL B C 1
ATOM 7895 O O . VAL B 1 388 ? -17.953 34.375 6.395 1 92 388 VAL B O 1
ATOM 7898 N N . ILE B 1 389 ? -16.734 33 7.699 1 93.25 389 ILE B N 1
ATOM 7899 C CA . ILE B 1 389 ? -17.516 31.812 7.344 1 93.25 389 ILE B CA 1
ATOM 7900 C C . ILE B 1 389 ? -18.969 32 7.746 1 93.25 389 ILE B C 1
ATOM 7902 O O . ILE B 1 389 ? -19.875 31.719 6.957 1 93.25 389 ILE B O 1
ATOM 7906 N N . ILE B 1 390 ? -19.188 32.5 8.938 1 93.88 390 ILE B N 1
ATOM 7907 C CA . ILE B 1 390 ? -20.531 32.688 9.453 1 93.88 390 ILE B CA 1
ATOM 7908 C C . ILE B 1 390 ? -21.266 33.719 8.578 1 93.88 390 ILE B C 1
ATOM 7910 O O . ILE B 1 390 ? -22.422 33.469 8.195 1 93.88 390 ILE B O 1
ATOM 7914 N N . SER B 1 391 ? -20.594 34.75 8.219 1 91.31 391 SER B N 1
ATOM 7915 C CA . SER B 1 391 ? -21.203 35.781 7.387 1 91.31 391 SER B CA 1
ATOM 7916 C C . SER B 1 391 ? -21.578 35.25 6.008 1 91.31 391 SER B C 1
ATOM 7918 O O . SER B 1 391 ? -22.641 35.531 5.484 1 91.31 391 SER B O 1
ATOM 7920 N N . GLU B 1 392 ? -20.688 34.5 5.461 1 88.56 392 GLU B N 1
ATOM 7921 C CA . GLU B 1 392 ? -20.938 33.906 4.141 1 88.56 392 GLU B CA 1
ATOM 7922 C C . GLU B 1 392 ? -22.094 32.938 4.172 1 88.56 392 GLU B C 1
ATOM 7924 O O . GLU B 1 392 ? -22.922 32.906 3.254 1 88.56 392 GLU B O 1
ATOM 7929 N N . LEU B 1 393 ? -22.125 32.156 5.188 1 90.38 393 LEU B N 1
ATOM 7930 C CA . LEU B 1 393 ? -23.203 31.156 5.324 1 90.38 393 LEU B CA 1
ATOM 7931 C C . LEU B 1 393 ? -24.547 31.844 5.527 1 90.38 393 LEU B C 1
ATOM 7933 O O . LEU B 1 393 ? -25.562 31.422 4.953 1 90.38 393 LEU B O 1
ATOM 7937 N N . GLU B 1 394 ? -24.547 32.875 6.258 1 89.44 394 GLU B N 1
ATOM 7938 C CA . GLU B 1 394 ? -25.781 33.562 6.562 1 89.44 394 GLU B CA 1
ATOM 7939 C C . GLU B 1 394 ? -26.266 34.375 5.363 1 89.44 394 GLU B C 1
ATOM 7941 O O . GLU B 1 394 ? -27.469 34.656 5.227 1 89.44 394 GLU B O 1
ATOM 7946 N N . SER B 1 395 ? -25.391 34.719 4.504 1 86.31 395 SER B N 1
ATOM 7947 C CA . SER B 1 395 ? -25.75 35.5 3.326 1 86.31 395 SER B CA 1
ATOM 7948 C C . SER B 1 395 ? -26.312 34.625 2.221 1 86.31 395 SER B C 1
ATOM 7950 O O . SER B 1 395 ? -26.938 35.125 1.283 1 86.31 395 SER B O 1
ATOM 7952 N N . SER B 1 396 ? -26.125 33.375 2.412 1 83.25 396 SER B N 1
ATOM 7953 C CA . SER B 1 396 ? -26.594 32.469 1.377 1 83.25 396 SER B CA 1
ATOM 7954 C C . SER B 1 396 ? -28.109 32.406 1.344 1 83.25 396 SER B C 1
ATOM 7956 O O . SER B 1 396 ? -28.766 32.344 2.393 1 83.25 396 SER B O 1
ATOM 7958 N N . LYS B 1 397 ? -28.75 32.375 0.162 1 78.94 397 LYS B N 1
ATOM 7959 C CA . LYS B 1 397 ? -30.203 32.406 -0.012 1 78.94 397 LYS B CA 1
ATOM 7960 C C . LYS B 1 397 ? -30.766 31.016 -0.216 1 78.94 397 LYS B C 1
ATOM 7962 O O . LYS B 1 397 ? -31.953 30.781 -0.004 1 78.94 397 LYS B O 1
ATOM 7967 N N . LYS B 1 398 ? -29.969 30.141 -0.506 1 80.31 398 LYS B N 1
ATOM 7968 C CA . LYS B 1 398 ? -30.438 28.797 -0.803 1 80.31 398 LYS B CA 1
ATOM 7969 C C . LYS B 1 398 ? -30.141 27.844 0.345 1 80.31 398 LYS B C 1
ATOM 7971 O O . LYS B 1 398 ? -29.172 28.047 1.089 1 80.31 398 LYS B O 1
ATOM 7976 N N . TYR B 1 399 ? -31.109 26.844 0.581 1 82.75 399 TYR B N 1
ATOM 7977 C CA . TYR B 1 399 ? -30.969 25.781 1.562 1 82.75 399 TYR B CA 1
ATOM 7978 C C . TYR B 1 399 ? -30.719 26.344 2.957 1 82.75 399 TYR B C 1
ATOM 7980 O O . TYR B 1 399 ? -29.75 25.984 3.627 1 82.75 399 TYR B O 1
ATOM 7988 N N . LYS B 1 400 ? -31.547 27.094 3.404 1 87.56 400 LYS B N 1
ATOM 7989 C CA . LYS B 1 400 ? -31.469 27.875 4.629 1 87.56 400 LYS B CA 1
ATOM 7990 C C . LYS B 1 400 ? -31.359 26.984 5.855 1 87.56 400 LYS B C 1
ATOM 7992 O O . LYS B 1 400 ? -30.688 27.328 6.832 1 87.56 400 LYS B O 1
ATOM 7997 N N . THR B 1 401 ? -31.938 25.828 5.688 1 90.44 401 THR B N 1
ATOM 7998 C CA . THR B 1 401 ? -31.891 24.938 6.84 1 90.44 401 THR B CA 1
ATOM 7999 C C . THR B 1 401 ? -30.469 24.422 7.059 1 90.44 401 THR B C 1
ATOM 8001 O O . THR B 1 401 ? -29.984 24.375 8.195 1 90.44 401 THR B O 1
ATOM 8004 N N . ALA B 1 402 ? -29.875 24.016 6.008 1 91.25 402 ALA B N 1
ATOM 8005 C CA . ALA B 1 402 ? -28.5 23.5 6.094 1 91.25 402 ALA B CA 1
ATOM 8006 C C . ALA B 1 402 ? -27.531 24.609 6.488 1 91.25 402 ALA B C 1
ATOM 8008 O O . ALA B 1 402 ? -26.672 24.406 7.34 1 91.25 402 ALA B O 1
ATOM 8009 N N . THR B 1 403 ? -27.672 25.781 5.914 1 92.56 403 THR B N 1
ATOM 8010 C CA . THR B 1 403 ? -26.797 26.906 6.207 1 92.56 403 THR B CA 1
ATOM 8011 C C . THR B 1 403 ? -26.969 27.359 7.648 1 92.56 403 THR B C 1
ATOM 8013 O O . THR B 1 403 ? -26 27.766 8.297 1 92.56 403 THR B O 1
ATOM 8016 N N . LYS B 1 404 ? -28.156 27.312 8.086 1 94.44 404 LYS B N 1
ATOM 8017 C CA . LYS B 1 404 ? -28.422 27.703 9.461 1 94.44 404 LYS B CA 1
ATOM 8018 C C . LYS B 1 404 ? -27.781 26.734 10.445 1 94.44 404 LYS B C 1
ATOM 8020 O O . LYS B 1 404 ? -27.203 27.156 11.453 1 94.44 404 LYS B O 1
ATOM 8025 N N . ALA B 1 405 ? -27.922 25.531 10.117 1 94.69 405 ALA B N 1
ATOM 8026 C CA . ALA B 1 405 ? -27.297 24.516 10.984 1 94.69 405 ALA B CA 1
ATOM 8027 C C . ALA B 1 405 ? -25.797 24.703 11.055 1 94.69 405 ALA B C 1
ATOM 8029 O O . ALA B 1 405 ? -25.203 24.625 12.133 1 94.69 405 ALA B O 1
ATOM 8030 N N . MET B 1 406 ? -25.156 24.969 9.977 1 94.62 406 MET B N 1
ATOM 8031 C CA . MET B 1 406 ? -23.703 25.172 9.922 1 94.62 406 MET B CA 1
ATOM 8032 C C . MET B 1 406 ? -23.312 26.453 10.641 1 94.62 406 MET B C 1
ATOM 8034 O O . MET B 1 406 ? -22.344 26.469 11.414 1 94.62 406 MET B O 1
ATOM 8038 N N . SER B 1 407 ? -24.062 27.516 10.359 1 95.38 407 SER B N 1
ATOM 8039 C CA . SER B 1 407 ? -23.75 28.812 10.961 1 95.38 407 SER B CA 1
ATOM 8040 C C . SER B 1 407 ? -23.906 28.781 12.477 1 95.38 407 SER B C 1
ATOM 8042 O O . SER B 1 407 ? -23.109 29.375 13.203 1 95.38 407 SER B O 1
ATOM 8044 N N . GLU B 1 408 ? -24.891 28.078 12.945 1 96.38 408 GLU B N 1
ATOM 8045 C CA . GLU B 1 408 ? -25.125 27.969 14.383 1 96.38 408 GLU B CA 1
ATOM 8046 C C . GLU B 1 408 ? -23.984 27.219 15.07 1 96.38 408 GLU B C 1
ATOM 8048 O O . GLU B 1 408 ? -23.516 27.625 16.141 1 96.38 408 GLU B O 1
ATOM 8053 N N . ARG B 1 409 ? -23.594 26.188 14.438 1 95.81 409 ARG B N 1
ATOM 8054 C CA . ARG B 1 409 ? -22.469 25.422 14.984 1 95.81 409 ARG B CA 1
ATOM 8055 C C . ARG B 1 409 ? -21.188 26.266 14.992 1 95.81 409 ARG B C 1
ATOM 8057 O O . ARG B 1 409 ? -20.453 26.281 15.969 1 95.81 409 ARG B O 1
ATOM 8064 N N . MET B 1 410 ? -20.953 27 13.953 1 96.06 410 MET B N 1
ATOM 8065 C CA . MET B 1 410 ? -19.766 27.844 13.852 1 96.06 410 MET B CA 1
ATOM 8066 C C . MET B 1 410 ? -19.812 28.969 14.875 1 96.06 410 MET B C 1
ATOM 8068 O O . MET B 1 410 ? -18.781 29.375 15.414 1 96.06 410 MET B O 1
ATOM 8072 N N . LYS B 1 411 ? -21 29.469 15.094 1 97.31 411 LYS B N 1
ATOM 8073 C CA . LYS B 1 411 ? -21.172 30.531 16.078 1 97.31 411 LYS B CA 1
ATOM 8074 C C . LYS B 1 411 ? -20.844 30.031 17.484 1 97.31 411 LYS B C 1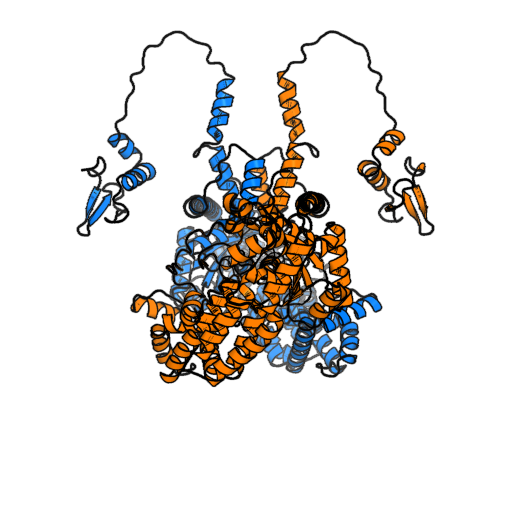
ATOM 8076 O O . LYS B 1 411 ? -20.219 30.75 18.281 1 97.31 411 LYS B O 1
ATOM 8081 N N . GLU B 1 412 ? -21.266 28.859 17.719 1 96.62 412 GLU B N 1
ATOM 8082 C CA . GLU B 1 412 ? -20.938 28.266 19 1 96.62 412 GLU B CA 1
ATOM 8083 C C . GLU B 1 412 ? -19.438 28.125 19.188 1 96.62 412 GLU B C 1
ATOM 8085 O O . GLU B 1 412 ? -18.906 28.391 20.266 1 96.62 412 GLU B O 1
ATOM 8090 N N . GLU B 1 413 ? -18.797 27.703 18.172 1 95.31 413 GLU B N 1
ATOM 8091 C CA . GLU B 1 413 ? -17.344 27.547 18.25 1 95.31 413 GLU B CA 1
ATOM 8092 C C . GLU B 1 413 ? -16.641 28.891 18.359 1 95.31 413 GLU B C 1
ATOM 8094 O O . GLU B 1 413 ? -15.656 29.031 19.078 1 95.31 413 GLU B O 1
ATOM 8099 N N . LEU B 1 414 ? -17.109 29.875 17.594 1 95.88 414 LEU B N 1
ATOM 8100 C CA . LEU B 1 414 ? -16.547 31.219 17.625 1 95.88 414 LEU B CA 1
ATOM 8101 C C . LEU B 1 414 ? -16.609 31.797 19.047 1 95.88 414 LEU B C 1
ATOM 8103 O O . LEU B 1 414 ? -15.672 32.438 19.5 1 95.88 414 LEU B O 1
ATOM 8107 N N . GLU B 1 415 ? -17.672 31.547 19.688 1 96.81 415 GLU B N 1
ATOM 8108 C CA . GLU B 1 415 ? -17.844 32.031 21.047 1 96.81 415 GLU B CA 1
ATOM 8109 C C . GLU B 1 415 ? -16.766 31.469 21.969 1 96.81 415 GLU B C 1
ATOM 8111 O O . GLU B 1 415 ? -16.266 32.156 22.859 1 96.81 415 GLU B O 1
ATOM 8116 N N . LYS B 1 416 ? -16.469 30.266 21.781 1 95.69 416 LYS B N 1
ATOM 8117 C CA . LYS B 1 416 ? -15.414 29.625 22.578 1 95.69 416 LYS B CA 1
ATOM 8118 C C . LYS B 1 416 ? -14.047 30.234 22.281 1 95.69 416 LYS B C 1
ATOM 8120 O O . LYS B 1 416 ? -13.266 30.5 23.188 1 95.69 416 LYS B O 1
ATOM 8125 N N . TYR B 1 417 ? -13.766 30.484 21.031 1 97.12 417 TYR B N 1
ATOM 8126 C CA . TYR B 1 417 ? -12.492 31.047 20.609 1 97.12 417 TYR B CA 1
ATOM 8127 C C . TYR B 1 417 ? -12.32 32.469 21.109 1 97.12 417 TYR B C 1
ATOM 8129 O O . TYR B 1 417 ? -11.227 32.875 21.484 1 97.12 417 TYR B O 1
ATOM 8137 N N . GLU B 1 418 ? -13.375 33.219 21.109 1 96.69 418 GLU B N 1
ATOM 8138 C CA . GLU B 1 418 ? -13.344 34.625 21.5 1 96.69 418 GLU B CA 1
ATOM 8139 C C . GLU B 1 418 ? -13.07 34.781 22.984 1 96.69 418 GLU B C 1
ATOM 8141 O O . GLU B 1 418 ? -12.703 35.875 23.438 1 96.69 418 GLU B O 1
ATOM 8146 N N . LYS B 1 419 ? -13.211 33.719 23.688 1 96.25 419 LYS B N 1
ATOM 8147 C CA . LYS B 1 419 ? -12.984 33.781 25.125 1 96.25 419 LYS B CA 1
ATOM 8148 C C . LYS B 1 419 ? -11.523 33.5 25.469 1 96.25 419 LYS B C 1
ATOM 8150 O O . LYS B 1 419 ? -11.07 33.781 26.578 1 96.25 419 LYS B O 1
ATOM 8155 N N . LEU B 1 420 ? -10.805 33.062 24.547 1 96.69 420 LEU B N 1
ATOM 8156 C CA . LEU B 1 420 ? -9.43 32.656 24.797 1 96.69 420 LEU B CA 1
ATOM 8157 C C . LEU B 1 420 ? -8.461 33.812 24.594 1 96.69 420 LEU B C 1
ATOM 8159 O O . LEU B 1 420 ? -8.422 34.406 23.516 1 96.69 420 LEU B O 1
ATOM 8163 N N . GLU B 1 421 ? -7.68 34.094 25.562 1 97 421 GLU B N 1
ATOM 8164 C CA . GLU B 1 421 ? -6.719 35.188 25.531 1 97 421 GLU B CA 1
ATOM 8165 C C . GLU B 1 421 ? -5.715 35 24.406 1 97 421 GLU B C 1
ATOM 8167 O O . GLU B 1 421 ? -5.453 35.938 23.641 1 97 421 GLU B O 1
ATOM 8172 N N . TYR B 1 422 ? -5.199 33.844 24.312 1 97.25 422 TYR B N 1
ATOM 8173 C CA . TYR B 1 422 ? -4.16 33.594 23.312 1 97.25 422 TYR B CA 1
ATOM 8174 C C . TYR B 1 422 ? -4.637 33.969 21.922 1 97.25 422 TYR B C 1
ATOM 8176 O O . TYR B 1 422 ? -3.908 34.594 21.156 1 97.25 422 TYR B O 1
ATOM 8184 N N . LEU B 1 423 ? -5.793 33.562 21.562 1 97.94 423 LEU B N 1
ATOM 8185 C CA . LEU B 1 423 ? -6.309 33.781 20.203 1 97.94 423 LEU B CA 1
ATOM 8186 C C . LEU B 1 423 ? -6.617 35.25 19.969 1 97.94 423 LEU B C 1
ATOM 8188 O O . LEU B 1 423 ? -6.387 35.75 18.859 1 97.94 423 LEU B O 1
ATOM 8192 N N . ASN B 1 424 ? -7.152 35.906 20.922 1 97.75 424 ASN B N 1
ATOM 8193 C CA . ASN B 1 424 ? -7.426 37.344 20.781 1 97.75 424 ASN B CA 1
ATOM 8194 C C . ASN B 1 424 ? -6.141 38.156 20.641 1 97.75 424 ASN B C 1
ATOM 8196 O O . ASN B 1 424 ? -6.055 39.062 19.812 1 97.75 424 ASN B O 1
ATOM 8200 N N . PHE B 1 425 ? -5.156 37.844 21.5 1 97.62 425 PHE B N 1
ATOM 8201 C CA . PHE B 1 425 ? -3.871 38.531 21.406 1 97.62 425 PHE B CA 1
ATOM 8202 C C . PHE B 1 425 ? -3.211 38.25 20.062 1 97.62 425 PHE B C 1
ATOM 8204 O O . PHE B 1 425 ? -2.627 39.156 19.453 1 97.62 425 PHE B O 1
ATOM 8211 N N . SER B 1 426 ? -3.338 37 19.578 1 97.44 426 SER B N 1
ATOM 8212 C CA . SER B 1 426 ? -2.795 36.656 18.266 1 97.44 426 SER B CA 1
ATOM 8213 C C . SER B 1 426 ? -3.438 37.5 17.156 1 97.44 426 SER B C 1
ATOM 8215 O O . SER B 1 426 ? -2.748 38 16.266 1 97.44 426 SER B O 1
ATOM 8217 N N . THR B 1 427 ? -4.719 37.594 17.188 1 97.06 427 THR B N 1
ATOM 8218 C CA . THR B 1 427 ? -5.457 38.344 16.172 1 97.06 427 THR B CA 1
ATOM 8219 C C . THR B 1 427 ? -5.078 39.844 16.219 1 97.06 427 THR B C 1
ATOM 8221 O O . THR B 1 427 ? -4.883 40.469 15.172 1 97.06 427 THR B O 1
ATOM 8224 N N . LEU B 1 428 ? -4.918 40.375 17.406 1 96.56 428 LEU B N 1
ATOM 8225 C CA . LEU B 1 428 ? -4.578 41.781 17.594 1 96.56 428 LEU B CA 1
ATOM 8226 C C . LEU B 1 428 ? -3.193 42.094 17.031 1 96.56 428 LEU B C 1
ATOM 8228 O O . LEU B 1 428 ? -2.938 43.188 16.562 1 96.56 428 LEU B O 1
ATOM 8232 N N . LEU B 1 429 ? -2.359 41.125 17.125 1 96.5 429 LEU B N 1
ATOM 8233 C CA . LEU B 1 429 ? -0.97 41.344 16.719 1 96.5 429 LEU B CA 1
ATOM 8234 C C . LEU B 1 429 ? -0.788 41.062 15.227 1 96.5 429 LEU B C 1
ATOM 8236 O O . LEU B 1 429 ? 0.288 41.281 14.672 1 96.5 429 LEU B O 1
ATOM 8240 N N . ASP B 1 430 ? -1.812 40.5 14.586 1 95.94 430 ASP B N 1
ATOM 8241 C CA . ASP B 1 430 ? -1.784 40.219 13.156 1 95.94 430 ASP B CA 1
ATOM 8242 C C . ASP B 1 430 ? -2.021 41.5 12.344 1 95.94 430 ASP B C 1
ATOM 8244 O O . ASP B 1 430 ? -3.08 42.125 12.453 1 95.94 430 ASP B O 1
ATOM 8248 N N . PRO B 1 431 ? -1.059 41.875 11.508 1 94.44 431 PRO B N 1
ATOM 8249 C CA . PRO B 1 431 ? -1.201 43.125 10.75 1 94.44 431 PRO B CA 1
ATOM 8250 C C . PRO B 1 431 ? -2.375 43.094 9.773 1 94.44 431 PRO B C 1
ATOM 8252 O O . PRO B 1 431 ? -2.811 44.125 9.297 1 94.44 431 PRO B O 1
ATOM 8255 N N . ARG B 1 432 ? -2.836 41.938 9.523 1 89.81 432 ARG B N 1
ATOM 8256 C CA . ARG B 1 432 ? -3.953 41.812 8.586 1 89.81 432 ARG B CA 1
ATOM 8257 C C . ARG B 1 432 ? -5.266 42.219 9.258 1 89.81 432 ARG B C 1
ATOM 8259 O O . ARG B 1 432 ? -6.195 42.656 8.586 1 89.81 432 ARG B O 1
ATOM 8266 N N . PHE B 1 433 ? -5.273 42.125 10.664 1 93.25 433 PHE B N 1
ATOM 8267 C CA . PHE B 1 433 ? -6.582 42.188 11.305 1 93.25 433 PHE B CA 1
ATOM 8268 C C . PHE B 1 433 ? -6.578 43.25 12.406 1 93.25 433 PHE B C 1
ATOM 8270 O O . PHE B 1 433 ? -7.508 44.062 12.508 1 93.25 433 PHE B O 1
ATOM 8277 N N . LYS B 1 434 ? -5.543 43.156 13.281 1 93.19 434 LYS B N 1
ATOM 8278 C CA . LYS B 1 434 ? -5.422 44.094 14.414 1 93.19 434 LYS B CA 1
ATOM 8279 C C . LYS B 1 434 ? -6.676 44.031 15.281 1 93.19 434 LYS B C 1
ATOM 8281 O O . LYS B 1 434 ? -7.07 42.969 15.758 1 93.19 434 LYS B O 1
ATOM 8286 N N . ASN B 1 435 ? -7.453 45.156 15.398 1 92.06 435 ASN B N 1
ATOM 8287 C CA . ASN B 1 435 ? -8.578 45.125 16.328 1 92.06 435 ASN B CA 1
ATOM 8288 C C . ASN B 1 435 ? -9.906 45.031 15.594 1 92.06 435 ASN B C 1
ATOM 8290 O O . ASN B 1 435 ? -10.969 45.281 16.188 1 92.06 435 ASN B O 1
ATOM 8294 N N . LEU B 1 436 ? -9.891 44.594 14.383 1 89.12 436 LEU B N 1
ATOM 8295 C CA . LEU B 1 436 ? -11.102 44.531 13.562 1 89.12 436 LEU B CA 1
ATOM 8296 C C . LEU B 1 436 ? -12.016 43.406 14.008 1 89.12 436 LEU B C 1
ATOM 8298 O O . LEU B 1 436 ? -13.227 43.469 13.797 1 89.12 436 LEU B O 1
ATOM 8302 N N . PHE B 1 437 ? -11.43 42.375 14.609 1 92.31 437 PHE B N 1
ATOM 8303 C CA . PHE B 1 437 ? -12.219 41.188 14.938 1 92.31 437 PHE B CA 1
ATOM 8304 C C . PHE B 1 437 ? -12.203 40.938 16.438 1 92.31 437 PHE B C 1
ATOM 8306 O O . PHE B 1 437 ? -12.594 39.844 16.891 1 92.31 437 PHE B O 1
ATOM 8313 N N . VAL B 1 438 ? -11.656 41.844 17.141 1 93.94 438 VAL B N 1
ATOM 8314 C CA . VAL B 1 438 ? -11.492 41.625 18.562 1 93.94 438 VAL B CA 1
ATOM 8315 C C . VAL B 1 438 ? -12.297 42.688 19.344 1 93.94 438 VAL B C 1
ATOM 8317 O O . VAL B 1 438 ? -12.398 43.812 18.906 1 93.94 438 VAL B O 1
ATOM 8320 N N . ASN B 1 439 ? -12.789 42.219 20.438 1 92 439 ASN B N 1
ATOM 8321 C CA . ASN B 1 439 ? -13.523 43.156 21.312 1 92 439 ASN B CA 1
ATOM 8322 C C . ASN B 1 439 ? -12.586 44.125 22 1 92 439 ASN B C 1
ATOM 8324 O O . ASN B 1 439 ? -11.422 43.812 22.266 1 92 439 ASN B O 1
ATOM 8328 N N . LYS B 1 440 ? -13.094 45.219 22.406 1 91.75 440 LYS B N 1
ATOM 8329 C CA . LYS B 1 440 ? -12.328 46.312 23.016 1 91.75 440 LYS B CA 1
ATOM 8330 C C . LYS B 1 440 ? -11.711 45.875 24.328 1 91.75 440 LYS B C 1
ATOM 8332 O O . LYS B 1 440 ? -10.625 46.344 24.703 1 91.75 440 LYS B O 1
ATOM 8337 N N . ASP B 1 441 ? -12.367 45 24.938 1 94.56 441 ASP B N 1
ATOM 8338 C CA . ASP B 1 441 ? -11.867 44.531 26.219 1 94.56 441 ASP B CA 1
ATOM 8339 C C . ASP B 1 441 ? -10.492 43.875 26.062 1 94.56 441 ASP B C 1
ATOM 8341 O O . ASP B 1 441 ? -9.633 44 26.938 1 94.56 441 ASP B O 1
ATOM 8345 N N . TRP B 1 442 ? -10.273 43.25 25.016 1 95.62 442 TRP B N 1
ATOM 8346 C CA . TRP B 1 442 ? -9.008 42.562 24.797 1 95.62 442 TRP B CA 1
ATOM 8347 C C . TRP B 1 442 ? -7.898 43.531 24.453 1 95.62 442 TRP B C 1
ATOM 8349 O O . TRP B 1 442 ? -6.727 43.312 24.75 1 95.62 442 TRP B O 1
ATOM 8359 N N . GLU B 1 443 ? -8.211 44.656 23.828 1 94.19 443 GLU B N 1
ATOM 8360 C CA . GLU B 1 443 ? -7.25 45.75 23.594 1 94.19 443 GLU B CA 1
ATOM 8361 C C . GLU B 1 443 ? -6.688 46.281 24.906 1 94.19 443 GLU B C 1
ATOM 8363 O O . GLU B 1 443 ? -5.477 46.469 25.031 1 94.19 443 GLU B O 1
ATOM 8368 N N . GLU B 1 444 ? -7.609 46.438 25.766 1 93.88 444 GLU B N 1
ATOM 8369 C CA . GLU B 1 444 ? -7.215 46.969 27.078 1 93.88 444 GLU B CA 1
ATOM 8370 C C . GLU B 1 444 ? -6.336 45.969 27.828 1 93.88 444 GLU B C 1
ATOM 8372 O O . GLU B 1 444 ? -5.363 46.344 28.469 1 93.88 444 GLU B O 1
ATOM 8377 N N . LYS B 1 445 ? -6.715 44.781 27.672 1 95.25 445 LYS B N 1
ATOM 8378 C CA . LYS B 1 445 ? -5.945 43.75 28.344 1 95.25 445 LYS B CA 1
ATOM 8379 C C . LYS B 1 445 ? -4.539 43.625 27.766 1 95.25 445 LYS B C 1
ATOM 8381 O O . LYS B 1 445 ? -3.57 43.406 28.5 1 95.25 445 LYS B O 1
ATOM 8386 N N . MET B 1 446 ? -4.418 43.688 26.484 1 95 446 MET B N 1
ATOM 8387 C CA . MET B 1 446 ? -3.102 43.625 25.859 1 95 446 MET B CA 1
ATOM 8388 C C . MET B 1 446 ? -2.246 44.812 26.266 1 95 446 MET B C 1
ATOM 8390 O O . MET B 1 446 ? -1.051 44.688 26.531 1 95 446 MET B O 1
ATOM 8394 N N . LEU B 1 447 ? -2.9 46 26.328 1 92.38 447 LEU B N 1
ATOM 8395 C CA . LEU B 1 447 ? -2.191 47.188 26.766 1 92.38 447 LEU B CA 1
ATOM 8396 C C . LEU B 1 447 ? -1.678 47.031 28.188 1 92.38 447 LEU B C 1
ATOM 8398 O O . LEU B 1 447 ? -0.545 47.406 28.5 1 92.38 447 LEU B O 1
ATOM 8402 N N . ALA B 1 448 ? -2.533 46.438 28.953 1 91.75 448 ALA B N 1
ATOM 8403 C CA . ALA B 1 448 ? -2.133 46.188 30.344 1 91.75 448 ALA B CA 1
ATOM 8404 C C . ALA B 1 448 ? -0.944 45.219 30.391 1 91.75 448 ALA B C 1
ATOM 8406 O O . ALA B 1 448 ? -0.042 45.406 31.219 1 91.75 448 ALA B O 1
ATOM 8407 N N . GLU B 1 449 ? -0.983 44.25 29.516 1 91.06 449 GLU B N 1
ATOM 8408 C CA . GLU B 1 449 ? 0.109 43.281 29.453 1 91.06 449 GLU B CA 1
ATOM 8409 C C . GLU B 1 449 ? 1.396 43.938 28.969 1 91.06 449 GLU B C 1
ATOM 8411 O O . GLU B 1 449 ? 2.49 43.562 29.406 1 91.06 449 GLU B O 1
ATOM 8416 N N . LEU B 1 450 ? 1.348 44.844 28.062 1 90.62 450 LEU B N 1
ATOM 8417 C CA . LEU B 1 450 ? 2.496 45.562 27.516 1 90.62 450 LEU B CA 1
ATOM 8418 C C . LEU B 1 450 ? 3.131 46.438 28.578 1 90.62 450 LEU B C 1
ATOM 8420 O O . LEU B 1 450 ? 4.355 46.562 28.656 1 90.62 450 LEU B O 1
ATOM 8424 N N . ILE B 1 451 ? 2.312 47.031 29.344 1 86.56 451 ILE B N 1
ATOM 8425 C CA . ILE B 1 451 ? 2.779 47.938 30.406 1 86.56 451 ILE B CA 1
ATOM 8426 C C . ILE B 1 451 ? 3.521 47.125 31.469 1 86.56 451 ILE B C 1
ATOM 8428 O O . ILE B 1 451 ? 4.531 47.594 32 1 86.56 451 ILE B O 1
ATOM 8432 N N . LYS B 1 452 ? 3.055 46 31.672 1 83.94 452 LYS B N 1
ATOM 8433 C CA . LYS B 1 452 ? 3.68 45.125 32.656 1 83.94 452 LYS B CA 1
ATOM 8434 C C . LYS B 1 452 ? 5.074 44.688 32.219 1 83.94 452 LYS B C 1
ATOM 8436 O O . LYS B 1 452 ? 5.977 44.562 33.031 1 83.94 452 LYS B O 1
ATOM 8441 N N . ILE B 1 453 ? 5.23 44.438 31.031 1 78.06 453 ILE B N 1
ATOM 8442 C CA . ILE B 1 453 ? 6.492 43.938 30.5 1 78.06 453 ILE B CA 1
ATOM 8443 C C . ILE B 1 453 ? 7.512 45.094 30.453 1 78.06 453 ILE B C 1
ATOM 8445 O O . ILE B 1 453 ? 8.711 44.844 30.594 1 78.06 453 ILE B O 1
ATOM 8449 N N . SER B 1 454 ? 7.125 46.344 30.172 1 74.62 454 SER B N 1
ATOM 8450 C CA . SER B 1 454 ? 8.055 47.469 30.094 1 74.62 454 SER B CA 1
ATOM 8451 C C . SER B 1 454 ? 7.711 48.531 31.094 1 74.62 454 SER B C 1
ATOM 8453 O O . SER B 1 454 ? 7.227 49.625 30.719 1 74.62 454 SER B O 1
ATOM 8455 N N . PRO B 1 455 ? 7.887 48.312 32.375 1 59.53 455 PRO B N 1
ATOM 8456 C CA . PRO B 1 455 ? 7.484 49.312 33.344 1 59.53 455 PRO B CA 1
ATOM 8457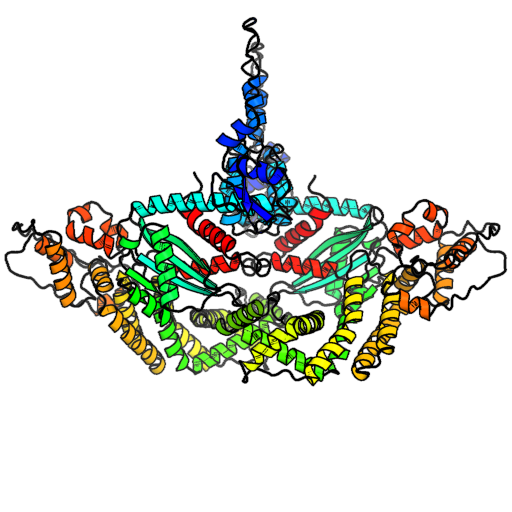 C C . PRO B 1 455 ? 8.227 50.656 33.156 1 59.53 455 PRO B C 1
ATOM 8459 O O . PRO B 1 455 ? 7.691 51.719 33.469 1 59.53 455 PRO B O 1
ATOM 8462 N N . GLN B 1 456 ? 9.477 50.625 32.781 1 55.81 456 GLN B N 1
ATOM 8463 C CA . GLN B 1 456 ? 10.328 51.812 32.875 1 55.81 456 GLN B CA 1
ATOM 8464 C C . GLN B 1 456 ? 9.992 52.812 31.797 1 55.81 456 GLN B C 1
ATOM 8466 O O . GLN B 1 456 ? 10.406 53.969 31.859 1 55.81 456 GLN B O 1
ATOM 8471 N N . ASP B 1 457 ? 9.469 52.406 30.688 1 53.38 457 ASP B N 1
ATOM 8472 C CA . ASP B 1 457 ? 9.445 53.312 29.547 1 53.38 457 ASP B CA 1
ATOM 8473 C C . ASP B 1 457 ? 8.258 54.281 29.641 1 53.38 457 ASP B C 1
ATOM 8475 O O . ASP B 1 457 ? 7.59 54.531 28.641 1 53.38 457 ASP B O 1
ATOM 8479 N N . GLN B 1 458 ? 7.891 54.656 30.781 1 48.16 458 GLN B N 1
ATOM 8480 C CA . GLN B 1 458 ? 6.828 55.625 31.031 1 48.16 458 GLN B CA 1
ATOM 8481 C C . GLN B 1 458 ? 7.207 57 30.484 1 48.16 458 GLN B C 1
ATOM 8483 O O . GLN B 1 458 ? 6.691 58 30.953 1 48.16 458 GLN B O 1
ATOM 8488 N N . GLN B 1 459 ? 8.273 57.062 29.719 1 47.59 459 GLN B N 1
ATOM 8489 C CA . GLN B 1 459 ? 8.578 58.438 29.328 1 47.59 459 GLN B CA 1
ATOM 8490 C C . GLN B 1 459 ? 7.602 58.938 28.266 1 47.59 459 GLN B C 1
ATOM 8492 O O . GLN B 1 459 ? 7.164 58.188 27.406 1 47.59 459 GLN B O 1
ATOM 8497 N N . ASN B 1 460 ? 7.02 60.125 28.359 1 44.75 460 ASN B N 1
ATOM 8498 C CA . ASN B 1 460 ? 6.055 60.875 27.578 1 44.75 460 ASN B CA 1
ATOM 8499 C C . ASN B 1 460 ? 6.559 61.125 26.156 1 44.75 460 ASN B C 1
ATOM 8501 O O . ASN B 1 460 ? 7.68 61.594 25.953 1 44.75 460 ASN B O 1
ATOM 8505 N N . CYS B 1 461 ? 6.469 60.25 25.188 1 43.28 461 CYS B N 1
ATOM 8506 C CA . CYS B 1 461 ? 6.969 60.625 23.859 1 43.28 461 CYS B CA 1
ATOM 8507 C C . CYS B 1 461 ? 5.93 61.406 23.078 1 43.28 461 CYS B C 1
ATOM 8509 O O . CYS B 1 461 ? 4.73 61.312 23.344 1 43.28 461 CYS B O 1
ATOM 8511 N N . GLU B 1 462 ? 6.332 62.562 22.391 1 39.94 462 GLU B N 1
ATOM 8512 C CA . GLU B 1 462 ? 5.602 63.469 21.516 1 39.94 462 GLU B CA 1
ATOM 8513 C C . GLU B 1 462 ? 5.074 62.75 20.281 1 39.94 462 GLU B C 1
ATOM 8515 O O . GLU B 1 462 ? 5.715 61.812 19.781 1 39.94 462 GLU B O 1
ATOM 8520 N N . ASP B 1 463 ? 3.848 62.844 19.922 1 41 463 ASP B N 1
ATOM 8521 C CA . ASP B 1 463 ? 2.93 62.281 18.938 1 41 463 ASP B CA 1
ATOM 8522 C C . ASP B 1 463 ? 3.375 62.594 17.516 1 41 463 ASP B C 1
ATOM 8524 O O . ASP B 1 463 ? 3.5 63.781 17.141 1 41 463 ASP B O 1
ATOM 8528 N N . ASP B 1 464 ? 4.383 62.062 16.906 1 36.41 464 ASP B N 1
ATOM 8529 C CA . ASP B 1 464 ? 4.52 62.375 15.484 1 36.41 464 ASP B CA 1
ATOM 8530 C C . ASP B 1 464 ? 3.395 61.75 14.664 1 36.41 464 ASP B C 1
ATOM 8532 O O . ASP B 1 464 ? 3.184 60.531 14.711 1 36.41 464 ASP B O 1
ATOM 8536 N N . ASP B 1 465 ? 2.322 62.438 14.352 1 35.94 465 ASP B N 1
ATOM 8537 C CA . ASP B 1 465 ? 1.131 62.094 13.578 1 35.94 465 ASP B CA 1
ATOM 8538 C C . ASP B 1 465 ? 1.493 61.719 12.141 1 35.94 465 ASP B C 1
ATOM 8540 O O . ASP B 1 465 ? 1.849 62.625 11.352 1 35.94 465 ASP B O 1
ATOM 8544 N N . GLY B 1 466 ? 2.191 60.719 11.789 1 34.91 466 GLY B N 1
ATOM 8545 C CA . GLY B 1 466 ? 2.361 60.469 10.375 1 34.91 466 GLY B CA 1
ATOM 8546 C C . GLY B 1 466 ? 1.062 60.125 9.664 1 34.91 466 GLY B C 1
ATOM 8547 O O . GLY B 1 466 ? 0.049 59.875 10.32 1 34.91 466 GLY B O 1
ATOM 8548 N N . PRO B 1 467 ? 0.904 60.375 8.328 1 36.09 467 PRO B N 1
ATOM 8549 C CA . PRO B 1 467 ? -0.3 60.219 7.508 1 36.09 467 PRO B CA 1
ATOM 8550 C C . PRO B 1 467 ? -0.839 58.812 7.488 1 36.09 467 PRO B C 1
ATOM 8552 O O . PRO B 1 467 ? -0.063 57.844 7.535 1 36.09 467 PRO B O 1
ATOM 8555 N N . ILE B 1 468 ? -2.092 58.594 7.859 1 37.72 468 ILE B N 1
ATOM 8556 C CA . ILE B 1 468 ? -2.859 57.344 7.82 1 37.72 468 ILE B CA 1
ATOM 8557 C C . ILE B 1 468 ? -3.082 56.906 6.371 1 37.72 468 ILE B C 1
ATOM 8559 O O . ILE B 1 468 ? -3.617 57.688 5.566 1 37.72 468 ILE B O 1
ATOM 8563 N N . GLU B 1 469 ? -2.301 56.094 5.754 1 36.03 469 GLU B N 1
ATOM 8564 C CA . GLU B 1 469 ? -2.547 55.594 4.406 1 36.03 469 GLU B CA 1
ATOM 8565 C C . GLU B 1 469 ? -3.793 54.719 4.359 1 36.03 469 GLU B C 1
ATOM 8567 O O . GLU B 1 469 ? -4.094 54 5.32 1 36.03 469 GLU B O 1
ATOM 8572 N N . GLU B 1 470 ? -4.703 55 3.447 1 39.59 470 GLU B N 1
ATOM 8573 C CA . GLU B 1 470 ? -5.953 54.344 3.104 1 39.59 470 GLU B CA 1
ATOM 8574 C C . GLU B 1 470 ? -5.723 52.844 2.83 1 39.59 470 GLU B C 1
ATOM 8576 O O . GLU B 1 470 ? -4.637 52.469 2.396 1 39.59 470 GLU B O 1
ATOM 8581 N N . ILE B 1 471 ? -6.621 52.031 3.297 1 44.12 471 ILE B N 1
ATOM 8582 C CA . ILE B 1 471 ? -6.773 50.562 3.184 1 44.12 471 ILE B CA 1
ATOM 8583 C C . ILE B 1 471 ? -6.77 50.188 1.712 1 44.12 471 ILE B C 1
ATOM 8585 O O . ILE B 1 471 ? -7.598 50.656 0.93 1 44.12 471 ILE B O 1
ATOM 8589 N N . ASN B 1 472 ? -5.707 49.875 1.1 1 40.84 472 ASN B N 1
ATOM 8590 C CA . ASN B 1 472 ? -5.719 49.344 -0.257 1 40.84 472 ASN B CA 1
ATOM 8591 C C . ASN B 1 472 ? -6.098 47.844 -0.271 1 40.84 472 ASN B C 1
ATOM 8593 O O . ASN B 1 472 ? -5.34 47 0.207 1 40.84 472 ASN B O 1
ATOM 8597 N N . VAL B 1 473 ? -7.316 47.531 -0.266 1 44.97 473 VAL B N 1
ATOM 8598 C CA . VAL B 1 473 ? -7.777 46.125 -0.386 1 44.97 473 VAL B CA 1
ATOM 8599 C C . VAL B 1 473 ? -7.652 45.688 -1.836 1 44.97 473 VAL B C 1
ATOM 8601 O O . VAL B 1 473 ? -8.469 46.031 -2.682 1 44.97 473 VAL B O 1
ATOM 8604 N N . THR B 1 474 ? -6.598 45.562 -2.404 1 40.84 474 THR B N 1
ATOM 8605 C CA . THR B 1 474 ? -6.488 45.156 -3.807 1 40.84 474 THR B CA 1
ATOM 8606 C C . THR B 1 474 ? -6.934 43.719 -4 1 40.84 474 THR B C 1
ATOM 8608 O O . THR B 1 474 ? -7.59 43.406 -4.992 1 40.84 474 THR B O 1
ATOM 8611 N N . ALA B 1 475 ? -6.148 42.656 -3.371 1 47.16 475 ALA B N 1
ATOM 8612 C CA . ALA B 1 475 ? -6.34 41.312 -3.887 1 47.16 475 ALA B CA 1
ATOM 8613 C C . ALA B 1 475 ? -7.406 40.562 -3.088 1 47.16 475 ALA B C 1
ATOM 8615 O O . ALA B 1 475 ? -7.418 40.625 -1.856 1 47.16 475 ALA B O 1
ATOM 8616 N N . GLU B 1 476 ? -8.508 40.094 -3.814 1 57.25 476 GLU B N 1
ATOM 8617 C CA . GLU B 1 476 ? -9.719 39.469 -3.295 1 57.25 476 GLU B CA 1
ATOM 8618 C C . GLU B 1 476 ? -9.391 38.156 -2.572 1 57.25 476 GLU B C 1
ATOM 8620 O O . GLU B 1 476 ? -8.766 37.25 -3.145 1 57.25 476 GLU B O 1
ATOM 8625 N N . ASN B 1 477 ? -9.07 38.219 -1.233 1 67.06 477 ASN B N 1
ATOM 8626 C CA . ASN B 1 477 ? -8.938 36.969 -0.472 1 67.06 477 ASN B CA 1
ATOM 8627 C C . ASN B 1 477 ? -10.203 36.656 0.323 1 67.06 477 ASN B C 1
ATOM 8629 O O . ASN B 1 477 ? -11.203 37.375 0.204 1 67.06 477 ASN B O 1
ATOM 8633 N N . ILE B 1 478 ? -10.227 35.688 0.96 1 71.12 478 ILE B N 1
ATOM 8634 C CA . ILE B 1 478 ? -11.398 35.125 1.63 1 71.12 478 ILE B CA 1
ATOM 8635 C C . ILE B 1 478 ? -11.938 36.156 2.643 1 71.12 478 ILE B C 1
ATOM 8637 O O . ILE B 1 478 ? -13.148 36.188 2.889 1 71.12 478 ILE B O 1
ATOM 8641 N N . PHE B 1 479 ? -11.07 37.125 3.084 1 74.62 479 PHE B N 1
ATOM 8642 C CA . PHE B 1 479 ? -11.453 38.031 4.148 1 74.62 479 PHE B CA 1
ATOM 8643 C C . PHE B 1 479 ? -11.969 39.344 3.57 1 74.62 479 PHE B C 1
ATOM 8645 O O . PHE B 1 479 ? -12.641 40.125 4.262 1 74.62 479 PHE B O 1
ATOM 8652 N N . SER B 1 480 ? -11.594 39.625 2.285 1 75.38 480 SER B N 1
ATOM 8653 C CA . SER B 1 480 ? -11.812 40.906 1.665 1 75.38 480 SER B CA 1
ATOM 8654 C C . SER B 1 480 ? -13.289 41.281 1.674 1 75.38 480 SER B C 1
ATOM 8656 O O . SER B 1 480 ? -13.648 42.406 2.018 1 75.38 480 SER B O 1
ATOM 8658 N N . LYS B 1 481 ? -14.055 40.344 1.314 1 70.25 481 LYS B N 1
ATOM 8659 C CA . LYS B 1 481 ? -15.484 40.625 1.229 1 70.25 481 LYS B CA 1
ATOM 8660 C C . LYS B 1 481 ? -16.047 41.031 2.59 1 70.25 481 LYS B C 1
ATOM 8662 O O . LYS B 1 481 ? -16.828 41.969 2.695 1 70.25 481 LYS B O 1
ATOM 8667 N N . TYR B 1 482 ? -15.641 40.406 3.531 1 72.56 482 TYR B N 1
ATOM 8668 C CA . TYR B 1 482 ? -16.125 40.656 4.883 1 72.56 482 TYR B CA 1
ATOM 8669 C C . TYR B 1 482 ? -15.672 42 5.387 1 72.56 482 TYR B C 1
ATOM 8671 O O . TYR B 1 482 ? -16.453 42.75 5.977 1 72.56 482 TYR B O 1
ATOM 8679 N N . MET B 1 483 ? -14.477 42.312 5.129 1 74.62 483 MET B N 1
ATOM 8680 C CA . MET B 1 483 ? -13.891 43.531 5.637 1 74.62 483 MET B CA 1
ATOM 8681 C C . MET B 1 483 ? -14.516 44.75 4.957 1 74.62 483 MET B C 1
ATOM 8683 O O . MET B 1 483 ? -14.719 45.781 5.594 1 74.62 483 MET B O 1
ATOM 8687 N N . LYS B 1 484 ? -14.82 44.594 3.68 1 69.19 484 LYS B N 1
ATOM 8688 C CA . LYS B 1 484 ? -15.477 45.656 2.951 1 69.19 484 LYS B CA 1
ATOM 8689 C C . LYS B 1 484 ? -16.859 45.969 3.521 1 69.19 484 LYS B C 1
ATOM 8691 O O . LYS B 1 484 ? -17.281 47.125 3.607 1 69.19 484 LYS B O 1
ATOM 8696 N N . SER B 1 485 ? -17.438 44.938 3.902 1 66.88 485 SER B N 1
ATOM 8697 C CA . SER B 1 485 ? -18.797 45.094 4.387 1 66.88 485 SER B CA 1
ATOM 8698 C C . SER B 1 485 ? -18.828 45.625 5.816 1 66.88 485 SER B C 1
ATOM 8700 O O . SER B 1 485 ? -19.797 46.25 6.234 1 66.88 485 SER B O 1
ATOM 8702 N N . ASN B 1 486 ? -17.719 45.344 6.516 1 61.22 486 ASN B N 1
ATOM 8703 C CA . ASN B 1 486 ? -17.734 45.719 7.926 1 61.22 486 ASN B CA 1
ATOM 8704 C C . ASN B 1 486 ? -16.797 46.875 8.211 1 61.22 486 ASN B C 1
ATOM 8706 O O . ASN B 1 486 ? -16.234 46.969 9.305 1 61.22 486 ASN B O 1
ATOM 8710 N N . GLN B 1 487 ? -16.234 47.531 7.32 1 56 487 GLN B N 1
ATOM 8711 C CA . GLN B 1 487 ? -15.312 48.656 7.488 1 56 487 GLN B CA 1
ATOM 8712 C C . GLN B 1 487 ? -15.898 49.719 8.422 1 56 487 GLN B C 1
ATOM 8714 O O . GLN B 1 487 ? -16.641 50.594 7.984 1 56 487 GLN B O 1
ATOM 8719 N N . LYS B 1 488 ? -16.484 49.344 9.5 1 48.16 488 LYS B N 1
ATOM 8720 C CA . LYS B 1 488 ? -16.719 50.438 10.422 1 48.16 488 LYS B CA 1
ATOM 8721 C C . LYS B 1 488 ? -15.406 50.969 10.992 1 48.16 488 LYS B C 1
ATOM 8723 O O . LYS B 1 488 ? -14.891 50.438 11.969 1 48.16 488 LYS B O 1
ATOM 8728 N N . ILE B 1 489 ? -14.383 51.156 10.305 1 42.88 489 ILE B N 1
ATOM 8729 C CA . ILE B 1 489 ? -13.141 51.531 10.984 1 42.88 489 ILE B CA 1
ATOM 8730 C C . ILE B 1 489 ? -13.367 52.75 11.883 1 42.88 489 ILE B C 1
ATOM 8732 O O . ILE B 1 489 ? -13.656 53.844 11.383 1 42.88 489 ILE B O 1
ATOM 8736 N N . ALA B 1 490 ? -13.734 52.531 13.047 1 41.44 490 ALA B N 1
ATOM 8737 C CA . ALA B 1 490 ? -13.883 53.531 14.086 1 41.44 490 ALA B CA 1
ATOM 8738 C C . ALA B 1 490 ? -12.555 54.219 14.375 1 41.44 490 ALA B C 1
ATOM 8740 O O . ALA B 1 490 ? -11.555 53.562 14.688 1 41.44 490 ALA B O 1
ATOM 8741 N N . LYS B 1 491 ? -12.117 55.188 13.664 1 42.41 491 LYS B N 1
ATOM 8742 C CA . LYS B 1 491 ? -11.008 56.062 14.008 1 42.41 491 LYS B CA 1
ATOM 8743 C C . LYS B 1 491 ? -11.258 56.75 15.344 1 42.41 491 LYS B C 1
ATOM 8745 O O . LYS B 1 491 ? -12.133 57.625 15.438 1 42.41 491 LYS B O 1
ATOM 8750 N N . ARG B 1 492 ? -11 56.031 16.531 1 42.03 492 ARG B N 1
ATOM 8751 C CA . ARG B 1 492 ? -11.156 56.781 17.766 1 42.03 492 ARG B CA 1
ATOM 8752 C C . ARG B 1 492 ? -9.891 57.562 18.094 1 42.03 492 ARG B C 1
ATOM 8754 O O . ARG B 1 492 ? -8.797 57 18.109 1 42.03 492 ARG B O 1
ATOM 8761 N N . LYS B 1 493 ? -9.875 58.844 18.031 1 41.22 493 LYS B N 1
ATOM 8762 C CA . LYS B 1 493 ? -8.891 59.844 18.469 1 41.22 493 LYS B CA 1
ATOM 8763 C C . LYS B 1 493 ? -8.797 59.875 20 1 41.22 493 LYS B C 1
ATOM 8765 O O . LYS B 1 493 ? -9.797 60.094 20.688 1 41.22 493 LYS B O 1
ATOM 8770 N N . GLN B 1 494 ? -8.016 59.031 20.656 1 41.78 494 GLN B N 1
ATOM 8771 C CA . GLN B 1 494 ? -7.918 59.25 22.094 1 41.78 494 GLN B CA 1
ATOM 8772 C C . GLN B 1 494 ? -6.98 60.406 22.406 1 41.78 494 GLN B C 1
ATOM 8774 O O . GLN B 1 494 ? -5.883 60.5 21.859 1 41.78 494 GLN B O 1
ATOM 8779 N N . GLU B 1 495 ? -7.352 61.375 23.062 1 39.88 495 GLU B N 1
ATOM 8780 C CA . GLU B 1 495 ? -6.832 62.625 23.672 1 39.88 495 GLU B CA 1
ATOM 8781 C C . GLU B 1 495 ? -6.348 62.375 25.094 1 39.88 495 GLU B C 1
ATOM 8783 O O . GLU B 1 495 ? -6.988 61.625 25.859 1 39.88 495 GLU B O 1
ATOM 8788 N N . GLY B 1 496 ? -4.906 62.344 25.375 1 45.62 496 GLY B N 1
ATOM 8789 C CA . GLY B 1 496 ? -4.258 62.562 26.656 1 45.62 496 GLY B CA 1
ATOM 8790 C C . GLY B 1 496 ? -2.787 62.188 26.656 1 45.62 496 GLY B C 1
ATOM 8791 O O . GLY B 1 496 ? -2.248 61.781 25.625 1 45.62 496 GLY B O 1
ATOM 8792 N N . SER B 1 497 ? -2.047 62.406 27.828 1 48.88 497 SER B N 1
ATOM 8793 C CA . SER B 1 497 ? -0.645 62.094 28.094 1 48.88 497 SER B CA 1
ATOM 8794 C C . SER B 1 497 ? -0.377 60.594 28.016 1 48.88 497 SER B C 1
ATOM 8796 O O . SER B 1 497 ? -1.035 59.812 28.688 1 48.88 497 SER B O 1
ATOM 8798 N N . GLN B 1 498 ? 0.19 60.031 26.922 1 63.91 498 GLN B N 1
ATOM 8799 C CA . GLN B 1 498 ? 0.288 58.594 26.688 1 63.91 498 GLN B CA 1
ATOM 8800 C C . GLN B 1 498 ? 1.718 58.125 26.891 1 63.91 498 GLN B C 1
ATOM 8802 O O . GLN B 1 498 ? 2.676 58.844 26.641 1 63.91 498 GLN B O 1
ATOM 8807 N N . THR B 1 499 ? 1.992 57.062 27.766 1 76.81 499 THR B N 1
ATOM 8808 C CA . THR B 1 499 ? 3.27 56.375 27.906 1 76.81 499 THR B CA 1
ATOM 8809 C C . THR B 1 499 ? 3.766 55.875 26.547 1 76.81 499 THR B C 1
ATOM 8811 O O . THR B 1 499 ? 3.023 55.906 25.562 1 76.81 499 THR B O 1
ATOM 8814 N N . VAL B 1 500 ? 5.031 55.625 26.5 1 81 500 VAL B N 1
ATOM 8815 C CA . VAL B 1 500 ? 5.676 55.156 25.281 1 81 500 VAL B CA 1
ATOM 8816 C C . VAL B 1 500 ? 4.926 53.938 24.719 1 81 500 VAL B C 1
ATOM 8818 O O . VAL B 1 500 ? 4.695 53.844 23.516 1 81 500 VAL B O 1
ATOM 8821 N N . VAL B 1 501 ? 4.562 53.094 25.641 1 88.25 501 VAL B N 1
ATOM 8822 C CA . VAL B 1 501 ? 3.877 51.875 25.266 1 88.25 501 VAL B CA 1
ATOM 8823 C C . VAL B 1 501 ? 2.486 52.188 24.719 1 88.25 501 VAL B C 1
ATOM 8825 O O . VAL B 1 501 ? 2.029 51.594 23.75 1 88.25 501 VAL B O 1
ATOM 8828 N N . GLN B 1 502 ? 1.859 53.094 25.344 1 88.5 502 GLN B N 1
ATOM 8829 C CA . GLN B 1 502 ? 0.531 53.5 24.906 1 88.5 502 GLN B CA 1
ATOM 8830 C C . GLN B 1 502 ? 0.587 54.156 23.531 1 88.5 502 GLN B C 1
ATOM 8832 O O . GLN B 1 502 ? -0.294 53.938 22.688 1 88.5 502 GLN B O 1
ATOM 8837 N N . THR B 1 503 ? 1.619 54.906 23.344 1 88.56 503 THR B N 1
ATOM 8838 C CA . THR B 1 503 ? 1.801 55.562 22.062 1 88.56 503 THR B CA 1
ATOM 8839 C C . THR B 1 503 ? 2.076 54.531 20.969 1 88.56 503 THR B C 1
ATOM 8841 O O . THR B 1 503 ? 1.541 54.625 19.859 1 88.56 503 THR B O 1
ATOM 8844 N N . GLU B 1 504 ? 2.906 53.562 21.312 1 92.31 504 GLU B N 1
ATOM 8845 C CA . GLU B 1 504 ? 3.201 52.5 20.375 1 92.31 504 GLU B CA 1
ATOM 8846 C C . GLU B 1 504 ? 1.934 51.75 19.984 1 92.31 504 GLU B C 1
ATOM 8848 O O . GLU B 1 504 ? 1.701 51.469 18.812 1 92.31 504 GLU B O 1
ATOM 8853 N N . PHE B 1 505 ? 1.213 51.375 20.984 1 93.44 505 PHE B N 1
ATOM 8854 C CA . PHE B 1 505 ? -0.006 50.625 20.781 1 93.44 505 PHE B CA 1
ATOM 8855 C C . PHE B 1 505 ? -1.021 51.406 19.969 1 93.44 505 PHE B C 1
ATOM 8857 O O . PHE B 1 505 ? -1.675 50.875 19.078 1 93.44 505 PHE B O 1
ATOM 8864 N N . LYS B 1 506 ? -1.162 52.625 20.266 1 90.56 506 LYS B N 1
ATOM 8865 C CA . LYS B 1 506 ? -2.066 53.5 19.5 1 90.56 506 LYS B CA 1
ATOM 8866 C C . LYS B 1 506 ? -1.62 53.625 18.047 1 90.56 506 LYS B C 1
ATOM 8868 O O . LYS B 1 506 ? -2.443 53.562 17.141 1 90.56 506 LYS B O 1
ATOM 8873 N N . LYS B 1 507 ? -0.399 53.812 17.922 1 91.56 507 LYS B N 1
ATOM 8874 C CA . LYS B 1 507 ? 0.151 53.875 16.578 1 91.56 507 LYS B CA 1
ATOM 8875 C C . LYS B 1 507 ? -0.154 52.625 15.797 1 91.56 507 LYS B C 1
ATOM 8877 O O . LYS B 1 507 ? -0.506 52.656 14.617 1 91.56 507 LYS B O 1
ATOM 8882 N N . TRP B 1 508 ? -0.004 51.5 16.469 1 94.31 508 TRP B N 1
ATOM 8883 C CA . TRP B 1 508 ? -0.259 50.188 15.867 1 94.31 508 TRP B CA 1
ATOM 8884 C C . TRP B 1 508 ? -1.706 50.094 15.406 1 94.31 508 TRP B C 1
ATOM 8886 O O . TRP B 1 508 ? -1.972 49.656 14.273 1 94.31 508 TRP B O 1
ATOM 8896 N N . LEU B 1 509 ? -2.576 50.438 16.203 1 91.81 509 LEU B N 1
ATOM 8897 C CA . LEU B 1 509 ? -3.998 50.312 15.906 1 91.81 509 LEU B CA 1
ATOM 8898 C C . LEU B 1 509 ? -4.422 51.312 14.828 1 91.81 509 LEU B C 1
ATOM 8900 O O . LEU B 1 509 ? -5.355 51.031 14.07 1 91.81 509 LEU B O 1
ATOM 8904 N N . ASP B 1 510 ? -3.658 52.406 14.766 1 88.75 510 ASP B N 1
ATOM 8905 C CA . ASP B 1 510 ? -4.016 53.469 13.828 1 88.75 510 ASP B CA 1
ATOM 8906 C C . ASP B 1 510 ? -3.494 53.156 12.422 1 88.75 510 ASP B C 1
ATOM 8908 O O . ASP B 1 510 ? -4.031 53.656 11.43 1 88.75 510 ASP B O 1
ATOM 8912 N N . GLU B 1 511 ? -2.498 52.375 12.438 1 88.88 511 GLU B N 1
ATOM 8913 C CA . GLU B 1 511 ? -1.952 52.031 11.133 1 88.88 511 GLU B CA 1
ATOM 8914 C C . GLU B 1 511 ? -2.938 51.156 10.344 1 88.88 511 GLU B C 1
ATOM 8916 O O . GLU B 1 511 ? -3.623 50.312 10.906 1 88.88 511 GLU B O 1
ATOM 8921 N N . ALA B 1 512 ? -2.957 51.375 9.117 1 84.69 512 ALA B N 1
ATOM 8922 C CA . ALA B 1 512 ? -3.898 50.688 8.242 1 84.69 512 ALA B CA 1
ATOM 8923 C C . ALA B 1 512 ? -3.6 49.188 8.18 1 84.69 512 ALA B C 1
ATOM 8925 O O . ALA B 1 512 ? -2.439 48.781 8.258 1 84.69 512 ALA B O 1
ATOM 8926 N N . VAL B 1 513 ? -4.625 48.469 7.988 1 86.38 513 VAL B N 1
ATOM 8927 C CA . VAL B 1 513 ? -4.5 47.031 7.879 1 86.38 513 VAL B CA 1
ATOM 8928 C C . VAL B 1 513 ? -4.27 46.625 6.422 1 86.38 513 VAL B C 1
ATOM 8930 O O . VAL B 1 513 ? -4.711 47.344 5.508 1 86.38 513 VAL B O 1
ATOM 8933 N N . ASP B 1 514 ? -3.52 45.531 6.215 1 84 514 ASP B N 1
ATOM 8934 C CA . ASP B 1 514 ? -3.283 44.969 4.895 1 84 514 ASP B CA 1
ATOM 8935 C C . ASP B 1 514 ? -3.482 43.438 4.918 1 84 514 ASP B C 1
ATOM 8937 O O . ASP B 1 514 ? -2.66 42.719 5.473 1 84 514 ASP B O 1
ATOM 8941 N N . ILE B 1 515 ? -4.445 43.031 4.18 1 84 515 ILE B N 1
ATOM 8942 C CA . ILE B 1 515 ? -4.887 41.656 4.246 1 84 515 ILE B CA 1
ATOM 8943 C C . ILE B 1 515 ? -3.891 40.75 3.516 1 84 515 ILE B C 1
ATOM 8945 O O . ILE B 1 515 ? -3.881 39.531 3.711 1 84 515 ILE B O 1
ATOM 8949 N N . ASN B 1 516 ? -2.992 41.219 2.781 1 82.94 516 ASN B N 1
ATOM 8950 C CA . ASN B 1 516 ? -2.072 40.438 1.959 1 82.94 516 ASN B CA 1
ATOM 8951 C C . ASN B 1 516 ? -0.719 40.281 2.643 1 82.94 516 ASN B C 1
ATOM 8953 O O . ASN B 1 516 ? 0.16 39.594 2.121 1 82.94 516 ASN B O 1
ATOM 8957 N N . LEU B 1 517 ? -0.641 40.844 3.818 1 86.5 517 LEU B N 1
ATOM 8958 C CA . LEU B 1 517 ? 0.636 40.75 4.52 1 86.5 517 LEU B CA 1
ATOM 8959 C C . LEU B 1 517 ? 0.758 39.406 5.266 1 86.5 517 LEU B C 1
ATOM 8961 O O . LEU B 1 517 ? -0.245 38.875 5.723 1 86.5 517 LEU B O 1
ATOM 8965 N N . SER B 1 518 ? 1.938 38.969 5.297 1 88.31 518 SER B N 1
ATOM 8966 C CA . SER B 1 518 ? 2.262 37.844 6.16 1 88.31 518 SER B CA 1
ATOM 8967 C C . SER B 1 518 ? 2.668 38.312 7.555 1 88.31 518 SER B C 1
ATOM 8969 O O . SER B 1 518 ? 3.594 39.125 7.703 1 88.31 518 SER B O 1
ATOM 8971 N N . PRO B 1 519 ? 1.904 37.812 8.531 1 92.38 519 PRO B N 1
ATOM 8972 C CA . PRO B 1 519 ? 2.248 38.281 9.883 1 92.38 519 PRO B CA 1
ATOM 8973 C C . PRO B 1 519 ? 3.693 37.938 10.258 1 92.38 519 PRO B C 1
ATOM 8975 O O . PRO B 1 519 ? 4.383 38.781 10.844 1 92.38 519 PRO B O 1
ATOM 8978 N N . THR B 1 520 ? 4.152 36.781 9.922 1 89.38 520 THR B N 1
ATOM 8979 C CA . THR B 1 520 ? 5.512 36.375 10.273 1 89.38 520 THR B CA 1
ATOM 8980 C C . THR B 1 520 ? 6.535 37.25 9.547 1 89.38 520 THR B C 1
ATOM 8982 O O . THR B 1 520 ? 7.539 37.656 10.133 1 89.38 520 THR B O 1
ATOM 8985 N N . ASN B 1 521 ? 6.289 37.562 8.32 1 88.94 521 ASN B N 1
ATOM 8986 C CA . ASN B 1 521 ? 7.195 38.406 7.559 1 88.94 521 ASN B CA 1
ATOM 8987 C C . ASN B 1 521 ? 7.191 39.844 8.07 1 88.94 521 ASN B C 1
ATOM 8989 O O . ASN B 1 521 ? 8.227 40.5 8.07 1 88.94 521 ASN B O 1
ATOM 8993 N N . PHE B 1 522 ? 6.043 40.281 8.414 1 93.62 522 PHE B N 1
ATOM 8994 C CA . PHE B 1 522 ? 5.902 41.656 8.93 1 93.62 522 PHE B CA 1
ATOM 8995 C C . PHE B 1 522 ? 6.773 41.875 10.164 1 93.62 522 PHE B C 1
ATOM 8997 O O . PHE B 1 522 ? 7.539 42.812 10.234 1 93.62 522 PHE B O 1
ATOM 9004 N N . TRP B 1 523 ? 6.73 41 11.047 1 94.19 523 TRP B N 1
ATOM 9005 C CA . TRP B 1 523 ? 7.406 41.156 12.336 1 94.19 523 TRP B CA 1
ATOM 9006 C C . TRP B 1 523 ? 8.891 40.812 12.211 1 94.19 523 TRP B C 1
ATOM 9008 O O . TRP B 1 523 ? 9.664 41.062 13.141 1 94.19 523 TRP B O 1
ATOM 9018 N N . ALA B 1 524 ? 9.281 40.25 11.078 1 90.56 524 ALA B N 1
ATOM 9019 C CA . ALA B 1 524 ? 10.688 39.938 10.844 1 90.56 524 ALA B CA 1
ATOM 9020 C C . ALA B 1 524 ? 11.445 41.125 10.281 1 90.56 524 ALA B C 1
ATOM 9022 O O . ALA B 1 524 ? 12.68 41.156 10.328 1 90.56 524 ALA B O 1
ATOM 9023 N N . GLN B 1 525 ? 10.742 42.062 9.836 1 92.5 525 GLN B N 1
ATOM 9024 C CA . GLN B 1 525 ? 11.375 43.219 9.227 1 92.5 525 GLN B CA 1
ATOM 9025 C C . GLN B 1 525 ? 11.945 44.156 10.289 1 92.5 525 GLN B C 1
ATOM 9027 O O . GLN B 1 525 ? 11.273 44.5 11.266 1 92.5 525 GLN B O 1
ATOM 9032 N N . GLU B 1 526 ? 13.102 44.625 10.062 1 92.12 526 GLU B N 1
ATOM 9033 C CA . GLU B 1 526 ? 13.828 45.469 11.016 1 92.12 526 GLU B CA 1
ATOM 9034 C C . GLU B 1 526 ? 13.094 46.781 11.281 1 92.12 526 GLU B C 1
ATOM 9036 O O . GLU B 1 526 ? 13.062 47.25 12.414 1 92.12 526 GLU B O 1
ATOM 9041 N N . ASN B 1 527 ? 12.586 47.281 10.281 1 92.88 527 ASN B N 1
ATOM 9042 C CA . ASN B 1 527 ? 11.875 48.562 10.414 1 92.88 527 ASN B CA 1
ATOM 9043 C C . ASN B 1 527 ? 10.664 48.438 11.336 1 92.88 527 ASN B C 1
ATOM 9045 O O . ASN B 1 527 ? 10.383 49.312 12.125 1 92.88 527 ASN B O 1
ATOM 9049 N N . ASN B 1 528 ? 9.969 47.375 11.211 1 92.69 528 ASN B N 1
ATOM 9050 C CA . ASN B 1 528 ? 8.797 47.156 12.047 1 92.69 528 ASN B CA 1
ATOM 9051 C C . ASN B 1 528 ? 9.188 46.812 13.484 1 92.69 528 ASN B C 1
ATOM 9053 O O . ASN B 1 528 ? 8.492 47.188 14.43 1 92.69 528 ASN B O 1
ATOM 9057 N N . ILE B 1 529 ? 10.281 46.188 13.641 1 92.5 529 ILE B N 1
ATOM 9058 C CA . ILE B 1 529 ? 10.789 45.875 14.977 1 92.5 529 ILE B CA 1
ATOM 9059 C C . ILE B 1 529 ? 11.164 47.156 15.703 1 92.5 529 ILE B C 1
ATOM 9061 O O . ILE B 1 529 ? 10.898 47.312 16.906 1 92.5 529 ILE B O 1
ATOM 9065 N N . LYS B 1 530 ? 11.727 48.062 14.977 1 92.5 530 LYS B N 1
ATOM 9066 C CA . LYS B 1 530 ? 12.133 49.344 15.547 1 92.5 530 LYS B CA 1
ATOM 9067 C C . LYS B 1 530 ? 10.914 50.219 15.867 1 92.5 530 LYS B C 1
ATOM 9069 O O . LYS B 1 530 ? 10.891 50.906 16.875 1 92.5 530 LYS B O 1
ATOM 9074 N N . SER B 1 531 ? 9.938 50.062 15.031 1 92.75 531 SER B N 1
ATOM 9075 C CA . SER B 1 531 ? 8.742 50.875 15.18 1 92.75 531 SER B CA 1
ATOM 9076 C C . SER B 1 531 ? 7.859 50.375 16.312 1 92.75 531 SER B C 1
ATOM 9078 O O . SER B 1 531 ? 7.172 51.156 16.969 1 92.75 531 SER B O 1
ATOM 9080 N N . PHE B 1 532 ? 7.852 49.031 16.453 1 94.38 532 PHE B N 1
ATOM 9081 C CA . PHE B 1 532 ? 6.977 48.438 17.453 1 94.38 532 PHE B CA 1
ATOM 9082 C C . PHE B 1 532 ? 7.738 47.406 18.297 1 94.38 532 PHE B C 1
ATOM 9084 O O . PHE B 1 532 ? 7.383 46.25 18.312 1 94.38 532 PHE B O 1
ATOM 9091 N N . PRO B 1 533 ? 8.648 47.812 19.094 1 92.06 533 PRO B N 1
ATOM 9092 C CA . PRO B 1 533 ? 9.523 46.875 19.797 1 92.06 533 PRO B CA 1
ATOM 9093 C C . PRO B 1 533 ? 8.781 46.031 20.844 1 92.06 533 PRO B C 1
ATOM 9095 O O . PRO B 1 533 ? 9.055 44.844 20.984 1 92.06 533 PRO B O 1
ATOM 9098 N N . HIS B 1 534 ? 7.855 46.656 21.562 1 91.81 534 HIS B N 1
ATOM 9099 C CA . HIS B 1 534 ? 7.145 45.938 22.609 1 91.81 534 HIS B CA 1
ATOM 9100 C C . HIS B 1 534 ? 6.137 44.969 22.016 1 91.81 534 HIS B C 1
ATOM 9102 O O . HIS B 1 534 ? 5.984 43.844 22.516 1 91.81 534 HIS B O 1
ATOM 9108 N N . LEU B 1 535 ? 5.48 45.344 20.984 1 94.88 535 LEU B N 1
ATOM 9109 C CA . LEU B 1 535 ? 4.531 44.469 20.297 1 94.88 535 LEU B CA 1
ATOM 9110 C C . LEU B 1 535 ? 5.254 43.312 19.625 1 94.88 535 LEU B C 1
ATOM 9112 O O . LEU B 1 535 ? 4.723 42.219 19.547 1 94.88 535 LEU B O 1
ATOM 9116 N N . HIS B 1 536 ? 6.449 43.625 19.156 1 92.75 536 HIS B N 1
ATOM 9117 C CA . HIS B 1 536 ? 7.262 42.562 18.547 1 92.75 536 HIS B CA 1
ATOM 9118 C C . HIS B 1 536 ? 7.586 41.469 19.547 1 92.75 536 HIS B C 1
ATOM 9120 O O . HIS B 1 536 ? 7.547 40.281 19.203 1 92.75 536 HIS B O 1
ATOM 9126 N N . GLN B 1 537 ? 7.867 41.844 20.672 1 89.81 537 GLN B N 1
ATOM 9127 C CA . GLN B 1 537 ? 8.172 40.875 21.719 1 89.81 537 GLN B CA 1
ATOM 9128 C C . GLN B 1 537 ? 6.973 39.969 21.984 1 89.81 537 GLN B C 1
ATOM 9130 O O . GLN B 1 537 ? 7.125 38.75 22.125 1 89.81 537 GLN B O 1
ATOM 9135 N N . LEU B 1 538 ? 5.816 40.531 22.016 1 92.81 538 LEU B N 1
ATOM 9136 C CA . LEU B 1 538 ? 4.598 39.781 22.234 1 92.81 538 LEU B CA 1
ATOM 9137 C C . LEU B 1 538 ? 4.297 38.875 21.047 1 92.81 538 LEU B C 1
ATOM 9139 O O . LEU B 1 538 ? 3.752 37.781 21.203 1 92.81 538 LEU B O 1
ATOM 9143 N N . SER B 1 539 ? 4.598 39.375 19.844 1 93.69 539 SER B N 1
ATOM 9144 C CA . SER B 1 539 ? 4.281 38.656 18.625 1 93.69 539 SER B CA 1
ATOM 9145 C C . SER B 1 539 ? 5.008 37.312 18.578 1 93.69 539 SER B C 1
ATOM 9147 O O . SER B 1 539 ? 4.496 36.344 18.016 1 93.69 539 SER B O 1
ATOM 9149 N N . GLN B 1 540 ? 6.129 37.156 19.188 1 91.12 540 GLN B N 1
ATOM 9150 C CA . GLN B 1 540 ? 6.895 35.938 19.203 1 91.12 540 GLN B CA 1
ATOM 9151 C C . GLN B 1 540 ? 6.164 34.844 19.984 1 91.12 540 GLN B C 1
ATOM 9153 O O . GLN B 1 540 ? 6.258 33.656 19.641 1 91.12 540 GLN B O 1
ATOM 9158 N N . LYS B 1 541 ? 5.453 35.281 20.891 1 93.5 541 LYS B N 1
ATOM 9159 C CA . LYS B 1 541 ? 4.723 34.375 21.766 1 93.5 541 LYS B CA 1
ATOM 9160 C C . LYS B 1 541 ? 3.371 34 21.156 1 93.5 541 LYS B C 1
ATOM 9162 O O . LYS B 1 541 ? 2.951 32.844 21.219 1 93.5 541 LYS B O 1
ATOM 9167 N N . TYR B 1 542 ? 2.777 34.906 20.516 1 96.31 542 TYR B N 1
ATOM 9168 C CA . TYR B 1 542 ? 1.363 34.719 20.203 1 96.31 542 TYR B CA 1
ATOM 9169 C C . TYR B 1 542 ? 1.162 34.406 18.734 1 96.31 542 TYR B C 1
ATOM 9171 O O . TYR B 1 542 ? 0.034 34.188 18.281 1 96.31 542 TYR B O 1
ATOM 9179 N N . LEU B 1 543 ? 2.236 34.312 17.922 1 95.31 543 LEU B N 1
ATOM 9180 C CA . LEU B 1 543 ? 2.066 34.062 16.5 1 95.31 543 LEU B CA 1
ATOM 9181 C C . LEU B 1 543 ? 2.779 32.781 16.094 1 95.31 543 LEU B C 1
ATOM 9183 O O . LEU B 1 543 ? 2.883 32.469 14.914 1 95.31 543 LEU B O 1
ATOM 9187 N N . CYS B 1 544 ? 3.201 31.953 17.016 1 94.38 544 CYS B N 1
ATOM 9188 C CA . CYS B 1 544 ? 3.963 30.75 16.703 1 94.38 544 CYS B CA 1
ATOM 9189 C C . CYS B 1 544 ? 3.037 29.547 16.531 1 94.38 544 CYS B C 1
ATOM 9191 O O . CYS B 1 544 ? 3.479 28.484 16.109 1 94.38 544 CYS B O 1
ATOM 9193 N N . SER B 1 545 ? 1.73 29.656 16.781 1 95.88 545 SER B N 1
ATOM 9194 C CA . SER B 1 545 ? 0.791 28.547 16.719 1 95.88 545 SER B CA 1
ATOM 9195 C C . SER B 1 545 ? 0.086 28.484 15.359 1 95.88 545 SER B C 1
ATOM 9197 O O . SER B 1 545 ? -0.323 29.516 14.828 1 95.88 545 SER B O 1
ATOM 9199 N N . PRO B 1 546 ? 0.001 27.266 14.812 1 95.69 546 PRO B N 1
ATOM 9200 C CA . PRO B 1 546 ? -0.841 27.125 13.625 1 95.69 546 PRO B CA 1
ATOM 9201 C C . PRO B 1 546 ? -2.332 27.156 13.953 1 95.69 546 PRO B C 1
ATOM 9203 O O . PRO B 1 546 ? -2.713 27.188 15.125 1 95.69 546 PRO B O 1
ATOM 9206 N N . ALA B 1 547 ? -3.088 27.188 12.898 1 94.19 547 ALA B N 1
ATOM 9207 C CA . ALA B 1 547 ? -4.535 27.297 13.086 1 94.19 547 ALA B CA 1
ATOM 9208 C C . ALA B 1 547 ? -5.172 25.906 13.172 1 94.19 547 ALA B C 1
ATOM 9210 O O . ALA B 1 547 ? -6.363 25.781 13.469 1 94.19 547 ALA B O 1
ATOM 9211 N N . SER B 1 548 ? -4.352 24.875 12.938 1 94.31 548 SER B N 1
ATOM 9212 C CA . SER B 1 548 ? -4.918 23.531 12.906 1 94.31 548 SER B CA 1
ATOM 9213 C C . SER B 1 548 ? -3.857 22.484 13.227 1 94.31 548 SER B C 1
ATOM 9215 O O . SER B 1 548 ? -2.678 22.812 13.375 1 94.31 548 SER B O 1
ATOM 9217 N N . THR B 1 549 ? -4.328 21.219 13.383 1 93.88 549 THR B N 1
ATOM 9218 C CA . THR B 1 549 ? -3.441 20.078 13.633 1 93.88 549 THR B CA 1
ATOM 9219 C C . THR B 1 549 ? -3.113 19.359 12.328 1 93.88 549 THR B C 1
ATOM 9221 O O . THR B 1 549 ? -3.008 18.125 12.305 1 93.88 549 THR B O 1
ATOM 9224 N N . ALA B 1 550 ? -2.986 20.062 11.227 1 92.69 550 ALA B N 1
ATOM 9225 C CA . ALA B 1 550 ? -2.777 19.5 9.891 1 92.69 550 ALA B CA 1
ATOM 9226 C C . ALA B 1 550 ? -1.479 18.703 9.836 1 92.69 550 ALA B C 1
ATOM 9228 O O . ALA B 1 550 ? -1.393 17.703 9.125 1 92.69 550 ALA B O 1
ATOM 9229 N N . GLU B 1 551 ? -0.452 19.141 10.57 1 93.44 551 GLU B N 1
ATOM 9230 C CA . GLU B 1 551 ? 0.83 18.453 10.539 1 93.44 551 GLU B CA 1
ATOM 9231 C C . GLU B 1 551 ? 0.707 17.047 11.109 1 93.44 551 GLU B C 1
ATOM 9233 O O . GLU B 1 551 ? 1.396 16.125 10.664 1 93.44 551 GLU B O 1
ATOM 9238 N N . SER B 1 552 ? -0.133 16.875 12.109 1 92.12 552 SER B N 1
ATOM 9239 C CA . SER B 1 552 ? -0.391 15.547 12.633 1 92.12 552 SER B CA 1
ATOM 9240 C C . SER B 1 552 ? -1.051 14.656 11.586 1 92.12 552 SER B C 1
ATOM 9242 O O . SER B 1 552 ? -0.717 13.477 11.469 1 92.12 552 SER B O 1
ATOM 9244 N N . GLU B 1 553 ? -1.969 15.203 10.875 1 86.88 553 GLU B N 1
ATOM 9245 C CA . GLU B 1 553 ? -2.635 14.453 9.812 1 86.88 553 GLU B CA 1
ATOM 9246 C C . GLU B 1 553 ? -1.644 14.031 8.734 1 86.88 553 GLU B C 1
ATOM 9248 O O . GLU B 1 553 ? -1.738 12.93 8.195 1 86.88 553 GLU B O 1
ATOM 9253 N N . ARG B 1 554 ? -0.778 14.977 8.438 1 90.75 554 ARG B N 1
ATOM 9254 C CA . ARG B 1 554 ? 0.25 14.664 7.453 1 90.75 554 ARG B CA 1
ATOM 9255 C C . ARG B 1 554 ? 1.181 13.57 7.961 1 90.75 554 ARG B C 1
ATOM 9257 O O . ARG B 1 554 ? 1.634 12.719 7.188 1 90.75 554 ARG B O 1
ATOM 9264 N N . LEU B 1 555 ? 1.452 13.648 9.211 1 92.88 555 LEU B N 1
ATOM 9265 C CA . LEU B 1 555 ? 2.26 12.609 9.852 1 92.88 555 LEU B CA 1
ATOM 9266 C C . LEU B 1 555 ? 1.585 11.25 9.734 1 92.88 555 LEU B C 1
ATOM 9268 O O . LEU B 1 555 ? 2.244 10.242 9.445 1 92.88 555 LEU B O 1
ATOM 9272 N N . PHE B 1 556 ? 0.342 11.203 9.914 1 88.12 556 PHE B N 1
ATOM 9273 C CA . PHE B 1 556 ? -0.404 9.953 9.875 1 88.12 556 PHE B CA 1
ATOM 9274 C C . PHE B 1 556 ? -0.453 9.398 8.453 1 88.12 556 PHE B C 1
ATOM 9276 O O . PHE B 1 556 ? -0.452 8.18 8.258 1 88.12 556 PHE B O 1
ATOM 9283 N N . SER B 1 557 ? -0.547 10.289 7.535 1 87.56 557 SER B N 1
ATOM 9284 C CA . SER B 1 557 ? -0.461 9.852 6.145 1 87.56 557 SER B CA 1
ATOM 9285 C C . SER B 1 557 ? 0.858 9.141 5.875 1 87.56 557 SER B C 1
ATOM 9287 O O . SER B 1 557 ? 0.888 8.133 5.164 1 87.56 557 SER B O 1
ATOM 9289 N N . THR B 1 558 ? 1.89 9.656 6.438 1 89.94 558 THR B N 1
ATOM 9290 C CA . THR B 1 558 ? 3.199 9.016 6.316 1 89.94 558 THR B CA 1
ATOM 9291 C C . THR B 1 558 ? 3.227 7.691 7.07 1 89.94 558 THR B C 1
ATOM 9293 O O . THR B 1 558 ? 3.834 6.723 6.605 1 89.94 558 THR B O 1
ATOM 9296 N N . ALA B 1 559 ? 2.645 7.719 8.211 1 90 559 ALA B N 1
ATOM 9297 C CA . ALA B 1 559 ? 2.58 6.5 9.023 1 90 559 ALA B CA 1
ATOM 9298 C C . ALA B 1 559 ? 1.936 5.359 8.242 1 90 559 ALA B C 1
ATOM 9300 O O . ALA B 1 559 ? 2.375 4.211 8.336 1 90 559 ALA B O 1
ATOM 9301 N N . ARG B 1 560 ? 0.982 5.695 7.48 1 86.12 560 ARG B N 1
ATOM 9302 C CA . ARG B 1 560 ? 0.277 4.695 6.684 1 86.12 560 ARG B CA 1
ATOM 9303 C C . ARG B 1 560 ? 1.188 4.109 5.609 1 86.12 560 ARG B C 1
ATOM 9305 O O . ARG B 1 560 ? 1.052 2.938 5.246 1 86.12 560 ARG B O 1
ATOM 9312 N N . LEU B 1 561 ? 2.082 4.879 5.16 1 84.75 561 LEU B N 1
ATOM 9313 C CA . LEU B 1 561 ? 3.035 4.41 4.16 1 84.75 561 LEU B CA 1
ATOM 9314 C C . LEU B 1 561 ? 4.062 3.469 4.785 1 84.75 561 LEU B C 1
ATOM 9316 O O . LEU B 1 561 ? 4.488 2.5 4.152 1 84.75 561 LEU B O 1
ATOM 9320 N N . ILE B 1 562 ? 4.422 3.824 5.957 1 87.25 562 ILE B N 1
ATOM 9321 C CA . ILE B 1 562 ? 5.414 3.021 6.664 1 87.25 562 ILE B CA 1
ATOM 9322 C C . ILE B 1 562 ? 4.785 1.7 7.105 1 87.25 562 ILE B C 1
ATOM 9324 O O . ILE B 1 562 ? 5.371 0.632 6.902 1 87.25 562 ILE B O 1
ATOM 9328 N N . LEU B 1 563 ? 3.602 1.843 7.668 1 86.75 563 LEU B N 1
ATOM 9329 C CA . LEU B 1 563 ? 2.896 0.657 8.141 1 86.75 563 LEU B CA 1
ATOM 9330 C C . LEU B 1 563 ? 1.97 0.109 7.059 1 86.75 563 LEU B C 1
ATOM 9332 O O . LEU B 1 563 ? 0.757 0.018 7.262 1 86.75 563 LEU B O 1
ATOM 9336 N N . SER B 1 564 ? 2.549 -0.224 5.992 1 81.62 564 SER B N 1
ATOM 9337 C CA . SER B 1 564 ? 1.785 -0.81 4.895 1 81.62 564 SER B CA 1
ATOM 9338 C C . SER B 1 564 ? 1.308 -2.215 5.242 1 81.62 564 SER B C 1
ATOM 9340 O O . SER B 1 564 ? 1.687 -2.768 6.277 1 81.62 564 SER B O 1
ATOM 9342 N N . ASP B 1 565 ? 0.553 -2.785 4.395 1 75.38 565 ASP B N 1
ATOM 9343 C CA . ASP B 1 565 ? -0.046 -4.094 4.645 1 75.38 565 ASP B CA 1
ATOM 9344 C C . ASP B 1 565 ? 1.027 -5.16 4.84 1 75.38 565 ASP B C 1
ATOM 9346 O O . ASP B 1 565 ? 0.824 -6.125 5.582 1 75.38 565 ASP B O 1
ATOM 9350 N N . ASN B 1 566 ? 2.139 -4.93 4.246 1 74.44 566 ASN B N 1
ATOM 9351 C CA . ASN B 1 566 ? 3.203 -5.922 4.336 1 74.44 566 ASN B CA 1
ATOM 9352 C C . ASN B 1 566 ? 4.164 -5.613 5.48 1 74.44 566 ASN B C 1
ATOM 9354 O O . ASN B 1 566 ? 5.145 -6.332 5.688 1 74.44 566 ASN B O 1
ATOM 9358 N N . ARG B 1 567 ? 3.859 -4.578 6.227 1 79.44 567 ARG B N 1
ATOM 9359 C CA . ARG B 1 567 ? 4.777 -4.172 7.285 1 79.44 567 ARG B CA 1
ATOM 9360 C C . ARG B 1 567 ? 4.031 -3.924 8.594 1 79.44 567 ARG B C 1
ATOM 9362 O O . ARG B 1 567 ? 4.395 -3.035 9.359 1 79.44 567 ARG B O 1
ATOM 9369 N N . LYS B 1 568 ? 3.041 -4.637 8.766 1 74.56 568 LYS B N 1
ATOM 9370 C CA . LYS B 1 568 ? 2.201 -4.418 9.938 1 74.56 568 LYS B CA 1
ATOM 9371 C C . LYS B 1 568 ? 2.844 -5.008 11.195 1 74.56 568 LYS B C 1
ATOM 9373 O O . LYS B 1 568 ? 2.422 -4.707 12.312 1 74.56 568 LYS B O 1
ATOM 9378 N N . ASN B 1 569 ? 3.98 -5.723 10.992 1 78.38 569 ASN B N 1
ATOM 9379 C CA . ASN B 1 569 ? 4.613 -6.355 12.148 1 78.38 569 ASN B CA 1
ATOM 9380 C C . ASN B 1 569 ? 5.766 -5.512 12.688 1 78.38 569 ASN B C 1
ATOM 9382 O O . ASN B 1 569 ? 6.469 -5.93 13.609 1 78.38 569 ASN B O 1
ATOM 9386 N N . LEU B 1 570 ? 5.957 -4.371 12.164 1 85 570 LEU B N 1
ATOM 9387 C CA . LEU B 1 570 ? 6.988 -3.459 12.648 1 85 570 LEU B CA 1
ATOM 9388 C C . LEU B 1 570 ? 6.73 -3.076 14.102 1 85 570 LEU B C 1
ATOM 9390 O O . LEU B 1 570 ? 5.625 -2.668 14.461 1 85 570 LEU B O 1
ATOM 9394 N N . GLY B 1 571 ? 7.742 -3.23 14.906 1 88.56 571 GLY B N 1
ATOM 9395 C CA . GLY B 1 571 ? 7.609 -2.895 16.312 1 88.56 571 GLY B CA 1
ATOM 9396 C C . GLY B 1 571 ? 7.363 -1.416 16.547 1 88.56 571 GLY B C 1
ATOM 9397 O O . GLY B 1 571 ? 7.883 -0.569 15.82 1 88.56 571 GLY B O 1
ATOM 9398 N N . PRO B 1 572 ? 6.617 -1.157 17.641 1 89.38 572 PRO B N 1
ATOM 9399 C CA . PRO B 1 572 ? 6.258 0.235 17.906 1 89.38 572 PRO B CA 1
ATOM 9400 C C . PRO B 1 572 ? 7.477 1.129 18.125 1 89.38 572 PRO B C 1
ATOM 9402 O O . PRO B 1 572 ? 7.488 2.281 17.672 1 89.38 572 PRO B O 1
ATOM 9405 N N . ALA B 1 573 ? 8.508 0.647 18.797 1 92.12 573 ALA B N 1
ATOM 9406 C CA . ALA B 1 573 ? 9.703 1.444 19.047 1 92.12 573 ALA B CA 1
ATOM 9407 C C . ALA B 1 573 ? 10.406 1.806 17.75 1 92.12 573 ALA B C 1
ATOM 9409 O O . ALA B 1 573 ? 10.82 2.951 17.562 1 92.12 573 ALA B O 1
ATOM 9410 N N . ASN B 1 574 ? 10.57 0.803 16.922 1 93.5 574 ASN B N 1
ATOM 9411 C CA . ASN B 1 574 ? 11.211 1.034 15.641 1 93.5 574 ASN B CA 1
ATOM 9412 C C . ASN B 1 574 ? 10.375 1.949 14.75 1 93.5 574 ASN B C 1
ATOM 9414 O O . ASN B 1 574 ? 10.914 2.785 14.023 1 93.5 574 ASN B O 1
ATOM 9418 N N . PHE B 1 575 ? 9.102 1.771 14.844 1 93.62 575 PHE B N 1
ATOM 9419 C CA . PHE B 1 575 ? 8.219 2.631 14.07 1 93.62 575 PHE B CA 1
ATOM 9420 C C . PHE B 1 575 ? 8.383 4.09 14.484 1 93.62 575 PHE B C 1
ATOM 9422 O O . PHE B 1 575 ? 8.516 4.969 13.625 1 93.62 575 PHE B O 1
ATOM 9429 N N . SER B 1 576 ? 8.352 4.355 15.773 1 94.75 576 SER B N 1
ATOM 9430 C CA . SER B 1 576 ? 8.484 5.715 16.297 1 94.75 576 SER B CA 1
ATOM 9431 C C . SER B 1 576 ? 9.789 6.359 15.836 1 94.75 576 SER B C 1
ATOM 9433 O O . SER B 1 576 ? 9.812 7.531 15.461 1 94.75 576 SER B O 1
ATOM 9435 N N . LYS B 1 577 ? 10.867 5.562 15.852 1 96 577 LYS B N 1
ATOM 9436 C CA . LYS B 1 577 ? 12.156 6.074 15.406 1 96 577 LYS B CA 1
ATOM 9437 C C . LYS B 1 577 ? 12.125 6.391 13.914 1 96 577 LYS B C 1
ATOM 9439 O O . LYS B 1 577 ? 12.641 7.426 13.484 1 96 577 LYS B O 1
ATOM 9444 N N . HIS B 1 578 ? 11.508 5.512 13.195 1 95.12 578 HIS B N 1
ATOM 9445 C CA . HIS B 1 578 ? 11.453 5.66 11.75 1 95.12 578 HIS B CA 1
ATOM 9446 C C . HIS B 1 578 ? 10.656 6.898 11.352 1 95.12 578 HIS B C 1
ATOM 9448 O O . HIS B 1 578 ? 11.078 7.664 10.484 1 95.12 578 HIS B O 1
ATOM 9454 N N . ILE B 1 579 ? 9.516 7.086 11.922 1 95.38 579 ILE B N 1
ATOM 9455 C CA . ILE B 1 579 ? 8.641 8.188 11.539 1 95.38 579 ILE B CA 1
ATOM 9456 C C . ILE B 1 579 ? 9.258 9.516 11.984 1 95.38 579 ILE B C 1
ATOM 9458 O O . ILE B 1 579 ? 9.125 10.531 11.305 1 95.38 579 ILE B O 1
ATOM 9462 N N . PHE B 1 580 ? 9.914 9.531 13.195 1 96.88 580 PHE B N 1
ATOM 9463 C CA . PHE B 1 580 ? 10.648 10.688 13.688 1 96.88 580 PHE B CA 1
ATOM 9464 C C . PHE B 1 580 ? 11.711 11.117 12.68 1 96.88 580 PHE B C 1
ATOM 9466 O O . PHE B 1 580 ? 11.805 12.297 12.336 1 96.88 580 PHE B O 1
ATOM 9473 N N . LEU B 1 581 ? 12.461 10.18 12.203 1 97.06 581 LEU B N 1
ATOM 9474 C CA . LEU B 1 581 ? 13.523 10.461 11.25 1 97.06 581 LEU B CA 1
ATOM 9475 C C . LEU B 1 581 ? 12.953 10.891 9.898 1 97.06 581 LEU B C 1
ATOM 9477 O O . LEU B 1 581 ? 13.453 11.836 9.281 1 97.06 581 LEU B O 1
ATOM 9481 N N . SER B 1 582 ? 11.953 10.188 9.453 1 96.12 582 SER B N 1
ATOM 9482 C CA . SER B 1 582 ? 11.336 10.445 8.156 1 96.12 582 SER B CA 1
ATOM 9483 C C . SER B 1 582 ? 10.859 11.891 8.047 1 96.12 582 SER B C 1
ATOM 9485 O O . SER B 1 582 ? 10.992 12.516 6.992 1 96.12 582 SER B O 1
ATOM 9487 N N . LYS B 1 583 ? 10.367 12.438 9.102 1 96.19 583 LYS B N 1
ATOM 9488 C CA . LYS B 1 583 ? 9.75 13.758 9.047 1 96.19 583 LYS B CA 1
ATOM 9489 C C . LYS B 1 583 ? 10.758 14.844 9.406 1 96.19 583 LYS B C 1
ATOM 9491 O O . LYS B 1 583 ? 10.742 15.93 8.812 1 96.19 583 LYS B O 1
ATOM 9496 N N . ASN B 1 584 ? 11.664 14.609 10.336 1 97.06 584 ASN B N 1
ATOM 9497 C CA . ASN B 1 584 ? 12.555 15.648 10.836 1 97.06 584 ASN B CA 1
ATOM 9498 C C . ASN B 1 584 ? 13.82 15.758 9.984 1 97.06 584 ASN B C 1
ATOM 9500 O O . ASN B 1 584 ? 14.383 16.844 9.844 1 97.06 584 ASN B O 1
ATOM 9504 N N . MET B 1 585 ? 14.25 14.695 9.383 1 95.56 585 MET B N 1
ATOM 9505 C CA . MET B 1 585 ? 15.531 14.68 8.672 1 95.56 585 MET B CA 1
ATOM 9506 C C . MET B 1 585 ? 15.523 15.672 7.516 1 95.56 585 MET B C 1
ATOM 9508 O O . MET B 1 585 ? 16.453 16.469 7.375 1 95.56 585 MET B O 1
ATOM 9512 N N . PRO B 1 586 ? 14.523 15.672 6.703 1 92.38 586 PRO B N 1
ATOM 9513 C CA . PRO B 1 586 ? 14.516 16.641 5.602 1 92.38 586 PRO B CA 1
ATOM 9514 C C . PRO B 1 586 ? 14.477 18.078 6.09 1 92.38 586 PRO B C 1
ATOM 9516 O O . PRO B 1 586 ? 14.938 18.984 5.391 1 92.38 586 PRO B O 1
ATOM 9519 N N . LEU B 1 587 ? 13.938 18.312 7.242 1 93.25 587 LEU B N 1
ATOM 9520 C CA . LEU B 1 587 ? 13.812 19.672 7.793 1 93.25 587 LEU B CA 1
ATOM 9521 C C . LEU B 1 587 ? 15.125 20.109 8.43 1 93.25 587 LEU B C 1
ATOM 9523 O O . LEU B 1 587 ? 15.445 21.297 8.422 1 93.25 587 LEU B O 1
ATOM 9527 N N . MET B 1 588 ? 15.875 19.172 8.953 1 94.5 588 MET B N 1
ATOM 9528 C CA . MET B 1 588 ? 17.062 19.5 9.742 1 94.5 588 MET B CA 1
ATOM 9529 C C . MET B 1 588 ? 18.328 19.312 8.914 1 94.5 588 MET B C 1
ATOM 9531 O O . MET B 1 588 ? 19.406 19.75 9.32 1 94.5 588 MET B O 1
ATOM 9535 N N . GLY B 1 589 ? 18.203 18.719 7.812 1 92.38 589 GLY B N 1
ATOM 9536 C CA . GLY B 1 589 ? 19.359 18.516 6.961 1 92.38 589 GLY B CA 1
ATOM 9537 C C . GLY B 1 589 ? 20.016 17.172 7.172 1 92.38 589 GLY B C 1
ATOM 9538 O O . GLY B 1 589 ? 19.766 16.484 8.172 1 92.38 589 GLY B O 1
ATOM 9539 N N . PHE B 1 590 ? 20.891 16.719 6.246 1 92.75 590 PHE B N 1
ATOM 9540 C CA . PHE B 1 590 ? 21.469 15.383 6.262 1 92.75 590 PHE B CA 1
ATOM 9541 C C . PHE B 1 590 ? 22.875 15.406 6.836 1 92.75 590 PHE B C 1
ATOM 9543 O O . PHE B 1 590 ? 23.469 14.359 7.113 1 92.75 590 PHE B O 1
ATOM 9550 N N . ALA B 1 591 ? 23.406 16.578 6.992 1 83.12 591 ALA B N 1
ATOM 9551 C CA . ALA B 1 591 ? 24.781 16.703 7.477 1 83.12 591 ALA B CA 1
ATOM 9552 C C . ALA B 1 591 ? 24.859 16.438 8.977 1 83.12 591 ALA B C 1
ATOM 9554 O O . ALA B 1 591 ? 23.875 16.641 9.703 1 83.12 591 ALA B O 1
ATOM 9555 N N . ASN B 1 592 ? 26.031 15.805 9.414 1 71.25 592 ASN B N 1
ATOM 9556 C CA . ASN B 1 592 ? 26.234 15.555 10.836 1 71.25 592 ASN B CA 1
ATOM 9557 C C . ASN B 1 592 ? 26.5 16.844 11.602 1 71.25 592 ASN B C 1
ATOM 9559 O O . ASN B 1 592 ? 27.125 17.766 11.078 1 71.25 592 ASN B O 1
#

Sequence (1184 aa):
MGKYDIYLIELPNGGKKCKICRDQTFKQQKDSSTNVYRYHFLTHHPDEYEKINGKQTSEPADQNPAKKAKIGDETIIQCWNEFSENGLKTIQIDRAIMQFISGCNLPINIVENPSFKNMISVFSRRFNLKSRTHFTRNELPKLYEEYKCKLIRELSNVDNMCISFDGWSDTGNKHEYLAVVAHFTKNDENTYRIIGAIDVSKKRHTSNYLKTSMEDVLKEFQITDKVVVLIRDGAANAIKAAELMDVPHYDCLAHKINLAVKDGLDVFSELSNIVGKLRTICTLLNKSSVARKEYVNLSELMDIPVLFLKKHIEVRWNSVYAVCERALKVKTQLALILVNHPKWPQMTDGDWETVVCGTELLKPLVDATMLVQHRQTNASAIIPLCSVIISELESSKKYKTATKAMSERMKEELEKYEKLEYLNFSTLLDPRFKNLFVNKDWEEKMLAELIKISPQDQQNCEDDDGPIEEINVTAENIFSKYMKSNQKIAKRKQEGSQTVVQTEFKKWLDEAVDINLSPTNFWAQENNIKSFPHLHQLSQKYLCSPASTAESERLFSTARLILSDNRKNLGPANFSKHIFLSKNMPLMGFANMGKYDIYLIELPNGGKKCKICRDQTFKQQKDSSTNVYRYHFLTHHPDEYEKINGKQTSEPADQNPAKKAKIGDETIIQCWNEFSENGLKTIQIDRAIMQFISGCNLPINIVENPSFKNMISVFSRRFNLKSRTHFTRNELPKLYEEYKCKLIRELSNVDNMCISFDGWSDTGNKHEYLAVVAHFTKNDENTYRIIGAIDVSKKRHTSNYLKTSMEDVLKEFQITDKVVVLIRDGAANAIKAAELMDVPHYDCLAHKINLAVKDGLDVFSELSNIVGKLRTICTLLNKSSVARKEYVNLSELMDIPVLFLKKHIEVRWNSVYAVCERALKVKTQLALILVNHPKWPQMTDGDWETVVCGTELLKPLVDATMLVQHRQTNASAIIPLCSVIISELESSKKYKTATKAMSERMKEELEKYEKLEYLNFSTLLDPRFKNLFVNKDWEEKMLAELIKISPQDQQNCEDDDGPIEEINVTAENIFSKYMKSNQKIAKRKQEGSQTVVQTEFKKWLDEAVDINLSPTNFWAQENNIKSFPHLHQLSQKYLCSPASTAESERLFSTARLILSDNRKNLGPANFSKHIFLSKNMPLMGFAN

Secondary structure (DSSP, 8-state):
--TTGGGEEEPTTS-EEETTTS--EE-TTTS-SHHHHHHHHHHH-HHHHHHHH-----------------THHHHHHHHHHHTSTT-HHHHHHHHHHHHHHHHTT--GGGGG-HHHHHHHHHH-TT-----HHHIIIIIHHHHHHHHHHHHHHHHHT-S-EEEEEEEEE-TTSS-EEEEEEEEEEETTEEEEEEEEEEE-SSS---HHHHHHHHHHHHHHTT-GGGEEEEEE-S-HHHHHHHHHHT--EEE-HHHHHHHHHHHHHHH-HHHHHHHHHHHHHHHHHHH-HHHHHHHHHHHHHHT----PPPPPPTT-THHHHHHHHHHHHTHHHHHHHHHH-TTSPP--HHHHHHHHHHHHHHHHHHHHHHHHHSTT-BGGGHHHHHHHHHHHHHH--S-HHHHHHHHHHHHHHHHHHHT-HHHHHHHHH-TTTTTTTS-HHHHHHHHHHHHHH-TT------------------S--TTHHHHHHT---------S---HHHHHHHHHHHSPP-TT--HHHHHHSHHHHHH-HHHHHHHHHHSS-BSS-HHHHHHHHHHHHHT-GGGTT--HHHHHHHHHHHHHHHHH-S--/--TTGGGEEEPTTS-EEETTTS--EE-TTTS-SHHHHHHHHHHH-HHHHHHHS-----------------THHHHHHHHHHTTSTT-HHHHHHHHHHHHHHHHTT--GGGGG-HHHHHHHHHH-TT-----HHHIIIIIHHHHHHHHHHHHHHHHHT-S-EEEEEEEEE-TTSS-EEEEEEEEEEETTEEEEEEEEEEE-SSS---HHHHHHHHHHHHHHTT-GGGEEEEEE-S-HHHHHHHHHHT--EEE-HHHHHHHHHHHHHHH-HHHHHHHHHHHHHHHHHHH-HHHHHHHHHHHHHHT----PPPPPPTT-THHHHHHHHHHHHTHHHHHHHHHH-TTSPP--HHHHHHHHHHHHHHHHHHHHHHHHHSTT-BGGGHHHHHHHHHHHHHH--S-HHHHHHHHHHHHHHHHHHHT-HHHHHHHHH-TTTTTSSS-HHHHHHHHHHHHHH-TT------------------S--TTHHHHHHT---------S---HHHHHHHHHHHSPP-TT--HHHHHHSHHHHHH-HHHHHHHHHHSS-BSS-HHHHHHHHHHHHHT-GGGTT--HHHHHHHHHHHHHHHHH-S--

Solvent-accessible surface area (backbone atoms only — not comparable to full-atom values): 65444 Å² total; per-residue (Å²): 129,60,88,61,47,86,48,39,42,79,42,96,86,57,22,39,27,38,64,81,78,70,70,57,72,37,54,46,86,84,50,60,48,69,63,50,55,48,51,48,28,59,73,76,35,47,71,60,39,46,65,67,66,51,72,79,73,77,73,84,74,82,86,72,83,89,70,82,76,66,72,74,50,53,58,52,49,52,56,61,44,28,44,34,91,85,14,68,54,34,50,51,47,53,51,29,51,52,44,24,31,29,48,67,49,48,66,68,59,49,62,69,34,67,34,44,45,51,30,48,43,70,71,34,72,69,53,73,82,67,54,48,65,50,43,62,70,44,49,48,55,51,52,42,51,52,54,50,53,52,47,35,56,56,53,66,75,49,71,41,30,18,38,32,42,44,77,47,64,45,90,61,46,73,48,27,32,37,32,33,34,41,23,25,67,52,95,59,31,71,45,71,44,65,72,38,52,41,75,48,55,86,51,75,80,40,27,65,52,51,34,51,54,51,50,51,47,29,53,73,52,66,44,66,89,25,57,64,35,37,37,29,56,83,46,69,41,54,49,49,15,39,56,72,65,71,46,55,64,49,63,24,46,55,60,50,53,50,51,19,49,49,51,13,44,69,69,30,53,69,57,51,51,49,50,51,43,49,37,51,50,40,50,53,38,28,70,29,61,65,53,37,43,51,53,46,51,51,24,57,75,69,70,43,83,81,71,76,69,50,72,65,46,87,91,39,69,66,26,54,46,50,28,38,51,41,44,65,75,38,40,66,61,50,56,54,52,42,66,78,35,73,89,49,81,81,83,52,71,68,52,52,51,46,42,52,52,50,36,62,66,42,44,63,55,51,52,48,45,54,49,40,51,34,76,82,30,34,33,32,47,47,65,53,49,48,52,39,51,37,51,54,37,67,66,46,85,66,63,54,67,28,33,45,43,22,30,51,44,46,49,55,51,45,57,58,50,73,68,36,64,64,45,48,53,13,20,44,66,23,55,45,49,27,66,77,77,47,61,69,69,55,55,54,50,50,50,53,52,50,45,66,76,49,66,81,50,60,50,73,60,84,82,79,83,69,86,71,61,79,68,70,84,76,78,86,47,89,57,44,64,50,48,69,75,57,64,67,76,75,84,76,83,82,88,75,96,40,34,38,64,52,45,41,52,49,50,57,70,60,45,58,49,35,77,84,58,50,54,54,55,51,64,58,34,66,69,47,35,70,67,33,52,71,61,44,60,51,42,55,60,40,54,25,34,55,27,34,59,45,67,48,54,53,48,48,56,49,47,49,58,51,48,27,92,90,34,70,80,62,48,68,70,60,47,31,46,36,54,42,44,33,61,36,36,78,76,71,47,88,74,132,129,60,90,61,48,84,48,39,42,79,43,98,87,55,20,37,28,39,64,80,78,70,68,55,70,38,55,46,85,83,52,60,46,71,62,50,55,49,53,47,29,58,73,78,34,48,72,59,39,48,65,65,67,49,71,80,70,74,73,84,71,81,84,72,82,87,68,80,75,66,72,74,51,54,59,49,48,51,58,62,44,27,44,33,92,83,14,66,54,34,50,51,46,54,51,29,49,51,43,25,32,29,50,68,50,48,67,66,60,50,60,68,35,66,34,45,46,51,30,47,41,71,69,34,73,69,53,75,84,67,54,47,64,50,44,63,70,46,49,48,55,50,52,41,51,50,53,49,51,52,46,35,56,58,52,66,77,49,70,41,28,19,38,32,42,44,78,46,65,45,89,60,45,73,50,26,33,36,34,32,35,42,23,25,67,53,95,57,31,70,44,72,43,64,72,38,53,40,76,47,56,85,51,76,81,40,27,67,52,50,34,50,55,51,50,50,46,29,53,72,52,66,43,66,89,25,56,65,36,38,37,28,55,85,47,68,41,56,49,48,14,40,57,72,66,70,47,56,65,50,63,24,45,56,60,51,53,51,51,18,50,50,51,13,46,69,68,31,52,67,55,50,52,49,52,50,44,49,37,52,50,42,50,53,38,28,70,30,59,65,53,38,43,51,52,47,52,51,22,58,75,69,70,43,82,82,69,76,69,52,72,67,45,85,91,38,71,68,26,53,49,50,26,38,52,41,43,63,75,37,40,68,63,50,55,54,52,43,66,77,35,74,88,49,80,82,84,50,72,68,52,51,50,46,41,52,50,50,36,62,67,42,44,62,55,52,53,48,43,54,48,37,52,35,77,83,30,35,33,31,47,46,64,53,49,46,53,38,50,37,51,54,37,67,66,46,83,67,64,54,66,27,33,46,43,23,30,53,46,46,49,56,50,45,55,58,48,74,69,34,63,63,45,49,53,13,20,43,67,23,53,45,50,28,66,76,78,45,61,69,68,55,55,53,50,49,51,51,53,52,45,65,74,48,67,80,50,60,51,73,61,84,82,77,82,70,86,73,61,79,66,69,83,76,78,88,48,89,56,44,65,49,47,68,74,57,63,68,75,76,83,76,83,82,88,75,95,40,36,38,63,52,46,42,51,49,51,56,70,59,45,58,49,36,77,84,57,49,54,54,54,51,64,57,34,65,69,46,33,71,67,32,51,70,60,44,60,51,40,55,59,41,55,26,33,55,28,35,59,44,66,48,53,54,48,48,56,49,46,49,59,52,50,27,92,90,35,67,79,62,49,66,70,59,46,31,47,36,55,42,41,34,63,34,37,79,74,71,46,90,73,133

Organism: NCBI:txid860376

Radius of gyration: 38.35 Å; Cα contacts (8 Å, |Δi|>4): 1568; chains: 2; bounding box: 102×126×89 Å